Protein 4J3V (pdb70)

CATH classification: 2.60.40.1130 (+3 more: 2.60.40.10, 3.20.20.80, 2.60.40.1180)

B-factor: mean 17.6, std 10.22, range [6.35, 88.34]

Solvent-accessible surface area: 30275 Å² total; per-residue (Å²): 83,125,36,59,9,60,0,11,0,5,22,43,50,10,0,0,1,87,16,40,59,155,52,2,124,71,3,25,2,31,1,1,114,80,18,63,8,46,75,91,105,25,12,85,44,98,100,49,54,35,114,4,101,51,47,123,96,22,22,58,74,108,5,35,143,49,12,36,45,0,56,114,25,105,2,0,86,5,40,125,96,23,84,17,38,51,24,3,26,13,2,12,0,0,9,29,128,39,23,0,6,15,8,27,11,4,0,3,10,81,70,15,48,46,117,21,78,22,1,38,61,43,55,157,116,26,0,14,0,30,4,6,0,1,11,0,37,17,5,18,0,8,1,22,91,24,50,94,20,106,62,104,72,78,35,144,7,122,58,75,116,1,9,21,40,25,91,9,70,64,135,12,41,72,55,10,4,24,0,40,0,41,0,32,2,50,79,88,12,92,46,44,138,4,90,1,6,1,10,29,3,46,0,0,3,15,34,11,44,36,2,24,2,12,20,23,102,50,120,116,4,51,12,88,53,7,77,98,0,29,137,69,30,25,96,7,127,41,34,7,32,0,0,0,1,3,1,6,1,19,7,3,1,21,74,12,59,85,2,84,80,54,9,84,4,8,1,86,0,0,64,71,33,90,4,26,0,1,81,3,0,71,61,0,16,116,5,15,3,25,0,0,0,0,3,1,1,3,7,0,18,40,8,46,0,72,77,101,68,34,95,132,40,81,57,103,91,6,76,105,35,79,55,1,14,69,94,2,14,53,32,5,54,85,44,27,132,100,12,5,0,10,9,0,32,38,1,9,4,12,2,0,0,1,0,5,9,2,42,71,19,44,10,60,12,0,0,46,11,0,6,68,0,0,12,19,0,3,122,21,30,0,18,0,0,1,1,3,0,1,0,6,6,43,31,36,9,15,86,46,92,29,2,10,4,4,14,0,0,18,8,0,10,1,2,24,42,55,72,10,119,39,29,71,45,1,72,101,9,0,1,0,1,9,14,81,6,0,15,29,8,1,3,33,4,0,45,6,0,0,46,21,0,10,2,4,0,0,6,0,12,31,0,0,1,0,0,57,113,0,1,65,113,0,39,76,26,0,50,75,12,66,65,148,74,74,22,6,60,0,63,55,5,2,3,0,0,14,0,54,76,73,58,29,0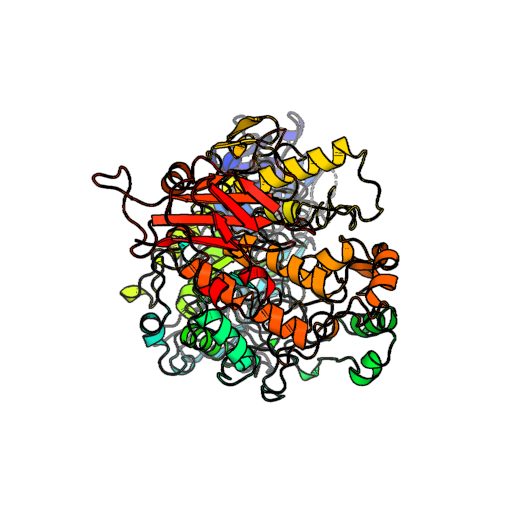,24,191,52,54,17,8,82,1,0,6,16,75,32,3,30,56,8,13,1,0,2,5,0,30,22,0,31,28,0,0,12,2,7,67,43,177,31,68,33,40,62,2,0,2,6,1,6,8,46,42,26,96,34,75,68,176,41,21,99,141,64,49,14,106,129,43,3,10,42,32,6,5,19,0,2,0,0,0,0,0,0,2,102,73,10,85,5,78,3,36,82,34,100,53,55,80,0,15,79,13,99,30,112,93,50,98,15,0,0,3,2,53,22,2,34,5,0,0,0,12,5,5,9,7,54,37,32,1,2,1,0,14,0,0,0,9,1,15,85,162,13,43,12,82,58,1,20,56,8,4,36,1,0,4,0,0,0,0,0,0,0,5,0,0,0,0,5,0,0,10,1,6,1,10,0,2,0,0,1,71,32,0,71,12,4,4,29,38,0,1,53,5,16,11,77,36,98,57,7,7,7,17,27,0,8,0,9,39,116,69,0,94,143,39,34,104,28,2,90,57,15,4,69,51,107,60,0,116,5,57,81,52,46,1,75,62,15,10,56,27,3,15,24,2,0,100,1,0,57,38,1,56,0,1,32,4,57,63,22,96,31,0,98,85,10,7,132,15,37,12,40,5,99,107,21,65,20,2,4,0,0,0,1,0,55,0,4,99,72,176,111,66,74,34,68,97,66,2,106,89,22,7,22,0,0,0,0,0,0,11,2,59,102,109,10,61,12,74,9,106,60,2,27,100,30,38,13,99,20,5,67,34,9,78,120,12,85,42,82,55,9,112,140,9,50,40,70,45,87,50,0,86,0,27,0,9,12,12,2,1,0,0,0,2,11,59,116

Structure (mmCIF, N/CA/C/O backbone):
data_4J3V
#
_entry.id   4J3V
#
_cell.length_a   173.990
_cell.length_b   85.820
_cell.length_c   61.550
_cell.angle_alpha   90.000
_cell.angle_beta   95.980
_cell.angle_gamma   90.000
#
_symmetry.space_group_name_H-M   'C 1 2 1'
#
loop_
_entity.id
_entity.type
_entity.pdbx_description
1 polymer 'Limit dextrinase'
2 branched alpha-D-glucopyranose-(1-4)-alpha-D-glucopyranose-(1-4)-alpha-D-glucopyranose-(1-4)-alpha-D-glucopyranose
3 branched alpha-D-glucopyranose-(1-4)-alpha-D-glucopyranose-(1-1)-[alpha-D-glucopyranose-(1-4)]6-thio-alpha-D-glucopyranose-(1-4)-alpha-D-glucopyranose-(1-4)-alpha-D-glucopyranose
4 non-polymer 'IODIDE ION'
5 non-polymer 'CALCIUM ION'
6 non-polymer 'CHLORIDE ION'
7 water water
#
loop_
_atom_site.group_PDB
_atom_site.id
_atom_site.type_symbol
_atom_site.label_atom_id
_atom_site.label_alt_id
_atom_site.label_comp_id
_atom_site.label_asym_id
_atom_site.label_entity_id
_atom_site.label_seq_id
_atom_site.pdbx_PDB_ins_code
_atom_site.Cartn_x
_atom_site.Cartn_y
_atom_site.Cartn_z
_atom_site.occupancy
_atom_site.B_iso_or_equiv
_atom_site.auth_seq_id
_atom_site.auth_comp_id
_atom_site.auth_asym_id
_atom_site.auth_atom_id
_atom_site.pdbx_PDB_model_num
ATOM 1 N N . PHE A 1 23 ? 72.195 -18.710 -8.326 1.00 30.80 3 PHE A N 1
ATOM 2 C CA . PHE A 1 23 ? 72.122 -17.241 -8.043 1.00 29.09 3 PHE A CA 1
ATOM 3 C C . PHE A 1 23 ? 70.828 -16.640 -8.614 1.00 25.62 3 PHE A C 1
ATOM 4 O O . PHE A 1 23 ? 70.677 -16.494 -9.835 1.00 28.89 3 PHE A O 1
ATOM 12 N N . MET A 1 24 ? 69.912 -16.291 -7.712 1.00 25.48 4 MET A N 1
ATOM 13 C CA . MET A 1 24 ? 68.582 -15.802 -8.065 1.00 24.22 4 MET A CA 1
ATOM 14 C C . MET A 1 24 ? 68.212 -14.625 -7.162 1.00 24.69 4 MET A C 1
ATOM 15 O O . MET A 1 24 ? 67.333 -14.744 -6.306 1.00 25.30 4 MET A O 1
ATOM 20 N N . PRO A 1 25 ? 68.884 -13.477 -7.343 1.00 21.26 5 PRO A N 1
ATOM 21 C CA . PRO A 1 25 ? 68.569 -12.340 -6.478 1.00 20.64 5 PRO A CA 1
ATOM 22 C C . PRO A 1 25 ? 67.168 -11.780 -6.717 1.00 20.22 5 PRO A C 1
ATOM 23 O O . PRO A 1 25 ? 66.613 -11.938 -7.811 1.00 24.49 5 PRO A O 1
ATOM 27 N N . ASP A 1 26 ? 66.603 -11.165 -5.682 1.00 21.61 6 ASP A N 1
ATOM 28 C CA . ASP A 1 26 ? 65.437 -10.301 -5.839 1.00 20.68 6 ASP A CA 1
ATOM 29 C C . ASP A 1 26 ? 65.923 -8.958 -6.396 1.00 18.31 6 ASP A C 1
ATOM 30 O O . ASP A 1 26 ? 67.048 -8.877 -6.894 1.00 17.79 6 ASP A O 1
ATOM 35 N N . ALA A 1 27 ? 65.084 -7.924 -6.350 1.00 16.27 7 ALA A N 1
ATOM 36 C CA . ALA A 1 27 ? 65.432 -6.625 -6.934 1.00 15.09 7 ALA A CA 1
ATOM 37 C C . ALA A 1 27 ? 64.810 -5.502 -6.110 1.00 14.80 7 ALA A C 1
ATOM 38 O O . ALA A 1 27 ? 63.707 -5.020 -6.390 1.00 16.46 7 ALA A O 1
ATOM 40 N N . ARG A 1 28 ? 65.538 -5.114 -5.069 1.00 14.64 8 ARG A N 1
ATOM 41 C CA . ARG A 1 28 ? 65.065 -4.126 -4.106 1.00 13.86 8 ARG A CA 1
ATOM 42 C C . ARG A 1 28 ? 65.628 -2.739 -4.364 1.00 13.64 8 ARG A C 1
ATOM 43 O O . ARG A 1 28 ? 65.226 -1.767 -3.707 1.00 15.02 8 ARG A O 1
ATOM 51 N N . ALA A 1 29 ? 66.566 -2.649 -5.301 1.00 13.42 9 ALA A N 1
ATOM 52 C CA . ALA A 1 29 ? 67.128 -1.372 -5.727 1.00 14.04 9 ALA A CA 1
ATOM 53 C C . ALA A 1 29 ? 66.564 -0.963 -7.086 1.00 12.70 9 ALA A C 1
ATOM 54 O O . ALA A 1 29 ? 66.141 -1.811 -7.896 1.00 13.96 9 ALA A O 1
ATOM 56 N N . TYR A 1 30 ? 66.565 0.344 -7.325 1.00 13.54 10 TYR A N 1
ATOM 57 C CA . TYR A 1 30 ? 66.022 0.914 -8.566 1.00 12.78 10 TYR A CA 1
ATOM 58 C C . TYR A 1 30 ? 67.079 1.735 -9.267 1.00 13.58 10 TYR A C 1
ATOM 59 O O . TYR A 1 30 ? 67.732 2.555 -8.638 1.00 15.94 10 TYR A O 1
ATOM 68 N N . TRP A 1 31 ? 67.268 1.510 -10.560 1.00 13.44 11 TRP A N 1
ATOM 69 C CA . TRP A 1 31 ? 68.096 2.395 -11.363 1.00 14.13 11 TRP A CA 1
ATOM 70 C C . TRP A 1 31 ? 67.136 3.417 -11.979 1.00 12.51 11 TRP A C 1
ATOM 71 O O . TRP A 1 31 ? 66.381 3.107 -12.911 1.00 12.40 11 TRP A O 1
ATOM 82 N N . VAL A 1 32 ? 67.119 4.630 -11.428 1.00 14.21 12 VAL A N 1
ATOM 83 C CA . VAL A 1 32 ? 66.032 5.593 -11.709 1.00 15.17 12 VAL A CA 1
ATOM 84 C C . VAL A 1 32 ? 66.356 6.621 -12.789 1.00 14.16 12 VAL A C 1
ATOM 85 O O . VAL A 1 32 ? 65.469 7.101 -13.476 1.00 17.61 12 VAL A O 1
ATOM 89 N N . THR A 1 33 ? 67.625 6.987 -12.900 1.00 15.74 13 THR A N 1
ATOM 90 C CA . THR A 1 33 ? 68.093 7.864 -13.958 1.00 17.14 13 THR A CA 1
ATOM 91 C C . THR A 1 33 ? 69.495 7.424 -14.325 1.00 17.38 13 THR A C 1
ATOM 92 O O . THR A 1 33 ? 70.102 6.607 -13.618 1.00 15.76 13 THR A O 1
ATOM 96 N N . SER A 1 34 ? 70.028 7.986 -15.403 1.00 17.71 14 SER A N 1
ATOM 97 C CA . SER A 1 34 ? 71.344 7.590 -15.885 1.00 21.45 14 SER A CA 1
ATOM 98 C C . SER A 1 34 ? 72.391 7.612 -14.771 1.00 22.58 14 SER A C 1
ATOM 99 O O . SER A 1 34 ? 73.251 6.726 -14.701 1.00 23.75 14 SER A O 1
ATOM 102 N N . ASP A 1 35 ? 72.297 8.596 -13.878 1.00 21.51 15 ASP A N 1
ATOM 103 C CA . ASP A 1 35 ? 73.315 8.759 -12.819 1.00 22.10 15 ASP A CA 1
ATOM 104 C C . ASP A 1 35 ? 72.864 8.435 -11.389 1.00 19.35 15 ASP A C 1
ATOM 105 O O . ASP A 1 35 ? 73.653 8.613 -10.460 1.00 20.56 15 ASP A O 1
ATOM 110 N N . LEU A 1 36 ? 71.637 7.949 -11.187 1.00 18.95 16 LEU A N 1
ATOM 111 C CA . LEU A 1 36 ? 71.154 7.643 -9.826 1.00 19.27 16 LEU A CA 1
ATOM 112 C C . LEU A 1 36 ? 70.517 6.275 -9.664 1.00 16.56 16 LEU A C 1
ATOM 113 O O . LEU A 1 36 ? 69.631 5.890 -10.434 1.00 17.13 16 LEU A O 1
ATOM 118 N N . ILE A 1 37 ? 70.955 5.595 -8.604 1.00 17.14 17 ILE A N 1
ATOM 119 C CA . ILE A 1 37 ? 70.358 4.386 -8.098 1.00 16.82 17 ILE A CA 1
ATOM 120 C C . ILE A 1 37 ? 69.728 4.670 -6.738 1.00 15.19 17 ILE A C 1
ATOM 121 O O . ILE A 1 37 ? 70.299 5.409 -5.935 1.00 19.38 17 ILE A O 1
ATOM 126 N N . ALA A 1 38 ? 68.550 4.103 -6.496 1.00 16.94 18 ALA A N 1
ATOM 127 C CA . ALA A 1 38 ? 67.829 4.232 -5.226 1.00 16.14 18 ALA A CA 1
ATOM 128 C C . ALA A 1 38 ? 67.778 2.875 -4.518 1.00 14.98 18 ALA A C 1
ATOM 129 O O . ALA A 1 38 ? 67.456 1.855 -5.130 1.00 18.41 18 ALA A O 1
ATOM 131 N N . TRP A 1 39 ? 68.148 2.855 -3.236 1.00 17.71 19 TRP A N 1
ATOM 132 C CA . TRP A 1 39 ? 68.123 1.623 -2.446 1.00 18.39 19 TRP A CA 1
ATOM 133 C C . TRP A 1 39 ? 67.922 1.961 -0.972 1.00 18.46 19 TRP A C 1
ATOM 134 O O . TRP A 1 39 ? 68.609 2.831 -0.434 1.00 23.05 19 TRP A O 1
ATOM 145 N N . ASN A 1 40 ? 66.969 1.279 -0.341 1.00 19.24 20 ASN A N 1
ATOM 146 C CA . ASN A 1 40 ? 66.553 1.590 1.026 1.00 20.81 20 ASN A CA 1
ATOM 147 C C . ASN A 1 40 ? 67.427 0.907 2.060 1.00 23.80 20 ASN A C 1
ATOM 148 O O . ASN A 1 40 ? 66.985 0.015 2.776 1.00 26.01 20 ASN A O 1
ATOM 153 N N . VAL A 1 41 ? 68.676 1.349 2.125 1.00 25.84 21 VAL A N 1
ATOM 154 C CA . VAL A 1 41 ? 69.625 0.845 3.112 1.00 24.56 21 VAL A CA 1
ATOM 155 C C . VAL A 1 41 ? 69.930 1.953 4.098 1.00 31.92 21 VAL A C 1
ATOM 156 O O . VAL A 1 41 ? 69.562 3.107 3.866 1.00 30.25 21 VAL A O 1
ATOM 160 N N . GLY A 1 42 ? 70.588 1.584 5.192 1.00 31.14 22 GLY A N 1
ATOM 161 C CA . GLY A 1 42 ? 70.939 2.512 6.267 1.00 30.58 22 GLY A CA 1
ATOM 162 C C . GLY A 1 42 ? 72.169 3.356 5.972 1.00 36.22 22 GLY A C 1
ATOM 163 O O . GLY A 1 42 ? 72.819 3.195 4.933 1.00 33.42 22 GLY A O 1
ATOM 164 N N . GLU A 1 43 ? 72.492 4.253 6.903 1.00 30.76 23 GLU A N 1
ATOM 165 C CA . GLU A 1 43 ? 73.598 5.196 6.726 1.00 35.13 23 GLU A CA 1
ATOM 166 C C . GLU A 1 43 ? 74.953 4.490 6.638 1.00 35.40 23 GLU A C 1
ATOM 167 O O . GLU A 1 43 ? 75.766 4.794 5.763 1.00 33.56 23 GLU A O 1
ATOM 169 N N . LEU A 1 44 ? 75.189 3.550 7.547 1.00 34.90 24 LEU A N 1
ATOM 170 C CA . LEU A 1 44 ? 76.453 2.814 7.582 1.00 35.95 24 LEU A CA 1
ATOM 171 C C . LEU A 1 44 ? 76.607 1.926 6.349 1.00 33.77 24 LEU A C 1
ATOM 172 O O . LEU A 1 44 ? 77.656 1.921 5.691 1.00 36.36 24 LEU A O 1
ATOM 177 N N . GLU A 1 45 ? 75.553 1.176 6.045 1.00 32.57 25 GLU A N 1
ATOM 178 C CA . GLU A 1 45 ? 75.546 0.308 4.875 1.00 32.59 25 GLU A CA 1
ATOM 179 C C . GLU A 1 45 ? 75.820 1.090 3.588 1.00 31.55 25 GLU A C 1
ATOM 180 O O . GLU A 1 45 ? 76.504 0.595 2.695 1.00 30.56 25 GLU A O 1
ATOM 186 N N . ALA A 1 46 ? 75.309 2.319 3.515 1.00 28.30 26 ALA A N 1
ATOM 187 C CA . ALA A 1 46 ? 75.432 3.149 2.306 1.00 29.03 26 ALA A CA 1
ATOM 188 C C . ALA A 1 46 ? 76.888 3.546 2.014 1.00 33.01 26 ALA A C 1
ATOM 189 O O . ALA A 1 46 ? 77.204 3.979 0.916 1.00 33.68 26 ALA A O 1
ATOM 191 N N . GLN A 1 47 ? 77.776 3.399 2.996 1.00 33.91 27 GLN A N 1
ATOM 192 C CA . GLN A 1 47 ? 79.194 3.720 2.795 1.00 32.36 27 GLN A CA 1
ATOM 193 C C . GLN A 1 47 ? 79.984 2.670 2.003 1.00 34.38 27 GLN A C 1
ATOM 194 O O . GLN A 1 47 ? 81.128 2.925 1.629 1.00 33.58 27 GLN A O 1
ATOM 200 N N . SER A 1 48 ? 79.384 1.512 1.730 1.00 30.01 28 SER A N 1
ATOM 201 C CA . SER A 1 48 ? 80.090 0.439 1.029 1.00 26.39 28 SER A CA 1
ATOM 202 C C . SER A 1 48 ? 79.230 -0.239 -0.039 1.00 28.50 28 SER A C 1
ATOM 203 O O . SER A 1 48 ? 79.170 -1.468 -0.093 1.00 30.27 28 SER A O 1
ATOM 206 N N . VAL A 1 49 ? 78.590 0.561 -0.892 1.00 25.70 29 VAL A N 1
ATOM 207 C CA . VAL A 1 49 ? 77.714 0.045 -1.962 1.00 21.88 29 VAL A CA 1
ATOM 208 C C . VAL A 1 49 ? 78.435 0.038 -3.315 1.00 22.43 29 VAL A C 1
ATOM 209 O O . VAL A 1 49 ? 79.020 1.042 -3.721 1.00 23.72 29 VAL A O 1
ATOM 213 N N . CYS A 1 50 ? 78.399 -1.105 -4.000 1.00 21.03 30 CYS A N 1
ATOM 214 C CA . CYS A 1 50 ? 78.981 -1.226 -5.341 1.00 21.91 30 CYS A CA 1
ATOM 215 C C . CYS A 1 50 ? 77.995 -1.828 -6.324 1.00 19.69 30 CYS A C 1
ATOM 216 O O . CYS A 1 50 ? 77.098 -2.576 -5.935 1.00 16.96 30 CYS A O 1
ATOM 219 N N . LEU A 1 51 ? 78.217 -1.511 -7.598 1.00 18.12 31 LEU A N 1
ATOM 220 C CA . LEU A 1 51 ? 77.445 -2.009 -8.711 1.00 18.03 31 LEU A CA 1
ATOM 221 C C . LEU A 1 51 ? 78.285 -2.997 -9.510 1.00 17.27 31 LEU A C 1
ATOM 222 O O . LEU A 1 51 ? 79.427 -2.698 -9.874 1.00 18.52 31 LEU A O 1
ATOM 227 N N . TYR A 1 52 ? 77.702 -4.160 -9.803 1.00 15.58 32 TYR A N 1
ATOM 228 C CA . TYR A 1 52 ? 78.394 -5.255 -10.472 1.00 16.36 32 TYR A CA 1
ATOM 229 C C . TYR A 1 52 ? 77.626 -5.697 -11.709 1.00 16.29 32 TYR A C 1
ATOM 230 O O . TYR A 1 52 ? 76.398 -5.818 -11.665 1.00 16.60 32 TYR A O 1
ATOM 239 N N . ALA A 1 53 ? 78.349 -5.978 -12.793 1.00 16.51 33 ALA A N 1
ATOM 240 C CA . ALA A 1 53 ? 77.708 -6.356 -14.058 1.00 15.66 33 ALA A CA 1
ATOM 241 C C . ALA A 1 53 ? 78.358 -7.585 -14.673 1.00 16.74 33 ALA A C 1
ATOM 242 O O . ALA A 1 53 ? 79.582 -7.744 -14.624 1.00 17.05 33 ALA A O 1
ATOM 244 N N . SER A 1 54 ? 77.529 -8.427 -15.285 1.00 15.48 34 SER A N 1
ATOM 245 C CA . SER A 1 54 ? 78.001 -9.572 -16.053 1.00 14.40 34 SER A CA 1
ATOM 246 C C . SER A 1 54 ? 77.144 -9.737 -17.297 1.00 14.89 34 SER A C 1
ATOM 247 O O . SER A 1 54 ? 75.961 -10.055 -17.190 1.00 15.58 34 SER A O 1
ATOM 250 N N . ARG A 1 55 ? 77.748 -9.551 -18.465 1.00 16.40 35 ARG A N 1
ATOM 251 C CA . ARG A 1 55 ? 77.012 -9.701 -19.718 1.00 17.27 35 ARG A CA 1
ATOM 252 C C . ARG A 1 55 ? 76.458 -11.118 -19.886 1.00 18.24 35 ARG A C 1
ATOM 253 O O . ARG A 1 55 ? 75.334 -11.288 -20.342 1.00 18.98 35 ARG A O 1
ATOM 261 N N . ALA A 1 56 ? 77.241 -12.120 -19.480 1.00 20.56 36 ALA A N 1
ATOM 262 C CA . ALA A 1 56 ? 76.859 -13.533 -19.594 1.00 19.89 36 ALA A CA 1
ATOM 263 C C . ALA A 1 56 ? 76.020 -14.043 -18.418 1.00 18.05 36 ALA A C 1
ATOM 264 O O . ALA A 1 56 ? 75.725 -15.235 -18.343 1.00 18.87 36 ALA A O 1
ATOM 266 N N . ALA A 1 57 ? 75.665 -13.152 -17.495 1.00 17.58 37 ALA A N 1
ATOM 267 C CA . ALA A 1 57 ? 74.908 -13.509 -16.292 1.00 18.02 37 ALA A CA 1
ATOM 268 C C . ALA A 1 57 ? 75.596 -14.636 -15.524 1.00 17.92 37 ALA A C 1
ATOM 269 O O . ALA A 1 57 ? 74.978 -15.642 -15.147 1.00 16.66 37 ALA A O 1
ATOM 271 N N . ALA A 1 58 ? 76.881 -14.423 -15.262 1.00 18.42 38 ALA A N 1
ATOM 272 C CA . ALA A 1 58 ? 77.748 -15.451 -14.680 1.00 19.37 38 ALA A CA 1
ATOM 273 C C . ALA A 1 58 ? 78.117 -15.181 -13.216 1.00 18.13 38 ALA A C 1
ATOM 274 O O . ALA A 1 58 ? 79.016 -15.836 -12.673 1.00 22.18 38 ALA A O 1
ATOM 276 N N . MET A 1 59 ? 77.418 -14.248 -12.567 1.00 17.79 39 MET A N 1
ATOM 277 C CA . MET A 1 59 ? 77.772 -13.901 -11.182 1.00 17.53 39 MET A CA 1
ATOM 278 C C . MET A 1 59 ? 77.248 -14.913 -10.162 1.00 20.31 39 MET A C 1
ATOM 279 O O . MET A 1 59 ? 76.312 -15.667 -10.438 1.00 22.23 39 MET A O 1
ATOM 284 N N . SER A 1 60 ? 77.901 -14.927 -8.998 1.00 21.56 40 SER A N 1
ATOM 285 C CA A SER A 1 60 ? 77.542 -15.803 -7.884 0.50 23.95 40 SER A CA 1
ATOM 286 C CA B SER A 1 60 ? 77.494 -15.771 -7.873 0.50 21.90 40 SER A CA 1
ATOM 287 C C . SER A 1 60 ? 78.017 -15.155 -6.583 1.00 23.48 40 SER A C 1
ATOM 288 O O . SER A 1 60 ? 78.809 -14.222 -6.616 1.00 22.38 40 SER A O 1
ATOM 293 N N . LEU A 1 61 ? 77.552 -15.656 -5.443 1.00 25.83 41 LEU A N 1
ATOM 294 C CA . LEU A 1 61 ? 78.120 -15.234 -4.153 1.00 30.26 41 LEU A CA 1
ATOM 295 C C . LEU A 1 61 ? 79.430 -15.994 -3.940 1.00 29.19 41 LEU A C 1
ATOM 296 O O . LEU A 1 61 ? 79.551 -17.146 -4.359 1.00 35.44 41 LEU A O 1
ATOM 301 N N . SER A 1 62 ? 80.401 -15.347 -3.292 1.00 31.48 42 SER A N 1
ATOM 302 C CA . SER A 1 62 ? 81.653 -16.008 -2.860 1.00 28.17 42 SER A CA 1
ATOM 303 C C . SER A 1 62 ? 81.393 -17.118 -1.847 1.00 35.27 42 SER A C 1
ATOM 304 O O . SER A 1 62 ? 80.598 -16.953 -0.925 1.00 42.91 42 SER A O 1
ATOM 307 N N . GLY A 1 66 ? 81.478 -13.012 1.578 1.00 52.28 46 GLY A N 1
ATOM 308 C CA . GLY A 1 66 ? 82.550 -12.022 1.477 1.00 49.07 46 GLY A CA 1
ATOM 309 C C . GLY A 1 66 ? 82.297 -10.975 0.408 1.00 49.24 46 GLY A C 1
ATOM 310 O O . GLY A 1 66 ? 82.590 -9.792 0.602 1.00 47.49 46 GLY A O 1
ATOM 311 N N . GLY A 1 67 ? 81.759 -11.415 -0.728 1.00 45.71 47 GLY A N 1
ATOM 312 C CA . GLY A 1 67 ? 81.424 -10.515 -1.816 1.00 36.93 47 GLY A CA 1
ATOM 313 C C . GLY A 1 67 ? 80.671 -11.190 -2.952 1.00 38.17 47 GLY A C 1
ATOM 314 O O . GLY A 1 67 ? 80.121 -12.283 -2.802 1.00 42.47 47 GLY A O 1
ATOM 315 N N . ILE A 1 68 ? 80.635 -10.502 -4.085 1.00 30.96 48 ILE A N 1
ATOM 316 C CA . ILE A 1 68 ? 80.111 -11.037 -5.335 1.00 25.69 48 ILE A CA 1
ATOM 317 C C . ILE A 1 68 ? 81.313 -11.497 -6.138 1.00 26.46 48 ILE A C 1
ATOM 318 O O . ILE A 1 68 ? 82.393 -10.913 -6.043 1.00 28.46 48 ILE A O 1
ATOM 323 N N . GLN A 1 69 ? 81.133 -12.548 -6.925 1.00 23.30 49 GLN A N 1
ATOM 324 C CA . GLN A 1 69 ? 82.187 -12.993 -7.828 1.00 22.63 49 GLN A CA 1
ATOM 325 C C . GLN A 1 69 ? 81.627 -13.225 -9.220 1.00 21.78 49 GLN A C 1
ATOM 326 O O . GLN A 1 69 ? 80.410 -13.277 -9.419 1.00 20.58 49 GLN A O 1
ATOM 332 N N . GLY A 1 70 ? 82.527 -13.369 -10.182 1.00 22.19 50 GLY A N 1
ATOM 333 C CA . GLY A 1 70 ? 82.128 -13.692 -11.548 1.00 21.09 50 GLY A CA 1
ATOM 334 C C . GLY A 1 70 ? 81.626 -12.496 -12.329 1.00 21.22 50 GLY A C 1
ATOM 335 O O . GLY A 1 70 ? 80.980 -12.659 -13.356 1.00 22.38 50 GLY A O 1
ATOM 336 N N . TYR A 1 71 ? 81.927 -11.292 -11.853 1.00 20.76 51 TYR A N 1
ATOM 337 C CA . TYR A 1 71 ? 81.504 -10.063 -12.537 1.00 19.78 51 TYR A CA 1
ATOM 338 C C . TYR A 1 71 ? 82.499 -9.666 -13.640 1.00 19.85 51 TYR A C 1
ATOM 339 O O . TYR A 1 71 ? 83.695 -9.952 -13.539 1.00 23.42 51 TYR A O 1
ATOM 348 N N . ASP A 1 72 ? 81.997 -9.019 -14.689 1.00 19.85 52 ASP A N 1
ATOM 349 C CA . ASP A 1 72 ? 82.852 -8.372 -15.692 1.00 20.99 52 ASP A CA 1
ATOM 350 C C . ASP A 1 72 ? 83.422 -7.069 -15.147 1.00 21.26 52 ASP A C 1
ATOM 351 O O . ASP A 1 72 ? 84.560 -6.700 -15.459 1.00 23.69 52 ASP A O 1
ATOM 356 N N . SER A 1 73 ? 82.620 -6.365 -14.352 1.00 20.49 53 SER A N 1
ATOM 357 C CA . SER A 1 73 ? 82.994 -5.039 -13.853 1.00 20.35 53 SER A CA 1
ATOM 358 C C . SER A 1 73 ? 82.369 -4.748 -12.496 1.00 19.83 53 SER A C 1
ATOM 359 O O . SER A 1 73 ? 81.306 -5.281 -12.158 1.00 20.08 53 SER A O 1
ATOM 362 N N . LYS A 1 74 ? 83.050 -3.898 -11.728 1.00 20.62 54 LYS A N 1
ATOM 363 C CA . LYS A 1 74 ? 82.606 -3.468 -10.411 1.00 21.55 54 LYS A CA 1
ATOM 364 C C . LYS A 1 74 ? 82.904 -1.983 -10.278 1.00 23.31 54 LYS A C 1
ATOM 365 O O . LYS A 1 74 ? 83.999 -1.537 -10.640 1.00 27.33 54 LYS A O 1
ATOM 367 N N . VAL A 1 75 ? 81.943 -1.219 -9.763 1.00 22.48 55 VAL A N 1
ATOM 368 C CA . VAL A 1 75 ? 82.159 0.211 -9.540 1.00 22.12 55 VAL A CA 1
ATOM 369 C C . VAL A 1 75 ? 81.508 0.638 -8.226 1.00 23.26 55 VAL A C 1
ATOM 370 O O . VAL A 1 75 ? 80.390 0.224 -7.921 1.00 23.24 55 VAL A O 1
ATOM 374 N N . GLU A 1 76 ? 82.229 1.438 -7.438 1.00 21.58 56 GLU A N 1
ATOM 375 C CA . GLU A 1 76 ? 81.683 1.972 -6.192 1.00 25.03 56 GLU A CA 1
ATOM 376 C C . GLU A 1 76 ? 80.621 3.021 -6.498 1.00 20.92 56 GLU A C 1
ATOM 377 O O . GLU A 1 76 ? 80.797 3.847 -7.389 1.00 22.60 56 GLU A O 1
ATOM 383 N N . LEU A 1 77 ? 79.539 3.006 -5.730 1.00 20.78 57 LEU A N 1
ATOM 384 C CA . LEU A 1 77 ? 78.500 4.032 -5.843 1.00 20.04 57 LEU A CA 1
ATOM 385 C C . LEU A 1 77 ? 78.558 4.949 -4.640 1.00 25.94 57 LEU A C 1
ATOM 386 O O . LEU A 1 77 ? 78.298 4.518 -3.516 1.00 28.29 57 LEU A O 1
ATOM 391 N N . GLN A 1 78 ? 78.877 6.219 -4.872 1.00 29.61 58 GLN A N 1
ATOM 392 C CA . GLN A 1 78 ? 78.977 7.166 -3.769 1.00 31.87 58 GLN A CA 1
ATOM 393 C C . GLN A 1 78 ? 77.583 7.566 -3.312 1.00 26.82 58 GLN A C 1
ATOM 394 O O . GLN A 1 78 ? 76.718 7.866 -4.143 1.00 30.12 58 GLN A O 1
ATOM 400 N N . PRO A 1 79 ? 77.349 7.558 -1.988 1.00 30.91 59 PRO A N 1
ATOM 401 C CA . PRO A 1 79 ? 76.051 8.031 -1.529 1.00 32.29 59 PRO A CA 1
ATOM 402 C C . PRO A 1 79 ? 75.832 9.488 -1.939 1.00 30.97 59 PRO A C 1
ATOM 403 O O . PRO A 1 79 ? 76.724 10.319 -1.762 1.00 38.45 59 PRO A O 1
ATOM 407 N N . GLU A 1 80 ? 74.670 9.756 -2.526 1.00 33.46 60 GLU A N 1
ATOM 408 C CA . GLU A 1 80 ? 74.243 11.098 -2.893 1.00 30.28 60 GLU A CA 1
ATOM 409 C C . GLU A 1 80 ? 73.462 11.632 -1.701 1.00 32.30 60 GLU A C 1
ATOM 410 O O . GLU A 1 80 ? 72.294 11.295 -1.527 1.00 31.28 60 GLU A O 1
ATOM 416 N N . SER A 1 81 ? 74.105 12.448 -0.870 1.00 31.44 61 SER A N 1
ATOM 417 C CA . SER A 1 81 ? 73.488 12.904 0.386 1.00 31.14 61 SER A CA 1
ATOM 418 C C . SER A 1 81 ? 72.180 13.696 0.196 1.00 35.40 61 SER A C 1
ATOM 419 O O . SER A 1 81 ? 71.310 13.668 1.073 1.00 34.29 61 SER A O 1
ATOM 422 N N . ALA A 1 82 ? 72.040 14.379 -0.944 1.00 33.51 62 ALA A N 1
ATOM 423 C CA . ALA A 1 82 ? 70.810 15.132 -1.264 1.00 37.26 62 ALA A CA 1
ATOM 424 C C . ALA A 1 82 ? 69.570 14.247 -1.454 1.00 34.40 62 ALA A C 1
ATOM 425 O O . ALA A 1 82 ? 68.448 14.747 -1.438 1.00 40.53 62 ALA A O 1
ATOM 427 N N . GLY A 1 83 ? 69.771 12.944 -1.647 1.00 31.37 63 GLY A N 1
ATOM 428 C CA . GLY A 1 83 ? 68.657 12.026 -1.885 1.00 32.81 63 GLY A CA 1
ATOM 429 C C . GLY A 1 83 ? 68.149 12.111 -3.316 1.00 33.63 63 GLY A C 1
ATOM 430 O O . GLY A 1 83 ? 68.849 12.619 -4.199 1.00 30.92 63 GLY A O 1
ATOM 431 N N . LEU A 1 84 ? 66.927 11.623 -3.533 1.00 26.92 64 LEU A N 1
ATOM 432 C CA . LEU A 1 84 ? 66.324 11.543 -4.868 1.00 22.73 64 LEU A CA 1
ATOM 433 C C . LEU A 1 84 ? 65.713 12.874 -5.295 1.00 23.69 64 LEU A C 1
ATOM 434 O O . LEU A 1 84 ? 65.066 13.544 -4.494 1.00 27.17 64 LEU A O 1
ATOM 439 N N . PRO A 1 85 ? 65.923 13.266 -6.566 1.00 23.69 65 PRO A N 1
ATOM 440 C CA . PRO A 1 85 ? 65.381 14.542 -7.034 1.00 22.43 65 PRO A CA 1
ATOM 441 C C . PRO A 1 85 ? 63.859 14.503 -7.242 1.00 23.32 65 PRO A C 1
ATOM 442 O O . PRO A 1 85 ? 63.272 13.422 -7.310 1.00 22.46 65 PRO A O 1
ATOM 446 N N . GLU A 1 86 ? 63.245 15.683 -7.336 1.00 25.46 66 GLU A N 1
ATOM 447 C CA . GLU A 1 86 ? 61.783 15.817 -7.453 1.00 24.75 66 GLU A CA 1
ATOM 448 C C . GLU A 1 86 ? 61.174 15.042 -8.618 1.00 23.36 66 GLU A C 1
ATOM 449 O O . GLU A 1 86 ? 60.095 14.476 -8.470 1.00 24.37 66 GLU A O 1
ATOM 451 N N . THR A 1 87 ? 61.853 15.012 -9.767 1.00 21.82 67 THR A N 1
ATOM 452 C CA . THR A 1 87 ? 61.327 14.290 -10.931 1.00 22.45 67 THR A CA 1
ATOM 453 C C . THR A 1 87 ? 61.180 12.806 -10.610 1.00 23.08 67 THR A C 1
ATOM 454 O O . THR A 1 87 ? 60.215 12.162 -11.021 1.00 22.75 67 THR A O 1
ATOM 458 N N . VAL A 1 88 ? 62.134 12.274 -9.853 1.00 19.19 68 VAL A N 1
ATOM 459 C CA . VAL A 1 88 ? 62.107 10.861 -9.506 1.00 18.19 68 VAL A CA 1
ATOM 460 C C . VAL A 1 88 ? 61.004 10.565 -8.502 1.00 17.50 68 VAL A C 1
ATOM 461 O O . VAL A 1 88 ? 60.250 9.608 -8.662 1.00 18.92 68 VAL A O 1
ATOM 465 N N . THR A 1 89 ? 60.910 11.391 -7.466 1.00 18.82 69 THR A N 1
ATOM 466 C CA . THR A 1 89 ? 59.936 11.166 -6.396 1.00 21.66 69 THR A CA 1
ATOM 467 C C . THR A 1 89 ? 58.499 11.425 -6.865 1.00 19.52 69 THR A C 1
ATOM 468 O O . THR A 1 89 ? 57.566 10.792 -6.385 1.00 20.27 69 THR A O 1
ATOM 472 N N . GLN A 1 90 ? 58.330 12.338 -7.816 1.00 18.99 70 GLN A N 1
ATOM 473 C CA . GLN A 1 90 ? 57.041 12.524 -8.491 1.00 18.31 70 GLN A CA 1
ATOM 47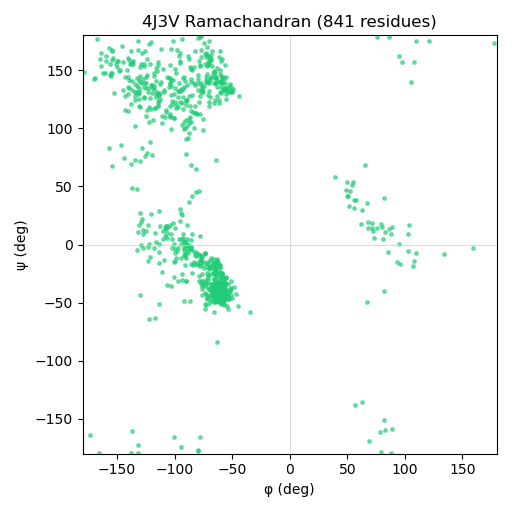4 C C . GLN A 1 90 ? 56.650 11.303 -9.334 1.00 17.78 70 GLN A C 1
ATOM 475 O O . GLN A 1 90 ? 55.487 10.898 -9.351 1.00 19.46 70 GLN A O 1
ATOM 481 N N . LYS A 1 91 ? 57.625 10.716 -10.028 1.00 16.07 71 LYS A N 1
ATOM 482 C CA . LYS A 1 91 ? 57.349 9.573 -10.892 1.00 15.42 71 LYS A CA 1
ATOM 483 C C . LYS A 1 91 ? 57.169 8.273 -10.116 1.00 14.32 71 LYS A C 1
ATOM 484 O O . LYS A 1 91 ? 56.385 7.410 -10.524 1.00 14.51 71 LYS A O 1
ATOM 490 N N . PHE A 1 92 ? 57.904 8.129 -9.015 1.00 16.65 72 PHE A N 1
ATOM 491 C CA . PHE A 1 92 ? 57.881 6.906 -8.215 1.00 16.58 72 PHE A CA 1
ATOM 492 C C . PHE A 1 92 ? 57.666 7.276 -6.744 1.00 17.09 72 PHE A C 1
ATOM 493 O O . PHE A 1 92 ? 58.599 7.188 -5.941 1.00 17.67 72 PHE A O 1
ATOM 501 N N . PRO A 1 93 ? 56.444 7.707 -6.377 1.00 17.25 73 PRO A N 1
ATOM 502 C CA . PRO A 1 93 ? 56.219 8.205 -5.004 1.00 17.53 73 PRO A CA 1
ATOM 503 C C . PRO A 1 93 ? 56.548 7.193 -3.912 1.00 19.00 73 PRO A C 1
ATOM 504 O O . PRO A 1 93 ? 57.049 7.559 -2.829 1.00 20.71 73 PRO A O 1
ATOM 508 N N . PHE A 1 94 ? 56.274 5.931 -4.213 1.00 19.56 74 PHE A N 1
ATOM 509 C CA . PHE A 1 94 ? 56.416 4.852 -3.251 1.00 21.51 74 PHE A CA 1
ATOM 510 C C . PHE A 1 94 ? 57.865 4.573 -2.825 1.00 18.47 74 PHE A C 1
ATOM 511 O O . PHE A 1 94 ? 58.067 3.913 -1.802 1.00 22.12 74 PHE A O 1
ATOM 519 N N . ILE A 1 95 ? 58.859 5.078 -3.566 1.00 19.41 75 ILE A N 1
ATOM 520 C CA . ILE A 1 95 ? 60.274 4.954 -3.153 1.00 21.15 75 ILE A CA 1
ATOM 521 C C . ILE A 1 95 ? 60.913 6.303 -2.787 1.00 21.45 75 ILE A C 1
ATOM 522 O O . ILE A 1 95 ? 62.129 6.417 -2.705 1.00 21.41 75 ILE A O 1
ATOM 527 N N . SER A 1 96 ? 60.096 7.325 -2.566 1.00 19.14 76 SER A N 1
ATOM 528 C CA . SER A 1 96 ? 60.628 8.667 -2.319 1.00 21.61 76 SER A CA 1
ATOM 529 C C . SER A 1 96 ? 61.563 8.781 -1.095 1.00 24.08 76 SER A C 1
ATOM 530 O O . SER A 1 96 ? 62.406 9.671 -1.057 1.00 28.80 76 SER A O 1
ATOM 533 N N . SER A 1 97 ? 61.422 7.889 -0.113 1.00 23.27 77 SER A N 1
ATOM 534 C CA . SER A 1 97 ? 62.290 7.885 1.079 1.00 25.75 77 SER A CA 1
ATOM 535 C C . SER A 1 97 ? 63.610 7.113 0.915 1.00 23.53 77 SER A C 1
ATOM 536 O O . SER A 1 97 ? 64.438 7.088 1.826 1.00 26.40 77 SER A O 1
ATOM 539 N N . TYR A 1 98 ? 63.813 6.493 -0.243 1.00 18.94 78 TYR A N 1
ATOM 540 C CA . TYR A 1 98 ? 65.001 5.655 -0.471 1.00 20.52 78 TYR A CA 1
ATOM 541 C C . TYR A 1 98 ? 66.280 6.484 -0.532 1.00 21.00 78 TYR A C 1
ATOM 542 O O . TYR A 1 98 ? 66.280 7.607 -1.043 1.00 22.47 78 TYR A O 1
ATOM 551 N N . ARG A 1 99 ? 67.374 5.930 -0.019 1.00 21.62 79 ARG A N 1
ATOM 552 C CA . ARG A 1 99 ? 68.680 6.559 -0.187 1.00 23.04 79 ARG A CA 1
ATOM 553 C C . ARG A 1 99 ? 69.092 6.525 -1.651 1.00 18.83 79 ARG A C 1
ATOM 554 O O . ARG A 1 99 ? 68.753 5.586 -2.375 1.00 19.93 79 ARG A O 1
ATOM 562 N N . ALA A 1 100 ? 69.812 7.561 -2.069 1.00 23.05 80 ALA A N 1
ATOM 563 C CA . ALA A 1 100 ? 70.274 7.720 -3.437 1.00 19.75 80 ALA A CA 1
ATOM 564 C C . ALA A 1 100 ? 71.769 7.463 -3.548 1.00 19.97 80 ALA A C 1
ATOM 565 O O . ALA A 1 100 ? 72.549 7.803 -2.647 1.00 23.30 80 ALA A O 1
ATOM 567 N N . PHE A 1 101 ? 72.169 6.865 -4.660 1.00 22.87 81 PHE A N 1
ATOM 568 C CA . PHE A 1 101 ? 73.558 6.535 -4.921 1.00 21.48 81 PHE A CA 1
ATOM 569 C C . PHE A 1 101 ? 73.937 7.009 -6.310 1.00 20.58 81 PHE A C 1
ATOM 570 O O . PHE A 1 101 ? 73.233 6.733 -7.274 1.00 23.00 81 PHE A O 1
ATOM 578 N N . ARG A 1 102 ? 75.051 7.727 -6.400 1.00 24.21 82 ARG A N 1
ATOM 579 C CA . ARG A 1 102 ? 75.492 8.303 -7.661 1.00 22.37 82 ARG A CA 1
ATOM 580 C C . ARG A 1 102 ? 76.301 7.306 -8.478 1.00 22.54 82 ARG A C 1
ATOM 581 O O . ARG A 1 102 ? 77.256 6.703 -7.980 1.00 24.10 82 ARG A O 1
ATOM 589 N N . VAL A 1 103 ? 75.906 7.149 -9.739 1.00 21.79 83 VAL A N 1
ATOM 590 C CA . VAL A 1 103 ? 76.624 6.322 -10.693 1.00 19.14 83 VAL A CA 1
ATOM 591 C C . VAL A 1 103 ? 77.665 7.184 -11.406 1.00 22.87 83 VAL A C 1
ATOM 592 O O . VAL A 1 103 ? 77.311 8.176 -12.045 1.00 29.04 83 VAL A O 1
ATOM 596 N N . PRO A 1 104 ? 78.957 6.818 -11.289 1.00 23.03 84 PRO A N 1
ATOM 597 C CA . PRO A 1 104 ? 80.000 7.646 -11.895 1.00 25.84 84 PRO A CA 1
ATOM 598 C C . PRO A 1 104 ? 79.859 7.786 -13.403 1.00 26.87 84 PRO A C 1
ATOM 599 O O . PRO A 1 104 ? 79.361 6.876 -14.060 1.00 24.87 84 PRO A O 1
ATOM 603 N N . SER A 1 105 ? 80.319 8.919 -13.929 1.00 33.27 85 SER A N 1
ATOM 604 C CA . SER A 1 105 ? 80.316 9.178 -15.365 1.00 38.03 85 SER A CA 1
ATOM 605 C C . SER A 1 105 ? 81.169 8.167 -16.145 1.00 36.63 85 SER A C 1
ATOM 606 O O . SER A 1 105 ? 81.034 8.054 -17.361 1.00 42.80 85 SER A O 1
ATOM 609 N N . SER A 1 106 ? 82.041 7.441 -15.443 1.00 37.95 86 SER A N 1
ATOM 610 C CA . SER A 1 106 ? 82.844 6.373 -16.047 1.00 38.60 86 SER A CA 1
ATOM 611 C C . SER A 1 106 ? 82.013 5.182 -16.559 1.00 37.14 86 SER A C 1
ATOM 612 O O . SER A 1 106 ? 82.477 4.430 -17.416 1.00 37.00 86 SER A O 1
ATOM 615 N N . VAL A 1 107 ? 80.792 5.017 -16.052 1.00 28.85 87 VAL A N 1
ATOM 616 C CA . VAL A 1 107 ? 79.960 3.858 -16.412 1.00 23.72 87 VAL A CA 1
ATOM 617 C C . VAL A 1 107 ? 79.265 4.000 -17.778 1.00 21.63 87 VAL A C 1
ATOM 618 O O . VAL A 1 107 ? 78.650 5.029 -18.093 1.00 24.29 87 VAL A O 1
ATOM 622 N N . ASP A 1 108 ? 79.361 2.945 -18.580 1.00 21.40 88 ASP A N 1
ATOM 623 C CA . ASP A 1 108 ? 78.665 2.881 -19.861 1.00 20.23 88 ASP A CA 1
ATOM 624 C C . ASP A 1 108 ? 77.280 2.296 -19.592 1.00 18.57 88 ASP A C 1
ATOM 625 O O . ASP A 1 108 ? 77.085 1.083 -19.612 1.00 19.64 88 ASP A O 1
ATOM 630 N N . VAL A 1 109 ? 76.323 3.180 -19.337 1.00 18.86 89 VAL A N 1
ATOM 631 C CA . VAL A 1 109 ? 74.993 2.772 -18.897 1.00 19.48 89 VAL A CA 1
ATOM 632 C C . VAL A 1 109 ? 74.285 1.913 -19.948 1.00 17.40 89 VAL A C 1
ATOM 633 O O . VAL A 1 109 ? 73.678 0.895 -19.602 1.00 17.42 89 VAL A O 1
ATOM 637 N N . ALA A 1 110 ? 74.347 2.330 -21.215 1.00 15.37 90 ALA A N 1
ATOM 638 C CA . ALA A 1 110 ? 73.729 1.577 -22.310 1.00 16.18 90 ALA A CA 1
ATOM 639 C C . ALA A 1 110 ? 74.205 0.128 -22.324 1.00 16.63 90 ALA A C 1
ATOM 640 O O . ALA A 1 110 ? 73.424 -0.795 -22.570 1.00 18.39 90 ALA A O 1
ATOM 642 N N . SER A 1 111 ? 75.495 -0.074 -22.082 1.00 17.45 91 SER A N 1
ATOM 643 C CA . SER A 1 111 ? 76.031 -1.428 -22.048 1.00 16.18 91 SER A CA 1
ATOM 644 C C . SER A 1 111 ? 75.599 -2.167 -20.793 1.00 16.69 91 SER A C 1
ATOM 645 O O . SER A 1 111 ? 75.236 -3.346 -20.855 1.00 16.52 91 SER A O 1
ATOM 648 N N . LEU A 1 112 ? 75.630 -1.482 -19.654 1.00 16.05 92 LEU A N 1
ATOM 649 C CA . LEU A 1 112 ? 75.320 -2.156 -18.395 1.00 15.90 92 LEU A CA 1
ATOM 650 C C . LEU A 1 112 ? 73.864 -2.650 -18.337 1.00 14.43 92 LEU A C 1
ATOM 651 O O . LEU A 1 112 ? 73.605 -3.729 -17.802 1.00 15.27 92 LEU A O 1
ATOM 656 N N . VAL A 1 113 ? 72.910 -1.894 -18.886 1.00 14.49 93 VAL A N 1
ATOM 657 C CA . VAL A 1 113 ? 71.498 -2.294 -18.762 1.00 13.83 93 VAL A CA 1
ATOM 658 C C . VAL A 1 113 ? 71.166 -3.562 -19.560 1.00 12.83 93 VAL A C 1
ATOM 659 O O . VAL A 1 113 ? 70.088 -4.136 -19.393 1.00 14.10 93 VAL A O 1
ATOM 663 N N . LYS A 1 114 ? 72.090 -3.988 -20.421 1.00 13.68 94 LYS A N 1
ATOM 664 C CA . LYS A 1 114 ? 71.973 -5.260 -21.129 1.00 12.41 94 LYS A CA 1
ATOM 665 C C . LYS A 1 114 ? 72.524 -6.451 -20.342 1.00 12.47 94 LYS A C 1
ATOM 666 O O . LYS A 1 114 ? 72.416 -7.590 -20.783 1.00 13.91 94 LYS A O 1
ATOM 672 N N . CYS A 1 115 ? 73.105 -6.190 -19.175 1.00 15.59 95 CYS A N 1
ATOM 673 C CA . CYS A 1 115 ? 73.774 -7.224 -18.404 1.00 16.35 95 CYS A CA 1
ATOM 674 C C . CYS A 1 115 ? 72.930 -7.693 -17.237 1.00 14.17 95 CYS A C 1
ATOM 675 O O . CYS A 1 115 ? 71.944 -7.063 -16.862 1.00 18.23 95 CYS A O 1
ATOM 678 N N . GLN A 1 116 ? 73.368 -8.793 -16.631 1.00 14.12 96 GLN A N 1
ATOM 679 C CA . GLN A 1 116 ? 72.942 -9.131 -15.299 1.00 15.10 96 GLN A CA 1
ATOM 680 C C . GLN A 1 116 ? 73.587 -8.101 -14.365 1.00 12.97 96 GLN A C 1
ATOM 681 O O . GLN A 1 116 ? 74.799 -7.877 -14.434 1.00 15.53 96 GLN A O 1
ATOM 687 N N . LEU A 1 117 ? 72.770 -7.459 -13.535 1.00 13.51 97 LEU A N 1
ATOM 688 C CA . LEU A 1 117 ? 73.243 -6.438 -12.584 1.00 13.47 97 LEU A CA 1
ATOM 689 C C . LEU A 1 117 ? 72.840 -6.741 -11.156 1.00 14.97 97 LEU A C 1
ATOM 690 O O . LEU A 1 117 ? 71.718 -7.163 -10.893 1.00 15.92 97 LEU A O 1
ATOM 695 N N . VAL A 1 118 ? 73.756 -6.511 -10.221 1.00 14.50 98 VAL A N 1
ATOM 696 C CA . VAL A 1 118 ? 73.373 -6.421 -8.825 1.00 15.40 98 VAL A CA 1
ATOM 697 C C . VAL A 1 118 ? 74.099 -5.264 -8.155 1.00 15.33 98 VAL A C 1
ATOM 698 O O . VAL A 1 118 ? 75.154 -4.821 -8.614 1.00 16.20 98 VAL A O 1
ATOM 702 N N . VAL A 1 119 ? 73.510 -4.780 -7.071 1.00 15.57 99 VAL A N 1
ATOM 703 C CA . VAL A 1 119 ? 74.217 -3.911 -6.149 1.00 16.22 99 VAL A CA 1
ATOM 704 C C . VAL A 1 119 ? 74.429 -4.712 -4.872 1.00 18.24 99 VAL A C 1
ATOM 705 O O . VAL A 1 119 ? 73.648 -5.609 -4.552 1.00 19.71 99 VAL A O 1
ATOM 709 N N . ALA A 1 120 ? 75.497 -4.399 -4.152 1.00 16.67 100 ALA A N 1
ATOM 710 C CA . ALA A 1 120 ? 75.796 -5.099 -2.914 1.00 17.33 100 ALA A CA 1
ATOM 711 C C . ALA A 1 120 ? 76.491 -4.182 -1.936 1.00 19.03 100 ALA A C 1
ATOM 712 O O . ALA A 1 120 ? 77.202 -3.257 -2.334 1.00 21.93 100 ALA A O 1
ATOM 714 N N . SER A 1 121 ? 76.255 -4.447 -0.652 1.00 22.65 101 SER A N 1
ATOM 715 C CA . SER A 1 121 ? 77.032 -3.863 0.442 1.00 28.74 101 SER A CA 1
ATOM 716 C C . SER A 1 121 ? 77.472 -4.975 1.388 1.00 32.56 101 SER A C 1
ATOM 717 O O . SER A 1 121 ? 76.684 -5.863 1.702 1.00 32.08 101 SER A O 1
ATOM 720 N N . VAL A 1 129 ? 76.473 -9.623 4.286 1.00 44.75 109 VAL A N 1
ATOM 721 C CA . VAL A 1 129 ? 76.288 -8.866 3.055 1.00 34.13 109 VAL A CA 1
ATOM 722 C C . VAL A 1 129 ? 74.807 -8.709 2.700 1.00 38.06 109 VAL A C 1
ATOM 723 O O . VAL A 1 129 ? 73.939 -9.394 3.243 1.00 40.96 109 VAL A O 1
ATOM 727 N N . ASP A 1 130 ? 74.547 -7.803 1.767 1.00 29.24 110 ASP A N 1
ATOM 728 C CA . ASP A 1 130 ? 73.210 -7.531 1.256 1.00 25.62 110 ASP A CA 1
ATOM 729 C C . ASP A 1 130 ? 73.409 -7.395 -0.238 1.00 21.43 110 ASP A C 1
ATOM 730 O O . ASP A 1 130 ? 74.207 -6.573 -0.679 1.00 22.92 110 ASP A O 1
ATOM 735 N N . VAL A 1 131 ? 72.727 -8.238 -1.004 1.00 20.52 111 VAL A N 1
ATOM 736 C CA . VAL A 1 131 ? 72.868 -8.273 -2.449 1.00 20.55 111 VAL A CA 1
ATOM 737 C C . VAL A 1 131 ? 71.472 -8.244 -3.058 1.00 19.98 111 VAL A C 1
ATOM 738 O O . VAL A 1 131 ? 70.577 -8.949 -2.596 1.00 20.64 111 VAL A O 1
ATOM 742 N N . THR A 1 132 ? 71.275 -7.421 -4.083 1.00 16.58 112 THR A N 1
ATOM 743 C CA . THR A 1 132 ? 69.973 -7.378 -4.748 1.00 16.87 112 THR A CA 1
ATOM 744 C C . THR A 1 132 ? 70.120 -6.862 -6.169 1.00 15.00 112 THR A C 1
ATOM 745 O O . THR A 1 132 ? 71.087 -6.180 -6.499 1.00 16.31 112 THR A O 1
ATOM 749 N N . GLY A 1 133 ? 69.163 -7.238 -7.012 1.00 14.99 113 GLY A N 1
ATOM 750 C CA . GLY A 1 133 ? 69.075 -6.751 -8.384 1.00 14.51 113 GLY A CA 1
ATOM 751 C C . GLY A 1 133 ? 68.526 -5.334 -8.480 1.00 13.72 113 GLY A C 1
ATOM 752 O O . GLY A 1 133 ? 68.177 -4.687 -7.460 1.00 14.97 113 GLY A O 1
ATOM 753 N N . LEU A 1 134 ? 68.452 -4.855 -9.720 1.00 14.22 114 LEU A N 1
ATOM 754 C CA . LEU A 1 134 ? 68.038 -3.489 -10.022 1.00 14.19 114 LEU A CA 1
ATOM 755 C C . LEU A 1 134 ? 66.778 -3.472 -10.896 1.00 13.31 114 LEU A C 1
ATOM 756 O O . LEU A 1 134 ? 66.699 -4.159 -11.927 1.00 12.72 114 LEU A O 1
ATOM 761 N N . GLN A 1 135 ? 65.787 -2.687 -10.481 1.00 12.32 115 GLN A N 1
ATOM 762 C CA . GLN A 1 135 ? 64.614 -2.410 -11.315 1.00 10.96 115 GLN A CA 1
ATOM 763 C C . GLN A 1 135 ? 64.918 -1.222 -12.238 1.00 11.26 115 GLN A C 1
ATOM 764 O O . GLN A 1 135 ? 65.107 -0.112 -11.785 1.00 12.25 115 GLN A O 1
ATOM 770 N N . LEU A 1 136 ? 64.954 -1.483 -13.537 1.00 12.30 116 LEU A N 1
ATOM 771 C CA . LEU A 1 136 ? 65.476 -0.550 -14.533 1.00 11.84 116 LEU A CA 1
ATOM 772 C C . LEU A 1 136 ? 64.515 0.456 -15.208 1.00 10.41 116 LEU A C 1
ATOM 773 O O . LEU A 1 136 ? 65.019 1.301 -15.927 1.00 11.46 116 LEU A O 1
ATOM 778 N N . PRO A 1 137 ? 63.174 0.378 -15.000 1.00 10.56 117 PRO A N 1
ATOM 779 C CA . PRO A 1 137 ? 62.366 1.298 -15.821 1.00 10.42 117 PRO A CA 1
ATOM 780 C C . PRO A 1 137 ? 62.752 2.777 -15.805 1.00 10.66 117 PRO A C 1
ATOM 781 O O . PRO A 1 137 ? 62.709 3.432 -16.852 1.00 11.40 117 PRO A O 1
ATOM 785 N N . GLY A 1 138 ? 63.115 3.309 -14.648 1.00 12.05 118 GLY A N 1
ATOM 786 C CA . GLY A 1 138 ? 63.440 4.718 -14.569 1.00 12.80 118 GLY A CA 1
ATOM 787 C C . GLY A 1 138 ? 64.556 5.111 -15.519 1.00 12.95 118 GLY A C 1
ATOM 788 O O . GLY A 1 138 ? 64.422 6.052 -16.294 1.00 13.46 118 GLY A O 1
ATOM 789 N N . VAL A 1 139 ? 65.668 4.381 -15.460 1.00 12.14 119 VAL A N 1
ATOM 790 C CA . VAL A 1 139 ? 66.813 4.686 -16.302 1.00 12.60 119 VAL A CA 1
ATOM 791 C C . VAL A 1 139 ? 66.510 4.396 -17.774 1.00 12.32 119 VAL A C 1
ATOM 792 O O . VAL A 1 139 ? 66.984 5.108 -18.671 1.00 13.30 119 VAL A O 1
ATOM 796 N N . LEU A 1 140 ? 65.726 3.354 -18.030 1.00 10.68 120 LEU A N 1
ATOM 797 C CA . LEU A 1 140 ? 65.326 3.056 -19.409 1.00 9.72 120 LEU A CA 1
ATOM 798 C C . LEU A 1 140 ? 64.536 4.193 -20.040 1.00 9.89 120 LEU A C 1
ATOM 799 O O . LEU A 1 140 ? 64.775 4.549 -21.206 1.00 12.58 120 LEU A O 1
ATOM 804 N N . ASP A 1 141 ? 63.624 4.783 -19.281 1.00 10.95 121 ASP A N 1
ATOM 805 C CA . ASP A 1 141 ? 62.885 5.955 -19.788 1.00 11.28 121 ASP A CA 1
ATOM 806 C C . ASP A 1 141 ? 63.817 7.167 -19.911 1.00 12.75 121 ASP A C 1
ATOM 807 O O . ASP A 1 141 ? 63.790 7.894 -20.896 1.00 13.60 121 ASP A O 1
ATOM 812 N N . ASP A 1 142 ? 64.652 7.372 -18.899 1.00 12.05 122 ASP A N 1
ATOM 813 C CA . ASP A 1 142 ? 65.541 8.530 -18.859 1.00 13.49 122 ASP A CA 1
ATOM 814 C C . ASP A 1 142 ? 66.455 8.549 -20.078 1.00 13.64 122 ASP A C 1
ATOM 815 O O . ASP A 1 142 ? 66.679 9.602 -20.687 1.00 17.53 122 ASP A O 1
ATOM 820 N N . MET A 1 143 ? 66.974 7.381 -20.440 1.00 13.92 123 MET A N 1
ATOM 821 C CA . MET A 1 143 ? 67.924 7.258 -21.538 1.00 14.02 123 MET A CA 1
ATOM 822 C C . MET A 1 143 ? 67.326 6.925 -22.906 1.00 13.83 123 MET A C 1
ATOM 823 O O . MET A 1 143 ? 67.891 7.315 -23.923 1.00 15.87 123 MET A O 1
ATOM 828 N N . PHE A 1 144 ? 66.219 6.189 -22.927 1.00 13.50 124 PHE A N 1
ATOM 829 C CA . PHE A 1 144 ? 65.729 5.584 -24.179 1.00 12.39 124 PHE A CA 1
ATOM 830 C C . PHE A 1 144 ? 64.269 5.857 -24.544 1.00 12.28 124 PHE A C 1
ATOM 831 O O . PHE A 1 144 ? 63.761 5.248 -25.480 1.00 14.17 124 PHE A O 1
ATOM 839 N N . ALA A 1 145 ? 63.590 6.757 -23.837 1.00 12.45 125 ALA A N 1
ATOM 840 C CA . ALA A 1 145 ? 62.241 7.134 -24.231 1.00 12.86 125 ALA A CA 1
ATOM 841 C C . ALA A 1 145 ? 62.303 7.495 -25.701 1.00 12.28 125 ALA A C 1
ATOM 842 O O . ALA A 1 145 ? 63.178 8.235 -26.128 1.00 14.56 125 ALA A O 1
ATOM 844 N N . TYR A 1 146 ? 61.382 6.943 -26.476 1.00 10.89 126 TYR A N 1
ATOM 845 C CA . TYR A 1 146 ? 61.457 7.031 -27.916 1.00 10.49 126 TYR A CA 1
ATOM 846 C C . TYR A 1 146 ? 60.105 7.345 -28.536 1.00 9.81 126 TYR A C 1
ATOM 847 O O . TYR A 1 146 ? 59.097 6.721 -28.202 1.00 9.45 126 TYR A O 1
ATOM 856 N N . THR A 1 147 ? 60.118 8.311 -29.449 1.00 9.48 127 THR A N 1
ATOM 857 C CA . THR A 1 147 ? 58.898 8.790 -30.100 1.00 9.84 127 THR A CA 1
ATOM 858 C C . THR A 1 147 ? 58.855 8.547 -31.609 1.00 10.59 127 THR A C 1
ATOM 859 O O . THR A 1 147 ? 57.892 8.956 -32.275 1.00 12.36 127 THR A O 1
ATOM 863 N N . GLY A 1 148 ? 59.890 7.905 -32.147 1.00 9.62 128 GLY A N 1
ATOM 864 C CA . GLY A 1 148 ? 59.945 7.581 -33.578 1.00 9.54 128 GLY A CA 1
ATOM 865 C C . GLY A 1 148 ? 59.130 6.357 -33.932 1.00 10.49 128 GLY A C 1
ATOM 866 O O . GLY A 1 148 ? 58.458 5.781 -33.081 1.00 9.98 128 GLY A O 1
ATOM 867 N N . PRO A 1 149 ? 59.183 5.947 -35.201 1.00 11.77 129 PRO A N 1
ATOM 868 C CA . PRO A 1 149 ? 58.335 4.858 -35.662 1.00 12.07 129 PRO A CA 1
ATOM 869 C C . PRO A 1 149 ? 58.598 3.526 -34.962 1.00 10.49 129 PRO A C 1
ATOM 870 O O . PRO A 1 149 ? 59.746 3.174 -34.733 1.00 12.55 129 PRO A O 1
ATOM 874 N N . LEU A 1 150 ? 57.519 2.800 -34.672 1.00 11.34 130 LEU A N 1
ATOM 875 C CA . LEU A 1 150 ? 57.586 1.444 -34.130 1.00 11.05 130 LEU A CA 1
ATOM 876 C C . LEU A 1 150 ? 56.693 0.522 -34.921 1.00 9.55 130 LEU A C 1
ATOM 877 O O . LEU A 1 150 ? 55.703 0.956 -35.517 1.00 11.54 130 LEU A O 1
ATOM 882 N N . GLY A 1 151 ? 57.055 -0.755 -34.943 1.00 9.46 131 GLY A N 1
ATOM 883 C CA . GLY A 1 151 ? 56.338 -1.741 -35.740 1.00 10.41 131 GLY A CA 1
ATOM 884 C C . GLY A 1 151 ? 56.817 -1.692 -37.174 1.00 10.54 131 GLY A C 1
ATOM 885 O O . GLY A 1 151 ? 57.985 -1.366 -37.445 1.00 12.28 131 GLY A O 1
ATOM 886 N N . ALA A 1 152 ? 55.915 -2.045 -38.092 1.00 12.27 132 ALA A N 1
ATOM 887 C CA . ALA A 1 152 ? 56.205 -2.115 -39.521 1.00 14.07 132 ALA A CA 1
ATOM 888 C C . ALA A 1 152 ? 55.817 -0.812 -40.209 1.00 15.20 132 ALA A C 1
ATOM 889 O O . ALA A 1 152 ? 54.719 -0.302 -39.995 1.00 18.01 132 ALA A O 1
ATOM 891 N N . VAL A 1 153 ? 56.728 -0.286 -41.019 1.00 13.30 133 VAL A N 1
ATOM 892 C CA . VAL A 1 153 ? 56.485 0.905 -41.815 1.00 15.46 133 VAL A CA 1
ATOM 893 C C . VAL A 1 153 ? 56.691 0.549 -43.274 1.00 13.87 133 VAL A C 1
ATOM 894 O O . VAL A 1 153 ? 57.757 0.036 -43.656 1.00 14.25 133 VAL A O 1
ATOM 898 N N . PHE A 1 154 ? 55.673 0.847 -44.078 1.00 12.96 134 PHE A N 1
ATOM 899 C CA . PHE A 1 154 ? 55.655 0.556 -45.511 1.00 14.17 134 PHE A CA 1
ATOM 900 C C . PHE A 1 154 ? 55.926 1.817 -46.313 1.00 16.51 134 PHE A C 1
ATOM 901 O O . PHE A 1 154 ? 55.419 2.885 -45.979 1.00 19.84 134 PHE A O 1
ATOM 909 N N . SER A 1 155 ? 56.763 1.685 -47.338 1.00 18.53 135 SER A N 1
ATOM 910 C CA . SER A 1 155 ? 56.945 2.725 -48.357 1.00 20.52 135 SER A CA 1
ATOM 911 C C . SER A 1 155 ? 56.849 2.054 -49.729 1.00 24.27 135 SER A C 1
ATOM 912 O O . SER A 1 155 ? 56.745 0.835 -49.810 1.00 23.46 135 SER A O 1
ATOM 915 N N . GLU A 1 156 ? 56.884 2.826 -50.812 1.00 27.60 136 GLU A N 1
ATOM 916 C CA . GLU A 1 156 ? 56.673 2.234 -52.140 1.00 28.38 136 GLU A CA 1
ATOM 917 C C . GLU A 1 156 ? 57.647 1.089 -52.467 1.00 27.23 136 GLU A C 1
ATOM 918 O O . GLU A 1 156 ? 57.257 0.113 -53.115 1.00 31.19 136 GLU A O 1
ATOM 924 N N . ASP A 1 157 ? 58.894 1.218 -52.008 1.00 25.97 137 ASP A N 1
ATOM 925 C CA . ASP A 1 157 ? 59.980 0.286 -52.336 1.00 26.58 137 ASP A CA 1
ATOM 926 C C . ASP A 1 157 ? 60.554 -0.477 -51.135 1.00 22.76 137 ASP A C 1
ATOM 927 O O . ASP A 1 157 ? 61.583 -1.143 -51.261 1.00 24.37 137 ASP A O 1
ATOM 932 N N . SER A 1 158 ? 59.918 -0.389 -49.973 1.00 20.60 138 SER A N 1
ATOM 933 C CA . SER A 1 158 ? 60.508 -0.997 -48.780 1.00 18.48 138 SER A CA 1
ATOM 934 C C . SER A 1 158 ? 59.527 -1.275 -47.660 1.00 17.98 138 SER A C 1
ATOM 935 O O . SER A 1 158 ? 58.420 -0.738 -47.612 1.00 16.37 138 SER A O 1
ATOM 938 N N . VAL A 1 159 ? 59.972 -2.141 -46.761 1.00 15.63 139 VAL A N 1
ATOM 939 C CA . VAL A 1 159 ? 59.297 -2.389 -45.503 1.00 14.08 139 VAL A CA 1
ATOM 940 C C . VAL A 1 159 ? 60.366 -2.333 -44.431 1.00 14.37 139 VAL A C 1
ATOM 941 O O . VAL A 1 159 ? 61.400 -2.982 -44.562 1.00 15.35 139 VAL A O 1
ATOM 945 N N . SER A 1 160 ? 60.120 -1.560 -43.383 1.00 14.87 140 SER A N 1
ATOM 946 C CA A SER A 1 160 ? 61.038 -1.516 -42.250 0.50 14.33 140 SER A CA 1
ATOM 947 C CA B SER A 1 160 ? 61.029 -1.479 -42.242 0.50 14.16 140 SER A CA 1
ATOM 948 C C . SER A 1 160 ? 60.345 -1.993 -40.980 1.00 12.96 140 SER A C 1
ATOM 949 O O . SER A 1 160 ? 59.128 -1.851 -40.828 1.00 13.98 140 SER A O 1
ATOM 954 N N . LEU A 1 161 ? 61.137 -2.580 -40.085 1.00 11.71 141 LEU A N 1
ATOM 955 C CA . LEU A 1 161 ? 60.670 -3.059 -38.792 1.00 11.32 141 LEU A CA 1
ATOM 956 C C . LEU A 1 161 ? 61.446 -2.313 -37.699 1.00 10.29 141 LEU A C 1
ATOM 957 O O . LEU A 1 161 ? 62.659 -2.135 -37.817 1.00 11.82 141 LEU A O 1
ATOM 962 N N . HIS A 1 162 ? 60.740 -1.883 -36.653 1.00 10.07 142 HIS A N 1
ATOM 963 C CA . HIS A 1 162 ? 61.349 -1.189 -35.512 1.00 10.38 142 HIS A CA 1
ATOM 964 C C . HIS A 1 162 ? 60.817 -1.749 -34.211 1.00 10.58 142 HIS A C 1
ATOM 965 O O . HIS A 1 162 ? 59.612 -1.808 -34.016 1.00 9.66 142 HIS A O 1
ATOM 972 N N . LEU A 1 163 ? 61.735 -2.123 -33.318 1.00 10.36 143 LEU A N 1
ATOM 973 C CA . LEU A 1 163 ? 61.400 -2.703 -32.018 1.00 10.03 143 LEU A CA 1
ATOM 974 C C . LEU A 1 163 ? 62.167 -2.012 -30.906 1.00 9.97 143 LEU A C 1
ATOM 975 O O . LEU A 1 163 ? 63.383 -1.953 -30.953 1.00 11.32 143 LEU A O 1
ATOM 980 N N . TRP A 1 164 ? 61.449 -1.509 -29.909 1.00 8.75 144 TRP A N 1
ATOM 981 C CA . TRP A 1 164 ? 62.089 -0.908 -28.731 1.00 9.15 144 TRP A CA 1
ATOM 982 C C . TRP A 1 164 ? 62.488 -2.025 -27.761 1.00 9.81 144 TRP A C 1
ATOM 983 O O . TRP A 1 164 ? 61.636 -2.713 -27.187 1.00 9.86 144 TRP A O 1
ATOM 994 N N . ALA A 1 165 ? 63.795 -2.201 -27.586 1.00 10.26 145 ALA A N 1
ATOM 995 C CA . ALA A 1 165 ? 64.318 -3.270 -26.734 1.00 10.40 145 ALA A CA 1
ATOM 996 C C . ALA A 1 165 ? 65.697 -2.879 -26.211 1.00 10.89 145 ALA A C 1
ATOM 997 O O . ALA A 1 165 ? 66.713 -3.484 -26.545 1.00 10.03 145 ALA A O 1
ATOM 999 N N . PRO A 1 166 ? 65.734 -1.854 -25.354 1.00 11.01 146 PRO A N 1
ATOM 1000 C CA . PRO A 1 166 ? 67.036 -1.317 -24.972 1.00 11.88 146 PRO A CA 1
ATOM 1001 C C . PRO A 1 166 ? 67.887 -2.242 -24.085 1.00 12.07 146 PRO A C 1
ATOM 1002 O O . PRO A 1 166 ? 69.095 -2.062 -24.020 1.00 13.09 146 PRO A O 1
ATOM 1006 N N . THR A 1 167 ? 67.270 -3.222 -23.434 1.00 9.87 147 THR A N 1
ATOM 1007 C CA . THR A 1 167 ? 68.029 -4.163 -22.604 1.00 10.35 147 THR A CA 1
ATOM 1008 C C . THR A 1 167 ? 68.477 -5.407 -23.373 1.00 11.11 147 THR A C 1
ATOM 1009 O O . THR A 1 167 ? 69.278 -6.186 -22.863 1.00 12.81 147 THR A O 1
ATOM 1013 N N . ALA A 1 168 ? 67.994 -5.588 -24.598 1.00 11.65 148 ALA A N 1
ATOM 1014 C CA . ALA A 1 168 ? 68.364 -6.757 -25.407 1.00 11.31 148 ALA A CA 1
ATOM 1015 C C . ALA A 1 168 ? 69.824 -6.711 -25.854 1.00 12.19 148 ALA A C 1
ATOM 1016 O O . ALA A 1 168 ? 70.351 -5.656 -26.187 1.00 12.27 148 ALA A O 1
ATOM 1018 N N . GLN A 1 169 ? 70.464 -7.875 -25.883 1.00 12.17 149 GLN A N 1
ATOM 1019 C CA . GLN A 1 169 ? 71.818 -7.993 -26.407 1.00 12.66 149 GLN A CA 1
ATOM 1020 C C . GLN A 1 169 ? 71.835 -8.170 -27.925 1.00 14.24 149 GLN A C 1
ATOM 1021 O O . GLN A 1 169 ? 72.824 -7.849 -28.595 1.00 14.19 149 GLN A O 1
ATOM 1027 N N . GLY A 1 170 ? 70.735 -8.686 -28.454 1.00 15.16 150 GLY A N 1
ATOM 1028 C CA . GLY A 1 170 ? 70.606 -8.909 -29.890 1.00 15.00 150 GLY A CA 1
ATOM 1029 C C . GLY A 1 170 ? 69.153 -9.080 -30.284 1.00 12.98 150 GLY A C 1
ATOM 1030 O O . GLY A 1 170 ? 68.353 -9.582 -29.487 1.00 12.34 150 GLY A O 1
ATOM 1031 N N . VAL A 1 171 ? 68.812 -8.641 -31.502 1.00 12.68 151 VAL A N 1
ATOM 1032 C CA . VAL A 1 171 ? 67.483 -8.832 -32.070 1.00 13.19 151 VAL A CA 1
ATOM 1033 C C . VAL A 1 171 ? 67.651 -9.158 -33.540 1.00 12.35 151 VAL A C 1
ATOM 1034 O O . VAL A 1 171 ? 68.363 -8.450 -34.263 1.00 13.88 151 VAL A O 1
ATOM 1038 N N . SER A 1 172 ? 66.999 -10.238 -33.967 1.00 12.68 152 SER A N 1
ATOM 1039 C CA . SER A 1 172 ? 66.871 -10.586 -35.372 1.00 13.04 152 SER A CA 1
ATOM 1040 C C . SER A 1 172 ? 65.395 -10.831 -35.661 1.00 12.20 152 SER A C 1
ATOM 1041 O O . SER A 1 172 ? 64.577 -10.992 -34.747 1.00 13.90 152 SER A O 1
ATOM 1044 N N . VAL A 1 173 ? 65.058 -10.846 -36.944 1.00 13.80 153 VAL A N 1
ATOM 1045 C CA . VAL A 1 173 ? 63.711 -11.202 -37.373 1.00 13.49 153 VAL A CA 1
ATOM 1046 C C . VAL A 1 173 ? 63.785 -12.520 -38.138 1.00 12.53 153 VAL A C 1
ATOM 1047 O O . VAL A 1 173 ? 64.666 -12.712 -38.968 1.00 12.20 153 VAL A O 1
ATOM 1051 N N A CYS A 1 174 ? 62.884 -13.436 -37.786 0.63 15.01 154 CYS A N 1
ATOM 1052 N N B CYS A 1 174 ? 62.855 -13.419 -37.838 0.37 11.58 154 CYS A N 1
ATOM 1053 C CA A CYS A 1 174 ? 62.677 -14.701 -38.492 0.63 14.62 154 CYS A CA 1
ATOM 1054 C CA B CYS A 1 174 ? 62.739 -14.689 -38.535 0.37 9.65 154 CYS A CA 1
ATOM 1055 C C A CYS A 1 174 ? 61.461 -14.572 -39.385 0.63 11.84 154 CYS A C 1
ATOM 1056 C C B CYS A 1 174 ? 61.471 -14.681 -39.370 0.37 10.39 154 CYS A C 1
ATOM 1057 O O A CYS A 1 174 ? 60.374 -14.268 -38.886 0.63 12.67 154 CYS A O 1
ATOM 1058 O O B CYS A 1 174 ? 60.370 -14.578 -38.825 0.37 10.87 154 CYS A O 1
ATOM 1063 N N . PHE A 1 175 ? 61.645 -14.808 -40.684 1.00 12.03 155 PHE A N 1
ATOM 1064 C CA . PHE A 1 175 ? 60.553 -14.779 -41.647 1.00 13.60 155 PHE A CA 1
ATOM 1065 C C . PHE A 1 175 ? 60.123 -16.177 -42.038 1.00 14.83 155 PHE A C 1
ATOM 1066 O O . PHE A 1 175 ? 60.947 -17.075 -42.210 1.00 16.42 155 PHE A O 1
ATOM 1074 N N . PHE A 1 176 ? 58.817 -16.315 -42.206 1.00 15.71 156 PHE A N 1
ATOM 1075 C CA . PHE A 1 176 ? 58.175 -17.520 -42.669 1.00 17.53 156 PHE A CA 1
ATOM 1076 C C . PHE A 1 176 ? 57.278 -17.121 -43.864 1.00 21.25 156 PHE A C 1
ATOM 1077 O O . PHE A 1 176 ? 56.658 -16.033 -43.879 1.00 24.22 156 PHE A O 1
ATOM 1085 N N . ASP A 1 177 ? 57.214 -17.978 -44.868 1.00 24.70 157 ASP A N 1
ATOM 1086 C CA . ASP A 1 177 ? 56.139 -17.907 -45.855 1.00 27.09 157 ASP A CA 1
ATOM 1087 C C . ASP A 1 177 ? 55.004 -18.721 -45.252 1.00 28.72 157 ASP A C 1
ATOM 1088 O O . ASP A 1 177 ? 55.066 -19.955 -45.131 1.00 31.20 157 ASP A O 1
ATOM 1093 N N . GLY A 1 178 ? 53.969 -18.021 -44.856 1.00 26.30 158 GLY A N 1
ATOM 1094 C CA . GLY A 1 178 ? 52.791 -18.666 -44.406 1.00 18.14 158 GLY A CA 1
ATOM 1095 C C . GLY A 1 178 ? 52.727 -18.827 -42.915 1.00 17.05 158 GLY A C 1
ATOM 1096 O O . GLY A 1 178 ? 53.739 -18.706 -42.204 1.00 15.65 158 GLY A O 1
ATOM 1097 N N . PRO A 1 179 ? 51.513 -19.083 -42.432 1.00 14.82 159 PRO A N 1
ATOM 1098 C CA . PRO A 1 179 ? 51.272 -19.246 -41.014 1.00 16.25 159 PRO A CA 1
ATOM 1099 C C . PRO A 1 179 ? 51.814 -20.551 -40.453 1.00 15.79 159 PRO A C 1
ATOM 1100 O O . PRO A 1 179 ? 51.997 -20.650 -39.245 1.00 16.37 159 PRO A O 1
ATOM 1104 N N . ALA A 1 180 ? 52.076 -21.542 -41.305 1.00 14.70 160 ALA A N 1
ATOM 1105 C CA . ALA A 1 180 ? 52.554 -22.844 -40.824 1.00 16.25 160 ALA A CA 1
ATOM 1106 C C . ALA A 1 180 ? 53.903 -23.303 -41.385 1.00 17.45 160 ALA A C 1
ATOM 1107 O O . ALA A 1 180 ? 54.458 -24.269 -40.901 1.00 24.33 160 ALA A O 1
ATOM 1109 N N . GLY A 1 181 ? 54.437 -22.631 -42.394 1.00 19.20 161 GLY A N 1
ATOM 1110 C CA . GLY A 1 181 ? 55.677 -23.091 -43.007 1.00 20.08 161 GLY A CA 1
ATOM 1111 C C . GLY A 1 181 ? 56.924 -22.893 -42.153 1.00 18.80 161 GLY A C 1
ATOM 1112 O O . GLY A 1 181 ? 56.883 -22.200 -41.130 1.00 18.99 161 GLY A O 1
ATOM 1113 N N . PRO A 1 182 ? 58.049 -23.488 -42.587 1.00 15.65 162 PRO A N 1
ATOM 1114 C CA . PRO A 1 182 ? 59.337 -23.376 -41.915 1.00 13.85 162 PRO A CA 1
ATOM 1115 C C . PRO A 1 182 ? 59.953 -21.990 -42.088 1.00 12.65 162 PRO A C 1
ATOM 1116 O O . PRO A 1 182 ? 59.560 -21.227 -42.962 1.00 12.61 162 PRO A O 1
ATOM 1120 N N . ALA A 1 183 ? 60.922 -21.671 -41.249 1.00 12.37 163 ALA A N 1
ATOM 1121 C CA . ALA A 1 183 ? 61.669 -20.436 -41.403 1.00 11.66 163 ALA A CA 1
ATOM 1122 C C . ALA A 1 183 ? 62.305 -20.357 -42.779 1.00 12.21 163 ALA A C 1
ATOM 1123 O O . ALA A 1 183 ? 62.904 -21.328 -43.246 1.00 13.34 163 ALA A O 1
ATOM 1125 N N . LEU A 1 184 ? 62.188 -19.206 -43.433 1.00 12.83 164 LEU A N 1
ATOM 1126 C CA . LEU A 1 184 ? 62.828 -19.040 -44.737 1.00 16.50 164 LEU A CA 1
ATOM 1127 C C . LEU A 1 184 ? 64.129 -18.263 -44.662 1.00 13.48 164 LEU A C 1
ATOM 1128 O O . LEU A 1 184 ? 65.019 -18.467 -45.476 1.00 14.42 164 LEU A O 1
ATOM 1133 N N . GLU A 1 185 ? 64.239 -17.390 -43.671 1.00 13.57 165 GLU A N 1
ATOM 1134 C CA . GLU A 1 185 ? 65.341 -16.458 -43.600 1.00 15.77 165 GLU A CA 1
ATOM 1135 C C . GLU A 1 185 ? 65.324 -15.757 -42.243 1.00 15.38 165 GLU A C 1
ATOM 1136 O O . GLU A 1 185 ? 64.258 -15.466 -41.703 1.00 15.03 165 GLU A O 1
ATOM 1142 N N . THR A 1 186 ? 66.509 -15.519 -41.696 1.00 14.39 166 THR A N 1
ATOM 1143 C CA A THR A 1 186 ? 66.662 -14.709 -40.494 0.50 15.26 166 THR A CA 1
ATOM 1144 C CA B THR A 1 186 ? 66.657 -14.689 -40.505 0.50 15.30 166 THR A CA 1
ATOM 1145 C C . THR A 1 186 ? 67.525 -13.502 -40.860 1.00 16.17 166 THR A C 1
ATOM 1146 O O . THR A 1 186 ? 68.536 -13.650 -41.551 1.00 19.81 166 THR A O 1
ATOM 1153 N N . VAL A 1 187 ? 67.113 -12.320 -40.411 1.00 13.58 167 VAL A N 1
ATOM 1154 C CA . VAL A 1 187 ? 67.829 -11.086 -40.707 1.00 14.21 167 VAL A CA 1
ATOM 1155 C C . VAL A 1 187 ? 68.127 -10.362 -39.412 1.00 14.38 167 VAL A C 1
ATOM 1156 O O . VAL A 1 187 ? 67.262 -10.243 -38.549 1.00 14.44 167 VAL A O 1
ATOM 1160 N N . GLN A 1 188 ? 69.355 -9.871 -39.293 1.00 15.56 168 GLN A N 1
ATOM 1161 C CA . GLN A 1 188 ? 69.776 -9.136 -38.102 1.00 14.41 168 GLN A CA 1
ATOM 1162 C C . GLN A 1 188 ? 69.230 -7.714 -38.109 1.00 15.11 168 GLN A C 1
ATOM 1163 O O . GLN A 1 188 ? 69.220 -7.052 -39.152 1.00 16.11 168 GLN A O 1
ATOM 1169 N N . LEU A 1 189 ? 68.756 -7.263 -36.948 1.00 12.52 169 LEU A N 1
ATOM 1170 C CA . LEU A 1 189 ? 68.425 -5.858 -36.750 1.00 13.90 169 LEU A CA 1
ATOM 1171 C C . LEU A 1 189 ? 69.613 -5.157 -36.099 1.00 13.59 169 LEU A C 1
ATOM 1172 O O . LEU A 1 189 ? 70.464 -5.799 -35.475 1.00 15.34 169 LEU A O 1
ATOM 1177 N N . LYS A 1 190 ? 69.676 -3.845 -36.290 1.00 14.42 170 LYS A N 1
ATOM 1178 C CA . LYS A 1 190 ? 70.745 -3.015 -35.745 1.00 16.04 170 LYS A CA 1
ATOM 1179 C C . LYS A 1 190 ? 70.137 -2.004 -34.796 1.00 12.98 170 LYS A C 1
ATOM 1180 O O . LYS A 1 190 ? 69.086 -1.422 -35.078 1.00 13.84 170 LYS A O 1
ATOM 1184 N N . GLU A 1 191 ? 70.792 -1.820 -33.650 1.00 12.59 171 GLU A N 1
ATOM 1185 C CA . GLU A 1 191 ? 70.278 -0.946 -32.603 1.00 12.62 171 GLU A CA 1
ATOM 1186 C C . GLU A 1 191 ? 70.800 0.484 -32.721 1.00 13.33 171 GLU A C 1
ATOM 1187 O O . GLU A 1 191 ? 71.991 0.702 -32.964 1.00 14.65 171 GLU A O 1
ATOM 1193 N N . SER A 1 192 ? 69.876 1.432 -32.562 1.00 13.92 172 SER A N 1
ATOM 1194 C CA A SER A 1 192 ? 70.232 2.822 -32.328 0.50 16.78 172 SER A CA 1
ATOM 1195 C CA B SER A 1 192 ? 70.194 2.847 -32.376 0.50 16.26 172 SER A CA 1
ATOM 1196 C C . SER A 1 192 ? 69.301 3.397 -31.269 1.00 17.70 172 SER A C 1
ATOM 1197 O O . SER A 1 192 ? 68.076 3.295 -31.372 1.00 17.53 172 SER A O 1
ATOM 1202 N N . ASN A 1 193 ? 69.904 3.976 -30.229 1.00 21.96 173 ASN A N 1
ATOM 1203 C CA . ASN A 1 193 ? 69.154 4.575 -29.122 1.00 24.92 173 ASN A CA 1
ATOM 1204 C C . ASN A 1 193 ? 68.060 3.666 -28.565 1.00 21.99 173 ASN A C 1
ATOM 1205 O O . ASN A 1 193 ? 66.912 4.097 -28.378 1.00 20.82 173 ASN A O 1
ATOM 1210 N N . GLY A 1 194 ? 68.397 2.404 -28.330 1.00 17.99 174 GLY A N 1
ATOM 1211 C CA . GLY A 1 194 ? 67.446 1.475 -27.721 1.00 15.44 174 GLY A CA 1
ATOM 1212 C C . GLY A 1 194 ? 66.486 0.784 -28.678 1.00 13.57 174 GLY A C 1
ATOM 1213 O O . GLY A 1 194 ? 65.735 -0.102 -28.267 1.00 12.80 174 GLY A O 1
ATOM 1214 N N . VAL A 1 195 ? 66.512 1.183 -29.946 1.00 12.72 175 VAL A N 1
ATOM 1215 C CA . VAL A 1 195 ? 65.541 0.724 -30.932 1.00 12.97 175 VAL A CA 1
ATOM 1216 C C . VAL A 1 195 ? 66.256 -0.072 -32.002 1.00 11.99 175 VAL A C 1
ATOM 1217 O O . VAL A 1 195 ? 67.216 0.396 -32.604 1.00 13.66 175 VAL A O 1
ATOM 1221 N N . TRP A 1 196 ? 65.767 -1.278 -32.227 1.00 12.90 176 TRP A N 1
ATOM 1222 C CA . TRP A 1 196 ? 66.328 -2.191 -33.198 1.00 12.88 176 TRP A CA 1
ATOM 1223 C C . TRP A 1 196 ? 65.537 -2.057 -34.499 1.00 12.55 176 TRP A C 1
ATOM 1224 O O . TRP A 1 196 ? 64.310 -2.080 -34.472 1.00 13.20 176 TRP A O 1
ATOM 1235 N N . SER A 1 197 ? 66.236 -1.924 -35.627 1.00 11.73 177 SER A N 1
ATOM 1236 C CA A SER A 1 197 ? 65.565 -1.739 -36.903 0.50 12.92 177 SER A CA 1
ATOM 1237 C CA B SER A 1 197 ? 65.604 -1.674 -36.921 0.50 11.49 177 SER A CA 1
ATOM 1238 C C . SER A 1 197 ? 66.270 -2.439 -38.052 1.00 12.06 177 SER A C 1
ATOM 1239 O O . SER A 1 197 ? 67.465 -2.748 -37.995 1.00 13.34 177 SER A O 1
ATOM 1244 N N . VAL A 1 198 ? 65.496 -2.703 -39.092 1.00 13.54 178 VAL A N 1
ATOM 1245 C CA . VAL A 1 198 ? 66.032 -3.216 -40.333 1.00 14.51 178 VAL A CA 1
ATOM 1246 C C . VAL A 1 198 ? 65.078 -2.806 -41.435 1.00 13.97 178 VAL A C 1
ATOM 1247 O O . VAL A 1 198 ? 63.873 -2.685 -41.203 1.00 14.45 178 VAL A O 1
ATOM 1251 N N . THR A 1 199 ? 65.629 -2.570 -42.622 1.00 15.21 179 THR A N 1
ATOM 1252 C CA . THR A 1 199 ? 64.823 -2.239 -43.785 1.00 15.52 179 THR A CA 1
ATOM 1253 C C . THR A 1 199 ? 65.018 -3.301 -44.852 1.00 15.29 179 THR A C 1
ATOM 1254 O O . THR A 1 199 ? 66.143 -3.728 -45.116 1.00 18.60 179 THR A O 1
ATOM 1258 N N . GLY A 1 200 ? 63.916 -3.739 -45.447 1.00 15.74 180 GLY A N 1
ATOM 1259 C CA . GLY A 1 200 ? 63.955 -4.739 -46.514 1.00 16.51 180 GLY A CA 1
ATOM 1260 C C . GLY A 1 200 ? 63.112 -4.306 -47.698 1.00 17.57 180 GLY A C 1
ATOM 1261 O O . GLY A 1 200 ? 62.526 -3.218 -47.681 1.00 16.42 180 GLY A O 1
ATOM 1262 N N . PRO A 1 201 ? 63.046 -5.149 -48.741 1.00 19.04 181 PRO A N 1
ATOM 1263 C CA . PRO A 1 201 ? 62.299 -4.796 -49.944 1.00 20.60 181 PRO A CA 1
ATOM 1264 C C . PRO A 1 201 ? 60.802 -4.861 -49.715 1.00 20.46 181 PRO A C 1
ATOM 1265 O O . PRO A 1 201 ? 60.361 -5.476 -48.746 1.00 20.41 181 PRO A O 1
ATOM 1269 N N . ARG A 1 202 ? 60.034 -4.265 -50.628 1.00 22.54 182 ARG A N 1
ATOM 1270 C CA . ARG A 1 202 ? 58.573 -4.280 -50.542 1.00 22.00 182 ARG A CA 1
ATOM 1271 C C . ARG A 1 202 ? 58.023 -5.708 -50.464 1.00 20.73 182 ARG A C 1
ATOM 1272 O O . ARG A 1 202 ? 56.974 -5.930 -49.867 1.00 21.14 182 ARG A O 1
ATOM 1280 N N . GLU A 1 203 ? 58.745 -6.667 -51.049 1.00 21.02 183 GLU A N 1
ATOM 1281 C CA . GLU A 1 203 ? 58.298 -8.064 -51.106 1.00 24.22 183 GLU A CA 1
ATOM 1282 C C . GLU A 1 203 ? 58.216 -8.752 -49.733 1.00 20.40 183 GLU A C 1
ATOM 1283 O O . GLU A 1 203 ? 57.644 -9.826 -49.611 1.00 21.83 183 GLU A O 1
ATOM 1289 N N . TRP A 1 204 ? 58.784 -8.131 -48.705 1.00 17.66 184 TRP A N 1
ATOM 1290 C CA . TRP A 1 204 ? 58.530 -8.548 -47.322 1.00 15.28 184 TRP A CA 1
ATOM 1291 C C . TRP A 1 204 ? 57.050 -8.480 -46.932 1.00 14.44 184 TRP A C 1
ATOM 1292 O O . TRP A 1 204 ? 56.626 -9.176 -46.011 1.00 15.75 184 TRP A O 1
ATOM 1303 N N . GLU A 1 205 ? 56.276 -7.633 -47.617 1.00 14.75 185 GLU A N 1
ATOM 1304 C CA . GLU A 1 205 ? 54.846 -7.506 -47.354 1.00 14.95 185 GLU A CA 1
ATOM 1305 C C . GLU A 1 205 ? 54.162 -8.870 -47.392 1.00 13.58 185 GLU A C 1
ATOM 1306 O O . GLU A 1 205 ? 54.390 -9.683 -48.307 1.00 14.90 185 GLU A O 1
ATOM 1312 N N . ASN A 1 206 ? 53.331 -9.094 -46.379 1.00 13.61 186 ASN A N 1
ATOM 1313 C CA . ASN A 1 206 ? 52.510 -10.292 -46.210 1.00 13.28 186 ASN A CA 1
ATOM 1314 C C . ASN A 1 206 ? 53.277 -11.550 -45.801 1.00 12.55 186 ASN A C 1
ATOM 1315 O O . ASN A 1 206 ? 52.686 -12.614 -45.667 1.00 12.91 186 ASN A O 1
ATOM 1320 N N . ARG A 1 207 ? 54.570 -11.414 -45.522 1.00 12.48 187 ARG A N 1
ATOM 1321 C CA . ARG A 1 207 ? 55.274 -12.480 -44.801 1.00 12.31 187 ARG A CA 1
ATOM 1322 C C . ARG A 1 207 ? 54.773 -12.564 -43.365 1.00 11.23 187 ARG A C 1
ATOM 1323 O O . ARG A 1 207 ? 54.169 -11.622 -42.849 1.00 12.43 187 ARG A O 1
ATOM 1331 N N . TYR A 1 208 ? 54.990 -13.723 -42.748 1.00 12.06 188 TYR A N 1
ATOM 1332 C CA . TYR A 1 208 ? 54.809 -13.879 -41.316 1.00 11.86 188 TYR A CA 1
ATOM 1333 C C . TYR A 1 208 ? 56.182 -13.790 -40.664 1.00 11.43 188 TYR A C 1
ATOM 1334 O O . TYR A 1 208 ? 57.192 -14.144 -41.267 1.00 11.52 188 TYR A O 1
ATOM 1343 N N . TYR A 1 209 ? 56.224 -13.316 -39.424 1.00 10.72 189 TYR A N 1
ATOM 1344 C CA . TYR A 1 209 ? 57.499 -13.165 -38.738 1.00 11.62 189 TYR A CA 1
ATOM 1345 C C . TYR A 1 209 ? 57.384 -13.237 -37.226 1.00 11.28 189 TYR A C 1
ATOM 1346 O O . TYR A 1 209 ? 56.306 -13.095 -36.659 1.00 11.79 189 TYR A O 1
ATOM 1355 N N . LEU A 1 210 ? 58.536 -13.505 -36.607 1.00 11.33 190 LEU A N 1
ATOM 1356 C CA . LEU A 1 210 ? 58.761 -13.339 -35.176 1.00 12.02 190 LEU A CA 1
ATOM 1357 C C . LEU A 1 210 ? 60.114 -12.681 -34.975 1.00 12.08 190 LEU A C 1
ATOM 1358 O O . LEU A 1 210 ? 61.000 -12.783 -35.837 1.00 12.86 190 LEU A O 1
ATOM 1363 N N . TYR A 1 211 ? 60.262 -12.014 -33.834 1.00 11.13 191 TYR A N 1
ATOM 1364 C CA . TYR A 1 211 ? 61.560 -11.503 -33.417 1.00 11.93 191 TYR A CA 1
ATOM 1365 C C . TYR A 1 211 ? 62.281 -12.534 -32.561 1.00 13.40 191 TYR A C 1
ATOM 1366 O O . TYR A 1 211 ? 61.654 -13.206 -31.748 1.00 15.70 191 TYR A O 1
ATOM 1375 N N . GLU A 1 212 ? 63.595 -12.648 -32.760 1.00 12.88 192 GLU A N 1
ATOM 1376 C CA . GLU A 1 212 ? 64.455 -13.433 -31.876 1.00 13.83 192 GLU A CA 1
ATOM 1377 C C . GLU A 1 212 ? 65.206 -12.426 -31.024 1.00 12.50 192 GLU A C 1
ATOM 1378 O O . GLU A 1 212 ? 66.067 -11.692 -31.530 1.00 13.01 192 GLU A O 1
ATOM 1384 N N . VAL A 1 213 ? 64.876 -12.393 -29.739 1.00 12.07 193 VAL A N 1
ATOM 1385 C CA . VAL A 1 213 ? 65.379 -11.377 -28.834 1.00 11.80 193 VAL A CA 1
ATOM 1386 C C . VAL A 1 213 ? 66.217 -12.090 -27.769 1.00 11.71 193 VAL A C 1
ATOM 1387 O O . VAL A 1 213 ? 65.699 -12.912 -27.021 1.00 14.10 193 VAL A O 1
ATOM 1391 N N . ASP A 1 214 ? 67.512 -11.776 -27.723 1.00 12.08 194 ASP A N 1
ATOM 1392 C CA . ASP A 1 214 ? 68.396 -12.280 -26.677 1.00 12.73 194 ASP A CA 1
ATOM 1393 C C . ASP A 1 214 ? 68.404 -11.252 -25.577 1.00 12.77 194 ASP A C 1
ATOM 1394 O O . ASP A 1 214 ? 68.838 -10.128 -25.803 1.00 14.81 194 ASP A O 1
ATOM 1399 N N . VAL A 1 215 ? 67.916 -11.620 -24.397 1.00 12.87 195 VAL A N 1
ATOM 1400 C CA . VAL A 1 215 ? 67.745 -10.647 -23.318 1.00 11.42 195 VAL A CA 1
ATOM 1401 C C . VAL A 1 215 ? 67.767 -11.302 -21.926 1.00 13.02 195 VAL A C 1
ATOM 1402 O O . VAL A 1 215 ? 67.291 -12.434 -21.740 1.00 14.44 195 VAL A O 1
ATOM 1406 N N . TYR A 1 216 ? 68.325 -10.574 -20.960 1.00 13.42 196 TYR A N 1
ATOM 1407 C CA . TYR A 1 216 ? 68.374 -11.012 -19.585 1.00 14.56 196 TYR A CA 1
ATOM 1408 C C . TYR A 1 216 ? 67.002 -10.994 -18.928 1.00 12.75 196 TYR A C 1
ATOM 1409 O O . TYR A 1 216 ? 66.375 -9.933 -18.804 1.00 15.33 196 TYR A O 1
ATOM 1418 N N . HIS A 1 217 ? 66.570 -12.180 -18.495 1.00 13.16 197 HIS A N 1
ATOM 1419 C CA . HIS A 1 217 ? 65.308 -12.388 -17.808 1.00 12.29 197 HIS A CA 1
ATOM 1420 C C . HIS A 1 217 ? 65.538 -12.582 -16.310 1.00 13.91 197 HIS A C 1
ATOM 1421 O O . HIS A 1 217 ? 66.062 -13.618 -15.895 1.00 15.40 197 HIS A O 1
ATOM 1428 N N . PRO A 1 218 ? 65.139 -11.590 -15.498 1.00 14.18 198 PRO A N 1
ATOM 1429 C CA . PRO A 1 218 ? 65.375 -11.703 -14.056 1.00 16.01 198 PRO A CA 1
ATOM 1430 C C . PRO A 1 218 ? 64.766 -12.940 -13.396 1.00 14.46 198 PRO A C 1
ATOM 1431 O O . PRO A 1 218 ? 65.375 -13.497 -12.474 1.00 21.30 198 PRO A O 1
ATOM 1435 N N . THR A 1 219 ? 63.617 -13.403 -13.888 1.00 15.28 199 THR A N 1
ATOM 1436 C CA . THR A 1 219 ? 62.932 -14.540 -13.265 1.00 16.42 199 THR A CA 1
ATOM 1437 C C . THR A 1 219 ? 63.708 -15.843 -13.432 1.00 16.45 199 THR A C 1
ATOM 1438 O O . THR A 1 219 ? 63.481 -16.807 -12.684 1.00 21.04 199 THR A O 1
ATOM 1442 N N . LYS A 1 220 ? 64.610 -15.871 -14.412 1.00 18.88 200 LYS A N 1
ATOM 1443 C CA . LYS A 1 220 ? 65.460 -17.030 -14.661 1.00 19.28 200 LYS A CA 1
ATOM 1444 C C . LYS A 1 220 ? 66.944 -16.773 -14.402 1.00 18.96 200 LYS A C 1
ATOM 1445 O O . LYS A 1 220 ? 67.732 -17.706 -14.453 1.00 20.21 200 LYS A O 1
ATOM 1451 N N . ALA A 1 221 ? 67.316 -15.522 -14.123 1.00 18.88 201 ALA A N 1
ATOM 1452 C CA . ALA A 1 221 ? 68.721 -15.123 -13.927 1.00 17.43 201 ALA A CA 1
ATOM 1453 C C . ALA A 1 221 ? 69.643 -15.613 -15.047 1.00 17.02 201 ALA A C 1
ATOM 1454 O O . ALA A 1 221 ? 70.772 -16.072 -14.803 1.00 20.32 201 ALA A O 1
ATOM 1456 N N . GLN A 1 222 ? 69.141 -15.493 -16.276 1.00 16.77 202 GLN A N 1
ATOM 1457 C CA . GLN A 1 222 ? 69.827 -15.968 -17.476 1.00 18.93 202 GLN A CA 1
ATOM 1458 C C . GLN A 1 222 ? 69.489 -15.063 -18.647 1.00 16.46 202 GLN A C 1
ATOM 1459 O O . GLN A 1 222 ? 68.393 -14.498 -18.706 1.00 16.99 202 GLN A O 1
ATOM 1465 N N . VAL A 1 223 ? 70.431 -14.952 -19.578 1.00 14.54 203 VAL A N 1
ATOM 1466 C CA . VAL A 1 223 ? 70.180 -14.345 -20.883 1.00 15.55 203 VAL A CA 1
ATOM 1467 C C . VAL A 1 223 ? 69.542 -15.433 -21.756 1.00 16.82 203 VAL A C 1
ATOM 1468 O O . VAL A 1 223 ? 70.143 -16.485 -21.982 1.00 19.59 203 VAL A O 1
ATOM 1472 N N . LEU A 1 224 ? 68.322 -15.183 -22.226 1.00 14.54 204 LEU A N 1
ATOM 1473 C CA . LEU A 1 224 ? 67.560 -16.160 -23.007 1.00 14.79 204 LEU A CA 1
ATOM 1474 C C . LEU A 1 224 ? 67.261 -15.658 -24.412 1.00 15.26 204 LEU A C 1
ATOM 1475 O O . LEU A 1 224 ? 67.059 -14.461 -24.615 1.00 16.16 204 LEU A O 1
ATOM 1480 N N . LYS A 1 225 ? 67.211 -16.584 -25.371 1.00 17.09 205 LYS A N 1
ATOM 1481 C CA . LYS A 1 225 ? 66.771 -16.271 -26.727 1.00 18.50 205 LYS A CA 1
ATOM 1482 C C . LYS A 1 225 ? 65.265 -16.494 -26.783 1.00 16.57 205 LYS A C 1
ATOM 1483 O O . LYS A 1 225 ? 64.797 -17.631 -26.781 1.00 21.70 205 LYS A O 1
ATOM 1489 N N . CYS A 1 226 ? 64.519 -15.397 -26.835 1.00 15.77 206 CYS A N 1
ATOM 1490 C CA . CYS A 1 226 ? 63.066 -15.418 -26.813 1.00 15.75 206 CYS A CA 1
ATOM 1491 C C . CYS A 1 226 ? 62.516 -15.171 -28.208 1.00 15.34 206 CYS A C 1
ATOM 1492 O O . CYS A 1 226 ? 63.053 -14.362 -28.962 1.00 17.84 206 CYS A O 1
ATOM 1495 N N . LEU A 1 227 ? 61.446 -15.877 -28.539 1.00 14.55 207 LEU A N 1
ATOM 1496 C CA . LEU A 1 227 ? 60.797 -15.750 -29.838 1.00 12.89 207 LEU A CA 1
ATOM 1497 C C . LEU A 1 227 ? 59.470 -15.038 -29.617 1.00 12.35 207 LEU A C 1
ATOM 1498 O O . LEU A 1 227 ? 58.555 -15.600 -29.022 1.00 12.91 207 LEU A O 1
ATOM 1503 N N . ALA A 1 228 ? 59.380 -13.791 -30.076 1.00 12.72 208 ALA A N 1
ATOM 1504 C CA . ALA A 1 228 ? 58.289 -12.912 -29.686 1.00 13.33 208 ALA A CA 1
ATOM 1505 C C . ALA A 1 228 ? 57.601 -12.225 -30.866 1.00 12.22 208 ALA A C 1
ATOM 1506 O O . ALA A 1 228 ? 58.241 -11.846 -31.848 1.00 13.42 208 ALA A O 1
ATOM 1508 N N . GLY A 1 229 ? 56.293 -12.040 -30.732 1.00 11.39 209 GLY A N 1
ATOM 1509 C CA . GLY A 1 229 ? 55.534 -11.225 -31.670 1.00 10.56 209 GLY A CA 1
ATOM 1510 C C . GLY A 1 229 ? 55.875 -9.750 -31.535 1.00 10.62 209 GLY A C 1
ATOM 1511 O O . GLY A 1 229 ? 56.625 -9.335 -30.657 1.00 13.02 209 GLY A O 1
ATOM 1512 N N . ASP A 1 230 ? 55.309 -8.956 -32.425 1.00 12.65 210 ASP A N 1
ATOM 1513 C CA . ASP A 1 230 ? 55.529 -7.524 -32.439 1.00 11.34 210 ASP A CA 1
ATOM 1514 C C . ASP A 1 230 ? 54.487 -6.836 -31.543 1.00 10.11 210 ASP A C 1
ATOM 1515 O O . ASP A 1 230 ? 53.281 -6.992 -31.747 1.00 11.64 210 ASP A O 1
ATOM 1520 N N . PRO A 1 231 ? 54.937 -6.047 -30.545 1.00 10.16 211 PRO A N 1
ATOM 1521 C CA . PRO A 1 231 ? 53.960 -5.287 -29.751 1.00 9.60 211 PRO A CA 1
ATOM 1522 C C . PRO A 1 231 ? 53.046 -4.395 -30.596 1.00 9.46 211 PRO A C 1
ATOM 1523 O O . PRO A 1 231 ? 51.904 -4.140 -30.213 1.00 10.32 211 PRO A O 1
ATOM 1527 N N . TYR A 1 232 ? 53.569 -3.949 -31.737 1.00 9.55 212 TYR A N 1
ATOM 1528 C CA . TYR A 1 232 ? 52.843 -3.100 -32.685 1.00 9.31 212 TYR A CA 1
ATOM 1529 C C . TYR A 1 232 ? 52.175 -3.876 -33.823 1.00 9.49 212 TYR A C 1
ATOM 1530 O O . TYR A 1 232 ? 51.796 -3.301 -34.854 1.00 11.13 212 TYR A O 1
ATOM 1539 N N . ALA A 1 233 ? 51.961 -5.169 -33.602 1.00 8.94 213 ALA A N 1
ATOM 1540 C CA . ALA A 1 233 ? 51.304 -5.998 -34.596 1.00 8.54 213 ALA A CA 1
ATOM 1541 C C . ALA A 1 233 ? 49.958 -5.410 -34.975 1.00 8.99 213 ALA A C 1
ATOM 1542 O O . ALA A 1 233 ? 49.234 -4.871 -34.126 1.00 9.82 213 ALA A O 1
ATOM 1544 N N . ARG A 1 234 ? 49.630 -5.560 -36.262 1.00 9.93 214 ARG A N 1
ATOM 1545 C CA . ARG A 1 234 ? 48.290 -5.252 -36.775 1.00 10.23 214 ARG A CA 1
ATOM 1546 C C . ARG A 1 234 ? 47.528 -6.479 -37.263 1.00 10.55 214 ARG A C 1
ATOM 1547 O O . ARG A 1 234 ? 46.307 -6.437 -37.399 1.00 11.38 214 ARG A O 1
ATOM 1555 N N . SER A 1 235 ? 48.228 -7.582 -37.472 1.00 10.64 215 SER A N 1
ATOM 1556 C CA . SER A 1 235 ? 47.540 -8.857 -37.635 1.00 10.40 215 SER A CA 1
ATOM 1557 C C . SER A 1 235 ? 48.478 -9.987 -37.231 1.00 9.14 215 SER A C 1
ATOM 1558 O O . SER A 1 235 ? 49.682 -9.789 -37.092 1.00 9.27 215 SER A O 1
ATOM 1561 N N . LEU A 1 236 ? 47.883 -11.164 -37.079 1.00 9.90 216 LEU A N 1
ATOM 1562 C CA . LEU A 1 236 ? 48.516 -12.348 -36.525 1.00 9.58 216 LEU A CA 1
ATOM 1563 C C . LEU A 1 236 ? 48.004 -13.598 -37.210 1.00 10.37 216 LEU A C 1
ATOM 1564 O O . LEU A 1 236 ? 46.883 -13.611 -37.721 1.00 11.78 216 LEU A O 1
ATOM 1569 N N . SER A 1 237 ? 48.791 -14.672 -37.158 1.00 10.32 217 SER A N 1
ATOM 1570 C CA . SER A 1 237 ? 48.257 -15.992 -37.502 1.00 10.56 217 SER A CA 1
ATOM 1571 C C . SER A 1 237 ? 47.439 -16.485 -36.308 1.00 9.97 217 SER A C 1
ATOM 1572 O O . SER A 1 237 ? 47.331 -15.800 -35.284 1.00 11.43 217 SER A O 1
ATOM 1575 N N . ALA A 1 238 ? 46.853 -17.661 -36.436 1.00 10.97 218 ALA A N 1
ATOM 1576 C CA . ALA A 1 238 ? 46.065 -18.236 -35.354 1.00 11.20 218 ALA A CA 1
ATOM 1577 C C . ALA A 1 238 ? 46.832 -18.209 -34.026 1.00 10.84 218 ALA A C 1
ATOM 1578 O O . ALA A 1 238 ? 48.011 -18.568 -33.969 1.00 11.03 218 ALA A O 1
ATOM 1580 N N . ASN A 1 239 ? 46.145 -17.744 -32.984 1.00 10.33 219 ASN A N 1
ATOM 1581 C CA . ASN A 1 239 ? 46.671 -17.659 -31.627 1.00 11.02 219 ASN A CA 1
ATOM 1582 C C . ASN A 1 239 ? 47.873 -16.762 -31.474 1.00 11.14 219 ASN A C 1
ATOM 1583 O O . ASN A 1 239 ? 48.566 -16.824 -30.464 1.00 11.63 219 ASN A O 1
ATOM 1588 N N . GLY A 1 240 ? 48.111 -15.892 -32.450 1.00 10.70 220 GLY A N 1
ATOM 1589 C CA . GLY A 1 240 ? 49.245 -14.999 -32.380 1.00 11.57 220 GLY A CA 1
ATOM 1590 C C . GLY A 1 240 ? 50.578 -15.711 -32.501 1.00 10.06 220 GLY A C 1
ATOM 1591 O O . GLY A 1 240 ? 51.598 -15.165 -32.113 1.00 13.02 220 GLY A O 1
ATOM 1592 N N . ALA A 1 241 ? 50.592 -16.929 -33.040 1.00 9.93 221 ALA A N 1
ATOM 1593 C CA . ALA A 1 241 ? 51.844 -17.682 -33.124 1.00 11.32 221 ALA A CA 1
ATOM 1594 C C . ALA A 1 241 ? 52.924 -16.949 -33.938 1.00 11.36 221 ALA A C 1
ATOM 1595 O O . ALA A 1 241 ? 54.114 -17.052 -33.649 1.00 12.85 221 ALA A O 1
ATOM 1597 N N . ARG A 1 242 ? 52.490 -16.225 -34.969 1.00 9.80 222 ARG A N 1
ATOM 1598 C CA . ARG A 1 242 ? 53.352 -15.405 -35.811 1.00 10.05 222 ARG A CA 1
ATOM 1599 C C . ARG A 1 242 ? 52.648 -14.086 -36.110 1.00 9.62 222 ARG A C 1
ATOM 1600 O O . ARG A 1 242 ? 51.423 -14.002 -36.054 1.00 10.75 222 ARG A O 1
ATOM 1608 N N . THR A 1 243 ? 53.443 -13.063 -36.415 1.00 10.05 223 THR A N 1
ATOM 1609 C CA . THR A 1 243 ? 52.934 -11.746 -36.764 1.00 10.53 223 THR A CA 1
ATOM 1610 C C . THR A 1 243 ? 52.828 -11.673 -38.285 1.00 11.25 223 THR A C 1
ATOM 1611 O O . THR A 1 243 ? 53.742 -12.080 -38.991 1.00 10.25 223 THR A O 1
ATOM 1615 N N . TRP A 1 244 ? 51.701 -11.167 -38.782 1.00 10.25 224 TRP A N 1
ATOM 1616 C CA . TRP A 1 244 ? 51.509 -11.020 -40.226 1.00 10.93 224 TRP A CA 1
ATOM 1617 C C . TRP A 1 244 ? 51.938 -9.621 -40.613 1.00 9.88 224 TRP A C 1
ATOM 1618 O O . TRP A 1 244 ? 51.400 -8.648 -40.105 1.00 11.43 224 TRP A O 1
ATOM 1629 N N . LEU A 1 245 ? 52.899 -9.532 -41.526 1.00 9.61 225 LEU A N 1
ATOM 1630 C CA . LEU A 1 245 ? 53.450 -8.253 -41.968 1.00 9.75 225 LEU A CA 1
ATOM 1631 C C . LEU A 1 245 ? 52.543 -7.585 -43.035 1.00 11.13 225 LEU A C 1
ATOM 1632 O O . LEU A 1 245 ? 52.939 -7.373 -44.171 1.00 12.87 225 LEU A O 1
ATOM 1637 N N . VAL A 1 246 ? 51.344 -7.221 -42.594 1.00 12.36 226 VAL A N 1
ATOM 1638 C CA . VAL A 1 246 ? 50.288 -6.674 -43.449 1.00 14.41 226 VAL A CA 1
ATOM 1639 C C . VAL A 1 246 ? 50.386 -5.155 -43.467 1.00 14.79 226 VAL A C 1
ATOM 1640 O O . VAL A 1 246 ? 50.708 -4.542 -42.455 1.00 14.28 226 VAL A O 1
ATOM 1644 N N . ASP A 1 247 ? 50.092 -4.550 -44.613 1.00 13.99 227 ASP A N 1
ATOM 1645 C CA . ASP A 1 247 ? 49.924 -3.098 -44.689 1.00 13.98 227 ASP A CA 1
ATOM 1646 C C . ASP A 1 247 ? 48.467 -2.774 -44.362 1.00 13.60 227 ASP A C 1
ATOM 1647 O O . ASP A 1 247 ? 47.570 -3.016 -45.174 1.00 14.82 227 ASP A O 1
ATOM 1652 N N . ILE A 1 248 ? 48.243 -2.209 -43.177 1.00 14.45 228 ILE A N 1
ATOM 1653 C CA . ILE A 1 248 ? 46.893 -1.934 -42.676 1.00 14.58 228 ILE A CA 1
ATOM 1654 C C . ILE A 1 248 ? 46.113 -0.970 -43.575 1.00 13.74 228 ILE A C 1
ATOM 1655 O O . ILE A 1 248 ? 44.900 -0.912 -43.482 1.00 14.30 228 ILE A O 1
ATOM 1660 N N . ASN A 1 249 ? 46.812 -0.233 -44.441 1.00 14.87 229 ASN A N 1
ATOM 1661 C CA . ASN A 1 249 ? 46.163 0.676 -45.391 1.00 16.77 229 ASN A CA 1
ATOM 1662 C C . ASN A 1 249 ? 45.846 0.065 -46.749 1.00 16.84 229 ASN A C 1
ATOM 1663 O O . ASN A 1 249 ? 45.322 0.755 -47.628 1.00 17.78 229 ASN A O 1
ATOM 1668 N N . ASN A 1 250 ? 46.145 -1.218 -46.920 1.00 15.55 230 ASN A N 1
ATOM 1669 C CA . ASN A 1 250 ? 45.866 -1.888 -48.192 1.00 15.56 230 ASN A CA 1
ATOM 1670 C C . ASN A 1 250 ? 44.377 -1.819 -48.552 1.00 16.47 230 ASN A C 1
ATOM 1671 O O . ASN A 1 250 ? 43.510 -2.086 -47.729 1.00 15.27 230 ASN A O 1
ATOM 1676 N N . GLU A 1 251 ? 44.093 -1.455 -49.796 1.00 17.77 231 GLU A N 1
ATOM 1677 C CA . GLU A 1 251 ? 42.711 -1.275 -50.246 1.00 18.41 231 GLU A CA 1
ATOM 1678 C C . GLU A 1 251 ? 41.845 -2.538 -50.116 1.00 17.09 231 GLU A C 1
ATOM 1679 O O . GLU A 1 251 ? 40.642 -2.443 -49.860 1.00 18.00 231 GLU A O 1
ATOM 1685 N N . THR A 1 252 ? 42.455 -3.715 -50.263 1.00 17.50 232 THR A N 1
ATOM 1686 C CA . THR A 1 252 ? 41.699 -4.973 -50.194 1.00 17.42 232 THR A CA 1
ATOM 1687 C C . THR A 1 252 ? 41.200 -5.290 -48.778 1.00 14.93 232 THR A C 1
ATOM 1688 O O . THR A 1 252 ? 40.333 -6.145 -48.596 1.00 17.93 232 THR A O 1
ATOM 1692 N N . LEU A 1 253 ? 41.735 -4.595 -47.780 1.00 14.15 233 LEU A N 1
ATOM 1693 C CA . LEU A 1 253 ? 41.264 -4.759 -46.417 1.00 13.79 233 LEU A CA 1
ATOM 1694 C C . LEU A 1 253 ? 40.061 -3.884 -46.067 1.00 13.65 233 LEU A C 1
ATOM 1695 O O . LEU A 1 253 ? 39.545 -3.965 -44.950 1.00 13.01 233 LEU A O 1
ATOM 1700 N N . LYS A 1 254 ? 39.617 -3.056 -47.016 1.00 14.94 234 LYS A N 1
ATOM 1701 C CA . LYS A 1 254 ? 38.513 -2.129 -46.792 1.00 14.26 234 LYS A CA 1
ATOM 1702 C C . LYS A 1 254 ? 37.204 -2.690 -47.303 1.00 14.72 234 LYS A C 1
ATOM 1703 O O . LYS A 1 254 ? 37.126 -3.076 -48.465 1.00 19.48 234 LYS A O 1
ATOM 1709 N N . PRO A 1 255 ? 36.168 -2.720 -46.452 1.00 14.75 235 PRO A N 1
ATOM 1710 C CA . PRO A 1 255 ? 34.824 -2.993 -46.952 1.00 17.07 235 PRO A CA 1
ATOM 1711 C C . PRO A 1 255 ? 34.424 -1.949 -47.989 1.00 15.62 235 PRO A C 1
ATOM 1712 O O . PRO A 1 255 ? 34.991 -0.855 -48.030 1.00 14.31 235 PRO A O 1
ATOM 1716 N N . ALA A 1 256 ? 33.446 -2.289 -48.811 1.00 16.69 236 ALA A N 1
ATOM 1717 C CA . ALA A 1 256 ? 32.884 -1.339 -49.754 1.00 15.45 236 ALA A CA 1
ATOM 1718 C C . ALA A 1 256 ? 32.441 -0.087 -48.998 1.00 15.62 236 ALA A C 1
ATOM 1719 O O . ALA A 1 256 ? 31.784 -0.180 -47.964 1.00 17.38 236 ALA A O 1
ATOM 1721 N N . SER A 1 257 ? 32.845 1.071 -49.510 1.00 15.88 237 SER A N 1
ATOM 1722 C CA . SER A 1 257 ? 32.471 2.386 -48.965 1.00 16.09 237 SER A CA 1
ATOM 1723 C C . SER A 1 257 ? 33.130 2.728 -47.632 1.00 16.36 237 SER A C 1
ATOM 1724 O O . SER A 1 257 ? 32.727 3.674 -46.983 1.00 17.34 237 SER A O 1
ATOM 1727 N N . TRP A 1 258 ? 34.159 1.980 -47.254 1.00 14.92 238 TRP A N 1
ATOM 1728 C CA . TRP A 1 258 ? 34.821 2.187 -45.958 1.00 13.03 238 TRP A CA 1
ATOM 1729 C C . TRP A 1 258 ? 35.287 3.621 -45.757 1.00 13.82 238 TRP A C 1
ATOM 1730 O O . TRP A 1 258 ? 35.057 4.214 -44.699 1.00 13.87 238 TRP A O 1
ATOM 1741 N N . ASP A 1 259 ? 35.933 4.198 -46.767 1.00 15.81 239 ASP A N 1
ATOM 1742 C CA . ASP A 1 259 ? 36.467 5.554 -46.620 1.00 18.24 239 ASP A CA 1
ATOM 1743 C C . ASP A 1 259 ? 35.373 6.628 -46.486 1.00 18.00 239 ASP A C 1
ATOM 1744 O O . ASP A 1 259 ? 35.655 7.741 -46.040 1.00 23.97 239 ASP A O 1
ATOM 1749 N N . GLU A 1 260 ? 34.139 6.284 -46.865 1.00 17.35 240 GLU A N 1
ATOM 1750 C CA . GLU A 1 260 ? 32.979 7.162 -46.718 1.00 20.98 240 GLU A CA 1
ATOM 1751 C C . GLU A 1 260 ? 32.248 6.992 -45.369 1.00 16.01 240 GLU A C 1
ATOM 1752 O O . GLU A 1 260 ? 31.236 7.646 -45.123 1.00 17.26 240 GLU A O 1
ATOM 1758 N N . LEU A 1 261 ? 32.760 6.130 -44.488 1.00 13.42 241 LEU A N 1
ATOM 1759 C CA . LEU A 1 261 ? 32.020 5.802 -43.255 1.00 14.34 241 LEU A CA 1
ATOM 1760 C C . LEU A 1 261 ? 31.766 7.007 -42.334 1.00 13.91 241 LEU A C 1
ATOM 1761 O O . LEU A 1 261 ? 30.696 7.123 -41.732 1.00 13.78 241 LEU A O 1
ATOM 1766 N N . ALA A 1 262 ? 32.719 7.926 -42.246 1.00 14.99 242 ALA A N 1
ATOM 1767 C CA . ALA A 1 262 ? 32.509 9.131 -41.425 1.00 17.03 242 ALA A CA 1
ATOM 1768 C C . ALA A 1 262 ? 31.203 9.860 -41.772 1.00 19.12 242 ALA A C 1
ATOM 1769 O O . ALA A 1 262 ? 30.506 10.354 -40.883 1.00 20.80 242 ALA A O 1
ATOM 1771 N N . ASP A 1 263 ? 30.879 9.920 -43.063 1.00 20.78 243 ASP A N 1
ATOM 1772 C CA . ASP A 1 263 ? 29.658 10.590 -43.538 1.00 24.62 243 ASP A CA 1
ATOM 1773 C C . ASP A 1 263 ? 28.379 9.823 -43.189 1.00 22.65 243 ASP A C 1
ATOM 1774 O O . ASP A 1 263 ? 27.299 10.418 -43.091 1.00 28.52 243 ASP A O 1
ATOM 1779 N N . GLU A 1 264 ? 28.497 8.508 -43.031 1.00 17.65 244 GLU A N 1
ATOM 1780 C CA . GLU A 1 264 ? 27.361 7.643 -42.689 1.00 18.69 244 GLU A CA 1
ATOM 1781 C C . GLU A 1 264 ? 27.195 7.442 -41.198 1.00 17.01 244 GLU A C 1
ATOM 1782 O O . GLU A 1 264 ? 26.212 6.845 -40.770 1.00 21.42 244 GLU A O 1
ATOM 1788 N N . LYS A 1 265 ? 28.159 7.899 -40.404 1.00 15.82 245 LYS A N 1
ATOM 1789 C CA . LYS A 1 265 ? 28.068 7.670 -38.966 1.00 15.39 245 LYS A CA 1
ATOM 1790 C C . LYS A 1 265 ? 26.877 8.401 -38.360 1.00 13.53 245 LYS A C 1
ATOM 1791 O O . LYS A 1 265 ? 26.554 9.516 -38.776 1.00 14.38 245 LYS A O 1
ATOM 1797 N N . PRO A 1 266 ? 26.220 7.769 -37.374 1.00 13.64 246 PRO A N 1
ATOM 1798 C CA . PRO A 1 266 ? 25.122 8.405 -36.668 1.00 14.11 246 PRO A CA 1
ATOM 1799 C C . PRO A 1 266 ? 25.560 9.724 -36.057 1.00 14.42 246 PRO A C 1
ATOM 1800 O O . PRO A 1 266 ? 26.638 9.810 -35.459 1.00 15.25 246 PRO A O 1
ATOM 1804 N N . LYS A 1 267 ? 24.737 10.749 -36.231 1.00 15.81 247 LYS A N 1
ATOM 1805 C CA . LYS A 1 267 ? 25.000 12.045 -35.633 1.00 17.01 247 LYS A CA 1
ATOM 1806 C C . LYS A 1 267 ? 25.077 11.928 -34.110 1.00 15.92 247 LYS A C 1
ATOM 1807 O O . LYS A 1 267 ? 24.293 11.208 -33.486 1.00 19.00 247 LYS A O 1
ATOM 1809 N N . LEU A 1 268 ? 26.037 12.634 -33.528 1.00 14.22 248 LEU A N 1
ATOM 1810 C CA . LEU A 1 268 ? 26.153 12.762 -32.076 1.00 13.61 248 LEU A CA 1
ATOM 1811 C C . LEU A 1 268 ? 26.405 14.221 -31.751 1.00 14.83 248 LEU A C 1
ATOM 1812 O O . LEU A 1 268 ? 27.516 14.710 -31.903 1.00 17.68 248 LEU A O 1
ATOM 1817 N N . ASP A 1 269 ? 25.362 14.918 -31.315 1.00 16.27 249 ASP A N 1
ATOM 1818 C CA . ASP A 1 269 ? 25.466 16.356 -31.078 1.00 17.56 249 ASP A CA 1
ATOM 1819 C C . ASP A 1 269 ? 26.227 16.674 -29.797 1.00 15.96 249 ASP A C 1
ATOM 1820 O O . ASP A 1 269 ? 26.915 17.688 -29.709 1.00 19.65 249 ASP A O 1
ATOM 1825 N N . SER A 1 270 ? 26.112 15.785 -28.816 1.00 14.29 250 SER A N 1
ATOM 1826 C CA . SER A 1 270 ? 26.682 15.997 -27.489 1.00 15.65 250 SER A CA 1
ATOM 1827 C C . SER A 1 270 ? 26.919 14.654 -26.839 1.00 13.44 250 SER A C 1
ATOM 1828 O O . SER A 1 270 ? 26.163 13.717 -27.061 1.00 11.84 250 SER A O 1
ATOM 1831 N N . PHE A 1 271 ? 27.950 14.558 -26.012 1.00 13.00 251 PHE A N 1
ATOM 1832 C CA . PHE A 1 271 ? 28.093 13.363 -25.179 1.00 10.91 251 PHE A CA 1
ATOM 1833 C C . PHE A 1 271 ? 26.903 13.164 -24.226 1.00 10.60 251 PHE A C 1
ATOM 1834 O O . PHE A 1 271 ? 26.630 12.047 -23.789 1.00 11.36 251 PHE A O 1
ATOM 1842 N N . SER A 1 272 ? 26.190 14.242 -23.908 1.00 10.96 252 SER A N 1
ATOM 1843 C CA . SER A 1 272 ? 25.000 14.143 -23.071 1.00 10.61 252 SER A CA 1
ATOM 1844 C C . SER A 1 272 ? 23.877 13.306 -23.720 1.00 10.04 252 SER A C 1
ATOM 1845 O O . SER A 1 272 ? 22.928 12.922 -23.051 1.00 9.80 252 SER A O 1
ATOM 1848 N N . ASP A 1 273 ? 23.985 13.040 -25.019 1.00 10.04 253 ASP A N 1
ATOM 1849 C CA . ASP A 1 273 ? 22.966 12.251 -25.695 1.00 8.94 253 ASP A CA 1
ATOM 1850 C C . ASP A 1 273 ? 23.260 10.748 -25.716 1.00 9.27 253 ASP A C 1
ATOM 1851 O O . ASP A 1 273 ? 22.472 9.983 -26.278 1.00 9.71 253 ASP A O 1
ATOM 1856 N N . ILE A 1 274 ? 24.354 10.330 -25.070 1.00 9.52 254 ILE A N 1
ATOM 1857 C CA . ILE A 1 274 ? 24.795 8.931 -25.102 1.00 8.40 254 ILE A CA 1
ATOM 1858 C C . ILE A 1 274 ? 23.960 8.022 -24.209 1.00 7.44 254 ILE A C 1
ATOM 1859 O O . ILE A 1 274 ? 23.667 8.361 -23.077 1.00 8.44 254 ILE A O 1
ATOM 1864 N N . THR A 1 275 ? 23.543 6.885 -24.776 1.00 8.62 255 THR A N 1
ATOM 1865 C CA . THR A 1 275 ? 23.125 5.721 -24.004 1.00 8.66 255 THR A CA 1
ATOM 1866 C C . THR A 1 275 ? 23.951 4.526 -24.473 1.00 7.51 255 THR A C 1
ATOM 1867 O O . THR A 1 275 ? 24.281 4.433 -25.651 1.00 7.62 255 THR A O 1
ATOM 1871 N N . ILE A 1 276 ? 24.302 3.636 -23.537 1.00 8.35 256 ILE A N 1
ATOM 1872 C CA . ILE A 1 276 ? 25.218 2.537 -23.811 1.00 7.50 256 ILE A CA 1
ATOM 1873 C C . ILE A 1 276 ? 24.558 1.182 -23.555 1.00 7.62 256 ILE A C 1
ATOM 1874 O O . ILE A 1 276 ? 23.858 1.002 -22.562 1.00 8.26 256 ILE A O 1
ATOM 1879 N N . TYR A 1 277 ? 24.796 0.246 -24.475 1.00 7.09 257 TYR A N 1
ATOM 1880 C CA . TYR A 1 277 ? 24.320 -1.131 -24.373 1.00 7.37 257 TYR A CA 1
ATOM 1881 C C . TYR A 1 277 ? 25.534 -2.050 -24.438 1.00 7.77 257 TYR A C 1
ATOM 1882 O O . TYR A 1 277 ? 26.247 -2.050 -25.437 1.00 8.73 257 TYR A O 1
ATOM 1891 N N . GLU A 1 278 ? 25.773 -2.816 -23.368 1.00 7.68 258 GLU A N 1
ATOM 1892 C CA . GLU A 1 278 ? 26.987 -3.617 -23.242 1.00 7.06 258 GLU A CA 1
ATOM 1893 C C . GLU A 1 278 ? 26.774 -5.076 -23.662 1.00 7.67 258 GLU A C 1
ATOM 1894 O O . GLU A 1 278 ? 26.003 -5.801 -23.019 1.00 8.73 258 GLU A O 1
ATOM 1900 N N . LEU A 1 279 ? 27.505 -5.495 -24.694 1.00 6.91 259 LEU A N 1
ATOM 1901 C CA . LEU A 1 279 ? 27.267 -6.748 -25.396 1.00 7.35 259 LEU A CA 1
ATOM 1902 C C . LEU A 1 279 ? 28.564 -7.530 -25.644 1.00 8.01 259 LEU A C 1
ATOM 1903 O O . LEU A 1 279 ? 29.573 -6.956 -26.051 1.00 7.75 259 LEU A O 1
ATOM 1908 N N . HIS A 1 280 ? 28.508 -8.848 -25.439 1.00 7.99 260 HIS A N 1
ATOM 1909 C CA . HIS A 1 280 ? 29.593 -9.751 -25.796 1.00 7.66 260 HIS A CA 1
ATOM 1910 C C . HIS A 1 280 ? 29.342 -10.303 -27.221 1.00 6.89 260 HIS A C 1
ATOM 1911 O O . HIS A 1 280 ? 28.219 -10.698 -27.553 1.00 8.75 260 HIS A O 1
ATOM 1918 N N . ILE A 1 281 ? 30.386 -10.295 -28.045 1.00 6.73 261 ILE A N 1
ATOM 1919 C CA . ILE A 1 281 ? 30.272 -10.637 -29.487 1.00 7.31 261 ILE A CA 1
ATOM 1920 C C . ILE A 1 281 ? 29.783 -12.081 -29.640 1.00 8.25 261 ILE A C 1
ATOM 1921 O O . ILE A 1 281 ? 28.959 -12.374 -30.496 1.00 9.24 261 ILE A O 1
ATOM 1926 N N . ARG A 1 282 ? 30.283 -13.007 -28.823 1.00 8.15 262 ARG A N 1
ATOM 1927 C CA . ARG A 1 282 ? 29.812 -14.384 -28.972 1.00 8.91 262 ARG A CA 1
ATOM 1928 C C . ARG A 1 282 ? 28.381 -14.532 -28.469 1.00 8.47 262 ARG A C 1
ATOM 1929 O O . ARG A 1 282 ? 27.559 -15.164 -29.148 1.00 8.84 262 ARG A O 1
ATOM 1937 N N . ASP A 1 283 ? 28.054 -13.959 -27.311 1.00 8.78 263 ASP A N 1
ATOM 1938 C CA . ASP A 1 283 ? 26.690 -14.018 -26.797 1.00 9.39 263 ASP A CA 1
ATOM 1939 C C . ASP A 1 283 ? 25.676 -13.555 -27.842 1.00 8.91 263 ASP A C 1
ATOM 1940 O O . ASP A 1 283 ? 24.572 -14.105 -27.951 1.00 10.04 263 ASP A O 1
ATOM 1945 N N . PHE A 1 284 ? 26.049 -12.526 -28.595 1.00 8.48 264 PHE A N 1
ATOM 1946 C CA . PHE A 1 284 ? 25.127 -11.916 -29.546 1.00 9.16 264 PHE A CA 1
ATOM 1947 C C . PHE A 1 284 ? 24.515 -12.922 -30.505 1.00 9.29 264 PHE A C 1
ATOM 1948 O O . PHE A 1 284 ? 23.312 -12.848 -30.784 1.00 11.16 264 PHE A O 1
ATOM 1956 N N . SER A 1 285 ? 25.332 -13.834 -31.030 1.00 8.88 265 SER A N 1
ATOM 1957 C CA . SER A 1 285 ? 24.879 -14.697 -32.134 1.00 9.97 265 SER A CA 1
ATOM 1958 C C . SER A 1 285 ? 25.098 -16.198 -31.955 1.00 10.99 265 SER A C 1
ATOM 1959 O O . SER A 1 285 ? 24.711 -16.965 -32.836 1.00 12.29 265 SER A O 1
ATOM 1962 N N . ALA A 1 286 ? 25.688 -16.636 -30.841 1.00 11.27 266 ALA A N 1
ATOM 1963 C CA . ALA A 1 286 ? 25.971 -18.056 -30.644 1.00 12.55 266 ALA A CA 1
ATOM 1964 C C . ALA A 1 286 ? 24.731 -18.947 -30.736 1.00 13.72 266 ALA A C 1
ATOM 1965 O O . ALA A 1 286 ? 24.845 -20.113 -31.116 1.00 19.54 266 ALA A O 1
ATOM 1967 N N . HIS A 1 287 ? 23.582 -18.408 -30.327 1.00 15.02 267 HIS A N 1
ATOM 1968 C CA . HIS A 1 287 ? 22.317 -19.143 -30.303 1.00 17.87 267 HIS A CA 1
ATOM 1969 C C . HIS A 1 287 ? 21.362 -18.679 -31.387 1.00 15.19 267 HIS A C 1
ATOM 1970 O O . HIS A 1 287 ? 20.221 -19.095 -31.381 1.00 17.79 267 HIS A O 1
ATOM 1977 N N . ASP A 1 288 ? 21.810 -17.805 -32.287 1.00 13.27 268 ASP A N 1
ATOM 1978 C CA . ASP A 1 288 ? 20.871 -17.129 -33.197 1.00 14.14 268 ASP A CA 1
ATOM 1979 C C . ASP A 1 288 ? 20.720 -17.933 -34.473 1.00 16.34 268 ASP A C 1
ATOM 1980 O O . ASP A 1 288 ? 21.566 -17.849 -35.361 1.00 15.76 268 ASP A O 1
ATOM 1985 N N . GLY A 1 289 ? 19.620 -18.690 -34.548 1.00 14.45 269 GLY A N 1
ATOM 1986 C CA . GLY A 1 289 ? 19.325 -19.581 -35.681 1.00 16.06 269 GLY A CA 1
ATOM 1987 C C . GLY A 1 289 ? 19.072 -18.889 -37.001 1.00 17.20 269 GLY A C 1
ATOM 1988 O O . GLY A 1 289 ? 19.119 -19.524 -38.049 1.00 22.37 269 GLY A O 1
ATOM 1989 N N . THR A 1 290 ? 18.798 -17.587 -36.949 1.00 18.06 270 THR A N 1
ATOM 1990 C CA . THR A 1 290 ? 18.616 -16.790 -38.161 1.00 16.65 270 THR A CA 1
ATOM 1991 C C . THR A 1 290 ? 19.947 -16.397 -38.805 1.00 16.92 270 THR A C 1
ATOM 1992 O O . THR A 1 290 ? 19.954 -15.832 -39.894 1.00 19.91 270 THR A O 1
ATOM 1996 N N . VAL A 1 291 ? 21.060 -16.663 -38.117 1.00 15.71 271 VAL A N 1
ATOM 1997 C CA . VAL A 1 291 ? 22.409 -16.455 -38.655 1.00 16.92 271 VAL A CA 1
ATOM 1998 C C . VAL A 1 291 ? 22.924 -17.809 -39.127 1.00 20.54 271 VAL A C 1
ATOM 1999 O O . VAL A 1 291 ? 22.799 -18.796 -38.407 1.00 20.19 271 VAL A O 1
ATOM 2003 N N . ASP A 1 292 ? 23.514 -17.856 -40.319 1.00 24.54 272 ASP A N 1
ATOM 2004 C CA . ASP A 1 292 ? 24.114 -19.093 -40.833 1.00 31.01 272 ASP A CA 1
ATOM 2005 C C . ASP A 1 292 ? 25.026 -19.737 -39.784 1.00 26.57 272 ASP A C 1
ATOM 2006 O O . ASP A 1 292 ? 25.830 -19.041 -39.148 1.00 24.01 272 ASP A O 1
ATOM 2011 N N . SER A 1 293 ? 24.870 -21.054 -39.606 1.00 28.88 273 SER A N 1
ATOM 2012 C CA . SER A 1 293 ? 25.693 -21.881 -38.703 1.00 29.90 273 SER A CA 1
ATOM 2013 C C . SER A 1 293 ? 27.142 -21.441 -38.612 1.00 26.03 273 SER A C 1
ATOM 2014 O O . SER A 1 293 ? 27.661 -21.138 -37.527 1.00 31.22 273 SER A O 1
ATOM 2017 N N . ASP A 1 294 ? 27.798 -21.423 -39.768 1.00 26.88 274 ASP A N 1
ATOM 2018 C CA . ASP A 1 294 ? 29.231 -21.174 -39.842 1.00 30.61 274 ASP A CA 1
ATOM 2019 C C . ASP A 1 294 ? 29.629 -19.750 -39.463 1.00 27.76 274 ASP A C 1
ATOM 2020 O O . ASP A 1 294 ? 30.810 -19.481 -39.252 1.00 32.55 274 ASP A O 1
ATOM 2021 N N . SER A 1 295 ? 28.645 -18.852 -39.381 1.00 27.93 275 SER A N 1
ATOM 2022 C CA . SER A 1 295 ? 28.884 -17.440 -39.090 1.00 25.56 275 SER A CA 1
ATOM 2023 C C . SER A 1 295 ? 28.392 -17.010 -37.707 1.00 19.47 275 SER A C 1
ATOM 2024 O O . SER A 1 295 ? 28.317 -15.819 -37.429 1.00 24.81 275 SER A O 1
ATOM 2027 N N . ARG A 1 296 ? 28.040 -17.962 -36.850 1.00 19.33 276 ARG A N 1
ATOM 2028 C CA . ARG A 1 296 ? 27.615 -17.629 -35.490 1.00 14.90 276 ARG A CA 1
ATOM 2029 C C . ARG A 1 296 ? 28.812 -17.450 -34.581 1.00 14.30 276 ARG A C 1
ATOM 2030 O O . ARG A 1 296 ? 29.786 -18.203 -34.653 1.00 17.33 276 ARG A O 1
ATOM 2038 N N . GLY A 1 297 ? 28.724 -16.437 -33.729 1.00 11.37 277 GLY A N 1
ATOM 2039 C CA . GLY A 1 297 ? 29.667 -16.250 -32.647 1.00 11.07 277 GLY A CA 1
ATOM 2040 C C . GLY A 1 297 ? 30.736 -15.193 -32.820 1.00 11.42 277 GLY A C 1
ATOM 2041 O O . GLY A 1 297 ? 31.463 -14.939 -31.888 1.00 11.30 277 GLY A O 1
ATOM 2042 N N . GLY A 1 298 ? 30.837 -14.574 -33.992 1.00 10.34 278 GLY A N 1
ATOM 2043 C CA . GLY A 1 298 ? 31.932 -13.660 -34.298 1.00 10.77 278 GLY A CA 1
ATOM 2044 C C . GLY A 1 298 ? 31.529 -12.388 -35.017 1.00 9.63 278 GLY A C 1
ATOM 2045 O O . GLY A 1 298 ? 30.354 -11.989 -35.015 1.00 10.61 278 GLY A O 1
ATOM 2046 N N . PHE A 1 299 ? 32.514 -11.758 -35.648 1.00 10.03 279 PHE A N 1
ATOM 2047 C CA . PHE A 1 299 ? 32.297 -10.457 -36.299 1.00 9.16 279 PHE A CA 1
ATOM 2048 C C . PHE A 1 299 ? 31.270 -10.507 -37.434 1.00 9.94 279 PHE A C 1
ATOM 2049 O O . PHE A 1 299 ? 30.451 -9.600 -37.571 1.00 11.06 279 PHE A O 1
ATOM 2057 N N . ARG A 1 300 ? 31.333 -11.569 -38.228 1.00 11.28 280 ARG A N 1
ATOM 2058 C CA . ARG A 1 300 ? 30.462 -11.715 -39.392 1.00 11.97 280 ARG A CA 1
ATOM 2059 C C . ARG A 1 300 ? 28.980 -11.697 -39.065 1.00 11.87 280 ARG A C 1
ATOM 2060 O O . ARG A 1 300 ? 28.172 -11.306 -39.896 1.00 13.22 280 ARG A O 1
ATOM 2068 N N . ALA A 1 301 ? 28.612 -12.112 -37.861 1.00 11.75 281 ALA A N 1
ATOM 2069 C CA . ALA A 1 301 ? 27.214 -12.158 -37.474 1.00 12.19 281 ALA A CA 1
ATOM 2070 C C . ALA A 1 301 ? 26.546 -10.787 -37.536 1.00 12.60 281 ALA A C 1
ATOM 2071 O O . ALA A 1 301 ? 25.335 -10.693 -37.718 1.00 12.92 281 ALA A O 1
ATOM 2073 N N . PHE A 1 302 ? 27.334 -9.728 -37.406 1.00 10.93 282 PHE A N 1
ATOM 2074 C CA . PHE A 1 302 ? 26.794 -8.374 -37.424 1.00 10.19 282 PHE A CA 1
ATOM 2075 C C . PHE A 1 302 ? 26.472 -7.896 -38.839 1.00 12.81 282 PHE A C 1
ATOM 2076 O O . PHE A 1 302 ? 25.792 -6.884 -38.995 1.00 14.79 282 PHE A O 1
ATOM 2084 N N . ALA A 1 303 ? 26.957 -8.619 -39.853 1.00 13.31 283 ALA A N 1
ATOM 2085 C CA . ALA A 1 303 ? 26.687 -8.276 -41.253 1.00 16.19 283 ALA A CA 1
ATOM 2086 C C . ALA A 1 303 ? 25.309 -8.792 -41.729 1.00 21.06 283 ALA A C 1
ATOM 2087 O O . ALA A 1 303 ? 24.888 -8.492 -42.837 1.00 27.37 283 ALA A O 1
ATOM 2089 N N . TYR A 1 304 ? 24.635 -9.574 -40.881 1.00 21.52 284 TYR A N 1
ATOM 2090 C CA . TYR A 1 304 ? 23.309 -10.141 -41.170 1.00 23.39 284 TYR A CA 1
ATOM 2091 C C . TYR A 1 304 ? 22.217 -9.168 -40.694 1.00 19.58 284 TYR A C 1
ATOM 2092 O O . TYR A 1 304 ? 21.605 -9.376 -39.651 1.00 19.40 284 TYR A O 1
ATOM 2101 N N . GLN A 1 305 ? 21.979 -8.113 -41.468 1.00 17.68 285 GLN A N 1
ATOM 2102 C CA . GLN A 1 305 ? 21.041 -7.035 -41.094 1.00 20.32 285 GLN A CA 1
ATOM 2103 C C . GLN A 1 305 ? 19.634 -7.498 -40.726 1.00 15.61 285 GLN A C 1
ATOM 2104 O O . GLN A 1 305 ? 18.972 -6.901 -39.878 1.00 19.35 285 GLN A O 1
ATOM 2105 N N . ALA A 1 306 ? 19.179 -8.558 -41.396 1.00 16.31 286 ALA A N 1
ATOM 2106 C CA . ALA A 1 306 ? 17.846 -9.123 -41.159 1.00 17.08 286 ALA A CA 1
ATOM 2107 C C . ALA A 1 306 ? 17.773 -10.206 -40.076 1.00 16.07 286 ALA A C 1
ATOM 2108 O O . ALA A 1 306 ? 16.712 -10.786 -39.856 1.00 17.48 286 ALA A O 1
ATOM 2110 N N . SER A 1 307 ? 18.882 -10.469 -39.388 1.00 13.00 287 SER A N 1
ATOM 2111 C CA . SER A 1 307 ? 18.896 -11.475 -38.329 1.00 13.02 287 SER A CA 1
ATOM 2112 C C . SER A 1 307 ? 18.059 -11.011 -37.152 1.00 11.71 287 SER A C 1
ATOM 2113 O O . SER A 1 307 ? 17.836 -9.809 -36.989 1.00 13.04 287 SER A O 1
ATOM 2116 N N . ALA A 1 308 ? 17.634 -11.950 -36.310 1.00 12.08 288 ALA A N 1
ATOM 2117 C CA . ALA A 1 308 ? 16.906 -11.606 -35.107 1.00 12.40 288 ALA A CA 1
ATOM 2118 C C . ALA A 1 308 ? 17.729 -10.665 -34.221 1.00 10.66 288 ALA A C 1
ATOM 2119 O O . ALA A 1 308 ? 17.184 -9.690 -33.698 1.00 12.71 288 ALA A O 1
ATOM 2121 N N . GLY A 1 309 ? 19.032 -10.930 -34.080 1.00 10.01 289 GLY A N 1
ATOM 2122 C CA . GLY A 1 309 ? 19.907 -10.081 -33.278 1.00 9.69 289 GLY A CA 1
ATOM 2123 C C . GLY A 1 309 ? 20.032 -8.673 -33.813 1.00 9.73 289 GLY A C 1
ATOM 2124 O O . GLY A 1 309 ? 19.911 -7.716 -33.057 1.00 10.42 289 GLY A O 1
ATOM 2125 N N . MET A 1 310 ? 20.225 -8.531 -35.128 1.00 10.63 290 MET A N 1
ATOM 2126 C CA . MET A 1 310 ? 20.390 -7.202 -35.699 1.00 10.57 290 MET A CA 1
ATOM 2127 C C . MET A 1 310 ? 19.068 -6.443 -35.711 1.00 10.33 290 MET A C 1
ATOM 2128 O O . MET A 1 310 ? 19.060 -5.233 -35.532 1.00 10.77 290 MET A O 1
ATOM 2133 N N . GLU A 1 311 ? 17.955 -7.149 -35.896 1.00 9.85 291 GLU A N 1
ATOM 2134 C CA . GLU A 1 311 ? 16.642 -6.510 -35.811 1.00 11.19 291 GLU A CA 1
ATOM 2135 C C . GLU A 1 311 ? 16.395 -6.014 -34.389 1.00 11.03 291 GLU A C 1
ATOM 2136 O O . GLU A 1 311 ? 15.811 -4.969 -34.174 1.00 11.67 291 GLU A O 1
ATOM 2142 N N . HIS A 1 312 ? 16.867 -6.772 -33.406 1.00 9.98 292 HIS A N 1
ATOM 2143 C CA . HIS A 1 312 ? 16.728 -6.360 -32.009 1.00 9.78 292 HIS A CA 1
ATOM 2144 C C . HIS A 1 312 ? 17.520 -5.071 -31.752 1.00 9.08 292 HIS A C 1
ATOM 2145 O O . HIS A 1 312 ? 16.996 -4.123 -31.175 1.00 10.07 292 HIS A O 1
ATOM 2152 N N . LEU A 1 313 ? 18.778 -5.038 -32.188 1.00 8.45 293 LEU A N 1
ATOM 2153 C CA . LEU A 1 313 ? 19.586 -3.831 -32.038 1.00 9.79 293 LEU A CA 1
ATOM 2154 C C . LEU A 1 313 ? 18.990 -2.638 -32.771 1.00 9.59 293 LEU A C 1
ATOM 2155 O O . LEU A 1 313 ? 19.015 -1.529 -32.270 1.00 10.33 293 LEU A O 1
ATOM 2160 N N . ARG A 1 314 ? 18.449 -2.873 -33.961 1.00 9.62 294 ARG A N 1
ATOM 2161 C CA . ARG A 1 314 ? 17.799 -1.795 -34.710 1.00 11.60 294 ARG A CA 1
ATOM 2162 C C . ARG A 1 314 ? 16.575 -1.253 -33.966 1.00 10.13 294 ARG A C 1
ATOM 2163 O O . ARG A 1 314 ? 16.302 -0.042 -33.993 1.00 11.15 294 ARG A O 1
ATOM 2171 N N . LYS A 1 315 ? 15.821 -2.138 -33.326 1.00 10.95 295 LYS A N 1
ATOM 2172 C CA . LYS A 1 315 ? 14.663 -1.727 -32.540 1.00 11.88 295 LYS A CA 1
ATOM 2173 C C . LYS A 1 315 ? 15.106 -0.800 -31.415 1.00 8.98 295 LYS A C 1
ATOM 2174 O O . LYS A 1 315 ? 14.482 0.230 -31.154 1.00 10.22 295 LYS A O 1
ATOM 2178 N N . LEU A 1 316 ? 16.184 -1.177 -30.725 1.00 9.56 296 LEU A N 1
ATOM 2179 C CA . LEU A 1 316 ? 16.706 -0.354 -29.642 1.00 9.42 296 LEU A CA 1
ATOM 2180 C C . LEU A 1 316 ? 17.245 0.963 -30.171 1.00 8.73 296 LEU A C 1
ATOM 2181 O O . LEU A 1 316 ? 16.980 2.013 -29.586 1.00 9.90 296 LEU A O 1
ATOM 2186 N N . SER A 1 317 ? 17.996 0.907 -31.264 1.00 8.42 297 SER A N 1
ATOM 2187 C CA . SER A 1 317 ? 18.529 2.104 -31.893 1.00 9.23 297 SER A CA 1
ATOM 2188 C C . SER A 1 317 ? 17.426 3.077 -32.309 1.00 10.00 297 SER A C 1
ATOM 2189 O O . SER A 1 317 ? 17.539 4.292 -32.111 1.00 11.45 297 SER A O 1
ATOM 2192 N N . ASP A 1 318 ? 16.360 2.544 -32.894 1.00 10.90 298 ASP A N 1
ATOM 2193 C CA . ASP A 1 318 ? 15.231 3.368 -33.329 1.00 11.88 298 ASP A CA 1
ATOM 2194 C C . ASP A 1 318 ? 14.586 4.077 -32.135 1.00 11.11 298 ASP A C 1
ATOM 2195 O O . ASP A 1 318 ? 14.117 5.214 -32.258 1.00 12.05 298 ASP A O 1
ATOM 2200 N N . ALA A 1 319 ? 14.549 3.392 -30.994 1.00 10.91 299 ALA A N 1
ATOM 2201 C CA . ALA A 1 319 ? 14.001 3.951 -29.752 1.00 10.40 299 ALA A CA 1
ATOM 2202 C C . ALA A 1 319 ? 14.877 5.056 -29.168 1.00 10.34 299 ALA A C 1
ATOM 2203 O O . ALA A 1 319 ? 14.411 5.848 -28.341 1.00 11.14 299 ALA A O 1
ATOM 2205 N N . GLY A 1 320 ? 16.149 5.072 -29.553 1.00 9.98 300 GLY A N 1
ATOM 2206 C CA . GLY A 1 320 ? 17.073 6.112 -29.112 1.00 10.32 300 GLY A CA 1
ATOM 2207 C C . GLY A 1 320 ? 18.437 5.649 -28.622 1.00 10.37 300 GLY A C 1
ATOM 2208 O O . GLY A 1 320 ? 19.319 6.472 -28.389 1.00 9.35 300 GLY A O 1
ATOM 2209 N N . LEU A 1 321 ? 18.642 4.344 -28.462 1.00 9.33 301 LEU A N 1
ATOM 2210 C CA . LEU A 1 321 ? 19.959 3.850 -28.031 1.00 9.26 301 LEU A CA 1
ATOM 2211 C C . LEU A 1 321 ? 21.017 4.365 -28.998 1.00 8.95 301 LEU A C 1
ATOM 2212 O O . LEU A 1 321 ? 20.823 4.286 -30.211 1.00 9.66 301 LEU A O 1
ATOM 2217 N N . THR A 1 322 ? 22.138 4.872 -28.486 1.00 8.80 302 THR A N 1
ATOM 2218 C CA . THR A 1 322 ? 23.188 5.418 -29.333 1.00 8.35 302 THR A CA 1
ATOM 2219 C C . THR A 1 322 ? 24.461 4.602 -29.500 1.00 7.80 302 THR A C 1
ATOM 2220 O O . THR A 1 322 ? 25.107 4.685 -30.526 1.00 8.62 302 THR A O 1
ATOM 2224 N N . HIS A 1 323 ? 24.880 3.892 -28.451 1.00 7.97 303 HIS A N 1
ATOM 2225 C CA . HIS A 1 323 ? 26.165 3.210 -28.452 1.00 8.12 303 HIS A CA 1
ATOM 2226 C C . HIS A 1 323 ? 26.066 1.759 -28.012 1.00 7.35 303 HIS A C 1
ATOM 2227 O O . HIS A 1 323 ? 25.304 1.433 -27.099 1.00 8.64 303 HIS A O 1
ATOM 2234 N N . VAL A 1 324 ? 26.856 0.919 -28.676 1.00 7.92 304 VAL A N 1
ATOM 2235 C CA A VAL A 1 324 ? 27.038 -0.456 -28.245 0.50 7.74 304 VAL A CA 1
ATOM 2236 C CA B VAL A 1 324 ? 27.051 -0.468 -28.255 0.50 7.64 304 VAL A CA 1
ATOM 2237 C C . VAL A 1 324 ? 28.500 -0.635 -27.823 1.00 8.01 304 VAL A C 1
ATOM 2238 O O . VAL A 1 324 ? 29.424 -0.350 -28.579 1.00 8.00 304 VAL A O 1
ATOM 2245 N N . HIS A 1 325 ? 28.667 -1.095 -26.594 1.00 7.93 305 HIS A N 1
ATOM 2246 C CA . HIS A 1 325 ? 29.968 -1.378 -26.003 1.00 7.87 305 HIS A CA 1
ATOM 2247 C C . HIS A 1 325 ? 30.162 -2.888 -26.155 1.00 8.06 305 HIS A C 1
ATOM 2248 O O . HIS A 1 325 ? 29.378 -3.669 -25.632 1.00 8.79 305 HIS A O 1
ATOM 2255 N N . LEU A 1 326 ? 31.197 -3.262 -26.904 1.00 7.04 306 LEU A N 1
ATOM 2256 C CA . LEU A 1 326 ? 31.529 -4.659 -27.164 1.00 7.37 306 LEU A CA 1
ATOM 2257 C C . LEU A 1 326 ? 32.619 -5.092 -26.187 1.00 7.68 306 LEU A C 1
ATOM 2258 O O . LEU A 1 326 ? 33.619 -4.402 -25.996 1.00 8.68 306 LEU A O 1
ATOM 2263 N N . LEU A 1 327 ? 32.412 -6.245 -25.564 1.00 6.99 307 LEU A N 1
ATOM 2264 C CA . LEU A 1 327 ? 33.423 -6.818 -24.698 1.00 7.55 307 LEU A CA 1
ATOM 2265 C C . LEU A 1 327 ? 34.710 -7.102 -25.493 1.00 8.44 307 LEU A C 1
ATOM 2266 O O . LEU A 1 327 ? 34.728 -7.038 -26.722 1.00 8.07 307 LEU A O 1
ATOM 2271 N N . PRO A 1 328 ? 35.825 -7.377 -24.798 1.00 7.82 308 PRO A N 1
ATOM 2272 C CA . PRO A 1 328 ? 37.140 -7.412 -25.426 1.00 7.73 308 PRO A CA 1
ATOM 2273 C C . PRO A 1 328 ? 37.204 -8.133 -26.775 1.00 6.90 308 PRO A C 1
ATOM 2274 O O . PRO A 1 328 ? 36.747 -9.273 -26.909 1.00 8.77 308 PRO A O 1
ATOM 2278 N N . SER A 1 329 ? 37.761 -7.448 -27.761 1.00 7.02 309 SER A N 1
ATOM 2279 C CA . SER A 1 329 ? 37.734 -7.941 -29.153 1.00 7.76 309 SER A CA 1
ATOM 2280 C C . SER A 1 329 ? 39.092 -7.891 -29.851 1.00 8.17 309 SER A C 1
ATOM 2281 O O . SER A 1 329 ? 39.188 -8.145 -31.054 1.00 9.14 309 SER A O 1
ATOM 2284 N N . PHE A 1 330 ? 40.138 -7.633 -29.058 1.00 8.63 310 PHE A N 1
ATOM 2285 C CA . PHE A 1 330 ? 41.519 -7.653 -29.507 1.00 8.85 310 PHE A CA 1
ATOM 2286 C C . PHE A 1 330 ? 42.076 -9.053 -29.196 1.00 8.26 310 PHE A C 1
ATOM 2287 O O . PHE A 1 330 ? 41.331 -9.942 -28.753 1.00 8.58 310 PHE A O 1
ATOM 2295 N N . HIS A 1 331 ? 43.372 -9.248 -29.419 1.00 8.79 311 HIS A N 1
ATOM 2296 C CA . HIS A 1 331 ? 43.993 -10.559 -29.238 1.00 8.21 311 HIS A CA 1
ATOM 2297 C C . HIS A 1 331 ? 44.186 -10.888 -27.755 1.00 8.39 311 HIS A C 1
ATOM 2298 O O . HIS A 1 331 ? 45.146 -10.413 -27.106 1.00 9.19 311 HIS A O 1
ATOM 2305 N N . PHE A 1 332 ? 43.249 -11.675 -27.234 1.00 8.58 312 PHE A N 1
ATOM 2306 C CA . PHE A 1 332 ? 43.287 -12.167 -25.854 1.00 8.41 312 PHE A CA 1
ATOM 2307 C C . PHE A 1 332 ? 43.463 -13.675 -25.797 1.00 8.54 312 PHE A C 1
ATOM 2308 O O . PHE A 1 332 ? 43.092 -14.387 -26.752 1.00 9.07 312 PHE A O 1
ATOM 2316 N N . ALA A 1 333 ? 43.973 -14.149 -24.657 1.00 9.58 313 ALA A N 1
ATOM 2317 C CA . ALA A 1 333 ? 44.125 -15.571 -24.404 1.00 9.15 313 ALA A CA 1
ATOM 2318 C C . ALA A 1 333 ? 42.854 -16.153 -23.781 1.00 8.93 313 ALA A C 1
ATOM 2319 O O . ALA A 1 333 ? 42.012 -15.417 -23.242 1.00 9.37 313 ALA A O 1
ATOM 2321 N N . GLY A 1 334 ? 42.732 -17.484 -23.844 1.00 9.48 314 GLY A N 1
ATOM 2322 C CA . GLY A 1 334 ? 41.665 -18.215 -23.164 1.00 8.46 314 GLY A CA 1
ATOM 2323 C C . GLY A 1 334 ? 40.631 -18.803 -24.115 1.00 8.69 314 GLY A C 1
ATOM 2324 O O . GLY A 1 334 ? 39.728 -19.523 -23.709 1.00 10.68 314 GLY A O 1
ATOM 2325 N N . VAL A 1 335 ? 40.758 -18.458 -25.384 1.00 9.09 315 VAL A N 1
ATOM 2326 C CA . VAL A 1 335 ? 39.991 -19.109 -26.453 1.00 9.07 315 VAL A CA 1
ATOM 2327 C C . VAL A 1 335 ? 40.952 -19.406 -27.580 1.00 8.35 315 VAL A C 1
ATOM 2328 O O . VAL A 1 335 ? 41.704 -18.530 -28.025 1.00 9.14 315 VAL A O 1
ATOM 2332 N N . ASP A 1 336 ? 40.902 -20.650 -28.058 1.00 9.32 316 ASP A N 1
ATOM 2333 C CA . ASP A 1 336 ? 41.749 -21.070 -29.153 1.00 8.14 316 ASP A CA 1
ATOM 2334 C C . ASP A 1 336 ? 41.151 -20.505 -30.453 1.00 7.92 316 ASP A C 1
ATOM 2335 O O . ASP A 1 336 ? 39.957 -20.607 -30.682 1.00 9.46 316 ASP A O 1
ATOM 2340 N N . ASP A 1 337 ? 41.986 -19.882 -31.275 1.00 9.02 317 ASP A N 1
ATOM 2341 C CA . ASP A 1 337 ? 41.554 -19.360 -32.572 1.00 8.53 317 ASP A CA 1
ATOM 2342 C C . ASP A 1 337 ? 41.286 -20.488 -33.569 1.00 8.86 317 ASP A C 1
ATOM 2343 O O . ASP A 1 337 ? 40.637 -20.264 -34.607 1.00 10.38 317 ASP A O 1
ATOM 2348 N N . ILE A 1 338 ? 41.780 -21.695 -33.268 1.00 8.67 318 ILE A N 1
ATOM 2349 C CA . ILE A 1 338 ? 41.648 -22.847 -34.144 1.00 9.50 318 ILE A CA 1
ATOM 2350 C C . ILE A 1 338 ? 40.344 -23.558 -33.784 1.00 9.52 318 ILE A C 1
ATOM 2351 O O . ILE A 1 338 ? 40.268 -24.278 -32.782 1.00 10.95 318 ILE A O 1
ATOM 2356 N N . LYS A 1 339 ? 39.319 -23.340 -34.605 1.00 10.07 319 LYS A N 1
ATOM 2357 C CA . LYS A 1 339 ? 37.971 -23.789 -34.289 1.00 10.65 319 LYS A CA 1
ATOM 2358 C C . LYS A 1 339 ? 37.821 -25.305 -34.230 1.00 10.47 319 LYS A C 1
ATOM 2359 O O . LYS A 1 339 ? 36.940 -25.803 -33.534 1.00 11.18 319 LYS A O 1
ATOM 2365 N N . SER A 1 340 ? 38.681 -26.031 -34.947 1.00 9.51 320 SER A N 1
ATOM 2366 C CA . SER A 1 340 ? 38.658 -27.495 -34.869 1.00 9.96 320 SER A CA 1
ATOM 2367 C C . SER A 1 340 ? 38.996 -28.040 -33.476 1.00 9.89 320 SER A C 1
ATOM 2368 O O . SER A 1 340 ? 38.787 -29.212 -33.209 1.00 11.11 320 SER A O 1
ATOM 2371 N N . ASN A 1 341 ? 39.544 -27.200 -32.600 1.00 10.03 321 ASN A N 1
ATOM 2372 C CA . ASN A 1 341 ? 39.798 -27.606 -31.203 1.00 9.74 321 ASN A CA 1
ATOM 2373 C C . ASN A 1 341 ? 38.668 -27.294 -30.226 1.00 9.04 321 ASN A C 1
ATOM 2374 O O . ASN A 1 341 ? 38.735 -27.671 -29.049 1.00 11.07 321 ASN A O 1
ATOM 2379 N N . TRP A 1 342 ? 37.628 -26.617 -30.696 1.00 9.38 322 TRP A N 1
ATOM 2380 C CA . TRP A 1 342 ? 36.528 -26.228 -29.836 1.00 9.82 322 TRP A CA 1
ATOM 2381 C C . TRP A 1 342 ? 35.696 -27.421 -29.391 1.00 10.01 322 TRP A C 1
ATOM 2382 O O . TRP A 1 342 ? 35.404 -28.318 -30.193 1.00 11.34 322 TRP A O 1
ATOM 2393 N N . LYS A 1 343 ? 35.315 -27.404 -28.118 1.00 10.97 323 LYS A N 1
ATOM 2394 C CA . LYS A 1 343 ? 34.460 -28.411 -27.517 1.00 11.40 323 LYS A CA 1
ATOM 2395 C C . LYS A 1 343 ? 33.128 -27.801 -27.108 1.00 11.54 323 LYS A C 1
ATOM 2396 O O . LYS A 1 343 ? 33.038 -26.608 -26.821 1.00 13.55 323 LYS A O 1
ATOM 2402 N N . PHE A 1 344 ? 32.116 -28.656 -27.050 1.00 11.63 324 PHE A N 1
ATOM 2403 C CA . PHE A 1 344 ? 30.729 -28.273 -26.806 1.00 11.70 324 PHE A CA 1
ATOM 2404 C C . PHE A 1 344 ? 30.043 -29.273 -25.876 1.00 14.10 324 PHE A C 1
ATOM 2405 O O . PHE A 1 344 ? 30.266 -30.474 -25.996 1.00 14.45 324 PHE A O 1
ATOM 2413 N N . VAL A 1 345 ? 29.202 -28.779 -24.965 1.00 16.43 325 VAL A N 1
ATOM 2414 C CA . VAL A 1 345 ? 28.314 -29.649 -24.195 1.00 18.26 325 VAL A CA 1
ATOM 2415 C C . VAL A 1 345 ? 27.218 -30.208 -25.106 1.00 21.82 325 VAL A C 1
ATOM 2416 O O . VAL A 1 345 ? 26.948 -29.661 -26.171 1.00 19.53 325 VAL A O 1
ATOM 2420 N N . ASP A 1 346 ? 26.591 -31.303 -24.685 1.00 23.38 326 ASP A N 1
ATOM 2421 C CA . ASP A 1 346 ? 25.395 -31.790 -25.365 1.00 23.06 326 ASP A CA 1
ATOM 2422 C C . ASP A 1 346 ? 24.208 -30.995 -24.820 1.00 22.44 326 ASP A C 1
ATOM 2423 O O . ASP A 1 346 ? 23.707 -31.284 -23.735 1.00 23.64 326 ASP A O 1
ATOM 2428 N N . GLU A 1 347 ? 23.776 -29.991 -25.579 1.00 22.10 327 GLU A N 1
ATOM 2429 C CA . GLU A 1 347 ? 22.723 -29.073 -25.145 1.00 23.75 327 GLU A CA 1
ATOM 2430 C C . GLU A 1 347 ? 21.397 -29.793 -24.913 1.00 26.68 327 GLU A C 1
ATOM 2431 O O . GLU A 1 347 ? 20.641 -29.441 -24.006 1.00 26.90 327 GLU A O 1
ATOM 2433 N N . CYS A 1 348 ? 21.126 -30.807 -25.729 1.00 28.87 328 CYS A N 1
ATOM 2434 C CA . CYS A 1 348 ? 19.904 -31.594 -25.587 1.00 29.70 328 CYS A CA 1
ATOM 2435 C C . CYS A 1 348 ? 19.894 -32.373 -24.276 1.00 28.76 328 CYS A C 1
ATOM 2436 O O . CYS A 1 348 ? 18.891 -32.369 -23.561 1.00 33.43 328 CYS A O 1
ATOM 2439 N N . GLU A 1 349 ? 21.014 -33.018 -23.956 1.00 24.34 329 GLU A N 1
ATOM 2440 C CA . GLU A 1 349 ? 21.160 -33.725 -22.683 1.00 21.86 329 GLU A CA 1
ATOM 2441 C C . GLU A 1 349 ? 21.050 -32.775 -21.483 1.00 24.04 329 GLU A C 1
ATOM 2442 O O . GLU A 1 349 ? 20.303 -33.046 -20.540 1.00 22.56 329 GLU A O 1
ATOM 2448 N N . LEU A 1 350 ? 21.784 -31.666 -21.514 1.00 21.31 330 LEU A N 1
ATOM 2449 C CA . LEU A 1 350 ? 21.734 -30.716 -20.401 1.00 18.41 330 LEU A CA 1
ATOM 2450 C C . LEU A 1 350 ? 20.335 -30.143 -20.179 1.00 20.33 330 LEU A C 1
ATOM 2451 O O . LEU A 1 350 ? 19.958 -29.877 -19.044 1.00 20.54 330 LEU A O 1
ATOM 2456 N N . ALA A 1 351 ? 19.559 -29.985 -21.253 1.00 22.41 331 ALA A N 1
ATOM 2457 C CA . ALA A 1 351 ? 18.182 -29.494 -21.134 1.00 25.04 331 ALA A CA 1
ATOM 2458 C C . ALA A 1 351 ? 17.259 -30.457 -20.368 1.00 24.59 331 ALA A C 1
ATOM 2459 O O . ALA A 1 351 ? 16.207 -30.044 -19.871 1.00 29.13 331 ALA A O 1
ATOM 2461 N N . THR A 1 352 ? 17.659 -31.723 -20.259 1.00 25.47 332 THR A N 1
ATOM 2462 C CA . THR A 1 352 ? 16.889 -32.719 -19.505 1.00 24.85 332 THR A CA 1
ATOM 2463 C C . THR A 1 352 ? 17.169 -32.686 -17.999 1.00 23.82 332 THR A C 1
ATOM 2464 O O . THR A 1 352 ? 16.407 -33.261 -17.236 1.00 29.01 332 THR A O 1
ATOM 2468 N N . PHE A 1 353 ? 18.248 -32.028 -17.566 1.00 20.94 333 PHE A N 1
ATOM 2469 C CA . PHE A 1 353 ? 18.603 -32.044 -16.142 1.00 21.83 333 PHE A CA 1
ATOM 2470 C C . PHE A 1 353 ? 17.698 -31.080 -15.373 1.00 21.08 333 PHE A C 1
ATOM 2471 O O . PHE A 1 353 ? 17.191 -30.123 -15.951 1.00 22.41 333 PHE A O 1
ATOM 2479 N N . PRO A 1 354 ? 17.481 -31.336 -14.070 1.00 20.99 334 PRO A N 1
ATOM 2480 C CA . PRO A 1 354 ? 16.600 -30.462 -13.290 1.00 19.92 334 PRO A CA 1
ATOM 2481 C C . PRO A 1 354 ? 17.119 -29.026 -13.180 1.00 19.52 334 PRO A C 1
ATOM 2482 O O . PRO A 1 354 ? 18.332 -28.810 -13.233 1.00 18.40 334 PRO A O 1
ATOM 2486 N N . PRO A 1 355 ? 16.203 -28.051 -13.031 1.00 19.05 335 PRO A N 1
ATOM 2487 C CA . PRO A 1 355 ? 16.582 -26.632 -13.065 1.00 18.35 335 PRO A CA 1
ATOM 2488 C C . PRO A 1 355 ? 17.509 -26.193 -11.926 1.00 17.17 335 PRO A C 1
ATOM 2489 O O . PRO A 1 355 ? 18.237 -25.209 -12.090 1.00 17.85 335 PRO A O 1
ATOM 2493 N N . GLY A 1 356 ? 17.488 -26.912 -10.802 1.00 17.62 336 GLY A N 1
ATOM 2494 C CA . GLY A 1 356 ? 18.392 -26.646 -9.671 1.00 18.95 336 GLY A CA 1
ATOM 2495 C C . GLY A 1 356 ? 19.498 -27.679 -9.500 1.00 17.33 336 GLY A C 1
ATOM 2496 O O . GLY A 1 356 ? 20.130 -27.745 -8.451 1.00 19.69 336 GLY A O 1
ATOM 2497 N N . SER A 1 357 ? 19.733 -28.488 -10.528 1.00 17.51 337 SER A N 1
ATOM 2498 C CA . SER A 1 357 ? 20.789 -29.502 -10.508 1.00 16.98 337 SER A CA 1
ATOM 2499 C C . SER A 1 357 ? 22.162 -28.864 -10.637 1.00 16.10 337 SER A C 1
ATOM 2500 O O . SER A 1 357 ? 22.292 -27.777 -11.194 1.00 15.85 337 SER A O 1
ATOM 2503 N N . ASP A 1 358 ? 23.183 -29.554 -10.132 1.00 17.60 338 ASP A N 1
ATOM 2504 C CA . ASP A 1 358 ? 24.576 -29.144 -10.322 1.00 19.34 338 ASP A CA 1
ATOM 2505 C C . ASP A 1 358 ? 25.234 -29.827 -11.524 1.00 16.73 338 ASP A C 1
ATOM 2506 O O . ASP A 1 358 ? 26.423 -29.627 -11.777 1.00 17.66 338 ASP A O 1
ATOM 2511 N N . MET A 1 359 ? 24.470 -30.611 -12.281 1.00 17.77 339 MET A N 1
ATOM 2512 C CA . MET A 1 359 ? 25.058 -31.379 -13.383 1.00 19.62 339 MET A CA 1
ATOM 2513 C C . MET A 1 359 ? 25.384 -30.523 -14.610 1.00 16.82 339 MET A C 1
ATOM 2514 O O . MET A 1 359 ? 26.377 -30.782 -15.290 1.00 18.70 339 MET A O 1
ATOM 2519 N N . GLN A 1 360 ? 24.576 -29.502 -14.894 1.00 15.50 340 GLN A N 1
ATOM 2520 C CA . GLN A 1 360 ? 24.825 -28.668 -16.067 1.00 14.30 340 GLN A CA 1
ATOM 2521 C C . GLN A 1 360 ? 26.164 -27.967 -15.911 1.00 12.56 340 GLN A C 1
ATOM 2522 O O . GLN A 1 360 ? 26.991 -27.977 -16.823 1.00 14.73 340 GLN A O 1
ATOM 2528 N N . GLN A 1 361 ? 26.385 -27.357 -14.746 1.00 14.12 341 GLN A N 1
ATOM 2529 C CA . GLN A 1 361 ? 27.640 -26.639 -14.520 1.00 13.38 341 GLN A CA 1
ATOM 2530 C C . GLN A 1 361 ? 28.836 -27.581 -14.489 1.00 13.33 341 GLN A C 1
ATOM 2531 O O . GLN A 1 361 ? 29.919 -27.217 -14.923 1.00 13.93 341 GLN A O 1
ATOM 2537 N N . ALA A 1 362 ? 28.647 -28.800 -13.988 1.00 16.32 342 ALA A N 1
ATOM 2538 C CA . ALA A 1 362 ? 29.737 -29.762 -14.008 1.00 16.52 342 ALA A CA 1
ATOM 2539 C C . ALA A 1 362 ? 30.146 -30.061 -15.449 1.00 13.79 342 ALA A C 1
ATOM 2540 O O . ALA A 1 362 ? 31.340 -30.105 -15.765 1.00 17.06 342 ALA A O 1
ATOM 2542 N N . ALA A 1 363 ? 29.159 -30.227 -16.334 1.00 14.16 343 ALA A N 1
ATOM 2543 C CA . ALA A 1 363 ? 29.445 -30.510 -17.742 1.00 16.36 343 ALA A CA 1
ATOM 2544 C C . ALA A 1 363 ? 30.131 -29.334 -18.450 1.00 14.72 343 ALA A C 1
ATOM 2545 O O . ALA A 1 363 ? 31.066 -29.514 -19.220 1.00 15.96 343 ALA A O 1
ATOM 2547 N N . VAL A 1 364 ? 29.664 -28.129 -18.160 1.00 13.12 344 VAL A N 1
ATOM 2548 C CA . VAL A 1 364 ? 30.249 -26.915 -18.735 1.00 12.16 344 VAL A CA 1
ATOM 2549 C C . VAL A 1 364 ? 31.693 -26.739 -18.271 1.00 12.08 344 VAL A C 1
ATOM 2550 O O . VAL A 1 364 ? 32.587 -26.449 -19.066 1.00 12.84 344 VAL A O 1
ATOM 2554 N N . VAL A 1 365 ? 31.903 -26.889 -16.967 1.00 13.85 345 VAL A N 1
ATOM 2555 C CA . VAL A 1 365 ? 33.219 -26.686 -16.373 1.00 14.30 345 VAL A CA 1
ATOM 2556 C C . VAL A 1 365 ? 34.214 -27.726 -16.905 1.00 13.72 345 VAL A C 1
ATOM 2557 O O . VAL A 1 365 ? 35.383 -27.418 -17.094 1.00 14.84 345 VAL A O 1
ATOM 2561 N N . ALA A 1 366 ? 33.743 -28.942 -17.183 1.00 14.28 346 ALA A N 1
ATOM 2562 C CA . ALA A 1 366 ? 34.628 -29.997 -17.682 1.00 17.33 346 ALA A CA 1
ATOM 2563 C C . ALA A 1 366 ? 35.361 -29.610 -18.973 1.00 17.46 346 ALA A C 1
ATOM 2564 O O . ALA A 1 366 ? 36.477 -30.064 -19.196 1.00 19.62 346 ALA A O 1
ATOM 2566 N N . ILE A 1 367 ? 34.759 -28.758 -19.802 1.00 16.35 347 ILE A N 1
ATOM 2567 C CA . ILE A 1 367 ? 35.405 -28.326 -21.045 1.00 14.86 347 ILE A CA 1
ATOM 2568 C C . ILE A 1 367 ? 35.568 -26.816 -21.166 1.00 13.74 347 ILE A C 1
ATOM 2569 O O . ILE A 1 367 ? 35.815 -26.300 -22.259 1.00 13.57 347 ILE A O 1
ATOM 2574 N N . GLN A 1 368 ? 35.455 -26.100 -20.052 1.00 14.08 348 GLN A N 1
ATOM 2575 C CA . GLN A 1 368 ? 35.464 -24.641 -20.117 1.00 12.34 348 GLN A CA 1
ATOM 2576 C C . GLN A 1 368 ? 36.795 -24.068 -20.607 1.00 12.17 348 GLN A C 1
ATOM 2577 O O . GLN A 1 368 ? 36.826 -22.950 -21.102 1.00 12.02 348 GLN A O 1
ATOM 2583 N N . GLU A 1 369 ? 37.891 -24.814 -20.492 1.00 11.59 349 GLU A N 1
ATOM 2584 C CA . GLU A 1 369 ? 39.177 -24.333 -21.019 1.00 13.40 349 GLU A CA 1
ATOM 2585 C C . GLU A 1 369 ? 39.376 -24.663 -22.504 1.00 12.39 349 GLU A C 1
ATOM 2586 O O . GLU A 1 369 ? 40.361 -24.244 -23.105 1.00 15.36 349 GLU A O 1
ATOM 2592 N N . GLU A 1 370 ? 38.437 -25.390 -23.099 1.00 12.89 350 GLU A N 1
ATOM 2593 C CA . GLU A 1 370 ? 38.552 -25.798 -24.509 1.00 12.64 350 GLU A CA 1
ATOM 2594 C C . GLU A 1 370 ? 37.325 -25.434 -25.333 1.00 10.82 350 GLU A C 1
ATOM 2595 O O . GLU A 1 370 ? 37.189 -25.906 -26.449 1.00 11.53 350 GLU A O 1
ATOM 2601 N N . ASP A 1 371 ? 36.443 -24.604 -24.789 1.00 10.04 351 ASP A N 1
ATOM 2602 C CA . ASP A 1 371 ? 35.259 -24.189 -25.517 1.00 10.07 351 ASP A CA 1
ATOM 2603 C C . ASP A 1 371 ? 35.526 -22.859 -26.260 1.00 10.31 351 ASP A C 1
ATOM 2604 O O . ASP A 1 371 ? 36.625 -22.307 -26.160 1.00 10.61 351 ASP A O 1
ATOM 2609 N N . PRO A 1 372 ? 34.549 -22.356 -27.037 1.00 10.61 352 PRO A N 1
ATOM 2610 C CA . PRO A 1 372 ? 34.784 -21.096 -27.761 1.00 8.53 352 PRO A CA 1
ATOM 2611 C C . PRO A 1 372 ? 34.666 -19.840 -26.912 1.00 9.33 352 PRO A C 1
ATOM 2612 O O . PRO A 1 372 ? 34.716 -18.737 -27.454 1.00 10.08 352 PRO A O 1
ATOM 2616 N N . TYR A 1 373 ? 34.518 -20.000 -25.601 1.00 9.25 353 TYR A N 1
ATOM 2617 C CA . TYR A 1 373 ? 33.953 -18.938 -24.761 1.00 8.75 353 TYR A CA 1
ATOM 2618 C C . TYR A 1 373 ? 34.903 -18.307 -23.746 1.00 8.20 353 TYR A C 1
ATOM 2619 O O . TYR A 1 373 ? 35.425 -18.985 -22.857 1.00 9.10 353 TYR A O 1
ATOM 2628 N N . ASN A 1 374 ? 35.047 -16.987 -23.827 1.00 8.12 354 ASN A N 1
ATOM 2629 C CA . ASN A 1 374 ? 35.600 -16.225 -22.713 1.00 7.13 354 ASN A CA 1
ATOM 2630 C C . ASN A 1 374 ? 35.216 -14.766 -22.875 1.00 7.72 354 ASN A C 1
ATOM 2631 O O . ASN A 1 374 ? 35.127 -14.283 -24.003 1.00 8.65 354 ASN A O 1
ATOM 2636 N N . TRP A 1 375 ? 35.010 -14.051 -21.773 1.00 8.85 355 TRP A N 1
ATOM 2637 C CA . TRP A 1 375 ? 34.793 -12.612 -21.890 1.00 8.82 355 TRP A CA 1
ATOM 2638 C C . TRP A 1 375 ? 35.972 -11.916 -22.584 1.00 8.02 355 TRP A C 1
ATOM 2639 O O . TRP A 1 375 ? 35.766 -10.953 -23.327 1.00 9.21 355 TRP A O 1
ATOM 2650 N N . GLY A 1 376 ? 37.195 -12.368 -22.324 1.00 8.20 356 GLY A N 1
ATOM 2651 C CA . GLY A 1 376 ? 38.365 -11.874 -23.029 1.00 8.86 356 GLY A CA 1
ATOM 2652 C C . GLY A 1 376 ? 39.269 -10.895 -22.281 1.00 8.58 356 GLY A C 1
ATOM 2653 O O . GLY A 1 376 ? 40.125 -10.269 -22.901 1.00 8.57 356 GLY A O 1
ATOM 2654 N N . TYR A 1 377 ? 39.149 -10.821 -20.953 1.00 8.87 357 TYR A N 1
ATOM 2655 C CA . TYR A 1 377 ? 39.963 -9.890 -20.148 1.00 8.72 357 TYR A CA 1
ATOM 2656 C C . TYR A 1 377 ? 41.383 -10.441 -19.854 1.00 8.39 357 TYR A C 1
ATOM 2657 O O . TYR A 1 377 ? 41.887 -10.320 -18.737 1.00 9.42 357 TYR A O 1
ATOM 2666 N N . ASN A 1 378 ? 42.028 -10.982 -20.888 1.00 8.87 358 ASN A N 1
ATOM 2667 C CA . ASN A 1 378 ? 43.325 -11.680 -20.803 1.00 8.51 358 ASN A CA 1
ATOM 2668 C C . ASN A 1 378 ? 44.253 -11.205 -21.931 1.00 8.89 358 ASN A C 1
ATOM 2669 O O . ASN A 1 378 ? 44.485 -11.910 -22.904 1.00 8.60 358 ASN A O 1
ATOM 2674 N N . PRO A 1 379 ? 44.765 -9.975 -21.824 1.00 7.99 359 PRO A N 1
ATOM 2675 C CA . PRO A 1 379 ? 45.366 -9.392 -23.028 1.00 8.45 359 PRO A CA 1
ATOM 2676 C C . PRO A 1 379 ? 46.701 -9.987 -23.457 1.00 8.32 359 PRO A C 1
ATOM 2677 O O . PRO A 1 379 ? 47.559 -10.273 -22.610 1.00 8.15 359 PRO A O 1
ATOM 2681 N N . VAL A 1 380 ? 46.887 -10.158 -24.757 1.00 8.56 360 VAL A N 1
ATOM 2682 C CA . VAL A 1 380 ? 48.161 -10.564 -25.319 1.00 8.63 360 VAL A CA 1
ATOM 2683 C C . VAL A 1 380 ? 48.684 -9.447 -26.220 1.00 9.54 360 VAL A C 1
ATOM 2684 O O . VAL A 1 380 ? 49.726 -8.857 -25.935 1.00 10.25 360 VAL A O 1
ATOM 2688 N N . LEU A 1 381 ? 47.947 -9.146 -27.293 1.00 8.73 361 LEU A N 1
ATOM 2689 C CA . LEU A 1 381 ? 48.302 -8.030 -28.180 1.00 8.52 361 LEU A CA 1
ATOM 2690 C C . LEU A 1 381 ? 47.090 -7.151 -28.437 1.00 8.39 361 LEU A C 1
ATOM 2691 O O . LEU A 1 381 ? 46.087 -7.596 -28.971 1.00 10.82 361 LEU A O 1
ATOM 2696 N N . TRP A 1 382 ? 47.216 -5.890 -28.039 1.00 9.41 362 TRP A N 1
ATOM 2697 C CA . TRP A 1 382 ? 46.097 -4.974 -28.020 1.00 7.39 362 TRP A CA 1
ATOM 2698 C C . TRP A 1 382 ? 45.608 -4.541 -29.393 1.00 7.58 362 TRP A C 1
ATOM 2699 O O . TRP A 1 382 ? 44.438 -4.193 -29.522 1.00 7.53 362 TRP A O 1
ATOM 2710 N N . GLY A 1 383 ? 46.496 -4.536 -30.380 1.00 8.16 363 GLY A N 1
ATOM 2711 C CA . GLY A 1 383 ? 46.235 -3.868 -31.655 1.00 7.43 363 GLY A CA 1
ATOM 2712 C C . GLY A 1 383 ? 45.635 -4.705 -32.764 1.00 7.02 363 GLY A C 1
ATOM 2713 O O . GLY A 1 383 ? 45.462 -4.208 -33.871 1.00 9.58 363 GLY A O 1
ATOM 2714 N N . VAL A 1 384 ? 45.290 -5.955 -32.457 1.00 7.87 364 VAL A N 1
ATOM 2715 C CA . VAL A 1 384 ? 44.848 -6.932 -33.446 1.00 8.25 364 VAL A CA 1
ATOM 2716 C C . VAL A 1 384 ? 43.476 -7.506 -33.073 1.00 8.87 364 VAL A C 1
ATOM 2717 O O . VAL A 1 384 ? 43.283 -7.908 -31.927 1.00 8.75 364 VAL A O 1
ATOM 2721 N N . PRO A 1 385 ? 42.538 -7.617 -34.043 1.00 8.97 365 PRO A N 1
ATOM 2722 C CA . PRO A 1 385 ? 41.267 -8.288 -33.767 1.00 8.28 365 PRO A CA 1
ATOM 2723 C C . PRO A 1 385 ? 41.474 -9.743 -33.308 1.00 8.31 365 PRO A C 1
ATOM 2724 O O . PRO A 1 385 ? 42.351 -10.426 -33.816 1.00 8.51 365 PRO A O 1
ATOM 2728 N N . LYS A 1 386 ? 40.639 -10.195 -32.385 1.00 8.13 366 LYS A N 1
ATOM 2729 C CA . LYS A 1 386 ? 40.655 -11.588 -31.932 1.00 7.65 366 LYS A CA 1
ATOM 2730 C C . LYS A 1 386 ? 40.340 -12.562 -33.082 1.00 8.51 366 LYS A C 1
ATOM 2731 O O . LYS A 1 386 ? 39.265 -12.485 -33.708 1.00 9.38 366 LYS A O 1
ATOM 2737 N N . GLY A 1 387 ? 41.254 -13.509 -33.305 1.00 8.52 367 GLY A N 1
ATOM 2738 C CA . GLY A 1 387 ? 41.117 -14.474 -34.377 1.00 8.00 367 GLY A CA 1
ATOM 2739 C C . GLY A 1 387 ? 39.942 -15.425 -34.260 1.00 7.53 367 GLY A C 1
ATOM 2740 O O . GLY A 1 387 ? 39.370 -15.824 -35.289 1.00 8.83 367 GLY A O 1
ATOM 2741 N N . SER A 1 388 ? 39.559 -15.801 -33.041 1.00 8.73 368 SER A N 1
ATOM 2742 C CA . SER A 1 388 ? 38.453 -16.733 -32.837 1.00 8.56 368 SER A CA 1
ATOM 2743 C C . SER A 1 388 ? 37.120 -16.153 -33.313 1.00 9.38 368 SER A C 1
ATOM 2744 O O . SER A 1 388 ? 36.189 -16.912 -33.577 1.00 10.37 368 SER A O 1
ATOM 2747 N N . TYR A 1 389 ? 37.037 -14.818 -33.380 1.00 8.54 369 TYR A N 1
ATOM 2748 C CA . TYR A 1 389 ? 35.843 -14.126 -33.857 1.00 8.14 369 TYR A CA 1
ATOM 2749 C C . TYR A 1 389 ? 35.837 -13.897 -35.378 1.00 8.79 369 TYR A C 1
ATOM 2750 O O . TYR A 1 389 ? 34.865 -13.364 -35.928 1.00 10.06 369 TYR A O 1
ATOM 2759 N N . ALA A 1 390 ? 36.936 -14.261 -36.037 1.00 8.92 370 ALA A N 1
ATOM 2760 C CA . ALA A 1 390 ? 37.059 -14.143 -37.486 1.00 9.47 370 ALA A CA 1
ATOM 2761 C C . ALA A 1 390 ? 36.711 -15.463 -38.147 1.00 11.16 370 ALA A C 1
ATOM 2762 O O . ALA A 1 390 ? 36.810 -16.521 -37.542 1.00 11.17 370 ALA A O 1
ATOM 2764 N N . SER A 1 391 ? 36.341 -15.392 -39.420 1.00 10.58 371 SER A N 1
ATOM 2765 C CA . SER A 1 391 ? 36.026 -16.605 -40.189 1.00 10.49 371 SER A CA 1
ATOM 2766 C C . SER A 1 391 ? 37.266 -17.471 -40.396 1.00 11.00 371 SER A C 1
ATOM 2767 O O . SER A 1 391 ? 37.173 -18.708 -40.404 1.00 14.16 371 SER A O 1
ATOM 2770 N N . ASP A 1 392 ? 38.419 -16.832 -40.553 1.00 11.89 372 ASP A N 1
ATOM 2771 C CA . ASP A 1 392 ? 39.684 -17.539 -40.776 1.00 11.49 372 ASP A CA 1
ATOM 2772 C C . ASP A 1 392 ? 40.765 -16.769 -40.021 1.00 11.46 372 ASP A C 1
ATOM 2773 O O . ASP A 1 392 ? 41.023 -15.607 -40.350 1.00 12.52 372 ASP A O 1
ATOM 2778 N N . PRO A 1 393 ? 41.377 -17.398 -38.996 1.00 12.10 373 PRO A N 1
ATOM 2779 C CA . PRO A 1 393 ? 42.328 -16.670 -38.169 1.00 11.65 373 PRO A CA 1
ATOM 2780 C C . PRO A 1 393 ? 43.683 -16.398 -38.846 1.00 12.08 373 PRO A C 1
ATOM 2781 O O . PRO A 1 393 ? 44.499 -15.682 -38.286 1.00 15.08 373 PRO A O 1
ATOM 2785 N N . ASP A 1 394 ? 43.929 -16.958 -40.030 1.00 12.02 374 ASP A N 1
ATOM 2786 C CA . ASP A 1 394 ? 45.113 -16.617 -40.819 1.00 12.83 374 ASP A CA 1
ATOM 2787 C C . ASP A 1 394 ? 44.684 -15.701 -41.963 1.00 13.81 374 ASP A C 1
ATOM 2788 O O . ASP A 1 394 ? 43.622 -15.889 -42.546 1.00 18.74 374 ASP A O 1
ATOM 2793 N N . GLY A 1 395 ? 45.521 -14.731 -42.312 1.00 13.08 375 GLY A N 1
ATOM 2794 C CA . GLY A 1 395 ? 45.197 -13.822 -43.395 1.00 13.47 375 GLY A CA 1
ATOM 2795 C C . GLY A 1 395 ? 44.305 -12.670 -42.977 1.00 12.30 375 GLY A C 1
ATOM 2796 O O . GLY A 1 395 ? 44.209 -12.331 -41.793 1.00 12.40 375 GLY A O 1
ATOM 2797 N N . PRO A 1 396 ? 43.639 -12.050 -43.954 1.00 13.71 376 PRO A N 1
ATOM 2798 C CA . PRO A 1 396 ? 42.990 -10.749 -43.762 1.00 13.56 376 PRO A CA 1
ATOM 2799 C C . PRO A 1 396 ? 41.594 -10.724 -43.124 1.00 10.44 376 PRO A C 1
ATOM 2800 O O . PRO A 1 396 ? 41.118 -9.637 -42.779 1.00 11.68 376 PRO A O 1
ATOM 2804 N N . SER A 1 397 ? 40.948 -11.874 -42.941 1.00 10.99 377 SER A N 1
ATOM 2805 C CA . SER A 1 397 ? 39.545 -11.863 -42.561 1.00 10.87 377 SER A CA 1
ATOM 2806 C C . SER A 1 397 ? 39.285 -11.140 -41.242 1.00 9.56 377 SER A C 1
ATOM 2807 O O . SER A 1 397 ? 38.274 -10.444 -41.107 1.00 10.91 377 SER A O 1
ATOM 2810 N N . ARG A 1 398 ? 40.183 -11.286 -40.262 1.00 9.92 378 ARG A N 1
ATOM 2811 C CA . ARG A 1 398 ? 39.937 -10.653 -38.969 1.00 10.18 378 ARG A CA 1
ATOM 2812 C C . ARG A 1 398 ? 39.883 -9.127 -39.095 1.00 9.73 378 ARG A C 1
ATOM 2813 O O . ARG A 1 398 ? 39.141 -8.478 -38.358 1.00 9.96 378 ARG A O 1
ATOM 2821 N N . ILE A 1 399 ? 40.667 -8.570 -40.019 1.00 9.13 379 ILE A N 1
ATOM 2822 C CA . ILE A 1 399 ? 40.668 -7.125 -40.254 1.00 9.41 379 ILE A CA 1
ATOM 2823 C C . ILE A 1 399 ? 39.392 -6.677 -40.982 1.00 9.38 379 ILE A C 1
ATOM 2824 O O . ILE A 1 399 ? 38.655 -5.815 -40.508 1.00 10.37 379 ILE A O 1
ATOM 2829 N N . ILE A 1 400 ? 39.104 -7.263 -42.134 1.00 10.06 380 ILE A N 1
ATOM 2830 C CA A ILE A 1 400 ? 37.971 -6.809 -42.922 0.50 12.08 380 ILE A CA 1
ATOM 2831 C CA B ILE A 1 400 ? 37.981 -6.759 -42.906 0.50 10.62 380 ILE A CA 1
ATOM 2832 C C . ILE A 1 400 ? 36.650 -7.038 -42.202 1.00 9.82 380 ILE A C 1
ATOM 2833 O O . ILE A 1 400 ? 35.733 -6.212 -42.263 1.00 9.86 380 ILE A O 1
ATOM 2842 N N . GLU A 1 401 ? 36.548 -8.170 -41.508 1.00 9.32 381 GLU A N 1
ATOM 2843 C CA . GLU A 1 401 ? 35.304 -8.494 -40.809 1.00 8.91 381 GLU A CA 1
ATOM 2844 C C . GLU A 1 401 ? 35.071 -7.612 -39.577 1.00 9.65 381 GLU A C 1
ATOM 2845 O O . GLU A 1 401 ? 33.933 -7.298 -39.242 1.00 9.20 381 GLU A O 1
ATOM 2851 N N . TYR A 1 402 ? 36.139 -7.211 -38.905 1.00 9.79 382 TYR A N 1
ATOM 2852 C CA . TYR A 1 402 ? 35.988 -6.243 -37.821 1.00 9.04 382 TYR A CA 1
ATOM 2853 C C . TYR A 1 402 ? 35.443 -4.926 -38.368 1.00 9.41 382 TYR A C 1
ATOM 2854 O O . TYR A 1 402 ? 34.493 -4.364 -37.837 1.00 8.76 382 TYR A O 1
ATOM 2863 N N . ARG A 1 403 ? 36.053 -4.453 -39.447 1.00 9.72 383 ARG A N 1
ATOM 2864 C CA . ARG A 1 403 ? 35.557 -3.241 -40.122 1.00 9.97 383 ARG A CA 1
ATOM 2865 C C . ARG A 1 403 ? 34.106 -3.364 -40.570 1.00 9.76 383 ARG A C 1
ATOM 2866 O O . ARG A 1 403 ? 33.335 -2.439 -40.390 1.00 9.68 383 ARG A O 1
ATOM 2874 N N . GLN A 1 404 ? 33.741 -4.510 -41.144 1.00 9.72 384 GLN A N 1
ATOM 2875 C CA . GLN A 1 404 ? 32.364 -4.755 -41.578 1.00 10.87 384 GLN A CA 1
ATOM 2876 C C . GLN A 1 404 ? 31.391 -4.706 -40.406 1.00 9.95 384 GLN A C 1
ATOM 2877 O O . GLN A 1 404 ? 30.269 -4.243 -40.548 1.00 10.53 384 GLN A O 1
ATOM 2883 N N . MET A 1 405 ? 31.849 -5.160 -39.236 1.00 9.92 385 MET A N 1
ATOM 2884 C CA . MET A 1 405 ? 31.044 -5.109 -38.014 1.00 9.74 385 MET A CA 1
ATOM 2885 C C . MET A 1 405 ? 30.775 -3.660 -37.579 1.00 10.07 385 MET A C 1
ATOM 2886 O O . MET A 1 405 ? 29.627 -3.289 -37.280 1.00 9.92 385 MET A O 1
ATOM 2891 N N . VAL A 1 406 ? 31.835 -2.852 -37.521 1.00 9.42 386 VAL A N 1
ATOM 2892 C CA . VAL A 1 406 ? 31.692 -1.443 -37.177 1.00 9.48 386 VAL A CA 1
ATOM 2893 C C . VAL A 1 406 ? 30.748 -0.732 -38.152 1.00 9.21 386 VAL A C 1
ATOM 2894 O O . VAL A 1 406 ? 29.840 -0.007 -37.737 1.00 9.85 386 VAL A O 1
ATOM 2898 N N . GLN A 1 407 ? 30.959 -0.968 -39.442 1.00 9.99 387 GLN A N 1
ATOM 2899 C CA . GLN A 1 407 ? 30.150 -0.339 -40.481 1.00 10.25 387 GLN A CA 1
ATOM 2900 C C . GLN A 1 407 ? 28.685 -0.774 -40.340 1.00 10.20 387 GLN A C 1
ATOM 2901 O O . GLN A 1 407 ? 27.778 0.048 -40.434 1.00 10.79 387 GLN A O 1
ATOM 2907 N N . ALA A 1 408 ? 28.457 -2.071 -40.125 1.00 10.72 388 ALA A N 1
ATOM 2908 C CA . ALA A 1 408 ? 27.101 -2.585 -39.967 1.00 11.94 388 ALA A CA 1
ATOM 2909 C C . ALA A 1 408 ? 26.362 -1.962 -38.780 1.00 10.36 388 ALA A C 1
ATOM 2910 O O . ALA A 1 408 ? 25.180 -1.595 -38.901 1.00 10.88 388 ALA A O 1
ATOM 2912 N N . LEU A 1 409 ? 27.043 -1.847 -37.636 1.00 9.45 389 LEU A N 1
ATOM 2913 C CA . LEU A 1 409 ? 26.430 -1.237 -36.469 1.00 9.26 389 LEU A CA 1
ATOM 2914 C C . LEU A 1 409 ? 26.161 0.255 -36.721 1.00 8.92 389 LEU A C 1
ATOM 2915 O O . LEU A 1 409 ? 25.064 0.755 -36.422 1.00 9.49 389 LEU A O 1
ATOM 2920 N N . ASN A 1 410 ? 27.123 0.948 -37.329 1.00 8.70 390 ASN A N 1
ATOM 2921 C CA . ASN A 1 410 ? 26.916 2.352 -37.663 1.00 9.68 390 ASN A CA 1
ATOM 2922 C C . ASN A 1 410 ? 25.707 2.549 -38.587 1.00 10.01 390 ASN A C 1
ATOM 2923 O O . ASN A 1 410 ? 24.961 3.506 -38.432 1.00 11.38 390 ASN A O 1
ATOM 2928 N N . ARG A 1 411 ? 25.518 1.619 -39.522 1.00 10.14 391 ARG A N 1
ATOM 2929 C CA . ARG A 1 411 ? 24.424 1.715 -40.480 1.00 11.52 391 ARG A CA 1
ATOM 2930 C C . ARG A 1 411 ? 23.037 1.449 -39.898 1.00 12.00 391 ARG A C 1
ATOM 2931 O O . ARG A 1 411 ? 22.042 1.818 -40.535 1.00 14.07 391 ARG A O 1
ATOM 2939 N N . ILE A 1 412 ? 22.953 0.832 -38.716 1.00 12.10 392 ILE A N 1
ATOM 2940 C CA . ILE A 1 412 ? 21.686 0.773 -37.982 1.00 11.73 392 ILE A CA 1
ATOM 2941 C C . ILE A 1 412 ? 21.604 1.793 -36.843 1.00 11.12 392 ILE A C 1
ATOM 2942 O O . ILE A 1 412 ? 20.756 1.682 -35.958 1.00 14.49 392 ILE A O 1
ATOM 2947 N N . GLY A 1 413 ? 22.460 2.808 -36.906 1.00 9.45 393 GLY A N 1
ATOM 2948 C CA . GLY A 1 413 ? 22.370 3.959 -36.024 1.00 9.70 393 GLY A CA 1
ATOM 2949 C C . GLY A 1 413 ? 23.111 3.855 -34.718 1.00 10.28 393 GLY A C 1
ATOM 2950 O O . GLY A 1 413 ? 22.869 4.657 -33.826 1.00 11.20 393 GLY A O 1
ATOM 2951 N N . LEU A 1 414 ? 24.016 2.885 -34.626 1.00 8.64 394 LEU A N 1
ATOM 2952 C CA . LEU A 1 414 ? 24.750 2.632 -33.394 1.00 8.56 394 LEU A CA 1
ATOM 2953 C C . LEU A 1 414 ? 26.230 2.930 -33.562 1.00 9.05 394 LEU A C 1
ATOM 2954 O O . LEU A 1 414 ? 26.877 2.456 -34.486 1.00 9.72 394 LEU A O 1
ATOM 2959 N N . ARG A 1 415 ? 26.755 3.731 -32.650 1.00 9.22 395 ARG A N 1
ATOM 2960 C CA . ARG A 1 415 ? 28.195 3.922 -32.523 1.00 9.73 395 ARG A CA 1
ATOM 2961 C C . ARG A 1 415 ? 28.789 2.787 -31.686 1.00 7.92 395 ARG A C 1
ATOM 2962 O O . ARG A 1 415 ? 28.103 2.181 -30.873 1.00 10.22 395 ARG A O 1
ATOM 2970 N N . VAL A 1 416 ? 30.058 2.505 -31.932 1.00 7.30 396 VAL A N 1
ATOM 2971 C CA . VAL A 1 416 ? 30.722 1.329 -31.384 1.00 8.29 396 VAL A CA 1
ATOM 2972 C C . VAL A 1 416 ? 31.805 1.714 -30.376 1.00 8.57 396 VAL A C 1
ATOM 2973 O O . VAL A 1 416 ? 32.734 2.467 -30.694 1.00 8.57 396 VAL A O 1
ATOM 2977 N N . VAL A 1 417 ? 31.686 1.147 -29.173 1.00 7.27 397 VAL A N 1
ATOM 2978 C CA . VAL A 1 417 ? 32.660 1.325 -28.102 1.00 7.31 397 VAL A CA 1
ATOM 2979 C C . VAL A 1 417 ? 33.425 0.008 -27.905 1.00 7.61 397 VAL A C 1
ATOM 2980 O O . VAL A 1 417 ? 32.814 -1.053 -27.822 1.00 8.43 397 VAL A O 1
ATOM 2984 N N . MET A 1 418 ? 34.753 0.095 -27.821 1.00 6.81 398 MET A N 1
ATOM 2985 C CA . MET A 1 418 ? 35.595 -1.045 -27.465 1.00 6.44 398 MET A CA 1
ATOM 2986 C C . MET A 1 418 ? 35.922 -1.035 -25.985 1.00 6.57 398 MET A C 1
ATOM 2987 O O . MET A 1 418 ? 36.245 -0.007 -25.408 1.00 8.25 398 MET A O 1
ATOM 2992 N N . ASP A 1 419 ? 35.875 -2.233 -25.408 1.00 7.59 399 ASP A N 1
ATOM 2993 C CA . ASP A 1 419 ? 36.312 -2.507 -24.041 1.00 7.45 399 ASP A CA 1
ATOM 2994 C C . ASP A 1 419 ? 37.816 -2.766 -24.087 1.00 8.83 399 ASP A C 1
ATOM 2995 O O . ASP A 1 419 ? 38.272 -3.824 -24.556 1.00 11.06 399 ASP A O 1
ATOM 3000 N N . VAL A 1 420 ? 38.590 -1.784 -23.630 1.00 8.04 400 VAL A N 1
ATOM 3001 C CA . VAL A 1 420 ? 40.037 -1.840 -23.719 1.00 7.26 400 VAL A CA 1
ATOM 3002 C C . VAL A 1 420 ? 40.617 -2.179 -22.338 1.00 7.35 400 VAL A C 1
ATOM 3003 O O . VAL A 1 420 ? 40.123 -1.703 -21.307 1.00 8.62 400 VAL A O 1
ATOM 3007 N N . VAL A 1 421 ? 41.615 -3.054 -22.364 1.00 7.88 401 VAL A N 1
ATOM 3008 C CA . VAL A 1 421 ? 42.130 -3.705 -21.159 1.00 7.99 401 VAL A CA 1
ATOM 3009 C C . VAL A 1 421 ? 43.639 -3.465 -21.082 1.00 8.43 401 VAL A C 1
ATOM 3010 O O . VAL A 1 421 ? 44.457 -4.339 -21.393 1.00 8.54 401 VAL A O 1
ATOM 3014 N N . TYR A 1 422 ? 44.006 -2.245 -20.683 1.00 8.02 402 TYR A N 1
ATOM 3015 C CA . TYR A 1 422 ? 45.409 -1.822 -20.673 1.00 9.21 402 TYR A CA 1
ATOM 3016 C C . TYR A 1 422 ? 46.106 -2.002 -19.331 1.00 9.75 402 TYR A C 1
ATOM 3017 O O . TYR A 1 422 ? 47.272 -1.672 -19.220 1.00 9.93 402 TYR A O 1
ATOM 3026 N N . ASN A 1 423 ? 45.380 -2.521 -18.345 1.00 8.69 403 ASN A N 1
ATOM 3027 C CA . ASN A 1 423 ? 45.830 -2.577 -16.973 1.00 8.72 403 ASN A CA 1
ATOM 3028 C C . ASN A 1 423 ? 46.585 -3.847 -16.612 1.00 8.15 403 ASN A C 1
ATOM 3029 O O . ASN A 1 423 ? 47.161 -3.892 -15.547 1.00 9.03 403 ASN A O 1
ATOM 3034 N N . HIS A 1 424 ? 46.579 -4.878 -17.450 1.00 8.29 404 HIS A N 1
ATOM 3035 C CA . HIS A 1 424 ? 47.289 -6.110 -17.144 1.00 8.19 404 HIS A CA 1
ATOM 3036 C C . HIS A 1 424 ? 47.458 -6.962 -18.373 1.00 8.32 404 HIS A C 1
ATOM 3037 O O . HIS A 1 424 ? 46.798 -6.704 -19.393 1.00 8.91 404 HIS A O 1
ATOM 3044 N N . LEU A 1 425 ? 48.356 -7.942 -18.284 1.00 9.25 405 LEU A N 1
ATOM 3045 C CA . LEU A 1 425 ? 48.620 -8.897 -19.362 1.00 9.00 405 LEU A CA 1
ATOM 3046 C C . LEU A 1 425 ? 48.241 -10.301 -18.941 1.00 9.89 405 LEU A C 1
ATOM 3047 O O . LEU A 1 425 ? 48.343 -10.671 -17.791 1.00 10.24 405 LEU A O 1
ATOM 3052 N N . ASP A 1 426 ? 47.830 -11.116 -19.896 1.00 9.25 406 ASP A N 1
ATOM 3053 C CA . ASP A 1 426 ? 47.548 -12.511 -19.612 1.00 9.18 406 ASP A CA 1
ATOM 3054 C C . ASP A 1 426 ? 48.743 -13.236 -18.994 1.00 9.13 406 ASP A C 1
ATOM 3055 O O . ASP A 1 426 ? 48.598 -13.991 -18.034 1.00 10.92 406 ASP A O 1
ATOM 3060 N N . SER A 1 427 ? 49.915 -13.004 -19.569 1.00 10.23 407 SER A N 1
ATOM 3061 C CA . SER A 1 427 ? 51.120 -13.742 -19.232 1.00 9.67 407 SER A CA 1
ATOM 3062 C C . SER A 1 427 ? 52.334 -12.835 -19.203 1.00 10.87 407 SER A C 1
ATOM 3063 O O . SER A 1 427 ? 52.336 -11.737 -19.746 1.00 12.91 407 SER A O 1
ATOM 3066 N N . SER A 1 428 ? 53.373 -13.310 -18.538 1.00 11.39 408 SER A N 1
ATOM 3067 C CA . SER A 1 428 ? 54.652 -12.626 -18.504 1.00 11.29 408 SER A CA 1
ATOM 3068 C C . SER A 1 428 ? 55.765 -13.649 -18.659 1.00 11.53 408 SER A C 1
ATOM 3069 O O . SER A 1 428 ? 55.503 -14.852 -18.779 1.00 13.32 408 SER A O 1
ATOM 3072 N N . GLY A 1 429 ? 57.007 -13.177 -18.635 1.00 12.19 409 GLY A N 1
ATOM 3073 C CA . GLY A 1 429 ? 58.162 -14.059 -18.679 1.00 11.61 409 GLY A CA 1
ATOM 3074 C C . GLY A 1 429 ? 58.601 -14.430 -20.076 1.00 12.22 409 GLY A C 1
ATOM 3075 O O . GLY A 1 429 ? 57.987 -14.010 -21.063 1.00 12.37 409 GLY A O 1
ATOM 3076 N N . PRO A 1 430 ? 59.687 -15.214 -20.179 1.00 12.08 410 PRO A N 1
ATOM 3077 C CA . PRO A 1 430 ? 60.362 -15.497 -21.449 1.00 13.96 410 PRO A CA 1
ATOM 3078 C C . PRO A 1 430 ? 59.725 -16.597 -22.305 1.00 15.74 410 PRO A C 1
ATOM 3079 O O . PRO A 1 430 ? 60.135 -16.785 -23.456 1.00 17.83 410 PRO A O 1
ATOM 3083 N N . CYS A 1 431 ? 58.766 -17.331 -21.751 1.00 16.00 411 CYS A N 1
ATOM 3084 C CA . CYS A 1 431 ? 58.266 -18.538 -22.390 1.00 17.70 411 CYS A CA 1
ATOM 3085 C C . CYS A 1 431 ? 56.788 -18.471 -22.750 1.00 18.03 411 CYS A C 1
ATOM 3086 O O . CYS A 1 431 ? 55.979 -17.888 -22.037 1.00 21.14 411 CYS A O 1
ATOM 3089 N N . GLY A 1 432 ? 56.460 -19.092 -23.874 1.00 17.98 412 GLY A N 1
ATOM 3090 C CA . GLY A 1 432 ? 55.075 -19.376 -24.227 1.00 19.29 412 GLY A CA 1
ATOM 3091 C C . GLY A 1 432 ? 54.428 -18.388 -25.177 1.00 18.47 412 GLY A C 1
ATOM 3092 O O . GLY A 1 432 ? 54.813 -17.214 -25.272 1.00 19.71 412 GLY A O 1
ATOM 3093 N N . ILE A 1 433 ? 53.403 -18.877 -25.847 1.00 18.72 413 ILE A N 1
ATOM 3094 C CA . ILE A 1 433 ? 52.748 -18.157 -26.906 1.00 19.54 413 ILE A CA 1
ATOM 3095 C C . ILE A 1 433 ? 52.044 -16.894 -26.399 1.00 17.37 413 ILE A C 1
ATOM 3096 O O . ILE A 1 433 ? 51.940 -15.910 -27.137 1.00 18.01 413 ILE A O 1
ATOM 3101 N N . SER A 1 434 ? 51.592 -16.906 -25.144 1.00 15.59 414 SER A N 1
ATOM 3102 C CA . SER A 1 434 ? 50.751 -15.811 -24.626 1.00 15.48 414 SER A CA 1
ATOM 3103 C C . SER A 1 434 ? 51.515 -14.640 -24.008 1.00 11.60 414 SER A C 1
ATOM 3104 O O . SER A 1 434 ? 50.897 -13.637 -23.651 1.00 11.82 414 SER A O 1
ATOM 3107 N N . SER A 1 435 ? 52.836 -14.775 -23.852 1.00 12.09 415 SER A N 1
ATOM 3108 C CA . SER A 1 435 ? 53.666 -13.675 -23.364 1.00 11.26 415 SER A CA 1
ATOM 3109 C C . SER A 1 435 ? 54.344 -12.996 -24.544 1.00 11.01 415 SER A C 1
ATOM 3110 O O . SER A 1 435 ? 55.071 -13.643 -25.287 1.00 13.57 415 SER A O 1
ATOM 3113 N N . VAL A 1 436 ? 54.122 -11.691 -24.700 1.00 10.07 416 VAL A N 1
ATOM 3114 C CA . VAL A 1 436 ? 54.793 -10.921 -25.743 1.00 9.62 416 VAL A CA 1
ATOM 3115 C C . VAL A 1 436 ? 55.582 -9.758 -25.161 1.00 8.96 416 VAL A C 1
ATOM 3116 O O . VAL A 1 436 ? 56.803 -9.749 -25.292 1.00 10.13 416 VAL A O 1
ATOM 3120 N N . LEU A 1 437 ? 54.903 -8.789 -24.538 1.00 9.23 417 LEU A N 1
ATOM 3121 C CA . LEU A 1 437 ? 55.574 -7.573 -24.068 1.00 10.72 417 LEU A CA 1
ATOM 3122 C C . LEU A 1 437 ? 56.703 -7.886 -23.078 1.00 9.67 417 LEU A C 1
ATOM 3123 O O . LEU A 1 437 ? 57.815 -7.378 -23.217 1.00 9.97 417 LEU A O 1
ATOM 3128 N N . ASP A 1 438 ? 56.440 -8.767 -22.116 1.00 9.75 418 ASP A N 1
ATOM 3129 C CA . ASP A 1 438 ? 57.431 -9.051 -21.094 1.00 10.51 418 ASP A CA 1
ATOM 3130 C C . ASP A 1 438 ? 58.534 -9.987 -21.585 1.00 10.13 418 ASP A C 1
ATOM 3131 O O . ASP A 1 438 ? 59.554 -10.114 -20.926 1.00 12.14 418 ASP A O 1
ATOM 3136 N N . LYS A 1 439 ? 58.326 -10.679 -22.705 1.00 11.10 419 LYS A N 1
ATOM 3137 C CA . LYS A 1 439 ? 59.425 -11.451 -23.316 1.00 11.09 419 LYS A CA 1
ATOM 3138 C C . LYS A 1 439 ? 60.538 -10.555 -23.800 1.00 10.67 419 LYS A C 1
ATOM 3139 O O . LYS A 1 439 ? 61.726 -10.910 -23.712 1.00 12.78 419 LYS A O 1
ATOM 3145 N N . ILE A 1 440 ? 60.130 -9.401 -24.340 1.00 10.48 420 ILE A N 1
ATOM 3146 C CA . ILE A 1 440 ? 61.019 -8.523 -25.098 1.00 10.32 420 ILE A CA 1
ATOM 3147 C C . ILE A 1 440 ? 61.779 -7.540 -24.213 1.00 9.66 420 ILE A C 1
ATOM 3148 O O . ILE A 1 440 ? 62.990 -7.376 -24.372 1.00 12.70 420 ILE A O 1
ATOM 3153 N N . VAL A 1 441 ? 61.061 -6.863 -23.324 1.00 10.42 421 VAL A N 1
ATOM 3154 C CA . VAL A 1 441 ? 61.696 -5.988 -22.342 1.00 10.49 421 VAL A CA 1
ATOM 3155 C C . VAL A 1 441 ? 61.262 -6.427 -20.939 1.00 9.50 421 VAL A C 1
ATOM 3156 O O . VAL A 1 441 ? 60.365 -5.825 -20.348 1.00 9.60 421 VAL A O 1
ATOM 3160 N N . PRO A 1 442 ? 61.876 -7.504 -20.410 1.00 11.40 422 PRO A N 1
ATOM 3161 C CA . PRO A 1 442 ? 61.353 -8.026 -19.155 1.00 11.06 422 PRO A CA 1
ATOM 3162 C C . PRO A 1 442 ? 61.392 -7.019 -18.004 1.00 10.83 422 PRO A C 1
ATOM 3163 O O . PRO A 1 442 ? 62.342 -6.236 -17.874 1.00 11.39 422 PRO A O 1
ATOM 3167 N N . GLY A 1 443 ? 60.345 -7.035 -17.196 1.00 10.38 423 GLY A N 1
ATOM 3168 C CA . GLY A 1 443 ? 60.293 -6.206 -15.992 1.00 9.66 423 GLY A CA 1
ATOM 3169 C C . GLY A 1 443 ? 60.017 -4.730 -16.231 1.00 11.61 423 GLY A C 1
ATOM 3170 O O . GLY A 1 443 ? 60.212 -3.924 -15.321 1.00 11.93 423 GLY A O 1
ATOM 3171 N N . TYR A 1 444 ? 59.564 -4.374 -17.437 1.00 11.41 424 TYR A N 1
ATOM 3172 C CA . TYR A 1 444 ? 59.318 -2.977 -17.832 1.00 10.84 424 TYR A CA 1
ATOM 3173 C C . TYR A 1 444 ? 57.841 -2.658 -18.075 1.00 10.02 424 TYR A C 1
ATOM 3174 O O . TYR A 1 444 ? 57.332 -1.650 -17.591 1.00 10.18 424 TYR A O 1
ATOM 3183 N N . TYR A 1 445 ? 57.175 -3.467 -18.896 1.00 9.85 425 TYR A N 1
ATOM 3184 C CA . TYR A 1 445 ? 55.763 -3.209 -19.221 1.00 9.70 425 TYR A CA 1
ATOM 3185 C C . TYR A 1 445 ? 54.845 -3.561 -18.053 1.00 10.22 425 TYR A C 1
ATOM 3186 O O . TYR A 1 445 ? 53.711 -3.106 -17.990 1.00 9.96 425 TYR A O 1
ATOM 3195 N N . VAL A 1 446 ? 55.362 -4.390 -17.144 1.00 9.50 426 VAL A N 1
ATOM 3196 C CA . VAL A 1 446 ? 54.652 -4.856 -15.960 1.00 10.62 426 VAL A CA 1
ATOM 3197 C C . VAL A 1 446 ? 55.086 -4.088 -14.721 1.00 10.90 426 VAL A C 1
ATOM 3198 O O . VAL A 1 446 ? 56.271 -3.763 -14.568 1.00 13.10 426 VAL A O 1
ATOM 3202 N N . ARG A 1 447 ? 54.125 -3.801 -13.846 1.00 9.76 427 ARG A N 1
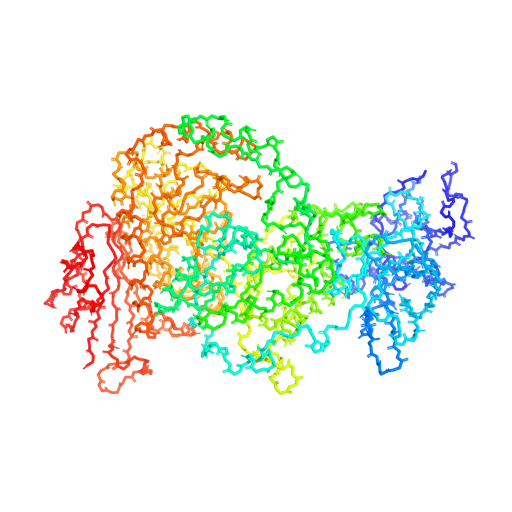ATOM 3203 C CA . ARG A 1 447 ? 54.390 -3.157 -12.554 1.00 9.44 427 ARG A CA 1
ATOM 3204 C C . ARG A 1 447 ? 54.906 -4.200 -11.566 1.00 10.39 427 ARG A C 1
ATOM 3205 O O . ARG A 1 447 ? 54.446 -5.348 -11.558 1.00 11.22 427 ARG A O 1
ATOM 3213 N N . ARG A 1 448 ? 55.860 -3.788 -10.734 1.00 11.19 428 ARG A N 1
ATOM 3214 C CA . ARG A 1 448 ? 56.487 -4.690 -9.765 1.00 10.69 428 ARG A CA 1
ATOM 3215 C C . ARG A 1 448 ? 56.418 -4.110 -8.355 1.00 11.75 428 ARG A C 1
ATOM 3216 O O . ARG A 1 448 ? 56.299 -2.890 -8.161 1.00 12.29 428 ARG A O 1
ATOM 3224 N N . ASP A 1 449 ? 56.466 -5.001 -7.369 1.00 12.44 429 ASP A N 1
ATOM 3225 C CA . ASP A 1 449 ? 56.511 -4.562 -5.978 1.00 13.24 429 ASP A CA 1
ATOM 3226 C C . ASP A 1 449 ? 57.938 -4.142 -5.598 1.00 13.85 429 ASP A C 1
ATOM 3227 O O . ASP A 1 449 ? 58.846 -4.132 -6.441 1.00 13.26 429 ASP A O 1
ATOM 3232 N N . THR A 1 450 ? 58.133 -3.758 -4.342 1.00 14.60 430 THR A N 1
ATOM 3233 C CA . THR A 1 450 ? 59.435 -3.261 -3.917 1.00 15.47 430 THR A CA 1
ATOM 3234 C C . THR A 1 450 ? 60.502 -4.357 -3.782 1.00 14.36 430 THR A C 1
ATOM 3235 O O . THR A 1 450 ? 61.661 -4.046 -3.580 1.00 14.77 430 THR A O 1
ATOM 3239 N N . ASN A 1 451 ? 60.118 -5.626 -3.915 1.00 14.16 431 ASN A N 1
ATOM 3240 C CA . ASN A 1 451 ? 61.084 -6.722 -4.002 1.00 15.24 431 ASN A CA 1
ATOM 3241 C C . ASN A 1 451 ? 61.363 -7.143 -5.437 1.00 12.69 431 ASN A C 1
ATOM 3242 O O . ASN A 1 451 ? 62.192 -8.022 -5.675 1.00 16.00 431 ASN A O 1
ATOM 3247 N N . GLY A 1 452 ? 60.661 -6.525 -6.393 1.00 13.01 432 GLY A N 1
ATOM 3248 C CA . GLY A 1 452 ? 60.829 -6.839 -7.812 1.00 14.23 432 GLY A CA 1
ATOM 3249 C C . GLY A 1 452 ? 59.857 -7.860 -8.370 1.00 13.43 432 GLY A C 1
ATOM 3250 O O . GLY A 1 452 ? 59.926 -8.174 -9.567 1.00 13.75 432 GLY A O 1
ATOM 3251 N N . GLN A 1 453 ? 58.948 -8.375 -7.538 1.00 13.21 433 GLN A N 1
ATOM 3252 C CA . GLN A 1 453 ? 57.948 -9.341 -7.998 1.00 13.61 433 GLN A CA 1
ATOM 3253 C C . GLN A 1 453 ? 56.805 -8.620 -8.703 1.00 13.26 433 GLN A C 1
ATOM 3254 O O . GLN A 1 453 ? 56.359 -7.574 -8.244 1.00 12.68 433 GLN A O 1
ATOM 3260 N N . ILE A 1 454 ? 56.338 -9.198 -9.807 1.00 12.18 434 ILE A N 1
ATOM 3261 C CA . ILE A 1 454 ? 55.252 -8.614 -10.589 1.00 10.71 434 ILE A CA 1
ATOM 3262 C C . ILE A 1 454 ? 53.981 -8.483 -9.727 1.00 11.79 434 ILE A C 1
ATOM 3263 O O . ILE A 1 454 ? 53.625 -9.396 -8.971 1.00 14.47 434 ILE A O 1
ATOM 3268 N N . GLU A 1 455 ? 53.327 -7.323 -9.823 1.00 10.57 435 GLU A N 1
ATOM 3269 C CA . GLU A 1 455 ? 52.046 -7.060 -9.171 1.00 12.59 435 GLU A CA 1
ATOM 3270 C C . GLU A 1 455 ? 50.893 -7.728 -9.915 1.00 11.45 435 GLU A C 1
ATOM 3271 O O . GLU A 1 455 ? 50.842 -7.664 -11.142 1.00 12.65 435 GLU A O 1
ATOM 3277 N N . ASN A 1 456 ? 49.948 -8.309 -9.177 1.00 11.35 436 ASN A N 1
ATOM 3278 C CA . ASN A 1 456 ? 48.871 -9.106 -9.773 1.00 12.91 436 ASN A CA 1
ATOM 3279 C C . ASN A 1 456 ? 47.458 -8.658 -9.398 1.00 12.61 436 ASN A C 1
ATOM 3280 O O . ASN A 1 456 ? 46.490 -9.362 -9.703 1.00 14.87 436 ASN A O 1
ATOM 3285 N N . SER A 1 457 ? 47.314 -7.485 -8.780 1.00 12.84 437 SER A N 1
ATOM 3286 C CA . SER A 1 457 ? 45.995 -7.050 -8.276 1.00 11.76 437 SER A CA 1
ATOM 3287 C C . SER A 1 457 ? 44.897 -6.903 -9.337 1.00 13.46 437 SER A C 1
ATOM 3288 O O . SER A 1 457 ? 43.713 -7.032 -9.010 1.00 14.11 437 SER A O 1
ATOM 3291 N N A ALA A 1 458 ? 45.302 -6.609 -10.571 0.50 13.14 438 ALA A N 1
ATOM 3292 N N B ALA A 1 458 ? 45.278 -6.678 -10.594 0.50 13.64 438 ALA A N 1
ATOM 3293 C CA A ALA A 1 458 ? 44.381 -6.539 -11.704 0.50 13.82 438 ALA A CA 1
ATOM 3294 C CA B ALA A 1 458 ? 44.296 -6.507 -11.678 0.50 13.91 438 ALA A CA 1
ATOM 3295 C C A ALA A 1 458 ? 44.442 -7.850 -12.479 0.50 13.55 438 ALA A C 1
ATOM 3296 C C B ALA A 1 458 ? 43.746 -7.827 -12.251 0.50 14.13 438 ALA A C 1
ATOM 3297 O O A ALA A 1 458 ? 44.784 -7.862 -13.654 0.50 14.70 438 ALA A O 1
ATOM 3298 O O B ALA A 1 458 ? 42.784 -7.804 -13.017 0.50 19.05 438 ALA A O 1
ATOM 3301 N N . ALA A 1 459 ? 44.264 -8.952 -11.760 1.00 15.36 439 ALA A N 1
ATOM 3302 C CA . ALA A 1 459 ? 44.068 -10.313 -12.315 1.00 15.05 439 ALA A CA 1
ATOM 3303 C C . ALA A 1 459 ? 45.427 -11.021 -12.265 1.00 16.01 439 ALA A C 1
ATOM 3304 O O . ALA A 1 459 ? 45.591 -12.021 -11.577 1.00 18.76 439 ALA A O 1
ATOM 3306 N N . MET A 1 460 ? 46.395 -10.468 -12.973 1.00 14.06 440 MET A N 1
ATOM 3307 C CA . MET A 1 460 ? 47.757 -10.988 -13.035 1.00 13.61 440 MET A CA 1
ATOM 3308 C C . MET A 1 460 ? 48.554 -10.060 -13.930 1.00 12.08 440 MET A C 1
ATOM 3309 O O . MET A 1 460 ? 47.993 -9.503 -14.871 1.00 11.07 440 MET A O 1
ATOM 3314 N N . ASN A 1 461 ? 49.850 -9.905 -13.672 1.00 11.46 441 ASN A N 1
ATOM 3315 C CA . ASN A 1 461 ? 50.731 -9.161 -14.573 1.00 10.12 441 ASN A CA 1
ATOM 3316 C C . ASN A 1 461 ? 50.232 -7.737 -14.857 1.00 9.48 441 ASN A C 1
ATOM 3317 O O . ASN A 1 461 ? 50.064 -7.330 -16.028 1.00 10.47 441 ASN A O 1
ATOM 3322 N N . ASN A 1 462 ? 49.981 -6.991 -13.788 1.00 9.07 442 ASN A N 1
ATOM 3323 C CA . ASN A 1 462 ? 49.589 -5.601 -13.907 1.00 9.47 442 ASN A CA 1
ATOM 3324 C C . ASN A 1 462 ? 50.584 -4.860 -14.782 1.00 9.53 442 ASN A C 1
ATOM 3325 O O . ASN A 1 462 ? 51.784 -5.061 -14.665 1.00 10.35 442 ASN A O 1
ATOM 3330 N N . THR A 1 463 ? 50.088 -3.993 -15.656 1.00 8.71 443 THR A N 1
ATOM 3331 C CA . THR A 1 463 ? 50.970 -3.143 -16.425 1.00 8.64 443 THR A CA 1
ATOM 3332 C C . THR A 1 463 ? 51.410 -1.916 -15.632 1.00 9.21 443 THR A C 1
ATOM 3333 O O . THR A 1 463 ? 50.829 -1.590 -14.592 1.00 9.60 443 THR A O 1
ATOM 3337 N N . ALA A 1 464 ? 52.423 -1.240 -16.155 1.00 9.15 444 ALA A N 1
ATOM 3338 C CA . ALA A 1 464 ? 52.950 -0.017 -15.552 1.00 10.12 444 ALA A CA 1
ATOM 3339 C C . ALA A 1 464 ? 52.811 1.149 -16.530 1.00 9.04 444 ALA A C 1
ATOM 3340 O O . ALA A 1 464 ? 53.786 1.567 -17.148 1.00 9.46 444 ALA A O 1
ATOM 3342 N N . SER A 1 465 ? 51.596 1.682 -16.655 1.00 9.36 445 SER A N 1
ATOM 3343 C CA . SER A 1 465 ? 51.351 2.832 -17.552 1.00 8.94 445 SER A CA 1
ATOM 3344 C C . SER A 1 465 ? 52.122 4.082 -17.128 1.00 9.61 445 SER A C 1
ATOM 3345 O O . SER A 1 465 ? 52.307 5.000 -17.896 1.00 11.01 445 SER A O 1
ATOM 3348 N N . GLU A 1 466 ? 52.633 4.068 -15.905 1.00 10.10 446 GLU A N 1
ATOM 3349 C CA . GLU A 1 466 ? 53.526 5.132 -15.435 1.00 9.77 446 GLU A CA 1
ATOM 3350 C C . GLU A 1 466 ? 54.855 5.195 -16.198 1.00 9.27 446 GLU A C 1
ATOM 3351 O O . GLU A 1 466 ? 55.549 6.226 -16.177 1.00 10.97 446 GLU A O 1
ATOM 3357 N N . HIS A 1 467 ? 55.220 4.104 -16.867 1.00 9.88 447 HIS A N 1
ATOM 3358 C CA . HIS A 1 467 ? 56.432 4.065 -17.671 1.00 9.75 447 HIS A CA 1
ATOM 3359 C C . HIS A 1 467 ? 56.172 4.590 -19.088 1.00 8.03 447 HIS A C 1
ATOM 3360 O O . HIS A 1 467 ? 55.147 4.283 -19.718 1.00 8.33 447 HIS A O 1
ATOM 3367 N N . PHE A 1 468 ? 57.129 5.349 -19.602 1.00 8.64 448 PHE A N 1
ATOM 3368 C CA . PHE A 1 468 ? 56.923 6.127 -20.830 1.00 9.01 448 PHE A CA 1
ATOM 3369 C C . PHE A 1 468 ? 56.465 5.308 -22.033 1.00 8.25 448 PHE A C 1
ATOM 3370 O O . PHE A 1 468 ? 55.551 5.718 -22.747 1.00 8.28 448 PHE A O 1
ATOM 3378 N N . MET A 1 469 ? 57.098 4.176 -22.290 1.00 8.73 449 MET A N 1
ATOM 3379 C CA . MET A 1 469 ? 56.782 3.398 -23.502 1.00 8.70 449 MET A CA 1
ATOM 3380 C C . MET A 1 469 ? 55.522 2.561 -23.335 1.00 8.35 449 MET A C 1
ATOM 3381 O O 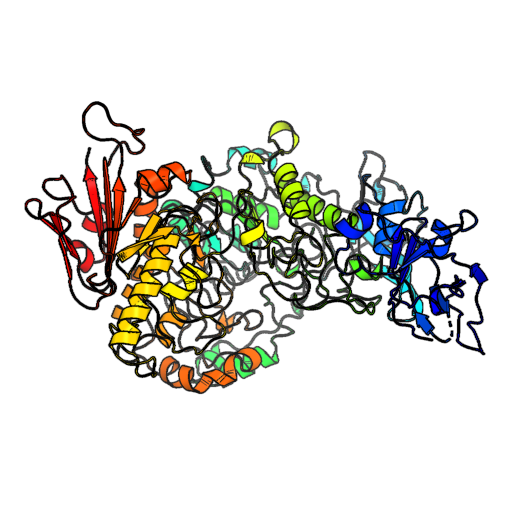. MET A 1 469 ? 54.925 2.122 -24.323 1.00 9.18 449 MET A O 1
ATOM 3386 N N . VAL A 1 470 ? 55.103 2.342 -22.097 1.00 8.32 450 VAL A N 1
ATOM 3387 C CA . VAL A 1 470 ? 53.805 1.693 -21.840 1.00 8.70 450 VAL A CA 1
ATOM 3388 C C . VAL A 1 470 ? 52.672 2.682 -22.138 1.00 9.12 450 VAL A C 1
ATOM 3389 O O . VAL A 1 470 ? 51.723 2.379 -22.856 1.00 9.40 450 VAL A O 1
ATOM 3393 N N . ASP A 1 471 ? 52.772 3.869 -21.553 1.00 8.59 451 ASP A N 1
ATOM 3394 C CA . ASP A 1 471 ? 51.903 4.984 -21.885 1.00 8.45 451 ASP A CA 1
ATOM 3395 C C . ASP A 1 471 ? 51.850 5.193 -23.415 1.00 7.88 451 ASP A C 1
ATOM 3396 O O . ASP A 1 471 ? 50.763 5.343 -23.973 1.00 8.47 451 ASP A O 1
ATOM 3401 N N . ARG A 1 472 ? 53.006 5.180 -24.079 1.00 7.96 452 ARG A N 1
ATOM 3402 C CA . ARG A 1 472 ? 53.046 5.352 -25.529 1.00 8.40 452 ARG A CA 1
ATOM 3403 C C . ARG A 1 472 ? 52.247 4.259 -26.226 1.00 8.37 452 ARG A C 1
ATOM 3404 O O . ARG A 1 472 ? 51.436 4.541 -27.103 1.00 8.01 452 ARG A O 1
ATOM 3412 N N . LEU A 1 473 ? 52.471 3.009 -25.858 1.00 8.58 453 LEU A N 1
ATOM 3413 C CA . LEU A 1 473 ? 51.790 1.887 -26.506 1.00 7.64 453 LEU A CA 1
ATOM 3414 C C . LEU A 1 473 ? 50.269 1.970 -26.318 1.00 7.45 453 LEU A C 1
ATOM 3415 O O . LEU A 1 473 ? 49.497 1.685 -27.243 1.00 9.34 453 LEU A O 1
ATOM 3420 N N . ILE A 1 474 ? 49.830 2.358 -25.121 1.00 7.74 454 ILE A N 1
ATOM 3421 C CA . ILE A 1 474 ? 48.409 2.521 -24.822 1.00 7.61 454 ILE A CA 1
ATOM 3422 C C . ILE A 1 474 ? 47.794 3.583 -25.759 1.00 7.40 454 ILE A C 1
ATOM 3423 O O . ILE A 1 474 ? 46.787 3.345 -26.446 1.00 7.98 454 ILE A O 1
ATOM 3428 N N . VAL A 1 475 ? 48.422 4.748 -25.846 1.00 8.28 455 VAL A N 1
ATOM 3429 C CA . VAL A 1 475 ? 47.878 5.815 -26.681 1.00 8.35 455 VAL A CA 1
ATOM 3430 C C . VAL A 1 475 ? 47.931 5.411 -28.161 1.00 7.08 455 VAL A C 1
ATOM 3431 O O . VAL A 1 475 ? 46.963 5.627 -28.905 1.00 8.01 455 VAL A O 1
ATOM 3435 N N . ASP A 1 476 ? 49.047 4.835 -28.602 1.00 6.70 456 ASP A N 1
ATOM 3436 C CA . ASP A 1 476 ? 49.177 4.378 -29.988 1.00 7.55 456 ASP A CA 1
ATOM 3437 C C . ASP A 1 476 ? 48.102 3.347 -30.329 1.00 7.62 456 ASP A C 1
ATOM 3438 O O . ASP A 1 476 ? 47.537 3.332 -31.442 1.00 8.70 456 ASP A O 1
ATOM 3443 N N . ASP A 1 477 ? 47.807 2.469 -29.380 1.00 8.25 457 ASP A N 1
ATOM 3444 C CA . ASP A 1 477 ? 46.805 1.447 -29.644 1.00 7.94 457 ASP A CA 1
ATOM 3445 C C . ASP A 1 477 ? 45.422 2.045 -29.771 1.00 7.12 457 ASP A C 1
ATOM 3446 O O . ASP A 1 477 ? 44.678 1.694 -30.682 1.00 8.48 457 ASP A O 1
ATOM 3451 N N . LEU A 1 478 ? 45.072 2.975 -28.893 1.00 7.92 458 LEU A N 1
ATOM 3452 C CA . LEU A 1 478 ? 43.794 3.698 -29.022 1.00 8.08 458 LEU A CA 1
ATOM 3453 C C . LEU A 1 478 ? 43.646 4.365 -30.382 1.00 7.64 458 LEU A C 1
ATOM 3454 O O . LEU A 1 478 ? 42.589 4.282 -31.011 1.00 8.72 458 LEU A O 1
ATOM 3459 N N . LEU A 1 479 ? 44.704 5.011 -30.844 1.00 8.35 459 LEU A N 1
ATOM 3460 C CA . LEU A 1 479 ? 44.673 5.711 -32.122 1.00 8.86 459 LEU A CA 1
ATOM 3461 C C . LEU A 1 479 ? 44.555 4.714 -33.274 1.00 8.98 459 LEU A C 1
ATOM 3462 O O . LEU A 1 479 ? 43.880 4.978 -34.262 1.00 9.63 459 LEU A O 1
ATOM 3467 N N . ASN A 1 480 ? 45.169 3.549 -33.122 1.00 8.58 460 ASN A N 1
ATOM 3468 C CA . ASN A 1 480 ? 44.994 2.476 -34.098 1.00 7.66 460 ASN A CA 1
ATOM 3469 C C . ASN A 1 480 ? 43.529 2.106 -34.249 1.00 7.48 460 ASN A C 1
ATOM 3470 O O . ASN A 1 480 ? 42.985 2.066 -35.362 1.00 8.91 460 ASN A O 1
ATOM 3475 N N . TRP A 1 481 ? 42.846 1.842 -33.148 1.00 7.34 461 TRP A N 1
ATOM 3476 C CA . TRP A 1 481 ? 41.435 1.455 -33.252 1.00 7.39 461 TRP A CA 1
ATOM 3477 C C . TRP A 1 481 ? 40.568 2.607 -33.767 1.00 7.51 461 TRP A C 1
ATOM 3478 O O . TRP A 1 481 ? 39.684 2.399 -34.599 1.00 8.71 461 TRP A O 1
ATOM 3489 N N . ALA A 1 482 ? 40.829 3.824 -33.312 1.00 7.87 462 ALA A N 1
ATOM 3490 C CA . ALA A 1 482 ? 40.080 4.995 -33.795 1.00 7.97 462 ALA A CA 1
ATOM 3491 C C . ALA A 1 482 ? 40.245 5.230 -35.300 1.00 7.87 462 ALA A C 1
ATOM 3492 O O . ALA A 1 482 ? 39.263 5.527 -35.993 1.00 9.76 462 ALA A O 1
ATOM 3494 N N . VAL A 1 483 ? 41.466 5.113 -35.809 1.00 9.30 463 VAL A N 1
ATOM 3495 C CA . VAL A 1 483 ? 41.756 5.474 -37.203 1.00 10.57 463 VAL A CA 1
ATOM 3496 C C . VAL A 1 483 ? 41.622 4.275 -38.133 1.00 10.28 463 VAL A C 1
ATOM 3497 O O . VAL A 1 483 ? 40.984 4.371 -39.181 1.00 11.12 463 VAL A O 1
ATOM 3501 N N . ASN A 1 484 ? 42.220 3.149 -37.770 1.00 10.26 464 ASN A N 1
ATOM 3502 C CA . ASN A 1 484 ? 42.187 1.963 -38.633 1.00 9.35 464 ASN A CA 1
ATOM 3503 C C . ASN A 1 484 ? 40.868 1.216 -38.628 1.00 9.11 464 ASN A C 1
ATOM 3504 O O . ASN A 1 484 ? 40.534 0.540 -39.619 1.00 10.35 464 ASN A O 1
ATOM 3509 N N . TYR A 1 485 ? 40.104 1.346 -37.548 1.00 9.23 465 TYR A N 1
ATOM 3510 C CA . TYR A 1 485 ? 38.815 0.667 -37.419 1.00 8.55 465 TYR A CA 1
ATOM 3511 C C . TYR A 1 485 ? 37.625 1.612 -37.179 1.00 8.36 465 TYR A C 1
ATOM 3512 O O . TYR A 1 485 ? 36.497 1.148 -37.055 1.00 8.81 465 TYR A O 1
ATOM 3521 N N . LYS A 1 486 ? 37.879 2.924 -37.123 1.00 7.79 466 LYS A N 1
ATOM 3522 C CA . LYS A 1 486 ? 36.817 3.920 -37.003 1.00 8.66 466 LYS A CA 1
ATOM 3523 C C . LYS A 1 486 ? 35.912 3.662 -35.781 1.00 8.79 466 LYS A C 1
ATOM 3524 O O . LYS A 1 486 ? 34.709 3.883 -35.805 1.00 9.72 466 LYS A O 1
ATOM 3530 N N . VAL A 1 487 ? 36.546 3.239 -34.683 1.00 8.51 467 VAL A N 1
ATOM 3531 C CA . VAL A 1 487 ? 35.848 2.983 -33.423 1.00 8.81 467 VAL A CA 1
ATOM 3532 C C . VAL A 1 487 ? 35.441 4.297 -32.760 1.00 7.84 467 VAL A C 1
ATOM 3533 O O . VAL A 1 487 ? 36.188 5.264 -32.822 1.00 10.21 467 VAL A O 1
ATOM 3537 N N . ASP A 1 488 ? 34.254 4.315 -32.160 1.00 7.49 468 ASP A N 1
ATOM 3538 C CA . ASP A 1 488 ? 33.601 5.552 -31.708 1.00 8.07 468 ASP A CA 1
ATOM 3539 C C . ASP A 1 488 ? 33.770 5.893 -30.215 1.00 8.61 468 ASP A C 1
ATOM 3540 O O . ASP A 1 488 ? 33.353 6.947 -29.761 1.00 8.56 468 ASP A O 1
ATOM 3545 N N . GLY A 1 489 ? 34.385 5.005 -29.447 1.00 8.03 469 GLY A N 1
ATOM 3546 C CA . GLY A 1 489 ? 34.576 5.266 -28.023 1.00 7.64 469 GLY A CA 1
ATOM 3547 C C . GLY A 1 489 ? 35.247 4.084 -27.360 1.00 7.57 469 GLY A C 1
ATOM 3548 O O . GLY A 1 489 ? 35.439 3.020 -27.974 1.00 7.69 469 GLY A O 1
ATOM 3549 N N . PHE A 1 490 ? 35.592 4.273 -26.093 1.00 8.03 470 PHE A N 1
ATOM 3550 C CA . PHE A 1 490 ? 36.370 3.294 -25.352 1.00 7.10 470 PHE A CA 1
ATOM 3551 C C . PHE A 1 490 ? 35.949 3.239 -23.904 1.00 6.76 470 PHE A C 1
ATOM 3552 O O . PHE A 1 490 ? 35.791 4.282 -23.273 1.00 7.67 470 PHE A O 1
ATOM 3560 N N . ARG A 1 491 ? 35.750 2.013 -23.419 1.00 7.59 471 ARG A N 1
ATOM 3561 C CA . ARG A 1 491 ? 35.535 1.709 -22.011 1.00 7.64 471 ARG A CA 1
ATOM 3562 C C . ARG A 1 491 ? 36.809 1.126 -21.447 1.00 7.60 471 ARG A C 1
ATOM 3563 O O . ARG A 1 491 ? 37.277 0.069 -21.893 1.00 7.88 471 ARG A O 1
ATOM 3571 N N . PHE A 1 492 ? 37.367 1.816 -20.456 1.00 7.74 472 PHE A N 1
ATOM 3572 C CA . PHE A 1 492 ? 38.634 1.422 -19.843 1.00 7.48 472 PHE A CA 1
ATOM 3573 C C . PHE A 1 492 ? 38.436 0.520 -18.637 1.00 8.16 472 PHE A C 1
ATOM 3574 O O . PHE A 1 492 ? 38.042 0.967 -17.554 1.00 9.05 472 PHE A O 1
ATOM 3582 N N . ASP A 1 493 ? 38.721 -0.756 -18.861 1.00 7.58 473 ASP A N 1
ATOM 3583 C CA . ASP A 1 493 ? 38.788 -1.760 -17.799 1.00 8.15 473 ASP A CA 1
ATOM 3584 C C . ASP A 1 493 ? 39.805 -1.310 -16.760 1.00 8.12 473 ASP A C 1
ATOM 3585 O O . ASP A 1 493 ? 40.892 -0.915 -17.119 1.00 8.47 473 ASP A O 1
ATOM 3590 N N . LEU A 1 494 ? 39.429 -1.392 -15.489 1.00 8.10 474 LEU A N 1
ATOM 3591 C CA . LEU A 1 494 ? 40.294 -1.017 -14.357 1.00 8.65 474 LEU A CA 1
ATOM 3592 C C . LEU A 1 494 ? 41.134 0.237 -14.641 1.00 8.86 474 LEU A C 1
ATOM 3593 O O . LEU A 1 494 ? 42.377 0.244 -14.567 1.00 9.38 474 LEU A O 1
ATOM 3598 N N . MET A 1 495 ? 40.407 1.313 -14.948 1.00 7.70 475 MET A N 1
ATOM 3599 C CA . MET A 1 495 ? 40.969 2.615 -15.213 1.00 7.75 475 MET A CA 1
ATOM 3600 C C . MET A 1 495 ? 41.758 3.145 -14.005 1.00 8.17 475 MET A C 1
ATOM 3601 O O . MET A 1 495 ? 42.700 3.933 -14.186 1.00 9.19 475 MET A O 1
ATOM 3606 N N . GLY A 1 496 ? 41.391 2.730 -12.786 1.00 8.88 476 GLY A N 1
ATOM 3607 C CA . GLY A 1 496 ? 42.139 3.097 -11.571 1.00 8.67 476 GLY A CA 1
ATOM 3608 C C . GLY A 1 496 ? 43.554 2.557 -11.546 1.00 8.64 476 GLY A C 1
ATOM 3609 O O . GLY A 1 496 ? 44.380 3.037 -10.776 1.00 10.55 476 GLY A O 1
ATOM 3610 N N . HIS A 1 497 ? 43.848 1.556 -12.371 1.00 9.15 477 HIS A N 1
ATOM 3611 C CA . HIS A 1 497 ? 45.213 1.038 -12.511 1.00 9.33 477 HIS A CA 1
ATOM 3612 C C . HIS A 1 497 ? 46.039 1.741 -13.593 1.00 7.73 477 HIS A C 1
ATOM 3613 O O . HIS A 1 497 ? 47.238 1.467 -13.741 1.00 9.61 477 HIS A O 1
ATOM 3620 N N . ILE A 1 498 ? 45.402 2.680 -14.304 1.00 8.94 478 ILE A N 1
ATOM 3621 C CA A ILE A 1 498 ? 46.059 3.453 -15.347 0.50 8.73 478 ILE A CA 1
ATOM 3622 C CA B ILE A 1 498 ? 46.061 3.452 -15.351 0.50 8.83 478 ILE A CA 1
ATOM 3623 C C . ILE A 1 498 ? 46.362 4.843 -14.810 1.00 8.66 478 ILE A C 1
ATOM 3624 O O . ILE A 1 498 ? 45.580 5.392 -14.051 1.00 10.70 478 ILE A O 1
ATOM 3633 N N . MET A 1 499 ? 47.501 5.406 -15.184 1.00 8.09 479 MET A N 1
ATOM 3634 C CA . MET A 1 499 ? 47.812 6.768 -14.745 1.00 8.42 479 MET A CA 1
ATOM 3635 C C . MET A 1 499 ? 46.835 7.768 -15.352 1.00 7.85 479 MET A C 1
ATOM 3636 O O . MET A 1 499 ? 46.468 7.682 -16.540 1.00 9.09 479 MET A O 1
ATOM 3641 N N . LYS A 1 500 ? 46.421 8.731 -14.545 1.00 8.46 480 LYS A N 1
ATOM 3642 C CA . LYS A 1 500 ? 45.590 9.800 -15.036 1.00 8.87 480 LYS A CA 1
ATOM 3643 C C . LYS A 1 500 ? 46.275 10.505 -16.208 1.00 8.84 480 LYS A C 1
ATOM 3644 O O . LYS A 1 500 ? 45.600 10.856 -17.192 1.00 10.04 480 LYS A O 1
ATOM 3650 N N . ARG A 1 501 ? 47.585 10.709 -16.139 1.00 10.16 481 ARG A N 1
ATOM 3651 C CA . ARG A 1 501 ? 48.273 11.407 -17.218 1.00 9.96 481 ARG A CA 1
ATOM 3652 C C . ARG A 1 501 ? 48.129 10.647 -18.558 1.00 9.23 481 ARG A C 1
ATOM 3653 O O . ARG A 1 501 ? 48.035 11.271 -19.633 1.00 11.12 481 ARG A O 1
ATOM 3661 N N . THR A 1 502 ? 48.114 9.317 -18.491 1.00 9.06 482 THR A N 1
ATOM 3662 C CA . THR A 1 502 ? 47.899 8.492 -19.683 1.00 8.67 482 THR A CA 1
ATOM 3663 C C . THR A 1 502 ? 46.490 8.702 -20.234 1.00 8.99 482 THR A C 1
ATOM 3664 O O . THR A 1 502 ? 46.302 8.893 -21.449 1.00 9.17 482 THR A O 1
ATOM 3668 N N . MET A 1 503 ? 45.506 8.637 -19.353 1.00 8.81 483 MET A N 1
ATOM 3669 C CA . MET A 1 503 ? 44.115 8.868 -19.738 1.00 8.96 483 MET A CA 1
ATOM 3670 C C . MET A 1 503 ? 43.948 10.219 -20.430 1.00 8.84 483 MET A C 1
ATOM 3671 O O . MET A 1 503 ? 43.276 10.321 -21.453 1.00 10.20 483 MET A O 1
ATOM 3676 N N . MET A 1 504 ? 44.546 11.265 -19.860 1.00 9.03 484 MET A N 1
ATOM 3677 C CA . MET A 1 504 ? 44.371 12.606 -20.410 1.00 9.23 484 MET A CA 1
ATOM 3678 C C . MET A 1 504 ? 45.155 12.798 -21.705 1.00 8.17 484 MET A C 1
ATOM 3679 O O . MET A 1 504 ? 44.673 13.469 -22.637 1.00 10.55 484 MET A O 1
ATOM 3684 N N . ARG A 1 505 ? 46.337 12.200 -21.806 1.00 8.98 485 ARG A N 1
ATOM 3685 C CA . ARG A 1 505 ? 47.104 12.297 -23.046 1.00 9.06 485 ARG A CA 1
ATOM 3686 C C . ARG A 1 505 ? 46.364 11.565 -24.175 1.00 9.41 485 ARG A C 1
ATOM 3687 O O . ARG A 1 505 ? 46.318 12.043 -25.319 1.00 9.81 485 ARG A O 1
ATOM 3695 N N . ALA A 1 506 ? 45.763 10.426 -23.843 1.00 9.25 486 ALA A N 1
ATOM 3696 C CA . ALA A 1 506 ? 44.947 9.658 -24.791 1.00 8.90 486 ALA A CA 1
ATOM 3697 C C . ALA A 1 506 ? 43.739 10.472 -25.239 1.00 9.08 486 ALA A C 1
ATOM 3698 O O . ALA A 1 506 ? 43.442 10.523 -26.431 1.00 9.31 486 ALA A O 1
ATOM 3700 N N . LYS A 1 507 ? 43.038 11.081 -24.284 1.00 9.82 487 LYS A N 1
ATOM 3701 C CA . LYS A 1 507 ? 41.825 11.847 -24.556 1.00 9.23 487 LYS A CA 1
ATOM 3702 C C . LYS A 1 507 ? 42.139 12.951 -25.564 1.00 8.86 487 LYS A C 1
ATOM 3703 O O . LYS A 1 507 ? 41.425 13.122 -26.557 1.00 8.97 487 LYS A O 1
ATOM 3709 N N . SER A 1 508 ? 43.218 13.681 -25.320 1.00 10.78 488 SER A N 1
ATOM 3710 C CA . SER A 1 508 ? 43.590 14.780 -26.192 1.00 9.68 488 SER A CA 1
ATOM 3711 C C . SER A 1 508 ? 43.941 14.295 -27.583 1.00 10.56 488 SER A C 1
ATOM 3712 O O . SER A 1 508 ? 43.542 14.894 -28.578 1.00 11.51 488 SER A O 1
ATOM 3715 N N . ALA A 1 509 ? 44.720 13.224 -27.662 1.00 10.94 489 ALA A N 1
ATOM 3716 C CA . ALA A 1 509 ? 45.145 12.698 -28.956 1.00 10.56 489 ALA A CA 1
ATOM 3717 C C . ALA A 1 509 ? 43.942 12.195 -29.748 1.00 10.15 489 ALA A C 1
ATOM 3718 O O . ALA A 1 509 ? 43.838 12.466 -30.940 1.00 11.41 489 ALA A O 1
ATOM 3720 N N . LEU A 1 510 ? 43.045 11.473 -29.099 1.00 9.35 490 LEU A N 1
ATOM 3721 C CA . LEU A 1 510 ? 41.838 10.960 -29.774 1.00 9.37 490 LEU A CA 1
ATOM 3722 C C . LEU A 1 510 ? 40.946 12.087 -30.278 1.00 9.61 490 LEU A C 1
ATOM 3723 O O . LEU A 1 510 ? 40.475 12.073 -31.424 1.00 10.90 490 LEU A O 1
ATOM 3728 N N . GLN A 1 511 ? 40.713 13.064 -29.423 1.00 10.80 491 GLN A N 1
ATOM 3729 C CA . GLN A 1 511 ? 39.714 14.063 -29.708 1.00 11.49 491 GLN A CA 1
ATOM 3730 C C . GLN A 1 511 ? 40.218 15.122 -30.695 1.00 11.26 491 GLN A C 1
ATOM 3731 O O . GLN A 1 511 ? 39.420 15.909 -31.195 1.00 14.57 491 GLN A O 1
ATOM 3737 N N . SER A 1 512 ? 41.515 15.094 -31.002 1.00 11.84 492 SER A N 1
ATOM 3738 C CA A SER A 1 512 ? 42.114 15.957 -32.022 0.50 14.37 492 SER A CA 1
ATOM 3739 C CA B SER A 1 512 ? 42.110 15.956 -32.023 0.50 12.57 492 SER A CA 1
ATOM 3740 C C . SER A 1 512 ? 42.118 15.338 -33.427 1.00 12.36 492 SER A C 1
ATOM 3741 O O . SER A 1 512 ? 42.459 16.008 -34.398 1.00 15.54 492 SER A O 1
ATOM 3746 N N . LEU A 1 513 ? 41.734 14.070 -33.548 1.00 11.98 493 LEU A N 1
ATOM 3747 C CA . LEU A 1 513 ? 41.616 13.465 -34.881 1.00 11.60 493 LEU A CA 1
ATOM 3748 C C . LEU A 1 513 ? 40.520 14.169 -35.680 1.00 11.48 493 LEU A C 1
ATOM 3749 O O . LEU A 1 513 ? 39.469 14.491 -35.133 1.00 13.33 493 LEU A O 1
ATOM 3754 N N . THR A 1 514 ? 40.766 14.410 -36.968 1.00 13.39 494 THR A N 1
ATOM 3755 C CA . THR A 1 514 ? 39.773 15.022 -37.850 1.00 14.78 494 THR A CA 1
ATOM 3756 C C . THR A 1 514 ? 39.480 14.161 -39.075 1.00 15.74 494 THR A C 1
ATOM 3757 O O . THR A 1 514 ? 40.286 13.319 -39.468 1.00 15.58 494 THR A O 1
ATOM 3761 N N . THR A 1 515 ? 38.331 14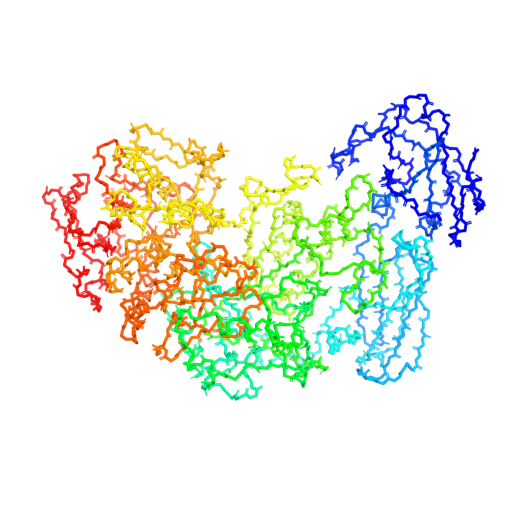.392 -39.705 1.00 17.14 495 THR A N 1
ATOM 3762 C CA . THR A 1 515 ? 37.979 13.591 -40.867 1.00 21.98 495 THR A CA 1
ATOM 3763 C C . THR A 1 515 ? 38.936 13.894 -42.003 1.00 19.44 495 THR A C 1
ATOM 3764 O O . THR A 1 515 ? 39.334 13.000 -42.740 1.00 21.69 495 THR A O 1
ATOM 3768 N N . ASP A 1 516 ? 39.320 15.160 -42.126 1.00 20.35 496 ASP A N 1
ATOM 3769 C CA . ASP A 1 516 ? 40.205 15.583 -43.211 1.00 25.57 496 ASP A CA 1
ATOM 3770 C C . ASP A 1 516 ? 41.576 14.910 -43.137 1.00 23.72 496 ASP A C 1
ATOM 3771 O O . ASP A 1 516 ? 42.109 14.471 -44.156 1.00 26.94 496 ASP A O 1
ATOM 3776 N N . ALA A 1 517 ? 42.141 14.831 -41.935 1.00 22.20 497 ALA A N 1
ATOM 3777 C CA . ALA A 1 517 ? 43.493 14.300 -41.749 1.00 21.31 497 ALA A CA 1
ATOM 3778 C C . ALA A 1 517 ? 43.511 12.789 -41.508 1.00 19.62 497 ALA A C 1
ATOM 3779 O O . ALA A 1 517 ? 44.472 12.118 -41.896 1.00 21.01 497 ALA A O 1
ATOM 3781 N N . HIS A 1 518 ? 42.459 12.269 -40.872 1.00 15.46 498 HIS A N 1
ATOM 3782 C CA . HIS A 1 518 ? 42.466 10.889 -40.364 1.00 15.38 498 HIS A CA 1
ATOM 3783 C C . HIS A 1 518 ? 41.246 10.038 -40.688 1.00 15.46 498 HIS A C 1
ATOM 3784 O O . HIS A 1 518 ? 41.216 8.851 -40.329 1.00 17.24 498 HIS A O 1
ATOM 3791 N N . GLY A 1 519 ? 40.239 10.636 -41.322 1.00 15.66 499 GLY A N 1
ATOM 3792 C CA . GLY A 1 519 ? 39.032 9.920 -41.710 1.00 16.10 499 GLY A CA 1
ATOM 3793 C C . GLY A 1 519 ? 37.993 9.715 -40.625 1.00 15.99 499 GLY A C 1
ATOM 3794 O O . GLY A 1 519 ? 36.990 9.047 -40.864 1.00 16.24 499 GLY A O 1
ATOM 3795 N N . VAL A 1 520 ? 38.221 10.283 -39.439 1.00 14.73 500 VAL A N 1
ATOM 3796 C CA . VAL A 1 520 ? 37.283 10.159 -38.319 1.00 14.79 500 VAL A CA 1
ATOM 3797 C C . VAL A 1 520 ? 37.190 11.478 -37.569 1.00 12.97 500 VAL A C 1
ATOM 3798 O O . VAL A 1 520 ? 38.187 12.185 -37.438 1.00 14.17 500 VAL A O 1
ATOM 3802 N N . ASP A 1 521 ? 35.998 11.793 -37.077 1.00 13.85 501 ASP A N 1
ATOM 3803 C CA . ASP A 1 521 ? 35.787 12.982 -36.272 1.00 14.69 501 ASP A CA 1
ATOM 3804 C C . ASP A 1 521 ? 36.058 12.653 -34.804 1.00 13.83 501 ASP A C 1
ATOM 3805 O O . ASP A 1 521 ? 35.193 12.170 -34.069 1.00 13.69 501 ASP A O 1
ATOM 3810 N N . GLY A 1 522 ? 37.274 12.948 -34.379 1.00 12.88 502 GLY A N 1
ATOM 3811 C CA . GLY A 1 522 ? 37.702 12.599 -33.030 1.00 11.15 502 GLY A CA 1
ATOM 3812 C C . GLY A 1 522 ? 36.953 13.333 -31.933 1.00 12.40 502 GLY A C 1
ATOM 3813 O O . GLY A 1 522 ? 36.877 12.849 -30.811 1.00 12.60 502 GLY A O 1
ATOM 3814 N N . SER A 1 523 ? 36.388 14.499 -32.250 1.00 14.11 503 SER A N 1
ATOM 3815 C CA . SER A 1 523 ? 35.642 15.277 -31.260 1.00 13.60 503 SER A CA 1
ATOM 3816 C C . SER A 1 523 ? 34.436 14.526 -30.691 1.00 12.68 503 SER A C 1
ATOM 3817 O O . SER A 1 523 ? 33.931 14.892 -29.635 1.00 15.31 503 SER A O 1
ATOM 3820 N N . LYS A 1 524 ? 33.984 13.484 -31.395 1.00 11.72 504 LYS A N 1
ATOM 3821 C CA . LYS A 1 524 ? 32.826 12.680 -30.978 1.00 12.99 504 LYS A CA 1
ATOM 3822 C C . LYS A 1 524 ? 33.203 11.364 -30.306 1.00 9.13 504 LYS A C 1
ATOM 3823 O O . LYS A 1 524 ? 32.317 10.596 -29.946 1.00 10.26 504 LYS A O 1
ATOM 3829 N N . ILE A 1 525 ? 34.500 11.090 -30.157 1.00 9.41 505 ILE A N 1
ATOM 3830 C CA . ILE A 1 525 ? 34.952 9.853 -29.501 1.00 8.76 505 ILE A CA 1
ATOM 3831 C C . ILE A 1 525 ? 34.842 10.015 -27.976 1.00 9.66 505 ILE A C 1
ATOM 3832 O O . ILE A 1 525 ? 35.427 10.945 -27.405 1.00 10.83 505 ILE A O 1
ATOM 3837 N N . TYR A 1 526 ? 34.078 9.122 -27.347 1.00 8.50 506 TYR A N 1
ATOM 3838 C CA . TYR A 1 526 ? 33.793 9.203 -25.914 1.00 9.00 506 TYR A CA 1
ATOM 3839 C C . TYR A 1 526 ? 34.584 8.166 -25.110 1.00 8.17 506 TYR A C 1
ATOM 3840 O O . TYR A 1 526 ? 34.657 7.000 -25.508 1.00 9.64 506 TYR A O 1
ATOM 3849 N N . LEU A 1 527 ? 35.154 8.609 -23.981 1.00 8.10 507 LEU A N 1
ATOM 3850 C CA A LEU A 1 527 ? 35.905 7.740 -23.070 0.50 8.18 507 LEU A CA 1
ATOM 3851 C CA B LEU A 1 527 ? 35.912 7.747 -23.071 0.50 7.67 507 LEU A CA 1
ATOM 3852 C C . LEU A 1 527 ? 35.229 7.625 -21.714 1.00 7.76 507 LEU A C 1
ATOM 3853 O O . LEU A 1 527 ? 34.754 8.615 -21.158 1.00 8.09 507 LEU A O 1
ATOM 3862 N N . TYR A 1 528 ? 35.217 6.407 -21.163 1.00 7.42 508 TYR A N 1
ATOM 3863 C CA . TYR A 1 528 ? 34.742 6.167 -19.800 1.00 7.70 508 TYR A CA 1
ATOM 3864 C C . TYR A 1 528 ? 35.416 4.918 -19.286 1.00 8.48 508 TYR A C 1
ATOM 3865 O O . TYR A 1 528 ? 36.049 4.199 -20.054 1.00 8.12 508 TYR A O 1
ATOM 3874 N N . GLY A 1 529 ? 35.332 4.685 -17.976 1.00 8.23 509 GLY A N 1
ATOM 3875 C CA . GLY A 1 529 ? 35.989 3.522 -17.395 1.00 7.98 509 GLY A CA 1
ATOM 3876 C C . GLY A 1 529 ? 35.602 3.182 -15.987 1.00 8.39 509 GLY A C 1
ATOM 3877 O O . GLY A 1 529 ? 34.804 3.861 -15.371 1.00 8.76 509 GLY A O 1
ATOM 3878 N N . GLU A 1 530 ? 36.176 2.078 -15.505 1.00 9.09 510 GLU A N 1
ATOM 3879 C CA . GLU A 1 530 ? 36.010 1.653 -14.118 1.00 8.64 510 GLU A CA 1
ATOM 3880 C C . GLU A 1 530 ? 37.064 2.323 -13.254 1.00 8.46 510 GLU A C 1
ATOM 3881 O O . GLU A 1 530 ? 38.226 1.935 -13.306 1.00 10.51 510 GLU A O 1
ATOM 3887 N N . GLY A 1 531 ? 36.654 3.323 -12.488 1.00 8.82 511 GLY A N 1
ATOM 3888 C CA . GLY A 1 531 ? 37.573 4.054 -11.621 1.00 8.85 511 GLY A CA 1
ATOM 3889 C C . GLY A 1 531 ? 37.800 3.487 -10.236 1.00 9.44 511 GLY A C 1
ATOM 3890 O O . GLY A 1 531 ? 37.954 4.249 -9.292 1.00 10.40 511 GLY A O 1
ATOM 3891 N N . TRP A 1 532 ? 37.839 2.167 -10.112 1.00 9.65 512 TRP A N 1
ATOM 3892 C CA . TRP A 1 532 ? 38.012 1.550 -8.811 1.00 9.18 512 TRP A CA 1
ATOM 3893 C C . TRP A 1 532 ? 39.431 1.813 -8.316 1.00 10.12 512 TRP A C 1
ATOM 389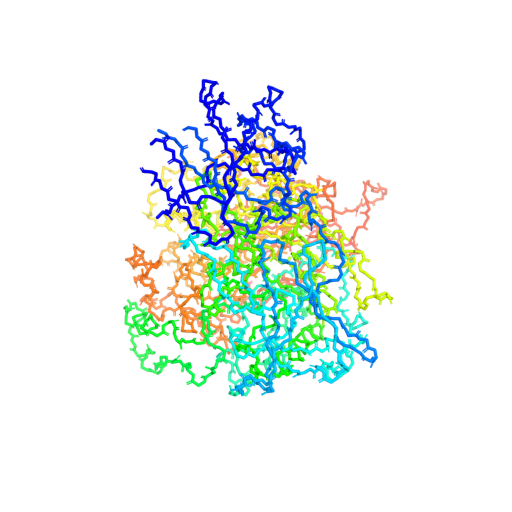4 O O . TRP A 1 532 ? 40.385 1.787 -9.078 1.00 11.66 512 TRP A O 1
ATOM 3905 N N . ASP A 1 533 ? 39.547 2.054 -7.019 1.00 12.01 513 ASP A N 1
ATOM 3906 C CA . ASP A 1 533 ? 40.802 2.483 -6.397 1.00 12.91 513 ASP A CA 1
ATOM 3907 C C . ASP A 1 533 ? 41.159 1.463 -5.323 1.00 14.40 513 ASP A C 1
ATOM 3908 O O . ASP A 1 533 ? 40.509 1.417 -4.286 1.00 18.63 513 ASP A O 1
ATOM 3913 N N . PHE A 1 534 ? 42.148 0.621 -5.603 1.00 13.55 514 PHE A N 1
ATOM 3914 C CA . PHE A 1 534 ? 42.515 -0.450 -4.688 1.00 13.38 514 PHE A CA 1
ATOM 3915 C C . PHE A 1 534 ? 43.945 -0.941 -4.871 1.00 15.06 514 PHE A C 1
ATOM 3916 O O . PHE A 1 534 ? 44.624 -0.578 -5.820 1.00 14.82 514 PHE A O 1
ATOM 3924 N N . ALA A 1 535 ? 44.399 -1.752 -3.919 1.00 15.13 515 ALA A N 1
ATOM 3925 C CA . ALA A 1 535 ? 45.723 -2.368 -3.987 1.00 14.24 515 ALA A CA 1
ATOM 3926 C C . ALA A 1 535 ? 46.850 -1.319 -4.123 1.00 13.17 515 ALA A C 1
ATOM 3927 O O . ALA A 1 535 ? 46.811 -0.271 -3.442 1.00 14.43 515 ALA A O 1
ATOM 3929 N N . GLU A 1 536 ? 47.838 -1.580 -4.978 1.00 12.90 516 GLU A N 1
ATOM 3930 C CA . GLU A 1 536 ? 49.096 -0.831 -4.962 1.00 13.08 516 GLU A CA 1
ATOM 3931 C C . GLU A 1 536 ? 48.996 0.588 -5.535 1.00 13.07 516 GLU A C 1
ATOM 3932 O O . GLU A 1 536 ? 49.901 1.400 -5.349 1.00 13.57 516 GLU A O 1
ATOM 3938 N N . VAL A 1 537 ? 47.907 0.877 -6.243 1.00 14.08 517 VAL A N 1
ATOM 3939 C CA . VAL A 1 537 ? 47.709 2.200 -6.832 1.00 14.26 517 VAL A CA 1
ATOM 3940 C C . VAL A 1 537 ? 46.889 3.138 -5.948 1.00 13.46 517 VAL A C 1
ATOM 3941 O O . VAL A 1 537 ? 46.832 4.324 -6.215 1.00 14.03 517 VAL A O 1
ATOM 3945 N N . ALA A 1 538 ? 46.262 2.609 -4.900 1.00 14.62 518 ALA A N 1
ATOM 3946 C CA . ALA A 1 538 ? 45.516 3.435 -3.960 1.00 17.06 518 ALA A CA 1
ATOM 3947 C C . ALA A 1 538 ? 46.415 4.487 -3.284 1.00 17.42 518 ALA A C 1
ATOM 3948 O O . ALA A 1 538 ? 47.641 4.343 -3.229 1.00 17.60 518 ALA A O 1
ATOM 3950 N N . ARG A 1 539 ? 45.787 5.553 -2.791 1.00 15.19 519 ARG A N 1
ATOM 3951 C CA . ARG A 1 539 ? 46.491 6.678 -2.156 1.00 18.03 519 ARG A CA 1
ATOM 3952 C C . ARG A 1 539 ? 47.546 7.261 -3.102 1.00 15.85 519 ARG A C 1
ATOM 3953 O O . ARG A 1 539 ? 48.577 7.756 -2.672 1.00 17.25 519 ARG A O 1
ATOM 3961 N N . ASN A 1 540 ? 47.272 7.197 -4.406 1.00 14.31 520 ASN A N 1
ATOM 3962 C CA . ASN A 1 540 ? 48.180 7.718 -5.439 1.00 15.57 520 ASN A CA 1
ATOM 3963 C C . ASN A 1 540 ? 49.619 7.209 -5.297 1.00 14.42 520 ASN A C 1
ATOM 3964 O O . ASN A 1 540 ? 50.570 7.914 -5.644 1.00 15.09 520 ASN A O 1
ATOM 3969 N N . GLN A 1 541 ? 49.780 5.974 -4.828 1.00 15.33 521 GLN A N 1
ATOM 3970 C CA . GLN A 1 541 ? 51.114 5.482 -4.472 1.00 14.89 521 GLN A CA 1
ATOM 3971 C C . GLN A 1 541 ? 52.058 5.291 -5.656 1.00 15.51 521 GLN A C 1
ATOM 3972 O O . GLN A 1 541 ? 53.271 5.391 -5.498 1.00 16.78 521 GLN A O 1
ATOM 3978 N N . ARG A 1 542 ? 51.499 5.079 -6.845 1.00 13.34 522 ARG A N 1
ATOM 3979 C CA . ARG A 1 542 ? 52.297 4.959 -8.063 1.00 12.75 522 ARG A CA 1
ATOM 3980 C C . ARG A 1 542 ? 52.186 6.193 -8.952 1.00 13.91 522 ARG A C 1
ATOM 3981 O O . ARG A 1 542 ? 52.713 6.194 -10.058 1.00 14.68 522 ARG A O 1
ATOM 3989 N N . GLY A 1 543 ? 51.571 7.249 -8.419 1.00 12.18 523 GLY A N 1
ATOM 3990 C CA . GLY A 1 543 ? 51.226 8.441 -9.182 1.00 12.58 523 GLY A CA 1
ATOM 3991 C C . GLY A 1 543 ? 49.734 8.658 -9.119 1.00 12.62 523 GLY A C 1
ATOM 3992 O O . GLY A 1 543 ? 49.004 7.845 -8.564 1.00 12.42 523 GLY A O 1
ATOM 3993 N N . ILE A 1 544 ? 49.281 9.767 -9.687 1.00 11.73 524 ILE A N 1
ATOM 3994 C CA A ILE A 1 544 ? 47.851 10.062 -9.753 0.50 11.09 524 ILE A CA 1
ATOM 3995 C CA B ILE A 1 544 ? 47.855 10.052 -9.733 0.50 10.94 524 ILE A CA 1
ATOM 3996 C C . ILE A 1 544 ? 47.195 9.088 -10.730 1.00 10.62 524 ILE A C 1
ATOM 3997 O O . ILE A 1 544 ? 47.411 9.171 -11.958 1.00 10.37 524 ILE A O 1
ATOM 4006 N N . ASN A 1 545 ? 46.393 8.177 -10.192 1.00 9.66 525 ASN A N 1
ATOM 4007 C CA . ASN A 1 545 ? 45.774 7.111 -10.991 1.00 9.54 525 ASN A CA 1
ATOM 4008 C C . ASN A 1 545 ? 44.347 7.465 -11.392 1.00 8.90 525 ASN A C 1
ATOM 4009 O O . ASN A 1 545 ? 43.745 8.386 -10.850 1.00 9.57 525 ASN A O 1
ATOM 4014 N N . GLY A 1 546 ? 43.800 6.700 -12.327 1.00 9.18 526 GLY A N 1
ATOM 4015 C CA . GLY A 1 546 ? 42.481 6.985 -12.894 1.00 9.32 526 GLY A CA 1
ATOM 4016 C C . GLY A 1 546 ? 41.289 6.566 -12.047 1.00 9.39 526 GLY A C 1
ATOM 4017 O O . GLY A 1 546 ? 40.328 5.973 -12.558 1.00 10.35 526 GLY A O 1
ATOM 4018 N N . SER A 1 547 ? 41.337 6.889 -10.748 1.00 9.10 527 SER A N 1
ATOM 4019 C CA . SER A 1 547 ? 40.240 6.617 -9.834 1.00 9.19 527 SER A CA 1
ATOM 4020 C C . SER A 1 547 ? 39.044 7.544 -10.065 1.00 8.97 527 SER A C 1
ATOM 4021 O O . SER A 1 547 ? 39.185 8.623 -10.649 1.00 9.61 527 SER A O 1
ATOM 4024 N N . GLN A 1 548 ? 37.885 7.138 -9.560 1.00 8.63 528 GLN A N 1
ATOM 4025 C CA . GLN A 1 548 ? 36.690 7.987 -9.563 1.00 9.69 528 GLN A CA 1
ATOM 4026 C C . GLN A 1 548 ? 36.978 9.426 -9.114 1.00 9.49 528 GLN A C 1
ATOM 4027 O O . GLN A 1 548 ? 36.651 10.388 -9.809 1.00 10.33 528 GLN A O 1
ATOM 4033 N N . LEU A 1 549 ? 37.606 9.575 -7.956 1.00 10.56 529 LEU A N 1
ATOM 4034 C CA . LEU A 1 549 ? 37.851 10.904 -7.398 1.00 11.22 529 LEU A CA 1
ATOM 4035 C C . LEU A 1 549 ? 38.867 11.660 -8.253 1.00 10.52 529 LEU A C 1
ATOM 4036 O O . LEU A 1 549 ? 38.707 12.852 -8.480 1.00 11.77 529 LEU A O 1
ATOM 4041 N N . ASN A 1 550 ? 39.898 10.980 -8.746 1.00 10.39 530 ASN A N 1
ATOM 4042 C CA . ASN A 1 550 ? 40.916 11.663 -9.530 1.00 9.50 530 ASN A CA 1
ATOM 4043 C C . ASN A 1 550 ? 40.444 12.078 -10.920 1.00 9.52 530 ASN A C 1
ATOM 4044 O O . ASN A 1 550 ? 41.014 12.998 -11.505 1.00 11.44 530 ASN A O 1
ATOM 4049 N N . MET A 1 551 ? 39.436 11.385 -11.445 1.00 10.12 531 MET A N 1
ATOM 4050 C CA . MET A 1 551 ? 38.914 11.699 -12.778 1.00 9.78 531 MET A CA 1
ATOM 4051 C C . MET A 1 551 ? 37.800 12.749 -12.761 1.00 9.61 531 MET A C 1
ATOM 4052 O O . MET A 1 551 ? 37.318 13.156 -13.809 1.00 10.69 531 MET A O 1
ATOM 4057 N N . SER A 1 552 ? 37.437 13.234 -11.578 1.00 10.30 532 SER A N 1
ATOM 4058 C CA . SER A 1 552 ? 36.521 14.360 -11.471 1.00 9.59 532 SER A CA 1
ATOM 4059 C C . SER A 1 552 ? 37.121 15.555 -12.191 1.00 9.43 532 SER A C 1
ATOM 4060 O O . SER A 1 552 ? 38.294 15.883 -12.013 1.00 10.73 532 SER A O 1
ATOM 4063 N N . GLY A 1 553 ? 36.328 16.176 -13.057 1.00 9.49 533 GLY A N 1
ATOM 4064 C CA . GLY A 1 553 ? 36.792 17.327 -13.818 1.00 10.76 533 GLY A CA 1
ATOM 4065 C C . GLY A 1 553 ? 37.582 17.021 -15.080 1.00 10.21 533 GLY A C 1
ATOM 4066 O O . GLY A 1 553 ? 38.152 17.941 -15.674 1.00 12.76 533 GLY A O 1
ATOM 4067 N N . THR A 1 554 ? 37.599 15.753 -15.519 1.00 9.83 534 THR A N 1
ATOM 4068 C CA . THR A 1 554 ? 38.309 15.353 -16.739 1.00 9.81 534 THR A CA 1
ATOM 4069 C C . THR A 1 554 ? 37.411 15.180 -17.955 1.00 9.45 534 THR A C 1
ATOM 4070 O O . THR A 1 554 ? 37.924 15.066 -19.068 1.00 10.76 534 THR A O 1
ATOM 4074 N N . GLY A 1 555 ? 36.101 15.104 -17.737 1.00 10.12 535 GLY A N 1
ATOM 4075 C CA . GLY A 1 555 ? 35.179 14.772 -18.816 1.00 10.48 535 GLY A CA 1
ATOM 4076 C C . GLY A 1 555 ? 35.222 13.326 -19.271 1.00 9.68 535 GLY A C 1
ATOM 4077 O O . GLY A 1 555 ? 34.629 12.987 -20.292 1.00 11.97 535 GLY A O 1
ATOM 4078 N N . ILE A 1 556 ? 35.891 12.470 -18.501 1.00 8.87 536 ILE A N 1
ATOM 4079 C CA . ILE A 1 556 ? 35.929 11.033 -18.763 1.00 9.04 536 ILE A CA 1
ATOM 4080 C C . ILE A 1 556 ? 34.976 10.367 -17.785 1.00 9.08 536 ILE A C 1
ATOM 4081 O O . ILE A 1 556 ? 35.049 10.598 -16.588 1.00 8.83 536 ILE A O 1
ATOM 4086 N N . GLY A 1 557 ? 34.070 9.542 -18.297 1.00 8.35 537 GLY A N 1
ATOM 4087 C CA . GLY A 1 557 ? 33.071 8.912 -17.468 1.00 9.25 537 GLY A CA 1
ATOM 4088 C C . GLY A 1 557 ? 33.623 7.842 -16.550 1.00 7.27 537 GLY A C 1
ATOM 4089 O O . GLY A 1 557 ? 34.640 7.205 -16.847 1.00 7.59 537 GLY A O 1
ATOM 4090 N N . SER A 1 558 ? 32.926 7.618 -15.449 1.00 7.58 538 SER A N 1
ATOM 4091 C CA . SER A 1 558 ? 33.199 6.444 -14.622 1.00 7.82 538 SER A CA 1
ATOM 4092 C C . SER A 1 558 ? 31.905 5.851 -14.090 1.00 8.06 538 SER A C 1
ATOM 4093 O O . SER A 1 558 ? 30.907 6.559 -13.869 1.00 8.45 538 SER A O 1
ATOM 4096 N N . PHE A 1 559 ? 31.938 4.533 -13.890 1.00 8.27 539 PHE A N 1
ATOM 4097 C CA . PHE A 1 559 ? 30.788 3.789 -13.402 1.00 8.23 539 PHE A CA 1
ATOM 4098 C C . PHE A 1 559 ? 30.402 4.254 -12.004 1.00 8.04 539 PHE A C 1
ATOM 4099 O O . PHE A 1 559 ? 31.247 4.317 -11.109 1.00 10.01 539 PHE A O 1
ATOM 4107 N N . ASN A 1 560 ? 29.125 4.585 -11.843 1.00 7.97 540 ASN A N 1
ATOM 4108 C CA . ASN A 1 560 ? 28.569 5.004 -10.576 1.00 7.51 540 ASN A CA 1
ATOM 4109 C C . ASN A 1 560 ? 28.056 3.790 -9.815 1.00 8.57 540 ASN A C 1
ATOM 4110 O O . ASN A 1 560 ? 26.893 3.389 -9.946 1.00 9.21 540 ASN A O 1
ATOM 4115 N N . ASP A 1 561 ? 28.943 3.223 -8.998 1.00 8.87 541 ASP A N 1
ATOM 4116 C CA . ASP A 1 561 ? 28.577 2.105 -8.141 1.00 8.80 541 ASP A CA 1
ATOM 4117 C C . ASP A 1 561 ? 27.621 2.467 -7.011 1.00 8.60 541 ASP A C 1
ATOM 4118 O O . ASP A 1 561 ? 26.951 1.604 -6.462 1.00 9.99 541 ASP A O 1
ATOM 4123 N N . ARG A 1 562 ? 27.539 3.741 -6.663 1.00 8.29 542 ARG A N 1
ATOM 4124 C CA . ARG A 1 562 ? 26.668 4.146 -5.569 1.00 9.46 542 ARG A CA 1
ATOM 4125 C C . ARG A 1 562 ? 25.193 3.978 -5.962 1.00 9.16 542 ARG A C 1
ATOM 4126 O O . ARG A 1 562 ? 24.397 3.421 -5.194 1.00 9.83 542 ARG A O 1
ATOM 4134 N N . ILE A 1 563 ? 24.820 4.434 -7.162 1.00 9.96 543 ILE A N 1
ATOM 4135 C CA . ILE A 1 563 ? 23.422 4.300 -7.574 1.00 9.16 543 ILE A CA 1
ATOM 4136 C C . ILE A 1 563 ? 23.066 2.807 -7.785 1.00 9.12 543 ILE A C 1
ATOM 4137 O O . ILE A 1 563 ? 21.971 2.359 -7.421 1.00 8.98 543 ILE A O 1
ATOM 4142 N N . ARG A 1 564 ? 24.018 2.051 -8.338 1.00 9.01 544 ARG A N 1
ATOM 4143 C CA . ARG A 1 564 ? 23.872 0.602 -8.513 1.00 8.69 544 ARG A CA 1
ATOM 4144 C C . ARG A 1 564 ? 23.503 -0.087 -7.191 1.00 9.83 544 ARG A C 1
ATOM 4145 O O . ARG A 1 564 ? 22.493 -0.795 -7.088 1.00 9.63 544 ARG A O 1
ATOM 4153 N N . ASP A 1 565 ? 24.327 0.143 -6.177 1.00 9.67 545 ASP A N 1
ATOM 4154 C CA . ASP A 1 565 ? 24.156 -0.535 -4.896 1.00 9.62 545 ASP A CA 1
ATOM 4155 C C . ASP A 1 565 ? 22.950 -0.021 -4.108 1.00 9.26 545 ASP A C 1
ATOM 4156 O O . ASP A 1 565 ? 22.320 -0.774 -3.369 1.00 10.34 545 ASP A O 1
ATOM 4161 N N . ALA A 1 566 ? 22.609 1.259 -4.280 1.00 8.92 546 ALA A N 1
ATOM 4162 C CA . ALA A 1 566 ? 21.454 1.822 -3.589 1.00 9.00 546 ALA A CA 1
ATOM 4163 C C . ALA A 1 566 ? 20.129 1.285 -4.144 1.00 9.83 546 ALA A C 1
ATOM 4164 O O . ALA A 1 566 ? 19.165 1.060 -3.401 1.00 9.42 546 ALA A O 1
ATOM 4166 N N . ILE A 1 567 ? 20.087 1.091 -5.461 1.00 9.66 547 ILE A N 1
ATOM 4167 C CA . ILE A 1 567 ? 18.898 0.554 -6.107 1.00 8.09 547 ILE A CA 1
ATOM 4168 C C . ILE A 1 567 ? 18.763 -0.938 -5.787 1.00 8.03 547 ILE A C 1
ATOM 4169 O O . ILE A 1 567 ? 17.712 -1.385 -5.335 1.00 9.77 547 ILE A O 1
ATOM 4174 N N . ASN A 1 568 ? 19.822 -1.703 -6.025 1.00 9.05 548 ASN A N 1
ATOM 4175 C CA . ASN A 1 568 ? 19.770 -3.151 -5.846 1.00 10.49 548 ASN A CA 1
ATOM 4176 C C . ASN A 1 568 ? 19.827 -3.611 -4.392 1.00 10.66 548 ASN A C 1
ATOM 4177 O O . ASN A 1 568 ? 19.153 -4.560 -4.032 1.00 11.53 548 ASN A O 1
ATOM 4182 N N . GLY A 1 569 ? 20.633 -2.939 -3.571 1.00 10.23 549 GLY A N 1
ATOM 4183 C CA . GLY A 1 569 ? 20.839 -3.324 -2.183 1.00 9.83 549 GLY A CA 1
ATOM 4184 C C . GLY A 1 569 ? 22.196 -3.967 -1.995 1.00 10.95 549 GLY A C 1
ATOM 4185 O O . GLY A 1 569 ? 22.649 -4.770 -2.820 1.00 12.53 549 GLY A O 1
ATOM 4186 N N . GLY A 1 570 ? 22.840 -3.623 -0.881 1.00 11.87 550 GLY A N 1
ATOM 4187 C CA . GLY A 1 570 ? 24.104 -4.235 -0.517 1.00 12.43 550 GLY A CA 1
ATOM 4188 C C . GLY A 1 570 ? 25.184 -3.938 -1.529 1.00 13.39 550 GLY A C 1
ATOM 4189 O O . GLY A 1 570 ? 25.311 -2.810 -1.993 1.00 15.52 550 GLY A O 1
ATOM 4190 N N . ASN A 1 571 ? 25.951 -4.964 -1.883 1.00 13.45 551 ASN A N 1
ATOM 4191 C CA . ASN A 1 571 ? 27.047 -4.825 -2.815 1.00 14.78 551 ASN A CA 1
ATOM 4192 C C . ASN A 1 571 ? 27.367 -6.208 -3.370 1.00 14.41 551 ASN A C 1
ATOM 4193 O O . ASN A 1 571 ? 27.048 -7.205 -2.723 1.00 15.66 551 ASN A O 1
ATOM 4198 N N . PRO A 1 572 ? 28.003 -6.279 -4.550 1.00 17.09 552 PRO A N 1
ATOM 4199 C CA . PRO A 1 572 ? 28.197 -7.607 -5.136 1.00 17.39 552 PRO A CA 1
ATOM 4200 C C . PRO A 1 572 ? 29.090 -8.539 -4.316 1.00 16.44 552 PRO A C 1
ATOM 4201 O O . PRO A 1 572 ? 29.089 -9.749 -4.559 1.00 20.83 552 PRO A O 1
ATOM 4205 N N . PHE A 1 573 ? 29.833 -7.986 -3.360 1.00 16.48 553 PHE A N 1
ATOM 4206 C CA . PHE A 1 573 ? 30.698 -8.768 -2.510 1.00 19.80 553 PHE A CA 1
ATOM 4207 C C . PHE A 1 573 ? 30.162 -8.929 -1.075 1.00 21.86 553 PHE A C 1
ATOM 4208 O O . PHE A 1 573 ? 30.821 -9.528 -0.238 1.00 29.87 553 PHE A O 1
ATOM 4216 N N . GLY A 1 574 ? 28.948 -8.439 -0.814 1.00 23.03 554 GLY A N 1
ATOM 4217 C CA . GLY A 1 574 ? 28.301 -8.579 0.499 1.00 21.90 554 GLY A CA 1
ATOM 4218 C C . GLY A 1 574 ? 27.268 -9.698 0.524 1.00 20.49 554 GLY A C 1
ATOM 4219 O O . GLY A 1 574 ? 27.220 -10.526 -0.378 1.00 22.48 554 GLY A O 1
ATOM 4220 N N . ASN A 1 575 ? 26.427 -9.714 1.553 1.00 21.06 555 ASN A N 1
ATOM 4221 C CA . ASN A 1 575 ? 25.406 -10.750 1.691 1.00 19.90 555 ASN A CA 1
ATOM 4222 C C . ASN A 1 575 ? 24.411 -10.615 0.543 1.00 15.75 555 ASN A C 1
ATOM 4223 O O . ASN A 1 575 ? 23.841 -9.547 0.353 1.00 14.67 555 ASN A O 1
ATOM 4228 N N . PRO A 1 576 ? 24.203 -11.691 -0.231 1.00 15.47 556 PRO A N 1
ATOM 4229 C CA . PRO A 1 576 ? 23.315 -11.546 -1.389 1.00 14.69 556 PRO A CA 1
ATOM 4230 C C . PRO A 1 576 ? 21.875 -11.144 -1.058 1.00 14.06 556 PRO A C 1
ATOM 4231 O O . PRO A 1 576 ? 21.177 -10.648 -1.935 1.00 13.09 556 PRO A O 1
ATOM 4235 N N . LEU A 1 577 ? 21.426 -11.351 0.177 1.00 13.12 557 LEU A N 1
ATOM 4236 C CA . LEU A 1 577 ? 20.034 -11.064 0.520 1.00 14.33 557 LEU A CA 1
ATOM 4237 C C . LEU A 1 577 ? 19.800 -9.645 1.030 1.00 13.43 557 LEU A C 1
ATOM 4238 O O . LEU A 1 577 ? 18.665 -9.291 1.345 1.00 13.48 557 LEU A O 1
ATOM 4243 N N . GLN A 1 578 ? 20.853 -8.837 1.113 1.00 12.69 558 GLN A N 1
ATOM 4244 C CA . GLN A 1 578 ? 20.699 -7.456 1.566 1.00 12.57 558 GLN A CA 1
ATOM 4245 C C . GLN A 1 578 ? 19.857 -6.645 0.558 1.00 11.42 558 GLN A C 1
ATOM 4246 O O . GLN A 1 578 ? 20.234 -6.520 -0.600 1.00 12.10 558 GLN A O 1
ATOM 4252 N N . GLN A 1 579 ? 18.748 -6.078 1.021 1.00 10.61 559 GLN A N 1
ATOM 4253 C CA . GLN A 1 579 ? 17.804 -5.389 0.147 1.00 10.10 559 GLN A CA 1
ATOM 4254 C C . GLN A 1 579 ? 18.175 -3.936 -0.050 1.00 9.54 559 GLN A C 1
ATOM 4255 O O . GLN A 1 579 ? 18.913 -3.337 0.727 1.00 11.84 559 GLN A O 1
ATOM 4261 N N . GLY A 1 580 ? 17.639 -3.386 -1.129 1.00 10.31 560 GLY A N 1
ATOM 4262 C CA . GLY A 1 580 ? 17.855 -2.002 -1.517 1.00 11.07 560 GLY A CA 1
ATOM 4263 C C . GLY A 1 580 ? 16.537 -1.320 -1.842 1.00 9.15 560 GLY A C 1
ATOM 4264 O O . GLY A 1 580 ? 15.442 -1.871 -1.642 1.00 9.35 560 GLY A O 1
ATOM 4265 N N . PHE A 1 581 ? 16.642 -0.096 -2.353 1.00 9.24 561 PHE A N 1
ATOM 4266 C CA . PHE A 1 581 ? 15.456 0.722 -2.647 1.00 9.19 561 PHE A CA 1
ATOM 4267 C C . PHE A 1 581 ? 14.477 0.029 -3.591 1.00 8.35 561 PHE A C 1
ATOM 4268 O O . PHE A 1 581 ? 13.264 0.101 -3.386 1.00 9.35 561 PHE A O 1
ATOM 4276 N N . ASN A 1 582 ? 15.017 -0.681 -4.573 1.00 8.89 562 ASN A N 1
ATOM 4277 C CA . ASN A 1 582 ? 14.183 -1.353 -5.576 1.00 9.29 562 ASN A CA 1
ATOM 4278 C C . ASN A 1 582 ? 14.105 -2.877 -5.377 1.00 9.61 562 ASN A C 1
ATOM 4279 O O . ASN A 1 582 ? 13.696 -3.590 -6.279 1.00 11.94 562 ASN A O 1
ATOM 4284 N N . THR A 1 583 ? 14.507 -3.390 -4.218 1.00 8.78 563 THR A N 1
ATOM 4285 C CA . THR A 1 583 ? 14.353 -4.816 -3.955 1.00 9.78 563 THR A CA 1
ATOM 4286 C C . THR A 1 583 ? 13.674 -5.112 -2.617 1.00 9.15 563 THR A C 1
ATOM 4287 O O . THR A 1 583 ? 13.794 -6.227 -2.099 1.00 10.34 563 THR A O 1
ATOM 4291 N N . GLY A 1 584 ? 12.964 -4.123 -2.071 1.00 10.51 564 GLY A N 1
ATOM 4292 C CA . GLY A 1 584 ? 12.037 -4.350 -0.971 1.00 9.69 564 GLY A CA 1
ATOM 4293 C C . GLY A 1 584 ? 12.489 -3.952 0.418 1.00 10.27 564 GLY A C 1
ATOM 4294 O O . GLY A 1 584 ? 11.793 -4.241 1.382 1.00 11.91 564 GLY A O 1
ATOM 4295 N N . LEU A 1 585 ? 13.616 -3.259 0.531 1.00 10.25 565 LEU A N 1
ATOM 4296 C CA . LEU A 1 585 ? 14.102 -2.870 1.859 1.00 11.02 565 LEU A CA 1
ATOM 4297 C C . LEU A 1 585 ? 13.022 -2.091 2.577 1.00 10.76 565 LEU A C 1
ATOM 4298 O O . LEU A 1 585 ? 12.471 -1.148 2.010 1.00 11.78 565 LEU A O 1
ATOM 4303 N N . PHE A 1 586 ? 12.719 -2.502 3.813 1.00 11.74 566 PHE A N 1
ATOM 4304 C CA . PHE A 1 586 ? 11.654 -1.919 4.637 1.00 11.11 566 PHE A CA 1
ATOM 4305 C C . PHE A 1 586 ? 10.230 -2.156 4.122 1.00 11.41 566 PHE A C 1
ATOM 4306 O O . PHE A 1 586 ? 9.360 -2.583 4.882 1.00 12.52 566 PHE A O 1
ATOM 4314 N N . LEU A 1 587 ? 9.998 -1.879 2.842 1.00 11.47 567 LEU A N 1
ATOM 4315 C CA . LEU A 1 587 ? 8.666 -1.945 2.247 1.00 11.73 567 LEU A CA 1
ATOM 4316 C C . LEU A 1 587 ? 8.151 -3.369 2.119 1.00 11.99 567 LEU A C 1
ATOM 4317 O O . LEU A 1 587 ? 6.963 -3.624 2.336 1.00 13.20 567 LEU A O 1
ATOM 4322 N N . GLU A 1 588 ? 9.049 -4.287 1.773 1.00 11.30 568 GLU A N 1
ATOM 4323 C CA . GLU A 1 588 ? 8.694 -5.683 1.531 1.00 12.50 568 GLU A CA 1
ATOM 4324 C C . GLU A 1 588 ? 9.839 -6.556 2.032 1.00 12.45 568 GLU A C 1
ATOM 4325 O O . GLU A 1 588 ? 10.628 -7.069 1.242 1.00 12.29 568 GLU A O 1
ATOM 4331 N N . PRO A 1 589 ? 9.955 -6.692 3.361 1.00 12.61 569 PRO A N 1
ATOM 4332 C CA . PRO A 1 589 ? 11.095 -7.434 3.898 1.00 13.73 569 PRO A CA 1
ATOM 4333 C C . PRO A 1 589 ? 11.152 -8.849 3.351 1.00 14.67 569 PRO A C 1
ATOM 4334 O O . PRO A 1 589 ? 10.108 -9.486 3.208 1.00 14.36 569 PRO A O 1
ATOM 4338 N N . ASN A 1 590 ? 12.358 -9.343 3.082 1.00 13.13 570 ASN A N 1
ATOM 4339 C CA . ASN A 1 590 ? 12.515 -10.675 2.501 1.00 14.02 570 ASN A CA 1
ATOM 4340 C C . ASN A 1 590 ? 12.787 -11.768 3.538 1.00 16.57 570 ASN A C 1
ATOM 4341 O O . ASN A 1 590 ? 13.008 -12.913 3.176 1.00 18.86 570 ASN A O 1
ATOM 4346 N N . GLY A 1 591 ? 12.760 -11.428 4.822 1.00 16.44 571 GLY A N 1
ATOM 4347 C CA . GLY A 1 591 ? 13.053 -12.436 5.852 1.00 17.87 571 GLY A CA 1
ATOM 4348 C C . GLY A 1 591 ? 14.504 -12.528 6.314 1.00 19.14 571 GLY A C 1
ATOM 4349 O O . GLY A 1 591 ? 14.772 -13.141 7.335 1.00 23.95 571 GLY A O 1
ATOM 4350 N N . PHE A 1 592 ? 15.440 -11.938 5.569 1.00 18.38 572 PHE A N 1
ATOM 4351 C CA . PHE A 1 592 ? 16.832 -11.809 6.016 1.00 17.83 572 PHE A CA 1
ATOM 4352 C C . PHE A 1 592 ? 16.880 -10.663 7.024 1.00 17.40 572 PHE A C 1
ATOM 4353 O O . PHE A 1 592 ? 16.389 -9.568 6.734 1.00 15.29 572 PHE A O 1
ATOM 4361 N N . TYR A 1 593 ? 17.448 -10.899 8.207 1.00 18.43 573 TYR A N 1
ATOM 4362 C CA . TYR A 1 593 ? 17.452 -9.859 9.247 1.00 18.45 573 TYR A CA 1
ATOM 4363 C C . TYR A 1 593 ? 18.381 -8.700 8.896 1.00 17.24 573 TYR A C 1
ATOM 4364 O O . TYR A 1 593 ? 19.583 -8.889 8.676 1.00 20.03 573 TYR A O 1
ATOM 4373 N N . GLN A 1 594 ? 17.794 -7.504 8.862 1.00 17.90 574 GLN A N 1
ATOM 4374 C CA . GLN A 1 594 ? 18.461 -6.291 8.419 1.00 15.56 574 GLN A CA 1
ATOM 4375 C C . GLN A 1 594 ? 18.260 -5.134 9.412 1.00 16.36 574 GLN A C 1
ATOM 4376 O O . GLN A 1 594 ? 18.497 -3.966 9.090 1.00 18.25 574 GLN A O 1
ATOM 4382 N N . GLY A 1 595 ? 17.846 -5.472 10.627 1.00 18.95 575 GLY A N 1
ATOM 4383 C CA . GLY A 1 595 ? 17.585 -4.472 11.649 1.00 19.41 575 GLY A CA 1
ATOM 4384 C C . GLY A 1 595 ? 16.117 -4.305 11.992 1.00 19.70 575 GLY A C 1
ATOM 4385 O O . GLY A 1 595 ? 15.237 -4.920 11.377 1.00 20.93 575 GLY A O 1
ATOM 4386 N N . ASN A 1 596 ? 15.878 -3.462 12.997 1.00 20.45 576 ASN A N 1
ATOM 4387 C CA . ASN A 1 596 ? 14.540 -3.079 13.450 1.00 21.20 576 ASN A CA 1
ATOM 4388 C C . ASN A 1 596 ? 13.867 -2.236 12.367 1.00 16.92 576 ASN A C 1
ATOM 4389 O O . ASN A 1 596 ? 14.534 -1.752 11.443 1.00 18.88 576 ASN A O 1
ATOM 4394 N N . GLU A 1 597 ? 12.548 -2.088 12.451 1.00 20.25 577 GLU A N 1
ATOM 4395 C CA . GLU A 1 597 ? 11.809 -1.378 11.411 1.00 20.69 577 GLU A CA 1
ATOM 4396 C C . GLU A 1 597 ? 12.296 0.057 11.198 1.00 17.69 577 GLU A C 1
ATOM 4397 O O . GLU A 1 597 ? 12.385 0.513 10.052 1.00 20.47 577 GLU A O 1
ATOM 4403 N N . ALA A 1 598 ? 12.590 0.774 12.282 1.00 18.75 578 ALA A N 1
ATOM 4404 C CA . ALA A 1 598 ? 13.103 2.141 12.162 1.00 18.39 578 ALA A CA 1
ATOM 4405 C C . ALA A 1 598 ? 14.438 2.196 11.407 1.00 16.41 578 ALA A C 1
ATOM 4406 O O . ALA A 1 598 ? 14.676 3.127 10.631 1.00 18.34 578 ALA A O 1
ATOM 4408 N N . ASP A 1 599 ? 15.291 1.201 11.660 1.00 19.20 579 ASP A N 1
ATOM 4409 C CA . ASP A 1 599 ? 16.610 1.065 11.037 1.00 19.48 579 ASP A CA 1
ATOM 4410 C C . ASP A 1 599 ? 16.428 0.828 9.531 1.00 16.44 579 ASP A C 1
ATOM 4411 O O . ASP A 1 599 ? 17.035 1.510 8.705 1.00 18.31 579 ASP A O 1
ATOM 4416 N N . THR A 1 600 ? 15.568 -0.106 9.155 1.00 15.36 580 THR A N 1
ATOM 4417 C CA . THR A 1 600 ? 15.366 -0.357 7.719 1.00 13.77 580 THR A CA 1
ATOM 4418 C C . THR A 1 600 ? 14.710 0.823 6.986 1.00 12.94 580 THR A C 1
ATOM 4419 O O . THR A 1 600 ? 15.088 1.120 5.853 1.00 13.45 580 THR A O 1
ATOM 4423 N N . ARG A 1 601 ? 13.763 1.507 7.629 1.00 12.70 581 ARG A N 1
ATOM 4424 C CA . ARG A 1 601 ? 13.131 2.693 7.038 1.00 13.27 581 ARG A CA 1
ATOM 4425 C C . ARG A 1 601 ? 14.181 3.765 6.749 1.00 12.84 581 ARG A C 1
ATOM 4426 O O . ARG A 1 601 ? 14.184 4.387 5.682 1.00 12.38 581 ARG A O 1
ATOM 4434 N N . ARG A 1 602 ? 15.049 3.997 7.726 1.00 13.83 582 ARG A N 1
ATOM 4435 C CA . ARG A 1 602 ? 16.130 4.961 7.596 1.00 13.28 582 ARG A CA 1
ATOM 4436 C C . ARG A 1 602 ? 17.164 4.554 6.548 1.00 12.99 582 ARG A C 1
ATOM 4437 O O . ARG A 1 602 ? 17.638 5.390 5.764 1.00 12.91 582 ARG A O 1
ATOM 4445 N N . SER A 1 603 ? 17.501 3.269 6.511 1.00 13.64 583 SER A N 1
ATOM 4446 C CA . SER A 1 603 ? 18.429 2.762 5.499 1.00 13.87 583 SER A CA 1
ATOM 4447 C C . SER A 1 603 ? 17.830 2.924 4.091 1.00 11.64 583 SER A C 1
ATOM 4448 O O . SER A 1 603 ? 18.529 3.304 3.155 1.00 11.70 583 SER A O 1
ATOM 4451 N N . LEU A 1 604 ? 16.537 2.666 3.955 1.00 11.64 584 LEU A N 1
ATOM 4452 C CA . LEU A 1 604 ? 15.841 2.921 2.682 1.00 9.98 584 LEU A CA 1
ATOM 4453 C C . LEU A 1 604 ? 15.940 4.397 2.278 1.00 11.11 584 LEU A C 1
ATOM 4454 O O . LEU A 1 604 ? 16.250 4.710 1.117 1.00 10.47 584 LEU A O 1
ATOM 4459 N N . ALA A 1 605 ? 15.658 5.292 3.227 1.00 11.65 585 ALA A N 1
ATOM 4460 C CA . ALA A 1 605 ? 15.705 6.734 2.956 1.00 11.48 585 ALA A CA 1
ATOM 4461 C C . ALA A 1 605 ? 17.116 7.181 2.584 1.00 10.85 585 ALA A C 1
ATOM 4462 O O . ALA A 1 605 ? 17.297 8.064 1.739 1.00 11.14 585 ALA A O 1
ATOM 4464 N N . THR A 1 606 ? 18.116 6.579 3.222 1.00 11.43 586 THR A N 1
ATOM 4465 C CA . THR A 1 606 ? 19.506 6.868 2.902 1.00 11.27 586 THR A CA 1
ATOM 4466 C C . THR A 1 606 ? 19.863 6.429 1.477 1.00 10.39 586 THR A C 1
ATOM 4467 O O . THR A 1 606 ? 20.496 7.163 0.717 1.00 10.18 586 THR A O 1
ATOM 4471 N N . TYR A 1 607 ? 19.456 5.230 1.105 1.00 11.34 587 TYR A N 1
ATOM 4472 C CA . TYR A 1 607 ? 19.633 4.790 -0.269 1.00 10.34 587 TYR A CA 1
ATOM 4473 C C . TYR A 1 607 ? 18.913 5.739 -1.254 1.00 9.75 587 TYR A C 1
ATOM 4474 O O . TYR A 1 607 ? 19.439 6.044 -2.321 1.00 10.98 587 TYR A O 1
ATOM 4483 N N . ALA A 1 608 ? 17.716 6.202 -0.901 1.00 9.47 588 ALA A N 1
ATOM 4484 C CA . ALA A 1 608 ? 17.001 7.169 -1.754 1.00 10.26 588 ALA A CA 1
ATOM 4485 C C . ALA A 1 608 ? 17.823 8.437 -1.979 1.00 10.44 588 ALA A C 1
ATOM 4486 O O . ALA A 1 608 ? 17.838 8.976 -3.081 1.00 11.02 588 ALA A O 1
ATOM 4488 N N . ASP A 1 609 ? 18.478 8.940 -0.931 1.00 11.26 589 ASP A N 1
ATOM 4489 C CA . ASP A 1 609 ? 19.360 10.115 -1.078 1.00 10.26 589 ASP A CA 1
ATOM 4490 C C . ASP A 1 609 ? 20.455 9.840 -2.113 1.00 10.81 589 ASP A C 1
ATOM 4491 O O . ASP A 1 609 ? 20.722 10.662 -2.987 1.00 11.12 589 ASP A O 1
ATOM 4496 N N . GLN A 1 610 ? 21.078 8.670 -2.008 1.00 10.22 590 GLN A N 1
ATOM 4497 C CA . GLN A 1 610 ? 22.182 8.299 -2.882 1.00 10.57 590 GLN A CA 1
ATOM 4498 C C . GLN A 1 610 ? 21.714 8.179 -4.332 1.00 10.02 590 GLN A C 1
ATOM 4499 O O . GLN A 1 610 ? 22.422 8.606 -5.252 1.00 9.99 590 GLN A O 1
ATOM 4505 N N . ILE A 1 611 ? 20.524 7.605 -4.520 1.00 10.41 591 ILE A N 1
ATOM 4506 C CA . ILE A 1 611 ? 19.928 7.460 -5.859 1.00 9.56 591 ILE A CA 1
ATOM 4507 C C . ILE A 1 611 ? 19.650 8.837 -6.449 1.00 9.66 591 ILE A C 1
ATOM 4508 O O . ILE A 1 611 ? 19.975 9.086 -7.598 1.00 10.72 591 ILE A O 1
ATOM 4513 N N . GLN A 1 612 ? 19.085 9.739 -5.650 1.00 9.74 592 GLN A N 1
ATOM 4514 C CA . GLN A 1 612 ? 18.749 11.061 -6.154 1.00 9.76 592 GLN A CA 1
ATOM 4515 C C . GLN A 1 612 ? 19.993 11.857 -6.527 1.00 9.46 592 GLN A C 1
ATOM 4516 O O . GLN A 1 612 ? 20.003 12.520 -7.554 1.00 9.94 592 GLN A O 1
ATOM 4522 N N . ILE A 1 613 ? 21.057 11.787 -5.726 1.00 9.96 593 ILE A N 1
ATOM 4523 C CA . ILE A 1 613 ? 22.334 12.372 -6.162 1.00 9.35 593 ILE A CA 1
ATOM 4524 C C . ILE A 1 613 ? 22.760 11.805 -7.538 1.00 9.00 593 ILE A C 1
ATOM 4525 O O . ILE A 1 613 ? 23.136 12.555 -8.452 1.00 8.73 593 ILE A O 1
ATOM 4530 N N . GLY A 1 614 ? 22.631 10.490 -7.710 1.00 9.18 594 GLY A N 1
ATOM 4531 C CA . GLY A 1 614 ? 22.947 9.848 -8.984 1.00 8.87 594 GLY A CA 1
ATOM 4532 C C . GLY A 1 614 ? 22.047 10.276 -10.135 1.00 9.03 594 GLY A C 1
ATOM 4533 O O . GLY A 1 614 ? 22.532 10.536 -11.224 1.00 9.63 594 GLY A O 1
ATOM 4534 N N . LEU A 1 615 ? 20.758 10.384 -9.859 1.00 8.36 595 LEU A N 1
ATOM 4535 C CA . LEU A 1 615 ? 19.786 10.802 -10.875 1.00 8.51 595 LEU A CA 1
ATOM 4536 C C . LEU A 1 615 ? 20.060 12.216 -11.369 1.00 8.75 595 LEU A C 1
ATOM 4537 O O . LEU A 1 615 ? 19.702 12.562 -12.485 1.00 10.25 595 LEU A O 1
ATOM 4542 N N . ALA A 1 616 ? 20.672 13.035 -10.518 1.00 8.64 596 ALA A N 1
ATOM 4543 C CA . ALA A 1 616 ? 21.066 14.408 -10.854 1.00 8.95 596 ALA A CA 1
ATOM 4544 C C . ALA A 1 616 ? 22.524 14.479 -11.338 1.00 9.50 596 ALA A C 1
ATOM 4545 O O . ALA A 1 616 ? 23.182 15.510 -11.205 1.00 10.87 596 ALA A O 1
ATOM 4547 N N . GLY A 1 617 ? 23.028 13.377 -11.904 1.00 8.26 597 GLY A N 1
ATOM 4548 C CA . GLY A 1 617 ? 24.347 13.348 -12.529 1.00 8.64 597 GLY A CA 1
ATOM 4549 C C . GLY A 1 617 ? 25.535 13.020 -11.631 1.00 8.19 597 GLY A C 1
ATOM 4550 O O . GLY A 1 617 ? 26.683 13.111 -12.079 1.00 9.04 597 GLY A O 1
ATOM 4551 N N . ASN A 1 618 ? 25.239 12.600 -10.403 1.00 8.45 598 ASN A N 1
ATOM 4552 C CA . ASN A 1 618 ? 26.231 12.234 -9.383 1.00 8.59 598 ASN A CA 1
ATOM 4553 C C . ASN A 1 618 ? 27.306 13.297 -9.132 1.00 8.74 598 ASN A C 1
ATOM 4554 O O . ASN A 1 618 ? 28.497 13.014 -9.074 1.00 10.72 598 ASN A O 1
ATOM 4559 N N . LEU A 1 619 ? 26.833 14.528 -8.999 1.00 9.47 599 LEU A N 1
ATOM 4560 C CA . LEU A 1 619 ? 27.680 15.706 -8.890 1.00 9.86 599 LEU A CA 1
ATOM 4561 C C . LEU A 1 619 ? 28.124 15.977 -7.455 1.00 9.83 599 LEU A C 1
ATOM 4562 O O . LEU A 1 619 ? 27.346 15.822 -6.525 1.00 11.17 599 LEU A O 1
ATOM 4567 N N . ARG A 1 620 ? 29.371 16.421 -7.308 1.00 10.31 600 ARG A N 1
ATOM 4568 C CA . ARG A 1 620 ? 29.893 16.863 -6.018 1.00 12.19 600 ARG A CA 1
ATOM 4569 C C . ARG A 1 620 ? 29.034 17.947 -5.391 1.00 12.85 600 ARG A C 1
ATOM 4570 O O . ARG A 1 620 ? 28.842 17.960 -4.170 1.00 15.07 600 ARG A O 1
ATOM 4578 N N . ASP A 1 621 ? 28.598 18.899 -6.218 1.00 12.32 601 ASP A N 1
ATOM 4579 C CA . ASP A 1 621 ? 28.068 20.174 -5.711 1.00 14.31 601 ASP A CA 1
ATOM 4580 C C . ASP A 1 621 ? 26.550 20.291 -5.722 1.00 11.93 601 ASP A C 1
ATOM 4581 O O . ASP A 1 621 ? 26.006 21.291 -5.258 1.00 15.56 601 ASP A O 1
ATOM 4586 N N . TYR A 1 622 ? 25.855 19.276 -6.227 1.00 11.65 602 TYR A N 1
ATOM 4587 C CA . TYR A 1 622 ? 24.403 19.342 -6.297 1.00 11.58 602 TYR A CA 1
ATOM 4588 C C . TYR A 1 622 ? 23.842 19.254 -4.881 1.00 12.22 602 TYR A C 1
ATOM 4589 O O . TYR A 1 622 ? 24.246 18.374 -4.108 1.00 12.57 602 TYR A O 1
ATOM 4598 N N . VAL A 1 623 ? 22.922 20.160 -4.547 1.00 13.03 603 VAL A N 1
ATOM 4599 C CA . VAL A 1 623 ? 22.363 20.239 -3.193 1.00 14.10 603 VAL A CA 1
ATOM 4600 C C . VAL A 1 623 ? 21.012 19.534 -3.093 1.00 13.42 603 VAL A C 1
ATOM 4601 O O . VAL A 1 623 ? 20.066 19.896 -3.784 1.00 14.98 603 VAL A O 1
ATOM 4605 N N . LEU A 1 624 ? 20.949 18.526 -2.222 1.00 14.00 604 LEU A N 1
ATOM 4606 C CA . LEU A 1 624 ? 19.744 17.742 -1.960 1.00 13.12 604 LEU A CA 1
ATOM 4607 C C . LEU A 1 624 ? 19.297 17.934 -0.513 1.00 14.70 604 LEU A C 1
ATOM 4608 O O . LEU A 1 624 ? 20.124 17.988 0.387 1.00 15.87 604 LEU A O 1
ATOM 4613 N N . ILE A 1 625 ? 17.992 18.029 -0.288 1.00 13.38 605 ILE A N 1
ATOM 4614 C CA . ILE A 1 625 ? 17.454 17.903 1.061 1.00 14.30 605 ILE A CA 1
ATOM 4615 C C . ILE A 1 625 ? 17.498 16.427 1.416 1.00 15.05 605 ILE A C 1
ATOM 4616 O O . ILE A 1 625 ? 16.744 15.613 0.856 1.00 14.20 605 ILE A O 1
ATOM 4621 N N . SER A 1 626 ? 18.425 16.091 2.307 1.00 15.13 606 SER A N 1
ATOM 4622 C CA . SER A 1 626 ? 18.668 14.705 2.693 1.00 15.56 606 SER A CA 1
ATOM 4623 C C . SER A 1 626 ? 17.573 14.182 3.610 1.00 14.66 606 SER A C 1
ATOM 4624 O O . SER A 1 626 ? 16.714 14.930 4.052 1.00 16.36 606 SER A O 1
ATOM 4627 N N . HIS A 1 627 ? 17.632 12.888 3.913 1.00 14.41 607 HIS A N 1
ATOM 4628 C CA . HIS A 1 627 ? 16.581 12.228 4.684 1.00 14.06 607 HIS A CA 1
ATOM 4629 C C . HIS A 1 627 ? 16.437 12.760 6.114 1.00 15.05 607 HIS A C 1
ATOM 4630 O O . HIS A 1 627 ? 15.384 12.590 6.721 1.00 17.23 607 HIS A O 1
ATOM 4637 N N . THR A 1 628 ? 17.486 13.385 6.653 1.00 16.15 608 THR A N 1
ATOM 4638 C CA . THR A 1 628 ? 17.405 14.016 7.973 1.00 18.74 608 THR A CA 1
ATOM 4639 C C . THR A 1 628 ? 16.774 15.407 7.913 1.00 18.84 608 THR A C 1
ATOM 4640 O O . THR A 1 628 ? 16.527 16.019 8.954 1.00 23.57 608 THR A O 1
ATOM 4644 N N . GLY A 1 629 ? 16.549 15.913 6.701 1.00 19.80 609 GLY A N 1
ATOM 4645 C CA . GLY A 1 629 ? 16.079 17.280 6.492 1.00 17.58 609 GLY A CA 1
ATOM 4646 C C . GLY A 1 629 ? 17.193 18.274 6.213 1.00 17.80 609 GLY A C 1
ATOM 4647 O O . GLY A 1 629 ? 16.937 19.380 5.729 1.00 20.65 609 GLY A O 1
ATOM 4648 N N . GLU A 1 630 ? 18.432 17.895 6.521 1.00 16.91 610 GLU A N 1
ATOM 4649 C CA . GLU A 1 630 ? 19.578 18.755 6.273 1.00 16.34 610 GLU A CA 1
ATOM 4650 C C . GLU A 1 630 ? 19.946 18.793 4.800 1.00 16.57 610 GLU A C 1
ATOM 4651 O O . GLU A 1 630 ? 20.058 17.753 4.156 1.00 17.35 610 GLU A O 1
ATOM 4657 N N . ALA A 1 631 ? 20.131 19.998 4.270 1.00 16.96 611 ALA A N 1
ATOM 4658 C CA . ALA A 1 631 ? 20.602 20.164 2.912 1.00 17.70 611 ALA A CA 1
ATOM 4659 C C . ALA A 1 631 ? 22.061 19.752 2.847 1.00 16.18 611 ALA A C 1
ATOM 4660 O O . ALA A 1 631 ? 22.875 20.205 3.647 1.00 21.40 611 ALA A O 1
ATOM 4662 N N . LYS A 1 632 ? 22.387 18.881 1.900 1.00 15.02 612 LYS A N 1
ATOM 4663 C CA . LYS A 1 632 ? 23.752 18.380 1.724 1.00 16.28 612 LYS A CA 1
ATOM 4664 C C . LYS A 1 632 ? 24.118 18.356 0.248 1.00 14.65 612 LYS A C 1
ATOM 4665 O O . LYS A 1 632 ? 23.288 18.018 -0.600 1.00 15.18 612 LYS A O 1
ATOM 4671 N N . LYS A 1 633 ? 25.359 18.727 -0.050 1.00 13.94 613 LYS A N 1
ATOM 4672 C CA . LYS A 1 633 ? 25.918 18.543 -1.388 1.00 13.66 613 LYS A CA 1
ATOM 4673 C C . LYS A 1 633 ? 26.137 17.056 -1.637 1.00 12.33 613 LYS A C 1
ATOM 4674 O O . LYS A 1 633 ? 26.293 16.274 -0.694 1.00 13.18 613 LYS A O 1
ATOM 4680 N N . GLY A 1 634 ? 26.141 16.656 -2.904 1.00 12.29 614 GLY A N 1
ATOM 4681 C CA . GLY A 1 634 ? 26.444 15.273 -3.271 1.00 11.42 614 GLY A CA 1
ATOM 4682 C C . GLY A 1 634 ? 27.707 14.729 -2.599 1.00 12.13 614 GLY A C 1
ATOM 4683 O O . GLY A 1 634 ? 27.771 13.559 -2.248 1.00 12.06 614 GLY A O 1
ATOM 4684 N N . SER A 1 635 ? 28.720 15.579 -2.442 1.00 12.88 615 SER A N 1
ATOM 4685 C CA . SER A 1 635 ? 29.995 15.168 -1.863 1.00 13.85 615 SER A CA 1
ATOM 4686 C C . SER A 1 635 ? 29.911 15.019 -0.344 1.00 15.12 615 SER A C 1
ATOM 4687 O O . SER A 1 635 ? 30.789 14.400 0.274 1.00 17.07 615 SER A O 1
ATOM 4690 N N . GLU A 1 636 ? 28.872 15.604 0.250 1.00 16.10 616 GLU A N 1
ATOM 4691 C CA . GLU A 1 636 ? 28.655 15.560 1.699 1.00 14.98 616 GLU A CA 1
ATOM 4692 C C . GLU A 1 636 ? 27.799 14.389 2.148 1.00 18.38 616 GLU A C 1
ATOM 4693 O O . GLU A 1 636 ? 27.653 14.155 3.353 1.00 20.88 616 GLU A O 1
ATOM 4699 N N . ILE A 1 637 ? 27.206 13.689 1.184 1.00 17.84 617 ILE A N 1
ATOM 4700 C CA . ILE A 1 637 ? 26.527 12.436 1.428 1.00 18.33 617 ILE A CA 1
ATOM 4701 C C . ILE A 1 637 ? 27.586 11.373 1.182 1.00 15.86 617 ILE A C 1
ATOM 4702 O O . ILE A 1 637 ? 28.277 11.407 0.178 1.00 16.46 617 ILE A O 1
ATOM 4707 N N . HIS A 1 638 ? 27.782 10.486 2.149 1.00 20.94 618 HIS A N 1
ATOM 4708 C CA . HIS A 1 638 ? 28.938 9.612 2.115 1.00 22.33 618 HIS A CA 1
ATOM 4709 C C . HIS A 1 638 ? 28.555 8.148 1.981 1.00 24.47 618 HIS A C 1
ATOM 4710 O O . HIS A 1 638 ? 27.472 7.729 2.393 1.00 24.73 618 HIS A O 1
ATOM 4717 N N . THR A 1 639 ? 29.457 7.379 1.380 1.00 29.96 619 THR A N 1
ATOM 4718 C CA . THR A 1 639 ? 29.259 5.948 1.224 1.00 36.07 619 THR A CA 1
ATOM 4719 C C . THR A 1 639 ? 29.433 5.324 2.603 1.00 44.10 619 THR A C 1
ATOM 4720 O O . THR A 1 639 ? 30.106 5.903 3.459 1.00 48.66 619 THR A O 1
ATOM 4724 N N . PHE A 1 640 ? 28.806 4.173 2.830 1.00 49.36 620 PHE A N 1
ATOM 4725 C CA . PHE A 1 640 ? 29.045 3.399 4.045 1.00 48.50 620 PHE A CA 1
ATOM 4726 C C . PHE A 1 640 ? 30.502 2.941 4.021 1.00 52.14 620 PHE A C 1
ATOM 4727 O O . PHE A 1 640 ? 30.792 1.760 3.821 1.00 59.02 620 PHE A O 1
ATOM 4729 N N . ASP A 1 641 ? 31.398 3.906 4.242 1.00 53.04 621 ASP A N 1
ATOM 4730 C CA . ASP A 1 641 ? 32.852 3.756 4.063 1.00 53.37 621 ASP A CA 1
ATOM 4731 C C . ASP A 1 641 ? 33.607 5.095 3.882 1.00 53.22 621 ASP A C 1
ATOM 4732 O O . ASP A 1 641 ? 34.831 5.087 3.731 1.00 61.74 621 ASP A O 1
ATOM 4734 N N . GLY A 1 642 ? 32.891 6.226 3.845 1.00 47.93 622 GLY A N 1
ATOM 4735 C CA . GLY A 1 642 ? 33.498 7.549 4.095 1.00 45.03 622 GLY A CA 1
ATOM 4736 C C . GLY A 1 642 ? 33.700 8.524 2.941 1.00 37.97 622 GLY A C 1
ATOM 4737 O O . GLY A 1 642 ? 33.959 9.706 3.171 1.00 36.99 622 GLY A O 1
ATOM 4738 N N . LEU A 1 643 ? 33.581 8.050 1.705 1.00 34.71 623 LEU A N 1
ATOM 4739 C CA . LEU A 1 643 ? 33.896 8.863 0.534 1.00 27.80 623 LEU A CA 1
ATOM 4740 C C . LEU A 1 643 ? 32.637 9.496 -0.033 1.00 24.64 623 LEU A C 1
ATOM 4741 O O . LEU A 1 643 ? 31.533 9.048 0.261 1.00 28.60 623 LEU A O 1
ATOM 4746 N N . PRO A 1 644 ? 32.800 10.539 -0.863 1.00 20.85 624 PRO A N 1
ATOM 4747 C CA . PRO A 1 644 ? 31.633 11.215 -1.392 1.00 20.69 624 PRO A CA 1
ATOM 4748 C C . PRO A 1 644 ? 30.774 10.304 -2.281 1.00 15.56 624 PRO A C 1
ATOM 4749 O O . PRO A 1 644 ? 31.306 9.593 -3.130 1.00 17.89 624 PRO A O 1
ATOM 4753 N N . VAL A 1 645 ? 29.459 10.332 -2.104 1.00 13.29 625 VAL A N 1
ATOM 4754 C CA . VAL A 1 645 ? 28.580 9.645 -3.051 1.00 11.86 625 VAL A CA 1
ATOM 4755 C C . VAL A 1 645 ? 28.684 10.344 -4.408 1.00 11.47 625 VAL A C 1
ATOM 4756 O O . VAL A 1 645 ? 29.050 9.720 -5.403 1.00 10.45 625 VAL A O 1
ATOM 4760 N N . GLY A 1 646 ? 28.380 11.636 -4.426 1.00 11.43 626 GLY A N 1
ATOM 4761 C CA . GLY A 1 646 ? 28.500 12.443 -5.645 1.00 11.17 626 GLY A CA 1
ATOM 4762 C C . GLY A 1 646 ? 29.901 12.988 -5.785 1.00 10.47 626 GLY A C 1
ATOM 4763 O O . GLY A 1 646 ? 30.366 13.731 -4.930 1.00 15.49 626 GLY A O 1
ATOM 4764 N N . TYR A 1 647 ? 30.585 12.628 -6.860 1.00 9.08 627 TYR A N 1
ATOM 4765 C CA . TYR A 1 647 ? 32.013 12.955 -7.017 1.00 9.81 627 TYR A CA 1
ATOM 4766 C C . TYR A 1 647 ? 32.390 13.668 -8.324 1.00 10.32 627 TYR A C 1
ATOM 4767 O O . TYR A 1 647 ? 33.541 14.050 -8.505 1.00 11.21 627 TYR A O 1
ATOM 4776 N N . THR A 1 648 ? 31.436 13.877 -9.224 1.00 10.49 628 THR A N 1
ATOM 4777 C CA . THR A 1 648 ? 31.775 14.410 -10.531 1.00 10.29 628 THR A CA 1
ATOM 4778 C C . THR A 1 648 ? 31.613 15.920 -10.632 1.00 9.27 628 THR A C 1
ATOM 4779 O O . THR A 1 648 ? 30.948 16.543 -9.801 1.00 10.89 628 THR A O 1
ATOM 4783 N N . ALA A 1 649 ? 32.209 16.475 -11.692 1.00 9.64 629 ALA A N 1
ATOM 4784 C CA . ALA A 1 649 ? 32.067 17.883 -12.063 1.00 9.28 629 ALA A CA 1
ATOM 4785 C C . ALA A 1 649 ? 31.050 18.147 -13.169 1.00 10.11 629 ALA A C 1
ATOM 4786 O O . ALA A 1 649 ? 30.723 19.299 -13.437 1.00 10.12 629 ALA A O 1
ATOM 4788 N N . SER A 1 650 ? 30.597 17.083 -13.815 1.00 9.68 630 SER A N 1
ATOM 4789 C CA . SER A 1 650 ? 29.726 17.165 -14.976 1.00 9.99 630 SER A CA 1
ATOM 4790 C C . SER A 1 650 ? 28.953 15.881 -15.105 1.00 9.01 630 SER A C 1
ATOM 4791 O O . SER A 1 650 ? 29.478 14.811 -14.790 1.00 9.95 630 SER A O 1
ATOM 4794 N N . PRO A 1 651 ? 27.709 15.964 -15.577 1.00 8.97 631 PRO A N 1
ATOM 4795 C CA . PRO A 1 651 ? 26.963 14.733 -15.821 1.00 8.91 631 PRO A CA 1
ATOM 4796 C C . PRO A 1 651 ? 27.635 13.771 -16.816 1.00 9.36 631 PRO A C 1
ATOM 4797 O O . PRO A 1 651 ? 27.402 12.568 -16.732 1.00 9.78 631 PRO A O 1
ATOM 4801 N N . ILE A 1 652 ? 28.476 14.265 -17.726 1.00 9.14 632 ILE A N 1
ATOM 4802 C CA . ILE A 1 652 ? 29.124 13.373 -18.702 1.00 10.38 632 ILE A CA 1
ATOM 4803 C C . ILE A 1 652 ? 30.229 12.530 -18.062 1.00 9.79 632 ILE A C 1
ATOM 4804 O O . ILE A 1 652 ? 30.778 11.626 -18.684 1.00 10.46 632 ILE A O 1
ATOM 4809 N N . GLU A 1 653 ? 30.535 12.848 -16.815 1.00 8.57 633 GLU A N 1
ATOM 4810 C CA . GLU A 1 653 ? 31.457 12.052 -16.019 1.00 8.35 633 GLU A CA 1
ATOM 4811 C C . GLU A 1 653 ? 30.817 10.877 -15.276 1.00 8.89 633 GLU A C 1
ATOM 4812 O O . GLU A 1 653 ? 31.528 10.101 -14.624 1.00 9.76 633 GLU A O 1
ATOM 4818 N N A THR A 1 654 ? 29.486 10.783 -15.287 0.22 8.00 634 THR A N 1
ATOM 4819 N N B THR A 1 654 ? 29.506 10.713 -15.436 0.64 8.29 634 THR A N 1
ATOM 4820 N N C THR A 1 654 ? 29.501 10.736 -15.404 0.14 8.93 634 THR A N 1
ATOM 4821 C CA A THR A 1 654 ? 28.816 9.646 -14.645 0.22 7.37 634 THR A CA 1
ATOM 4822 C CA B THR A 1 654 ? 28.745 9.708 -14.706 0.64 7.38 634 THR A CA 1
ATOM 4823 C CA C THR A 1 654 ? 28.777 9.664 -14.741 0.14 8.52 634 THR A CA 1
ATOM 4824 C C A THR A 1 654 ? 28.243 8.678 -15.672 0.22 7.12 634 THR A C 1
ATOM 4825 C C B THR A 1 654 ? 28.125 8.666 -15.618 0.64 7.02 634 THR A C 1
ATOM 4826 C C C THR A 1 654 ? 28.192 8.655 -15.703 0.14 7.93 634 THR A C 1
ATOM 4827 O O A THR A 1 654 ? 27.640 9.086 -16.666 0.22 6.45 634 THR A O 1
ATOM 4828 O O B THR A 1 654 ? 27.306 9.022 -16.465 0.64 6.74 634 THR A O 1
ATOM 4838 N N . ILE A 1 655 ? 28.513 7.399 -15.429 1.00 7.64 635 ILE A N 1
ATOM 4839 C CA . ILE A 1 655 ? 27.922 6.284 -16.124 1.00 8.26 635 ILE A CA 1
ATOM 4840 C C . ILE A 1 655 ? 27.022 5.623 -15.082 1.00 8.04 635 ILE A C 1
ATOM 4841 O O . ILE A 1 655 ? 27.498 4.941 -14.158 1.00 9.10 635 ILE A O 1
ATOM 4846 N N . ASN A 1 656 ? 25.719 5.852 -15.207 1.00 8.02 636 ASN A N 1
ATOM 4847 C CA . ASN A 1 656 ? 24.731 5.306 -14.272 1.00 8.04 636 ASN A CA 1
ATOM 4848 C C . ASN A 1 656 ? 24.315 3.923 -14.727 1.00 8.56 636 ASN A C 1
ATOM 4849 O O . ASN A 1 656 ? 23.952 3.727 -15.879 1.00 9.53 636 ASN A O 1
ATOM 4854 N N . TYR A 1 657 ? 24.403 2.952 -13.824 1.00 9.08 637 TYR A N 1
ATOM 4855 C CA . TYR A 1 657 ? 24.062 1.566 -14.137 1.00 8.11 637 TYR A CA 1
ATOM 4856 C C . TYR A 1 657 ? 23.522 0.834 -12.934 1.00 8.56 637 TYR A C 1
ATOM 4857 O O . TYR A 1 657 ? 23.794 1.223 -11.784 1.00 8.96 637 TYR A O 1
ATOM 4866 N N . VAL A 1 658 ? 22.781 -0.238 -13.203 1.00 8.23 638 VAL A N 1
ATOM 4867 C CA . VAL A 1 658 ? 22.331 -1.193 -12.180 1.00 9.58 638 VAL A CA 1
ATOM 4868 C C . VAL A 1 658 ? 22.788 -2.621 -12.501 1.00 10.58 638 VAL A C 1
ATOM 4869 O O . VAL A 1 658 ? 22.528 -3.550 -11.731 1.00 11.84 638 VAL A O 1
ATOM 4873 N N . SER A 1 659 ? 23.459 -2.780 -13.635 1.00 8.63 639 SER A N 1
ATOM 4874 C CA . SER A 1 659 ? 23.814 -4.085 -14.164 1.00 9.61 639 SER A CA 1
ATOM 4875 C C . SER A 1 659 ? 24.888 -3.950 -15.229 1.00 8.11 639 SER A C 1
ATOM 4876 O O . SER A 1 659 ? 25.012 -2.912 -15.892 1.00 8.96 639 SER A O 1
ATOM 4879 N N . ALA A 1 660 ? 25.660 -5.011 -15.390 1.00 9.30 640 ALA A N 1
ATOM 4880 C CA . ALA A 1 660 ? 26.744 -5.072 -16.350 1.00 9.40 640 ALA A CA 1
ATOM 4881 C C . ALA A 1 660 ? 27.143 -6.530 -16.487 1.00 8.40 640 ALA A C 1
ATOM 4882 O O . ALA A 1 660 ? 26.563 -7.409 -15.818 1.00 8.25 640 ALA A O 1
ATOM 4884 N N . HIS A 1 661 ? 28.139 -6.806 -17.313 1.00 8.42 641 HIS A N 1
ATOM 4885 C CA . HIS A 1 661 ? 28.534 -8.195 -17.497 1.00 8.06 641 HIS A CA 1
ATOM 4886 C C . HIS A 1 661 ? 29.012 -8.816 -16.175 1.00 8.37 641 HIS A C 1
ATOM 4887 O O . HIS A 1 661 ? 28.738 -9.993 -15.919 1.00 9.61 641 HIS A O 1
ATOM 4894 N N . ASP A 1 662 ? 29.696 -8.030 -15.335 1.00 8.64 642 ASP A N 1
ATOM 4895 C CA . ASP A 1 662 ? 30.102 -8.504 -14.009 1.00 9.10 642 ASP A CA 1
ATOM 4896 C C . ASP A 1 662 ? 28.929 -8.627 -13.055 1.00 9.51 642 ASP A C 1
ATOM 4897 O O . ASP A 1 662 ? 28.005 -7.816 -13.097 1.00 10.47 642 ASP A O 1
ATOM 4902 N N . ASN A 1 663 ? 29.006 -9.613 -12.159 1.00 9.69 643 ASN A N 1
ATOM 4903 C CA . ASN A 1 663 ? 28.011 -9.814 -11.107 1.00 10.24 643 ASN A CA 1
ATOM 4904 C C . ASN A 1 663 ? 26.667 -10.271 -11.665 1.00 11.01 643 ASN A C 1
ATOM 4905 O O . ASN A 1 663 ? 26.601 -10.702 -12.819 1.00 11.89 643 ASN A O 1
ATOM 4910 N N . GLU A 1 664 ? 25.629 -10.264 -10.839 1.00 11.17 644 GLU A N 1
ATOM 4911 C CA . GLU A 1 664 ? 24.352 -10.855 -11.224 1.00 10.93 644 GLU A CA 1
ATOM 4912 C C . GLU A 1 664 ? 23.649 -9.970 -12.250 1.00 9.72 644 GLU A C 1
ATOM 4913 O O . GLU A 1 664 ? 23.716 -8.741 -12.183 1.00 9.69 644 GLU A O 1
ATOM 4919 N N . THR A 1 665 ? 22.956 -10.589 -13.201 1.00 8.78 645 THR A N 1
ATOM 4920 C CA . THR A 1 665 ? 22.131 -9.815 -14.133 1.00 8.57 645 THR A CA 1
ATOM 4921 C C . THR A 1 665 ? 21.041 -9.076 -13.347 1.00 8.01 645 THR A C 1
ATOM 4922 O O . THR A 1 665 ? 20.741 -9.418 -12.186 1.00 9.28 645 THR A O 1
ATOM 4926 N N . LEU A 1 666 ? 20.465 -8.050 -13.961 1.00 8.52 646 LEU A N 1
ATOM 4927 C CA . LEU A 1 666 ? 19.364 -7.321 -13.334 1.00 8.93 646 LEU A CA 1
ATOM 4928 C C . LEU A 1 666 ? 18.234 -8.266 -12.899 1.00 8.80 646 LEU A C 1
ATOM 4929 O O . LEU A 1 666 ? 17.737 -8.188 -11.775 1.00 9.65 646 LEU A O 1
ATOM 4934 N N . PHE A 1 667 ? 17.830 -9.173 -13.784 1.00 9.11 647 PHE A N 1
ATOM 4935 C CA . PHE A 1 667 ? 16.753 -10.090 -13.455 1.00 9.17 647 PHE A CA 1
ATOM 4936 C C . PHE A 1 667 ? 17.129 -10.997 -12.282 1.00 8.85 647 PHE A C 1
ATOM 4937 O O . PHE A 1 667 ? 16.309 -11.259 -11.401 1.00 10.36 647 PHE A O 1
ATOM 4945 N N . ASP A 1 668 ? 18.360 -11.493 -12.295 1.00 9.02 648 ASP A N 1
ATOM 4946 C CA . ASP A 1 668 ? 18.821 -12.398 -11.239 1.00 10.15 648 ASP A CA 1
ATOM 4947 C C . ASP A 1 668 ? 18.939 -11.716 -9.879 1.00 9.40 648 ASP A C 1
ATOM 4948 O O . ASP A 1 668 ? 18.521 -12.279 -8.861 1.00 11.63 648 ASP A O 1
ATOM 4953 N N . VAL A 1 669 ? 19.476 -10.500 -9.851 1.00 9.42 649 VAL A N 1
ATOM 4954 C CA . VAL A 1 669 ? 19.636 -9.803 -8.562 1.00 10.56 649 VAL A CA 1
ATOM 4955 C C . VAL A 1 669 ? 18.257 -9.519 -7.955 1.00 10.67 649 VAL A C 1
ATOM 4956 O O . VAL A 1 669 ? 18.063 -9.645 -6.751 1.00 10.96 649 VAL A O 1
ATOM 4960 N N . ILE A 1 670 ? 17.290 -9.146 -8.787 1.00 9.94 650 ILE A N 1
ATOM 4961 C CA . ILE A 1 670 ? 15.937 -8.907 -8.309 1.00 10.35 650 ILE A CA 1
ATOM 4962 C C . ILE A 1 670 ? 15.304 -10.215 -7.806 1.00 11.20 650 ILE A C 1
ATOM 4963 O O . ILE A 1 670 ? 14.623 -10.220 -6.782 1.00 10.99 650 ILE A O 1
ATOM 4968 N N . SER A 1 671 ? 15.533 -11.317 -8.523 1.00 10.64 651 SER A N 1
ATOM 4969 C CA . SER A 1 671 ? 15.011 -12.614 -8.093 1.00 12.07 651 SER A CA 1
ATOM 4970 C C . SER A 1 671 ? 15.629 -13.121 -6.789 1.00 12.43 651 SER A C 1
ATOM 4971 O O . SER A 1 671 ? 14.993 -13.862 -6.059 1.00 12.86 651 SER A O 1
ATOM 4974 N N . VAL A 1 672 ? 16.872 -12.748 -6.512 1.00 11.74 652 VAL A N 1
ATOM 4975 C CA . VAL A 1 672 ? 17.523 -13.140 -5.262 1.00 11.93 652 VAL A CA 1
ATOM 4976 C C . VAL A 1 672 ? 17.029 -12.329 -4.066 1.00 11.85 652 VAL A C 1
ATOM 4977 O O . VAL A 1 672 ? 16.771 -12.891 -3.003 1.00 12.57 652 VAL A O 1
ATOM 4981 N N . LYS A 1 673 ? 16.897 -11.020 -4.246 1.00 10.20 653 LYS A N 1
ATOM 4982 C CA . LYS A 1 673 ? 16.717 -10.097 -3.126 1.00 10.32 653 LYS A CA 1
ATOM 4983 C C . LYS A 1 673 ? 15.262 -9.822 -2.720 1.00 10.11 653 LYS A C 1
ATOM 4984 O O . LYS A 1 673 ? 14.974 -9.541 -1.560 1.00 12.07 653 LYS A O 1
ATOM 4990 N N . THR A 1 674 ? 14.348 -9.853 -3.684 1.00 9.99 654 THR A N 1
ATOM 4991 C CA . THR A 1 674 ? 12.947 -9.605 -3.379 1.00 11.28 654 THR A CA 1
ATOM 4992 C C . THR A 1 674 ? 12.366 -10.775 -2.585 1.00 11.26 654 THR A C 1
ATOM 4993 O O . THR A 1 674 ? 12.943 -11.871 -2.572 1.00 12.79 654 THR A O 1
ATOM 4997 N N . PRO A 1 675 ? 11.220 -10.555 -1.923 1.00 11.70 655 PRO A N 1
ATOM 4998 C CA . PRO A 1 675 ? 10.573 -11.680 -1.255 1.00 12.80 655 PRO A CA 1
ATOM 4999 C C . PRO A 1 675 ? 10.293 -12.807 -2.221 1.00 12.93 655 PRO A C 1
ATOM 5000 O O . PRO A 1 675 ? 9.878 -12.562 -3.351 1.00 13.53 655 PRO A O 1
ATOM 5004 N N . MET A 1 676 ? 10.514 -14.037 -1.777 1.00 13.69 656 MET A N 1
ATOM 5005 C CA . MET A 1 676 ? 10.287 -15.192 -2.637 1.00 15.68 656 MET A CA 1
ATOM 5006 C C . MET A 1 676 ? 8.843 -15.277 -3.168 1.00 15.46 656 MET A C 1
ATOM 5007 O O . MET A 1 676 ? 8.618 -15.766 -4.267 1.00 15.84 656 MET A O 1
ATOM 5012 N N . ILE A 1 677 ? 7.878 -14.788 -2.395 1.00 16.61 657 ILE A N 1
ATOM 5013 C CA . ILE A 1 677 ? 6.469 -14.946 -2.735 1.00 18.51 657 ILE A CA 1
ATOM 5014 C C . ILE A 1 677 ? 5.990 -13.991 -3.849 1.00 17.20 657 ILE A C 1
ATOM 5015 O O . ILE A 1 677 ? 4.885 -14.158 -4.377 1.00 19.10 657 ILE A O 1
ATOM 5020 N N . LEU A 1 678 ? 6.797 -13.001 -4.223 1.00 16.06 658 LEU A N 1
ATOM 5021 C CA . LEU A 1 678 ? 6.400 -12.119 -5.332 1.00 14.70 658 LEU A CA 1
ATOM 5022 C C . LEU A 1 678 ? 6.212 -12.953 -6.595 1.00 14.80 658 LEU A C 1
ATOM 5023 O O . LEU A 1 678 ? 6.933 -13.930 -6.815 1.00 16.68 658 LEU A O 1
ATOM 5028 N N . SER A 1 679 ? 5.244 -12.567 -7.419 1.00 14.77 659 SER A N 1
ATOM 5029 C CA . SER A 1 679 ? 5.036 -13.234 -8.697 1.00 13.61 659 SER A CA 1
ATOM 5030 C C . SER A 1 679 ? 6.088 -12.752 -9.679 1.00 14.07 659 SER A C 1
ATOM 5031 O O . SER A 1 679 ? 6.714 -11.699 -9.485 1.00 12.93 659 SER A O 1
ATOM 5034 N N . VAL A 1 680 ? 6.282 -13.510 -10.748 1.00 15.20 660 VAL A N 1
ATOM 5035 C CA . VAL A 1 680 ? 7.214 -13.083 -11.773 1.00 14.80 660 VAL A CA 1
ATOM 5036 C C . VAL A 1 680 ? 6.695 -11.791 -12.429 1.00 13.59 660 VAL A C 1
ATOM 5037 O O . VAL A 1 680 ? 7.479 -10.926 -12.792 1.00 14.40 660 VAL A O 1
ATOM 5041 N N . ASP A 1 681 ? 5.375 -11.646 -12.528 1.00 13.47 661 ASP A N 1
ATOM 5042 C CA . ASP A 1 681 ? 4.780 -10.418 -13.070 1.00 14.55 661 ASP A CA 1
ATOM 5043 C C . ASP A 1 681 ? 5.217 -9.188 -12.271 1.00 13.62 661 ASP A C 1
ATOM 5044 O O . ASP A 1 681 ? 5.607 -8.166 -12.845 1.00 14.20 661 ASP A O 1
ATOM 5049 N N . GLU A 1 682 ? 5.157 -9.303 -10.950 1.00 12.95 662 GLU A N 1
ATOM 5050 C CA . GLU A 1 682 ? 5.631 -8.247 -10.064 1.00 12.70 662 GLU A CA 1
ATOM 5051 C C . GLU A 1 682 ? 7.121 -7.982 -10.281 1.00 10.95 662 GLU A C 1
ATOM 5052 O O . GLU A 1 682 ? 7.536 -6.837 -10.420 1.00 11.21 662 GLU A O 1
ATOM 5058 N N . ARG A 1 683 ? 7.929 -9.040 -10.330 1.00 10.84 663 ARG A N 1
ATOM 5059 C CA . ARG A 1 683 ? 9.366 -8.851 -10.550 1.00 9.72 663 ARG A CA 1
ATOM 5060 C C . ARG A 1 683 ? 9.650 -8.190 -11.909 1.00 9.59 663 ARG A C 1
ATOM 5061 O O . ARG A 1 683 ? 10.582 -7.407 -12.032 1.00 10.43 663 ARG A O 1
ATOM 5069 N N . CYS A 1 684 ? 8.852 -8.487 -12.932 1.00 10.33 664 CYS A N 1
ATOM 5070 C CA . CYS A 1 684 ? 9.053 -7.820 -14.202 1.00 10.86 664 CYS A CA 1
ATOM 5071 C C . CYS A 1 684 ? 8.840 -6.312 -14.105 1.00 10.22 664 CYS A C 1
ATOM 5072 O O . CYS A 1 684 ? 9.599 -5.540 -14.708 1.00 10.09 664 CYS A O 1
ATOM 5075 N N . ARG A 1 685 ? 7.837 -5.888 -13.330 1.00 9.94 665 ARG A N 1
ATOM 5076 C CA . ARG A 1 685 ? 7.668 -4.450 -13.051 1.00 10.26 665 ARG A CA 1
ATOM 5077 C C . ARG A 1 685 ? 8.895 -3.863 -12.329 1.00 10.02 665 ARG A C 1
ATOM 5078 O O . ARG A 1 685 ? 9.316 -2.750 -12.624 1.00 10.17 665 ARG A O 1
ATOM 5086 N N . ILE A 1 686 ? 9.489 -4.635 -11.428 1.00 9.79 666 ILE A N 1
ATOM 5087 C CA . ILE A 1 686 ? 10.659 -4.176 -10.674 1.00 9.65 666 ILE A CA 1
ATOM 5088 C C . ILE A 1 686 ? 11.876 -4.021 -11.599 1.00 8.19 666 ILE A C 1
ATOM 5089 O O . ILE A 1 686 ? 12.651 -3.071 -11.476 1.00 10.10 666 ILE A O 1
ATOM 5094 N N . ASN A 1 687 ? 12.043 -4.951 -12.538 1.00 9.71 667 ASN A N 1
ATOM 5095 C CA . ASN A 1 687 ? 13.088 -4.822 -13.552 1.00 9.85 667 ASN A CA 1
ATOM 5096 C C . ASN A 1 687 ? 12.912 -3.510 -14.328 1.00 9.28 667 ASN A C 1
ATOM 5097 O O . ASN A 1 687 ? 13.867 -2.775 -14.535 1.00 10.33 667 ASN A O 1
ATOM 5102 N N . HIS A 1 688 ? 11.686 -3.245 -14.782 1.00 10.05 668 HIS A N 1
ATOM 5103 C CA . HIS A 1 688 ? 11.395 -2.012 -15.513 1.00 10.96 668 HIS A CA 1
ATOM 5104 C C . HIS A 1 688 ? 11.713 -0.775 -14.674 1.00 10.80 668 HIS A C 1
ATOM 5105 O O . HIS A 1 688 ? 12.261 0.201 -15.189 1.00 11.09 668 HIS A O 1
ATOM 5112 N N . LEU A 1 689 ? 11.385 -0.811 -13.387 1.00 9.65 669 LEU A N 1
ATOM 5113 C CA . LEU A 1 689 ? 11.711 0.333 -12.510 1.00 9.56 669 LEU A CA 1
ATOM 5114 C C . LEU A 1 689 ? 13.212 0.617 -12.514 1.00 9.26 669 LEU A C 1
ATOM 5115 O O . LEU A 1 689 ? 13.633 1.774 -12.633 1.00 9.90 669 LEU A O 1
ATOM 5120 N N . ALA A 1 690 ? 14.019 -0.433 -12.384 1.00 8.05 670 ALA A N 1
ATOM 5121 C CA . ALA A 1 690 ? 15.463 -0.242 -12.334 1.00 8.78 670 ALA A CA 1
ATOM 5122 C C . ALA A 1 690 ? 16.034 0.340 -13.619 1.00 9.24 670 ALA A C 1
ATOM 5123 O O . ALA A 1 690 ? 16.787 1.320 -13.593 1.00 9.23 670 ALA A O 1
ATOM 5125 N N A SER A 1 691 ? 15.687 -0.260 -14.758 0.54 8.87 671 SER A N 1
ATOM 5126 N N B SER A 1 691 ? 15.671 -0.272 -14.737 0.46 9.15 671 SER A N 1
ATOM 5127 C CA A SER A 1 691 ? 16.180 0.235 -16.057 0.54 8.74 671 SER A CA 1
ATOM 5128 C CA B SER A 1 691 ? 16.117 0.195 -16.041 0.46 9.41 671 SER A CA 1
ATOM 5129 C C A SER A 1 691 ? 15.610 1.620 -16.399 0.54 8.88 671 SER A C 1
ATOM 5130 C C B SER A 1 691 ? 15.653 1.625 -16.297 0.46 8.87 671 SER A C 1
ATOM 5131 O O A SER A 1 691 ? 16.236 2.388 -17.138 0.54 9.03 671 SER A O 1
ATOM 5132 O O B SER A 1 691 ? 16.410 2.432 -16.833 0.46 8.77 671 SER A O 1
ATOM 5137 N N . SER A 1 692 ? 14.431 1.936 -15.869 1.00 9.00 672 SER A N 1
ATOM 5138 C CA . SER A 1 692 ? 13.850 3.274 -16.059 1.00 9.64 672 SER A CA 1
ATOM 5139 C C . SER A 1 692 ? 14.547 4.344 -15.230 1.00 9.45 672 SER A C 1
ATOM 5140 O O . SER A 1 692 ? 14.686 5.474 -15.678 1.00 10.31 672 SER A O 1
ATOM 5143 N N . MET A 1 693 ? 14.966 3.998 -14.019 1.00 9.30 673 MET A N 1
ATOM 5144 C CA . MET A 1 693 ? 15.791 4.914 -13.241 1.00 9.08 673 MET A CA 1
ATOM 5145 C C . MET A 1 693 ? 17.079 5.259 -13.982 1.00 9.24 673 MET A C 1
ATOM 5146 O O . MET A 1 693 ? 17.536 6.399 -13.928 1.00 10.43 673 MET A O 1
ATOM 5151 N N . MET A 1 694 ? 17.650 4.297 -14.710 1.00 8.71 674 MET A N 1
ATOM 5152 C CA . MET A 1 694 ? 18.809 4.589 -15.534 1.00 8.02 674 MET A CA 1
ATOM 5153 C C . MET A 1 694 ? 18.411 5.462 -16.729 1.00 8.27 674 MET A C 1
ATOM 5154 O O . MET A 1 694 ? 19.020 6.504 -16.988 1.00 9.39 674 MET A O 1
ATOM 5159 N N . ALA A 1 695 ? 17.372 5.027 -17.444 1.00 8.74 675 ALA A N 1
ATOM 5160 C CA . ALA A 1 695 ? 16.960 5.692 -18.679 1.00 8.99 675 ALA A CA 1
ATOM 5161 C C . ALA A 1 695 ? 16.504 7.131 -18.481 1.00 8.96 675 ALA A C 1
ATOM 5162 O O . ALA A 1 695 ? 16.575 7.915 -19.422 1.00 9.56 675 ALA A O 1
ATOM 5164 N N . LEU A 1 696 ? 16.046 7.493 -17.285 1.00 8.36 676 LEU A N 1
ATOM 5165 C CA . LEU A 1 696 ? 15.564 8.853 -17.027 1.00 8.80 676 LEU A CA 1
ATOM 5166 C C . LEU A 1 696 ? 16.517 9.659 -16.137 1.00 8.43 676 LEU A C 1
ATOM 5167 O O . LEU A 1 696 ? 16.161 10.737 -15.645 1.00 11.27 676 LEU A O 1
ATOM 5172 N N . SER A 1 697 ? 17.735 9.157 -15.965 1.00 8.87 677 SER A N 1
ATOM 5173 C CA . SER A 1 697 ? 18.727 9.842 -15.135 1.00 8.76 677 SER A CA 1
ATOM 5174 C C . SER A 1 697 ? 19.490 10.883 -15.927 1.00 8.81 677 SER A C 1
ATOM 5175 O O . SER A 1 697 ? 19.677 10.760 -17.139 1.00 9.64 677 SER A O 1
ATOM 5178 N N . GLN A 1 698 ? 19.933 11.925 -15.236 1.00 8.49 678 GLN A N 1
ATOM 5179 C CA . GLN A 1 698 ? 20.940 12.800 -15.791 1.00 9.96 678 GLN A CA 1
ATOM 5180 C C . GLN A 1 698 ? 22.263 12.029 -15.806 1.00 11.19 678 GLN A C 1
ATOM 5181 O O . GLN A 1 698 ? 22.474 11.099 -15.002 1.00 14.42 678 GLN A O 1
ATOM 5187 N N . GLY A 1 699 ? 23.172 12.445 -16.678 1.00 11.49 679 GLY A N 1
ATOM 5188 C CA . GLY A 1 699 ? 24.367 11.671 -16.957 1.00 10.55 679 GLY A CA 1
ATOM 5189 C C . GLY A 1 699 ? 24.110 10.680 -18.085 1.00 8.83 679 GLY A C 1
ATOM 5190 O O . GLY A 1 699 ? 23.193 10.863 -18.902 1.00 11.23 679 GLY A O 1
ATOM 5191 N N . ILE A 1 700 ? 24.939 9.640 -18.142 1.00 8.91 680 ILE A N 1
ATOM 5192 C CA . ILE A 1 700 ? 24.952 8.681 -19.248 1.00 8.67 680 ILE A CA 1
ATOM 5193 C C . ILE A 1 700 ? 24.432 7.324 -18.762 1.00 7.72 680 ILE A C 1
ATOM 5194 O O . ILE A 1 700 ? 25.084 6.666 -17.940 1.00 9.93 680 ILE A O 1
ATOM 5199 N N . PRO A 1 701 ? 23.232 6.921 -19.230 1.00 7.18 681 PRO A N 1
ATOM 5200 C CA . PRO A 1 701 ? 22.716 5.610 -18.859 1.00 7.90 681 PRO A CA 1
ATOM 5201 C C . PRO A 1 701 ? 23.443 4.465 -19.551 1.00 7.97 681 PRO A C 1
ATOM 5202 O O . PRO A 1 701 ? 23.778 4.549 -20.727 1.00 9.23 681 PRO A O 1
ATOM 5206 N N . PHE A 1 702 ? 23.670 3.411 -18.774 1.00 7.56 682 PHE A N 1
ATOM 5207 C CA . PHE A 1 702 ? 24.358 2.208 -19.212 1.00 7.73 682 PHE A CA 1
ATOM 5208 C C . PHE A 1 702 ? 23.492 0.990 -18.911 1.00 7.64 682 PHE A C 1
ATOM 5209 O O . PHE A 1 702 ? 23.037 0.797 -17.796 1.00 9.14 682 PHE A O 1
ATOM 5217 N N . PHE A 1 703 ? 23.246 0.195 -19.954 1.00 7.76 683 PHE A N 1
ATOM 5218 C CA . PHE A 1 703 ? 22.408 -0.998 -19.888 1.00 8.22 683 PHE A CA 1
ATOM 5219 C C . PHE A 1 703 ? 23.225 -2.230 -20.231 1.00 7.97 683 PHE A C 1
ATOM 5220 O O . PHE A 1 703 ? 23.996 -2.226 -21.174 1.00 7.85 683 PHE A O 1
ATOM 5228 N N . HIS A 1 704 ? 23.074 -3.278 -19.428 1.00 8.25 684 HIS A N 1
ATOM 5229 C CA . HIS A 1 704 ? 23.627 -4.562 -19.758 1.00 7.63 684 HIS A CA 1
ATOM 5230 C C . HIS A 1 704 ? 22.754 -5.216 -20.839 1.00 8.15 684 HIS A C 1
ATOM 5231 O O . HIS A 1 704 ? 21.532 -5.235 -20.704 1.00 8.02 684 HIS A O 1
ATOM 5238 N N . ALA A 1 705 ? 23.363 -5.781 -21.877 1.00 7.70 685 ALA A N 1
ATOM 5239 C CA . ALA A 1 705 ? 22.567 -6.481 -22.903 1.00 8.66 685 ALA A CA 1
ATOM 5240 C C . ALA A 1 705 ? 21.733 -7.547 -22.222 1.00 9.02 685 ALA A C 1
ATOM 5241 O O . ALA A 1 705 ? 22.265 -8.423 -21.511 1.00 9.57 685 ALA A O 1
ATOM 5243 N N . GLY A 1 706 ? 20.427 -7.485 -22.456 1.00 9.18 686 GLY A N 1
ATOM 5244 C CA . GLY A 1 706 ? 19.505 -8.397 -21.787 1.00 10.83 686 GLY A CA 1
ATOM 5245 C C . GLY A 1 706 ? 18.651 -7.779 -20.695 1.00 10.40 686 GLY A C 1
ATOM 5246 O O . GLY A 1 706 ? 17.641 -8.354 -20.310 1.00 10.51 686 GLY A O 1
ATOM 5247 N N . ASP A 1 707 ? 19.048 -6.612 -20.173 1.00 9.13 687 ASP A N 1
ATOM 5248 C CA . ASP A 1 707 ? 18.203 -5.860 -19.233 1.00 10.01 687 ASP A CA 1
ATOM 5249 C C . ASP A 1 707 ? 16.761 -5.793 -19.763 1.00 9.61 687 ASP A C 1
ATOM 5250 O O . ASP A 1 707 ? 15.785 -5.927 -19.022 1.00 10.69 687 ASP A O 1
ATOM 5255 N N . GLU A 1 708 ? 16.665 -5.549 -21.068 1.00 9.45 688 GLU A N 1
ATOM 5256 C CA . GLU A 1 708 ? 15.410 -5.285 -21.746 1.00 8.74 688 GLU A CA 1
ATOM 5257 C C . GLU A 1 708 ? 14.550 -6.527 -22.004 1.00 8.85 688 GLU A C 1
ATOM 5258 O O . GLU A 1 708 ? 13.374 -6.397 -22.369 1.00 10.76 688 GLU A O 1
ATOM 5264 N N . ILE A 1 709 ? 15.149 -7.710 -21.833 1.00 9.60 689 ILE A N 1
ATOM 5265 C CA . ILE A 1 709 ? 14.483 -8.996 -22.075 1.00 9.89 689 ILE A CA 1
ATOM 5266 C C . ILE A 1 709 ? 14.645 -9.987 -20.911 1.00 10.05 689 ILE A C 1
ATOM 5267 O O . ILE A 1 709 ? 14.559 -11.210 -21.088 1.00 10.12 689 ILE A O 1
ATOM 5272 N N . LEU A 1 710 ? 14.828 -9.446 -19.707 1.00 8.97 690 LEU A N 1
ATOM 5273 C CA . LEU A 1 710 ? 14.820 -10.243 -18.482 1.00 9.21 690 LEU A CA 1
ATOM 5274 C C . LEU A 1 710 ? 15.944 -11.277 -18.429 1.00 7.64 690 LEU A C 1
ATOM 5275 O O . LEU A 1 710 ? 15.797 -12.320 -17.784 1.00 9.93 690 LEU A O 1
ATOM 5280 N N . ARG A 1 711 ? 17.069 -10.978 -19.065 1.00 8.12 691 ARG A N 1
ATOM 5281 C CA . ARG A 1 711 ? 18.154 -11.950 -19.189 1.00 8.93 691 ARG A CA 1
ATOM 5282 C C . ARG A 1 711 ? 18.638 -12.485 -17.850 1.00 8.67 691 ARG A C 1
ATOM 5283 O O . ARG A 1 711 ? 18.879 -11.722 -16.924 1.00 9.96 691 ARG A O 1
ATOM 5291 N N . SER A 1 712 ? 18.784 -13.807 -17.781 1.00 9.16 692 SER A N 1
ATOM 5292 C CA . SER A 1 712 ? 19.291 -14.503 -16.605 1.00 8.59 692 SER A CA 1
ATOM 5293 C C . SER A 1 712 ? 20.532 -15.300 -16.977 1.00 9.52 692 SER A C 1
ATOM 5294 O O . SER A 1 712 ? 20.708 -15.685 -18.146 1.00 9.57 692 SER A O 1
ATOM 5297 N N . LYS A 1 713 ? 21.376 -15.565 -15.983 1.00 10.35 693 LYS A N 1
ATOM 5298 C CA . LYS A 1 713 ? 22.488 -16.497 -16.118 1.00 10.25 693 LYS A CA 1
ATOM 5299 C C . LYS A 1 713 ? 22.312 -17.610 -15.093 1.00 12.00 693 LYS A C 1
ATOM 5300 O O . LYS A 1 713 ? 23.283 -18.213 -14.639 1.00 11.86 693 LYS A O 1
ATOM 5306 N N . SER A 1 714 ? 21.062 -17.861 -14.714 1.00 11.54 694 SER A N 1
ATOM 5307 C CA . SER A 1 714 ? 20.774 -18.756 -13.600 1.00 12.86 694 SER A CA 1
ATOM 5308 C C . SER A 1 714 ? 21.592 -18.397 -12.353 1.00 11.62 694 SER A C 1
ATOM 5309 O O . SER A 1 714 ? 22.089 -19.258 -11.623 1.00 11.87 694 SER A O 1
ATOM 5312 N N . ILE A 1 715 ? 21.677 -17.086 -12.127 1.00 10.89 695 ILE A N 1
ATOM 5313 C CA . ILE A 1 715 ? 22.260 -16.466 -10.925 1.00 11.56 695 ILE A CA 1
ATOM 5314 C C . ILE A 1 715 ? 23.792 -16.597 -10.873 1.00 10.90 695 ILE A C 1
ATOM 5315 O O . ILE A 1 715 ? 24.408 -16.394 -9.830 1.00 12.00 695 ILE A O 1
ATOM 5320 N N . ASP A 1 716 ? 24.435 -16.876 -12.005 1.00 10.92 696 ASP A N 1
ATOM 5321 C CA . ASP A 1 716 ? 25.903 -16.850 -12.061 1.00 10.24 696 ASP A CA 1
ATOM 5322 C C . ASP A 1 716 ? 26.414 -15.432 -11.737 1.00 9.97 696 ASP A C 1
ATOM 5323 O O . ASP A 1 716 ? 26.037 -14.482 -12.404 1.00 12.13 696 ASP A O 1
ATOM 5328 N N . ARG A 1 717 ? 27.238 -15.281 -10.705 1.00 10.78 697 ARG A N 1
ATOM 5329 C CA A ARG A 1 717 ? 27.773 -13.956 -10.353 0.50 11.54 697 ARG A CA 1
ATOM 5330 C CA B ARG A 1 717 ? 27.788 -13.973 -10.331 0.50 11.66 697 ARG A CA 1
ATOM 5331 C C . ARG A 1 717 ? 29.019 -13.569 -11.143 1.00 10.26 697 ARG A C 1
ATOM 5332 O O . ARG A 1 717 ? 29.458 -12.431 -11.078 1.00 13.29 697 ARG A O 1
ATOM 5347 N N . ASP A 1 718 ? 29.607 -14.507 -11.880 1.00 10.12 698 ASP A N 1
ATOM 5348 C CA . ASP A 1 718 ? 30.821 -14.197 -12.637 1.00 10.03 698 ASP A CA 1
ATOM 5349 C C . ASP A 1 718 ? 30.958 -15.181 -13.783 1.00 9.32 698 ASP A C 1
ATOM 5350 O O . ASP A 1 718 ? 31.689 -16.157 -13.718 1.00 10.05 698 ASP A O 1
ATOM 5355 N N . SER A 1 719 ? 30.255 -14.879 -14.871 1.00 9.10 699 SER A N 1
ATOM 5356 C CA . SER A 1 719 ? 30.048 -15.853 -15.936 1.00 9.58 699 SER A CA 1
ATOM 5357 C C . SER A 1 719 ? 31.124 -15.847 -17.028 1.00 9.03 699 SER A C 1
ATOM 5358 O O . SER A 1 719 ? 30.918 -16.419 -18.099 1.00 9.26 699 SER A O 1
ATOM 5361 N N . TYR A 1 720 ? 32.281 -15.247 -16.747 1.00 9.44 700 TYR A N 1
ATOM 5362 C CA . TYR A 1 720 ? 33.365 -15.071 -17.718 1.00 8.97 700 TYR A CA 1
ATOM 5363 C C . TYR A 1 720 ? 33.808 -16.321 -18.460 1.00 9.20 700 TYR A C 1
ATOM 5364 O O . TYR A 1 720 ? 34.305 -16.228 -19.575 1.00 9.61 700 TYR A O 1
ATOM 5373 N N . ASN A 1 721 ? 33.698 -17.464 -17.782 1.00 9.40 701 ASN A N 1
ATOM 5374 C CA . ASN A 1 721 ? 34.154 -18.744 -18.312 1.00 9.82 701 ASN A CA 1
ATOM 5375 C C . ASN A 1 721 ? 33.051 -19.784 -18.226 1.00 9.50 701 ASN A C 1
ATOM 5376 O O . ASN A 1 721 ? 33.316 -20.990 -18.252 1.00 10.39 701 ASN A O 1
ATOM 5381 N N . SER A 1 722 ? 31.808 -19.318 -18.151 1.00 8.62 702 SER A N 1
ATOM 5382 C CA . SER A 1 722 ? 30.655 -20.197 -17.934 1.00 9.64 702 SER A CA 1
ATOM 5383 C C . SER A 1 722 ? 29.974 -20.670 -19.226 1.00 8.76 702 SER A C 1
ATOM 5384 O O . SER A 1 722 ? 28.896 -21.282 -19.177 1.00 10.80 702 SER A O 1
ATOM 5387 N N . GLY A 1 723 ? 30.603 -20.394 -20.366 1.00 9.84 703 GLY A N 1
ATOM 5388 C CA . GLY A 1 723 ? 30.193 -20.955 -21.652 1.00 10.50 703 GLY A CA 1
ATOM 5389 C C . GLY A 1 723 ? 28.951 -20.292 -22.202 1.00 9.25 703 GLY A C 1
ATOM 5390 O O . GLY A 1 723 ? 28.342 -19.427 -21.581 1.00 10.81 703 GLY A O 1
ATOM 5391 N N . ASP A 1 724 ? 28.557 -20.737 -23.382 1.00 9.32 704 ASP A N 1
ATOM 5392 C CA . ASP A 1 724 ? 27.312 -20.302 -23.962 1.00 11.12 704 ASP A CA 1
ATOM 5393 C C . ASP A 1 724 ? 26.087 -20.754 -23.153 1.00 10.70 704 ASP A C 1
ATOM 5394 O O . ASP A 1 724 ? 25.032 -20.111 -23.211 1.00 12.86 704 ASP A O 1
ATOM 5399 N N . TRP A 1 725 ? 26.231 -21.848 -22.396 1.00 10.48 705 TRP A N 1
ATOM 5400 C CA . TRP A 1 725 ? 25.108 -22.404 -21.651 1.00 11.35 705 TRP A CA 1
ATOM 5401 C C . TRP A 1 725 ? 24.544 -21.404 -20.650 1.00 11.67 705 TRP A C 1
ATOM 5402 O O . TRP A 1 725 ? 23.317 -21.180 -20.613 1.00 11.80 705 TRP A O 1
ATOM 5413 N N . PHE A 1 726 ? 25.423 -20.821 -19.832 1.00 10.38 706 PHE A N 1
ATOM 5414 C CA . PHE A 1 726 ? 24.979 -19.865 -18.818 1.00 9.80 706 PHE A CA 1
ATOM 5415 C C . PHE A 1 726 ? 24.803 -18.435 -19.322 1.00 9.98 706 PHE A C 1
ATOM 5416 O O . PHE A 1 726 ? 24.107 -17.661 -18.683 1.00 11.23 706 PHE A O 1
ATOM 5424 N N . ASN A 1 727 ? 25.392 -18.121 -20.481 1.00 9.65 707 ASN A N 1
ATOM 5425 C CA . ASN A 1 727 ? 25.400 -16.772 -21.054 1.00 9.43 707 ASN A CA 1
ATOM 5426 C C . ASN A 1 727 ? 24.420 -16.560 -22.196 1.00 10.47 707 ASN A C 1
ATOM 5427 O O . ASN A 1 727 ? 24.426 -15.512 -22.820 1.00 10.64 707 ASN A O 1
ATOM 5432 N N . LYS A 1 728 ? 23.545 -17.527 -22.430 1.00 11.89 708 LYS A N 1
ATOM 5433 C CA . LYS A 1 728 ? 22.604 -17.449 -23.544 1.00 12.90 708 LYS A CA 1
ATOM 5434 C C . LYS A 1 728 ? 21.835 -16.123 -23.602 1.00 11.51 708 LYS A C 1
ATOM 5435 O O . LYS A 1 728 ? 21.239 -15.688 -22.625 1.00 12.23 708 LYS A O 1
ATOM 5441 N N . LEU A 1 729 ? 21.821 -15.542 -24.802 1.00 11.68 709 LEU A N 1
ATOM 5442 C CA . LEU A 1 729 ? 21.063 -14.347 -25.144 1.00 13.64 709 LEU A CA 1
ATOM 5443 C C . LEU A 1 729 ? 20.100 -14.799 -26.247 1.00 15.13 709 LEU A C 1
ATOM 5444 O O . LEU A 1 729 ? 20.521 -15.044 -27.366 1.00 19.23 709 LEU A O 1
ATOM 5449 N N . ASP A 1 730 ? 18.820 -14.928 -25.919 1.00 13.53 710 ASP A N 1
ATOM 5450 C CA . ASP A 1 730 ? 17.843 -15.565 -26.797 1.00 14.08 710 ASP A CA 1
ATOM 5451 C C . ASP A 1 730 ? 16.954 -14.546 -27.502 1.00 13.26 710 ASP A C 1
ATOM 5452 O O . ASP A 1 730 ? 15.977 -14.072 -26.927 1.00 13.41 710 ASP A O 1
ATOM 5457 N N . PHE A 1 731 ? 17.271 -14.244 -28.763 1.00 13.74 711 PHE A N 1
ATOM 5458 C CA . PHE A 1 731 ? 16.512 -13.262 -29.515 1.00 14.05 711 PHE A CA 1
ATOM 5459 C C . PHE A 1 731 ? 15.264 -13.847 -30.195 1.00 14.49 711 PHE A C 1
ATOM 5460 O O . PHE A 1 731 ? 14.610 -13.153 -30.973 1.00 17.98 711 PHE A O 1
ATOM 5468 N N . THR A 1 732 ? 14.924 -15.098 -29.879 1.00 14.14 712 THR A N 1
ATOM 5469 C CA . THR A 1 732 ? 13.579 -15.623 -30.145 1.00 14.76 712 THR A CA 1
ATOM 5470 C C . THR A 1 732 ? 12.607 -15.220 -29.037 1.00 14.88 712 THR A C 1
ATOM 5471 O O . THR A 1 732 ? 11.397 -15.340 -29.201 1.00 16.38 712 THR A O 1
ATOM 5475 N N . TYR A 1 733 ? 13.146 -14.803 -27.889 1.00 14.23 713 TYR A N 1
ATOM 5476 C CA . TYR A 1 733 ? 12.350 -14.357 -26.747 1.00 12.21 713 TYR A CA 1
ATOM 5477 C C . TYR A 1 733 ? 11.548 -15.495 -26.097 1.00 12.42 713 TYR A C 1
ATOM 5478 O O . TYR A 1 733 ? 10.660 -15.243 -25.294 1.00 14.44 713 TYR A O 1
ATOM 5487 N N . GLU A 1 734 ? 11.867 -16.745 -26.429 1.00 14.51 714 GLU A N 1
ATOM 5488 C CA . GLU A 1 734 ? 11.124 -17.874 -25.876 1.00 15.13 714 GLU A CA 1
ATOM 5489 C C . GLU A 1 734 ? 11.569 -18.201 -24.444 1.00 13.45 714 GLU A C 1
ATOM 5490 O O . GLU A 1 734 ? 10.793 -18.743 -23.649 1.00 18.07 714 GLU A O 1
ATOM 5496 N N . THR A 1 735 ? 12.821 -17.867 -24.129 1.00 12.70 715 THR A N 1
ATOM 5497 C CA . THR A 1 735 ? 13.403 -18.143 -22.815 1.00 13.38 715 THR A CA 1
ATOM 5498 C C . THR A 1 735 ? 14.251 -16.963 -22.382 1.00 12.83 715 THR A C 1
ATOM 5499 O O . THR A 1 735 ? 14.734 -16.218 -23.223 1.00 13.82 715 THR A O 1
ATOM 5503 N N . ASN A 1 736 ? 14.486 -16.841 -21.073 1.00 12.34 716 ASN A N 1
ATOM 5504 C CA . ASN A 1 736 ? 15.467 -15.871 -20.551 1.00 10.62 716 ASN A CA 1
ATOM 5505 C C . ASN A 1 736 ? 16.701 -16.510 -19.892 1.00 11.67 716 ASN A C 1
ATOM 5506 O O . ASN A 1 736 ? 17.567 -15.802 -19.412 1.00 11.81 716 ASN A O 1
ATOM 5511 N N . ASN A 1 737 ? 16.746 -17.836 -19.873 1.00 10.71 717 ASN A N 1
ATOM 5512 C CA . ASN A 1 737 ? 17.863 -18.628 -19.350 1.00 11.51 717 ASN A CA 1
ATOM 5513 C C . ASN A 1 737 ? 17.870 -18.759 -17.827 1.00 13.36 717 ASN A C 1
ATOM 5514 O O . ASN A 1 737 ? 18.871 -19.172 -17.253 1.00 12.93 717 ASN A O 1
ATOM 5519 N N . TRP A 1 738 ? 16.740 -18.438 -17.197 1.00 11.94 718 TRP A N 1
ATOM 5520 C CA . TRP A 1 738 ? 16.494 -18.786 -15.809 1.00 12.62 718 TRP A CA 1
ATOM 5521 C C . TRP A 1 738 ? 16.183 -20.281 -15.693 1.00 12.74 718 TRP A C 1
ATOM 5522 O O . TRP A 1 738 ? 15.420 -20.826 -16.492 1.00 15.62 718 TRP A O 1
ATOM 5533 N N . GLY A 1 739 ? 16.777 -20.930 -14.698 1.00 13.38 719 GLY A N 1
ATOM 5534 C CA . GLY A 1 739 ? 16.447 -22.317 -14.391 1.00 13.47 719 GLY A CA 1
ATOM 5535 C C . GLY A 1 739 ? 17.143 -23.335 -15.264 1.00 12.90 719 GLY A C 1
ATOM 5536 O O . GLY A 1 739 ? 16.530 -24.330 -15.644 1.00 16.70 719 GLY A O 1
ATOM 5537 N N . VAL A 1 740 ? 18.418 -23.096 -15.569 1.00 12.46 720 VAL A N 1
ATOM 5538 C CA . VAL A 1 740 ? 19.207 -23.994 -16.412 1.00 12.57 720 VAL A CA 1
ATOM 5539 C C . VAL A 1 740 ? 20.347 -24.658 -15.630 1.00 13.53 720 VAL A C 1
ATOM 5540 O O . VAL A 1 740 ? 21.373 -25.035 -16.204 1.00 13.81 720 VAL A O 1
ATOM 5544 N N . GLY A 1 741 ? 20.123 -24.829 -14.323 1.00 12.45 721 GLY A N 1
ATOM 5545 C CA . GLY A 1 741 ? 21.087 -25.434 -13.423 1.00 13.73 721 GLY A CA 1
ATOM 5546 C C . GLY A 1 741 ? 21.717 -24.430 -12.479 1.00 13.54 721 GLY A C 1
ATOM 5547 O O . GLY A 1 741 ? 21.779 -23.234 -12.762 1.00 14.01 721 GLY A O 1
ATOM 5548 N N . LEU A 1 742 ? 22.211 -24.927 -11.355 1.00 13.37 722 LEU A N 1
ATOM 5549 C CA . LEU A 1 742 ? 23.063 -24.116 -10.484 1.00 12.93 722 LEU A CA 1
ATOM 5550 C C . LEU A 1 742 ? 24.289 -23.658 -11.282 1.00 13.77 722 LEU A C 1
ATOM 5551 O O . LEU A 1 742 ? 24.842 -24.420 -12.074 1.00 11.85 722 LEU A O 1
ATOM 5556 N N . PRO A 1 743 ? 24.714 -22.400 -11.096 1.00 13.99 723 PRO A N 1
ATOM 5557 C CA . PRO A 1 743 ? 25.846 -21.913 -11.868 1.00 13.13 723 PRO A CA 1
ATOM 5558 C C . PRO A 1 743 ? 27.195 -22.430 -11.353 1.00 13.22 723 PRO A C 1
ATOM 5559 O O . PRO A 1 743 ? 27.258 -23.008 -10.258 1.00 12.97 723 PRO A O 1
ATOM 5563 N N . PRO A 1 744 ? 28.269 -22.254 -12.136 1.00 12.68 724 PRO A N 1
ATOM 5564 C CA . PRO A 1 744 ? 29.538 -22.915 -11.833 1.00 14.53 724 PRO A CA 1
ATOM 5565 C C . PRO A 1 744 ? 30.061 -22.748 -10.401 1.00 14.62 724 PRO A C 1
ATOM 5566 O O . PRO A 1 744 ? 30.036 -21.654 -9.835 1.00 14.19 724 PRO A O 1
ATOM 5570 N N . SER A 1 745 ? 30.529 -23.856 -9.837 1.00 15.33 725 SER A N 1
ATOM 5571 C CA . SER A 1 745 ? 30.854 -23.937 -8.415 1.00 15.22 725 SER A CA 1
ATOM 5572 C C . SER A 1 745 ? 31.954 -22.984 -7.983 1.00 14.85 725 SER A C 1
ATOM 5573 O O . SER A 1 745 ? 31.904 -22.463 -6.863 1.00 17.00 725 SER A O 1
ATOM 5576 N N . GLU A 1 746 ? 32.949 -22.755 -8.842 1.00 15.60 726 GLU A N 1
ATOM 5577 C CA . GLU A 1 746 ? 34.129 -21.956 -8.443 1.00 16.06 726 GLU A CA 1
ATOM 5578 C C . GLU A 1 746 ? 33.731 -20.598 -7.847 1.00 16.79 726 GLU A C 1
ATOM 5579 O O . GLU A 1 746 ? 34.221 -20.213 -6.782 1.00 20.78 726 GLU A O 1
ATOM 5585 N N . LYS A 1 747 ? 32.816 -19.896 -8.515 1.00 14.79 727 LYS A N 1
ATOM 5586 C CA . LYS A 1 747 ? 32.405 -18.554 -8.085 1.00 14.56 727 LYS A CA 1
ATOM 5587 C C . LYS A 1 747 ? 31.092 -18.515 -7.306 1.00 14.89 727 LYS A C 1
ATOM 5588 O O . LYS A 1 747 ? 30.791 -17.503 -6.678 1.00 19.70 727 LYS A O 1
ATOM 5594 N N . ASN A 1 748 ? 30.320 -19.603 -7.341 1.00 13.07 728 ASN A N 1
ATOM 5595 C CA . ASN A 1 748 ? 28.949 -19.593 -6.839 1.00 12.41 728 ASN A CA 1
ATOM 5596 C C . ASN A 1 748 ? 28.555 -20.592 -5.756 1.00 15.28 728 ASN A C 1
ATOM 5597 O O . ASN A 1 748 ? 27.491 -20.435 -5.167 1.00 16.23 728 ASN A O 1
ATOM 5602 N N . GLU A 1 749 ? 29.374 -21.616 -5.505 1.00 14.25 729 GLU A N 1
ATOM 5603 C CA . GLU A 1 749 ? 28.948 -22.741 -4.659 1.00 16.57 729 GLU A CA 1
ATOM 5604 C C . GLU A 1 749 ? 28.499 -22.309 -3.259 1.00 16.90 729 GLU A C 1
ATOM 5605 O O . GLU A 1 749 ? 27.542 -22.864 -2.724 1.00 18.52 729 GLU A O 1
ATOM 5611 N N . ASP A 1 750 ? 29.166 -21.303 -2.690 1.00 18.71 730 ASP A N 1
ATOM 5612 C CA . ASP A 1 750 ? 28.793 -20.783 -1.365 1.00 21.79 730 ASP A CA 1
ATOM 5613 C C . ASP A 1 750 ? 27.350 -20.278 -1.317 1.00 19.35 730 ASP A C 1
ATOM 5614 O O . ASP A 1 750 ? 26.727 -20.284 -0.259 1.00 21.52 730 ASP A O 1
ATOM 5619 N N . ASN A 1 751 ? 26.823 -19.840 -2.462 1.00 16.11 731 ASN A N 1
ATOM 5620 C CA . ASN A 1 751 ? 25.455 -19.336 -2.528 1.00 16.22 731 ASN A CA 1
ATOM 5621 C C . ASN A 1 751 ? 24.431 -20.291 -3.122 1.00 15.14 731 ASN A C 1
ATOM 5622 O O . ASN A 1 751 ? 23.269 -19.924 -3.266 1.00 17.29 731 ASN A O 1
ATOM 5627 N N . TRP A 1 752 ? 24.844 -21.524 -3.428 1.00 14.99 732 TRP A N 1
ATOM 5628 C CA . TRP A 1 752 ? 23.933 -22.486 -4.036 1.00 16.08 732 TRP A CA 1
ATOM 5629 C C . TRP A 1 752 ? 22.672 -22.733 -3.205 1.00 16.32 732 TRP A C 1
ATOM 5630 O O . TRP A 1 752 ? 21.602 -22.900 -3.777 1.00 17.06 732 TRP A O 1
ATOM 5641 N N . PRO A 1 753 ? 22.787 -22.767 -1.858 1.00 18.88 733 PRO A N 1
ATOM 5642 C CA . PRO A 1 753 ? 21.582 -23.007 -1.058 1.00 17.52 733 PRO A CA 1
ATOM 5643 C C . PRO A 1 753 ? 20.499 -21.947 -1.233 1.00 17.70 733 PRO A C 1
ATOM 5644 O O . PRO A 1 753 ? 19.313 -22.278 -1.199 1.00 21.18 733 PRO A O 1
ATOM 5648 N N . LEU A 1 754 ? 20.882 -20.693 -1.467 1.00 17.09 734 LEU A N 1
ATOM 5649 C CA . LEU A 1 754 ? 19.863 -19.681 -1.733 1.00 17.87 734 LEU A CA 1
ATOM 5650 C C . LEU A 1 754 ? 19.367 -19.774 -3.188 1.00 15.70 734 LEU A C 1
ATOM 5651 O O . LEU A 1 754 ? 18.201 -19.491 -3.451 1.00 18.81 734 LEU A O 1
ATOM 5656 N N . MET A 1 755 ? 20.235 -20.191 -4.113 1.00 14.04 735 MET A N 1
ATOM 5657 C CA . MET A 1 755 ? 19.872 -20.267 -5.539 1.00 14.27 735 MET A CA 1
ATOM 5658 C C . MET A 1 755 ? 18.947 -21.429 -5.851 1.00 15.34 735 MET A C 1
ATOM 5659 O O . MET A 1 755 ? 17.989 -21.270 -6.605 1.00 16.44 735 MET A O 1
ATOM 5664 N N . LYS A 1 756 ? 19.221 -22.591 -5.261 1.00 14.96 736 LYS A N 1
ATOM 5665 C CA . LYS A 1 756 ? 18.514 -23.825 -5.634 1.00 15.98 736 LYS A CA 1
ATOM 5666 C C . LYS A 1 756 ? 16.982 -23.726 -5.555 1.00 15.99 736 LYS A C 1
ATOM 5667 O O . LYS A 1 756 ? 16.318 -24.021 -6.537 1.00 16.64 736 LYS A O 1
ATOM 5673 N N . PRO A 1 757 ? 16.412 -23.299 -4.403 1.00 17.41 737 PRO A N 1
ATOM 5674 C CA . PRO A 1 757 ? 14.942 -23.258 -4.358 1.00 20.10 737 PRO A CA 1
ATOM 5675 C C . PRO A 1 757 ? 14.327 -22.261 -5.337 1.00 18.72 737 PRO A C 1
ATOM 5676 O O . PRO A 1 757 ? 13.215 -22.477 -5.817 1.00 22.61 737 PRO A O 1
ATOM 5680 N N . ARG A 1 758 ? 15.052 -21.186 -5.634 1.00 16.70 738 ARG A N 1
ATOM 5681 C CA . ARG A 1 758 ? 14.576 -20.172 -6.564 1.00 14.84 738 ARG A CA 1
ATOM 5682 C C . ARG A 1 758 ? 14.603 -20.695 -8.015 1.00 14.64 738 ARG A C 1
ATOM 5683 O O . ARG A 1 758 ? 13.628 -20.562 -8.750 1.00 15.44 738 ARG A O 1
ATOM 5691 N N . LEU A 1 759 ? 15.716 -21.307 -8.409 1.00 15.52 739 LEU A N 1
ATOM 5692 C CA . LEU A 1 759 ? 15.837 -21.895 -9.743 1.00 15.74 739 LEU A CA 1
ATOM 5693 C C . LEU A 1 759 ? 14.814 -23.003 -9.983 1.00 16.20 739 LEU A C 1
ATOM 5694 O O . LEU A 1 759 ? 14.345 -23.182 -11.108 1.00 18.68 739 LEU A O 1
ATOM 5699 N N . GLU A 1 760 ? 14.473 -23.742 -8.927 1.00 17.61 740 GLU A N 1
ATOM 5700 C CA . GLU A 1 760 ? 13.537 -24.874 -9.019 1.00 20.20 740 GLU A CA 1
ATOM 5701 C C . GLU A 1 760 ? 12.074 -24.477 -9.037 1.00 19.34 740 GLU A C 1
ATOM 5702 O O . GLU A 1 760 ? 11.212 -25.297 -9.356 1.00 23.49 740 GLU A O 1
ATOM 5708 N N . ASN A 1 761 ? 11.800 -23.238 -8.644 1.00 20.34 741 ASN A N 1
ATOM 5709 C CA . ASN A 1 761 ? 10.445 -22.773 -8.478 1.00 19.91 741 ASN A CA 1
ATOM 5710 C C . ASN A 1 761 ? 9.896 -22.307 -9.820 1.00 19.38 741 ASN A C 1
ATOM 5711 O O . ASN A 1 761 ? 10.373 -21.310 -10.356 1.00 18.68 741 ASN A O 1
ATOM 5716 N N . PRO A 1 762 ? 8.881 -23.013 -10.361 1.00 21.63 742 PRO A N 1
ATOM 5717 C CA . PRO A 1 762 ? 8.367 -22.615 -11.670 1.00 22.07 742 PRO A CA 1
ATOM 5718 C C . PRO A 1 762 ? 7.828 -21.191 -11.710 1.00 20.53 742 PRO A C 1
ATOM 5719 O O . PRO A 1 762 ? 7.823 -20.590 -12.770 1.00 20.05 742 PRO A O 1
ATOM 5723 N N . SER A 1 763 ? 7.404 -20.662 -10.562 1.00 19.14 743 SER A N 1
ATOM 5724 C CA A SER A 1 763 ? 6.811 -19.325 -10.503 0.50 19.28 743 SER A CA 1
ATOM 5725 C CA B SER A 1 763 ? 6.819 -19.323 -10.478 0.50 19.00 743 SER A CA 1
ATOM 5726 C C . SER A 1 763 ? 7.845 -18.219 -10.701 1.00 17.13 743 SER A C 1
ATOM 5727 O O . SER A 1 763 ? 7.482 -17.067 -10.867 1.00 17.08 743 SER A O 1
ATOM 5732 N N . PHE A 1 764 ? 9.131 -18.564 -10.671 1.00 15.41 744 PHE A N 1
ATOM 5733 C CA . PHE A 1 764 ? 10.203 -17.559 -10.883 1.00 13.94 744 PHE A CA 1
ATOM 5734 C C . PHE A 1 764 ? 10.532 -17.324 -12.365 1.00 13.78 744 PHE A C 1
ATOM 5735 O O . PHE A 1 764 ? 11.206 -16.347 -12.713 1.00 14.16 744 PHE A O 1
ATOM 5743 N N . LYS A 1 765 ? 10.102 -18.238 -13.234 1.00 14.43 745 LYS A N 1
ATOM 5744 C CA . LYS A 1 765 ? 10.562 -18.256 -14.619 1.00 14.42 745 LYS A CA 1
ATOM 5745 C C . LYS A 1 765 ? 9.572 -17.504 -15.509 1.00 13.38 745 LYS A C 1
ATOM 5746 O O . LYS A 1 765 ? 8.401 -17.852 -15.547 1.00 16.04 745 LYS A O 1
ATOM 5752 N N . PRO A 1 766 ? 10.039 -16.465 -16.226 1.00 14.21 746 PRO A N 1
ATOM 5753 C CA . PRO A 1 766 ? 9.148 -15.752 -17.137 1.00 13.83 746 PRO A CA 1
ATOM 5754 C C . PRO A 1 766 ? 8.934 -16.513 -18.441 1.00 15.89 746 PRO A C 1
ATOM 5755 O O . PRO A 1 766 ? 9.763 -17.328 -18.837 1.00 18.28 746 PRO A O 1
ATOM 5759 N N . ALA A 1 767 ? 7.796 -16.254 -19.065 1.00 15.10 747 ALA A N 1
ATOM 5760 C CA . ALA A 1 767 ? 7.449 -16.785 -20.375 1.00 17.14 747 ALA A CA 1
ATOM 5761 C C . ALA A 1 767 ? 7.676 -15.722 -21.439 1.00 16.31 747 ALA A C 1
ATOM 5762 O O . ALA A 1 767 ? 7.991 -14.574 -21.135 1.00 12.92 747 ALA A O 1
ATOM 5764 N N . LYS A 1 768 ? 7.496 -16.112 -22.697 1.00 16.61 748 LYS A N 1
ATOM 5765 C CA . LYS A 1 768 ? 7.667 -15.197 -23.823 1.00 14.17 748 LYS A CA 1
ATOM 5766 C C . LYS A 1 768 ? 6.884 -13.895 -23.652 1.00 11.93 748 LYS A C 1
ATOM 5767 O O . LYS A 1 768 ? 7.402 -12.826 -23.941 1.00 13.49 748 LYS A O 1
ATOM 5773 N N . GLY A 1 769 ? 5.640 -13.981 -23.196 1.00 13.36 749 GLY A N 1
ATOM 5774 C CA . GLY A 1 769 ? 4.838 -12.786 -22.985 1.00 12.32 749 GLY A CA 1
ATOM 5775 C C . GLY A 1 769 ? 5.483 -11.761 -22.065 1.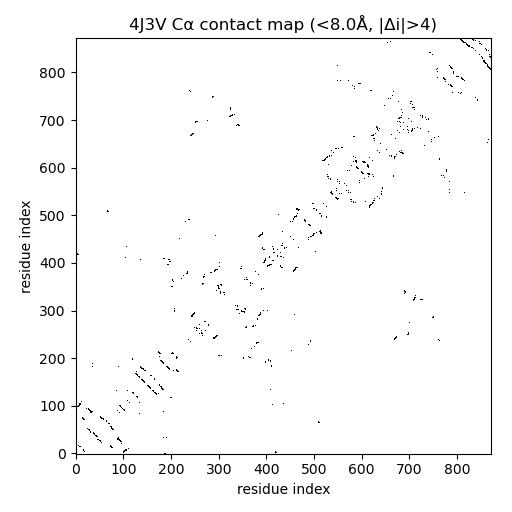00 13.05 749 GLY A C 1
ATOM 5776 O O . GLY A 1 769 ? 5.449 -10.556 -22.334 1.00 13.86 749 GLY A O 1
ATOM 5777 N N . HIS A 1 770 ? 6.078 -12.239 -20.977 1.00 13.32 750 HIS A N 1
ATOM 5778 C CA . HIS A 1 770 ? 6.759 -11.337 -20.039 1.00 11.46 750 HIS A CA 1
ATOM 5779 C C . HIS A 1 770 ? 7.988 -10.709 -20.689 1.00 10.47 750 HIS A C 1
ATOM 5780 O O . HIS A 1 770 ? 8.292 -9.540 -20.480 1.00 11.19 750 HIS A O 1
ATOM 5787 N N . ILE A 1 771 ? 8.731 -11.518 -21.433 1.00 11.96 751 ILE A N 1
ATOM 5788 C CA . ILE A 1 771 ? 9.952 -11.059 -22.092 1.00 11.40 751 ILE A CA 1
ATOM 5789 C C . ILE A 1 771 ? 9.622 -9.955 -23.117 1.00 11.47 751 ILE A C 1
ATOM 5790 O O . ILE A 1 771 ? 10.253 -8.889 -23.131 1.00 12.26 751 ILE A O 1
ATOM 5795 N N . LEU A 1 772 ? 8.600 -10.191 -23.936 1.00 12.17 752 LEU A N 1
ATOM 5796 C CA . LEU A 1 772 ? 8.189 -9.215 -24.946 1.00 12.42 752 LEU A CA 1
ATOM 5797 C C . LEU A 1 772 ? 7.636 -7.952 -24.309 1.00 12.21 752 LEU A C 1
ATOM 5798 O O . LEU A 1 772 ? 7.882 -6.850 -24.807 1.00 12.59 752 LEU A O 1
ATOM 5803 N N . ALA A 1 773 ? 6.932 -8.097 -23.190 1.00 12.17 753 ALA A N 1
ATOM 5804 C CA . ALA A 1 773 ? 6.416 -6.924 -22.473 1.00 12.81 753 ALA A CA 1
ATOM 5805 C C . ALA A 1 773 ? 7.557 -6.102 -21.865 1.00 12.44 753 ALA A C 1
ATOM 5806 O O . ALA A 1 773 ? 7.501 -4.863 -21.861 1.00 12.80 753 ALA A O 1
ATOM 5808 N N . ALA A 1 774 ? 8.595 -6.783 -21.367 1.00 11.00 754 ALA A N 1
ATOM 5809 C CA . ALA A 1 774 ? 9.785 -6.089 -20.842 1.00 10.66 754 ALA A CA 1
ATOM 5810 C C . ALA A 1 774 ? 10.465 -5.263 -21.949 1.00 10.81 754 ALA A C 1
ATOM 5811 O O . ALA A 1 774 ? 10.857 -4.103 -21.750 1.00 10.62 754 ALA A O 1
ATOM 5813 N N . LEU A 1 775 ? 10.573 -5.854 -23.132 1.00 9.69 755 LEU A N 1
ATOM 5814 C CA . LEU A 1 775 ? 11.176 -5.174 -24.283 1.00 9.45 755 LEU A CA 1
ATOM 5815 C C . LEU A 1 775 ? 10.350 -3.954 -24.712 1.00 10.63 755 LEU A C 1
ATOM 5816 O O . LEU A 1 775 ? 10.906 -2.886 -24.995 1.00 10.18 755 LEU A O 1
ATOM 5821 N N . ASP A 1 776 ? 9.028 -4.110 -24.750 1.00 11.78 756 ASP A N 1
ATOM 5822 C CA . ASP A 1 776 ? 8.156 -2.983 -25.078 1.00 11.71 756 ASP A CA 1
ATOM 5823 C C . ASP A 1 776 ? 8.299 -1.828 -24.073 1.00 10.90 756 ASP A C 1
ATOM 5824 O O . ASP A 1 776 ? 8.349 -0.667 -24.471 1.00 11.85 756 ASP A O 1
ATOM 5829 N N A SER A 1 777 ? 8.360 -2.127 -22.779 0.63 11.41 757 SER A N 1
ATOM 5830 N N B SER A 1 777 ? 8.343 -2.172 -22.785 0.37 9.38 757 SER A N 1
ATOM 5831 C CA A SER A 1 777 ? 8.478 -1.053 -21.797 0.63 12.19 757 SER A CA 1
ATOM 5832 C CA B SER A 1 777 ? 8.522 -1.202 -21.709 0.37 7.87 757 SER A CA 1
ATOM 5833 C C A SER A 1 777 ? 9.874 -0.414 -21.862 0.63 9.91 757 SER A C 1
ATOM 5834 C C B SER A 1 777 ? 9.846 -0.452 -21.870 0.37 8.30 757 SER A C 1
ATOM 5835 O O A SER A 1 777 ? 10.017 0.785 -21.622 0.63 11.02 757 SER A O 1
ATOM 5836 O O B SER A 1 777 ? 9.911 0.765 -21.701 0.37 9.09 757 SER A O 1
ATOM 5841 N N . PHE A 1 778 ? 10.895 -1.197 -22.200 1.00 9.83 758 PHE A N 1
ATOM 5842 C CA . PHE A 1 778 ? 12.247 -0.658 -22.350 1.00 9.95 758 PHE A CA 1
ATOM 5843 C C . PHE A 1 778 ? 12.352 0.289 -23.545 1.00 9.38 758 PHE A C 1
ATOM 5844 O O . PHE A 1 778 ? 12.902 1.376 -23.447 1.00 9.82 758 PHE A O 1
ATOM 5852 N N . VAL A 1 779 ? 11.785 -0.127 -24.678 1.00 10.32 759 VAL A N 1
ATOM 5853 C CA . VAL A 1 779 ? 11.715 0.737 -25.837 1.00 11.59 759 VAL A CA 1
ATOM 5854 C C . VAL A 1 779 ? 11.007 2.043 -25.476 1.00 9.93 759 VAL A C 1
ATOM 5855 O O . VAL A 1 779 ? 11.445 3.129 -25.887 1.00 10.58 759 VAL A O 1
ATOM 5859 N N . ASP A 1 780 ? 9.917 1.952 -24.721 1.00 9.17 760 ASP A N 1
ATOM 5860 C CA . ASP A 1 780 ? 9.133 3.159 -24.424 1.00 10.16 760 ASP A CA 1
ATOM 5861 C C . ASP A 1 780 ? 9.883 4.121 -23.503 1.00 9.79 760 ASP A C 1
ATOM 5862 O O . ASP A 1 780 ? 9.816 5.340 -23.677 1.00 9.92 760 ASP A O 1
ATOM 5867 N N . ILE A 1 781 ? 10.606 3.587 -22.519 1.00 10.69 761 ILE A N 1
ATOM 5868 C CA . ILE A 1 781 ? 11.355 4.459 -21.605 1.00 10.03 761 ILE A CA 1
ATOM 5869 C C . ILE A 1 781 ? 12.512 5.149 -22.339 1.00 9.56 761 ILE A C 1
ATOM 5870 O O . ILE A 1 781 ? 12.796 6.322 -22.064 1.00 9.52 761 ILE A O 1
ATOM 5875 N N . LEU A 1 782 ? 13.132 4.478 -23.310 1.00 9.26 762 LEU A N 1
ATOM 5876 C CA . LEU A 1 782 ? 14.108 5.146 -24.171 1.00 9.48 762 LEU A CA 1
ATOM 5877 C C . LEU A 1 782 ? 13.450 6.241 -24.999 1.00 9.68 762 LEU A C 1
ATOM 5878 O O . LEU A 1 782 ? 13.998 7.329 -25.129 1.00 10.58 762 LEU A O 1
ATOM 5883 N N . LYS A 1 783 ? 12.289 5.953 -25.564 1.00 9.40 763 LYS A N 1
ATOM 5884 C CA . LYS A 1 783 ? 11.576 6.968 -26.336 1.00 10.25 763 LYS A CA 1
ATOM 5885 C C . LYS A 1 783 ? 11.329 8.184 -25.429 1.00 9.19 763 LYS A C 1
ATOM 5886 O O . LYS A 1 783 ? 11.473 9.335 -25.857 1.00 11.04 763 LYS A O 1
ATOM 5892 N N . ILE A 1 784 ? 10.933 7.937 -24.186 1.00 9.33 764 ILE A N 1
ATOM 5893 C CA . ILE A 1 784 ? 10.686 9.054 -23.262 1.00 9.86 764 ILE A CA 1
ATOM 5894 C C . ILE A 1 784 ? 11.966 9.880 -23.026 1.00 9.81 764 ILE A C 1
ATOM 5895 O O . ILE A 1 784 ? 11.941 11.106 -23.113 1.00 9.93 764 ILE A O 1
ATOM 5900 N N . ARG A 1 785 ? 13.088 9.224 -22.754 1.00 8.71 765 ARG A N 1
ATOM 5901 C CA . ARG A 1 785 ? 14.342 9.960 -22.561 1.00 8.80 765 ARG A CA 1
ATOM 5902 C C . ARG A 1 785 ? 14.634 10.873 -23.743 1.00 9.17 765 ARG A C 1
ATOM 5903 O O . ARG A 1 785 ? 15.034 12.023 -23.573 1.00 10.71 765 ARG A O 1
ATOM 5911 N N . TYR A 1 786 ? 14.436 10.346 -24.944 1.00 8.62 766 TYR A N 1
ATOM 5912 C CA . TYR A 1 786 ? 14.798 11.090 -26.144 1.00 9.70 766 TYR A CA 1
ATOM 5913 C C . TYR A 1 786 ? 13.684 12.022 -26.649 1.00 10.14 766 TYR A C 1
ATOM 5914 O O . TYR A 1 786 ? 13.904 12.786 -27.604 1.00 13.36 766 TYR A O 1
ATOM 5923 N N . SER A 1 787 ? 12.543 12.025 -25.952 1.00 9.76 767 SER A N 1
ATOM 5924 C CA . SER A 1 787 ? 11.452 12.962 -26.234 1.00 11.02 767 SER A CA 1
ATOM 5925 C C . SER A 1 787 ? 11.685 14.371 -25.693 1.00 11.26 767 SER A C 1
ATOM 5926 O O . SER A 1 787 ? 10.993 15.295 -26.103 1.00 13.83 767 SER A O 1
ATOM 5929 N N . SER A 1 788 ? 12.601 14.528 -24.735 1.00 11.87 768 SER A N 1
ATOM 5930 C CA . SER A 1 788 ? 12.851 15.830 -24.109 1.00 12.77 768 SER A CA 1
ATOM 5931 C C . SER A 1 788 ? 14.326 16.038 -23.806 1.00 12.81 768 SER A C 1
ATOM 5932 O O . SER A 1 788 ? 14.934 15.213 -23.129 1.00 12.85 768 SER A O 1
ATOM 5935 N N . PRO A 1 789 ? 14.899 17.167 -24.250 1.00 12.63 769 PRO A N 1
ATOM 5936 C CA . PRO A 1 789 ? 16.284 17.467 -23.870 1.00 13.27 769 PRO A CA 1
ATOM 5937 C C . PRO A 1 789 ? 16.483 17.663 -22.352 1.00 11.11 769 PRO A C 1
ATOM 5938 O O . PRO A 1 789 ? 17.620 17.703 -21.875 1.00 10.87 769 PRO A O 1
ATOM 5942 N N . LEU A 1 790 ? 15.394 17.805 -21.605 1.00 10.65 770 LEU A N 1
ATOM 5943 C CA . LEU A 1 790 ? 15.470 18.040 -20.161 1.00 10.72 770 LEU A CA 1
ATOM 5944 C C . LEU A 1 790 ? 16.030 16.839 -19.403 1.00 9.26 770 LEU A C 1
ATOM 5945 O O . LEU A 1 790 ? 16.574 16.997 -18.313 1.00 10.11 770 LEU A O 1
ATOM 5950 N N . PHE A 1 791 ? 15.907 15.641 -19.964 1.00 10.11 771 PHE A N 1
ATOM 5951 C CA . PHE A 1 791 ? 16.480 14.451 -19.338 1.00 9.84 771 PHE A CA 1
ATOM 5952 C C . PHE A 1 791 ? 17.994 14.342 -19.519 1.00 9.22 771 PHE A C 1
ATOM 5953 O O . PHE A 1 791 ? 18.628 13.487 -18.881 1.00 10.13 771 PHE A O 1
ATOM 5961 N N . ARG A 1 792 ? 18.570 15.180 -20.387 1.00 10.00 772 ARG A N 1
ATOM 5962 C CA . ARG A 1 792 ? 19.953 15.044 -20.849 1.00 10.82 772 ARG A CA 1
ATOM 5963 C C . ARG A 1 792 ? 20.689 16.378 -20.779 1.00 9.99 772 ARG A C 1
ATOM 5964 O O . ARG A 1 792 ? 21.354 16.783 -21.727 1.00 13.16 772 ARG A O 1
ATOM 5972 N N . LEU A 1 793 ? 20.562 17.054 -19.642 1.00 9.93 773 LEU A N 1
ATOM 5973 C CA . LEU A 1 793 ? 21.150 18.384 -19.461 1.00 9.93 773 LEU A CA 1
ATOM 5974 C C . LEU A 1 793 ? 22.669 18.311 -19.537 1.00 9.80 773 LEU A C 1
ATOM 5975 O O . LEU A 1 793 ? 23.287 17.342 -19.083 1.00 13.03 773 LEU A O 1
ATOM 5980 N N . SER A 1 794 ? 23.286 19.327 -20.122 1.00 13.12 774 SER A N 1
ATOM 5981 C CA . SER A 1 794 ? 24.691 19.176 -20.488 1.00 15.02 774 SER A CA 1
ATOM 5982 C C . SER A 1 794 ? 25.713 19.595 -19.456 1.00 13.13 774 SER A C 1
ATOM 5983 O O . SER A 1 794 ? 26.858 19.202 -19.574 1.00 14.47 774 SER A O 1
ATOM 5986 N N . THR A 1 795 ? 25.310 20.378 -18.461 1.00 11.80 775 THR A N 1
ATOM 5987 C CA . THR A 1 795 ? 26.264 20.905 -17.490 1.00 12.14 775 THR A CA 1
ATOM 5988 C C . THR A 1 795 ? 25.722 20.803 -16.078 1.00 12.40 775 THR A C 1
ATOM 5989 O O . THR A 1 795 ? 24.503 20.720 -15.847 1.00 12.40 775 THR A O 1
ATOM 5993 N N . ALA A 1 796 ? 26.650 20.816 -15.128 1.00 12.44 776 ALA A N 1
ATOM 5994 C CA . ALA A 1 796 ? 26.286 20.842 -13.716 1.00 12.74 776 ALA A CA 1
ATOM 5995 C C . ALA A 1 796 ? 25.412 22.047 -13.389 1.00 11.51 776 ALA A C 1
ATOM 5996 O O . ALA A 1 796 ? 24.456 21.923 -12.626 1.00 11.98 776 ALA A O 1
ATOM 5998 N N . ASN A 1 797 ? 25.732 23.211 -13.962 1.00 11.67 777 ASN A N 1
ATOM 5999 C CA . ASN A 1 797 ? 24.939 24.407 -13.679 1.00 12.58 777 ASN A CA 1
ATOM 6000 C C . ASN A 1 797 ? 23.456 24.215 -14.078 1.00 11.91 777 ASN A C 1
ATOM 6001 O O . ASN A 1 797 ? 22.554 24.622 -13.346 1.00 12.75 777 ASN A O 1
ATOM 6006 N N . ASP A 1 798 ? 23.223 23.595 -15.232 1.00 11.64 778 ASP A N 1
ATOM 6007 C CA . ASP A 1 798 ? 21.857 23.346 -15.700 1.00 11.18 778 ASP A CA 1
ATOM 6008 C C . ASP A 1 798 ? 21.094 22.418 -14.736 1.00 10.60 778 ASP A C 1
ATOM 6009 O O . ASP A 1 798 ? 19.909 22.643 -14.427 1.00 11.23 778 ASP A O 1
ATOM 6014 N N . ILE A 1 799 ? 21.782 21.380 -14.260 1.00 10.59 779 ILE A N 1
ATOM 6015 C CA . ILE A 1 799 ? 21.163 20.423 -13.360 1.00 10.48 779 ILE A CA 1
ATOM 6016 C C . ILE A 1 799 ? 20.830 21.108 -12.026 1.00 9.94 779 ILE A C 1
ATOM 6017 O O . ILE A 1 799 ? 19.737 20.945 -11.495 1.00 10.80 779 ILE A O 1
ATOM 6022 N N . LYS A 1 800 ? 21.766 21.893 -11.502 1.00 11.91 780 LYS A N 1
ATOM 6023 C CA . LYS A 1 800 ? 21.525 22.591 -10.250 1.00 12.96 780 LYS A CA 1
ATOM 6024 C C . LYS A 1 800 ? 20.368 23.584 -10.373 1.00 12.79 780 LYS A C 1
ATOM 6025 O O . LYS A 1 800 ? 19.598 23.761 -9.426 1.00 14.04 780 LYS A O 1
ATOM 6031 N N . GLN A 1 801 ? 20.240 24.229 -11.531 1.00 12.42 781 GLN A N 1
ATOM 6032 C CA . GLN A 1 801 ? 19.146 25.183 -11.741 1.00 13.45 781 GLN A CA 1
ATOM 6033 C C . GLN A 1 801 ? 17.777 24.509 -11.953 1.00 11.99 781 GLN A C 1
ATOM 6034 O O . GLN A 1 801 ? 16.745 25.048 -11.569 1.00 16.72 781 GLN A O 1
ATOM 6040 N N . ARG A 1 802 ? 17.777 23.341 -12.592 1.00 11.41 782 ARG A N 1
ATOM 6041 C CA . ARG A 1 802 ? 16.547 22.780 -13.164 1.00 10.84 782 ARG A CA 1
ATOM 6042 C C . ARG A 1 802 ? 15.976 21.530 -12.505 1.00 10.49 782 ARG A C 1
ATOM 6043 O O . ARG A 1 802 ? 14.780 21.270 -12.660 1.00 10.63 782 ARG A O 1
ATOM 6051 N N . VAL A 1 803 ? 16.816 20.749 -11.812 1.00 10.92 783 VAL A N 1
ATOM 6052 C CA . VAL A 1 803 ? 16.404 19.445 -11.298 1.00 10.49 783 VAL A CA 1
ATOM 6053 C C . VAL A 1 803 ? 16.124 19.554 -9.807 1.00 10.62 783 VAL A C 1
ATOM 6054 O O . VAL A 1 803 ? 17.009 19.925 -9.033 1.00 11.95 783 VAL A O 1
ATOM 6058 N N . ARG A 1 804 ? 14.900 19.224 -9.412 1.00 12.02 784 ARG A N 1
ATOM 6059 C CA . ARG A 1 804 ? 14.470 19.271 -8.016 1.00 13.95 784 ARG A CA 1
ATOM 6060 C C . ARG A 1 804 ? 13.810 17.954 -7.627 1.00 12.80 784 ARG A C 1
ATOM 6061 O O . ARG A 1 804 ? 13.040 17.381 -8.403 1.00 14.48 784 ARG A O 1
ATOM 6069 N N . PHE A 1 805 ? 14.098 17.484 -6.423 1.00 12.00 785 PHE A N 1
ATOM 6070 C CA . PHE A 1 805 ? 13.427 16.328 -5.852 1.00 13.23 785 PHE A CA 1
ATOM 6071 C C . PHE A 1 805 ? 12.418 16.771 -4.798 1.00 13.29 785 PHE A C 1
ATOM 6072 O O . PHE A 1 805 ? 12.684 17.690 -4.015 1.00 16.25 785 PHE A O 1
ATOM 6080 N N . HIS A 1 806 ? 11.254 16.128 -4.793 1.00 14.46 786 HIS A N 1
ATOM 6081 C CA . HIS A 1 806 ? 10.085 16.635 -4.054 1.00 16.26 786 HIS A CA 1
ATOM 6082 C C . HIS A 1 806 ? 9.540 15.755 -2.934 1.00 19.25 786 HIS A C 1
ATOM 6083 O O . HIS A 1 806 ? 8.589 16.149 -2.258 1.00 27.54 786 HIS A O 1
ATOM 6090 N N . ASN A 1 807 ? 10.113 14.570 -2.740 1.00 14.59 787 ASN A N 1
ATOM 6091 C CA . ASN A 1 807 ? 9.729 13.720 -1.627 1.00 13.68 787 ASN A CA 1
ATOM 6092 C C . ASN A 1 807 ? 10.963 13.448 -0.783 1.00 13.42 787 ASN A C 1
ATOM 6093 O O . ASN A 1 807 ? 11.684 12.473 -1.005 1.00 14.38 787 ASN A O 1
ATOM 6098 N N . THR A 1 808 ? 11.211 14.349 0.169 1.00 15.38 788 THR A N 1
ATOM 6099 C CA . THR A 1 808 ? 12.472 14.387 0.894 1.00 14.72 788 THR A CA 1
ATOM 6100 C C . THR A 1 808 ? 12.243 14.632 2.380 1.00 15.31 788 THR A C 1
ATOM 6101 O O . THR A 1 808 ? 11.146 15.014 2.811 1.00 17.29 788 THR A O 1
ATOM 6105 N N . GLY A 1 809 ? 13.290 14.401 3.159 1.00 15.73 789 GLY A N 1
ATOM 6106 C CA . GLY A 1 809 ? 13.277 14.677 4.604 1.00 16.16 789 GLY A CA 1
ATOM 6107 C C . GLY A 1 809 ? 12.760 13.546 5.484 1.00 16.22 789 GLY A C 1
ATOM 6108 O O . GLY A 1 809 ? 12.403 12.482 4.989 1.00 15.94 789 GLY A O 1
ATOM 6109 N N . PRO A 1 810 ? 12.720 13.769 6.814 1.00 17.65 790 PRO A N 1
ATOM 6110 C CA . PRO A 1 810 ? 12.383 12.672 7.732 1.00 18.75 790 PRO A CA 1
ATOM 6111 C C . PRO A 1 810 ? 10.969 12.128 7.560 1.00 18.67 790 PRO A C 1
ATOM 6112 O O . PRO A 1 810 ? 10.693 10.985 7.914 1.00 18.91 790 PRO A O 1
ATOM 6116 N N . SER A 1 811 ? 10.078 12.945 7.024 1.00 16.92 791 SER A N 1
ATOM 6117 C CA . SER A 1 811 ? 8.694 12.542 6.879 1.00 16.98 791 SER A CA 1
ATOM 6118 C C . SER A 1 811 ? 8.351 12.175 5.436 1.00 16.85 791 SER A C 1
ATOM 6119 O O . SER A 1 811 ? 7.182 12.095 5.076 1.00 17.48 791 SER A O 1
ATOM 6122 N N . LEU A 1 812 ? 9.370 11.929 4.621 1.00 15.43 792 LEU A N 1
ATOM 6123 C CA . LEU A 1 812 ? 9.152 11.491 3.250 1.00 14.10 792 LEU A CA 1
ATOM 6124 C C . LEU A 1 812 ? 8.299 10.218 3.222 1.00 15.17 792 LEU A C 1
ATOM 6125 O O . LEU A 1 812 ? 8.264 9.435 4.181 1.00 14.95 792 LEU A O 1
ATOM 6130 N N . VAL A 1 813 ? 7.609 10.035 2.106 1.00 14.17 793 VAL A N 1
ATOM 6131 C CA . VAL A 1 813 ? 6.800 8.859 1.867 1.00 12.36 793 VAL A CA 1
ATOM 6132 C C . VAL A 1 813 ? 7.750 7.756 1.397 1.00 12.17 793 VAL A C 1
ATOM 6133 O O . VAL A 1 813 ? 8.341 7.878 0.326 1.00 12.92 793 VAL A O 1
ATOM 6137 N N . PRO A 1 814 ? 7.931 6.695 2.204 1.00 11.25 794 PRO A N 1
ATOM 6138 C CA . PRO A 1 814 ? 8.890 5.663 1.815 1.00 10.35 794 PRO A CA 1
ATOM 6139 C C . PRO A 1 814 ? 8.574 5.012 0.469 1.00 10.77 794 PRO A C 1
ATOM 6140 O O . PRO A 1 814 ? 7.407 4.755 0.166 1.00 12.16 794 PRO A O 1
ATOM 6144 N N . GLY A 1 815 ? 9.613 4.771 -0.324 1.00 10.16 795 GLY A N 1
ATOM 6145 C CA . GLY A 1 815 ? 9.462 4.057 -1.585 1.00 10.08 795 GLY A CA 1
ATOM 6146 C C . GLY A 1 815 ? 9.097 4.892 -2.780 1.00 9.37 795 GLY A C 1
ATOM 6147 O O . GLY A 1 815 ? 8.696 4.330 -3.779 1.00 11.00 795 GLY A O 1
ATOM 6148 N N . VAL A 1 816 ? 9.197 6.208 -2.688 1.00 10.82 796 VAL A N 1
ATOM 6149 C CA . VAL A 1 816 ? 8.828 7.067 -3.803 1.00 10.85 796 VAL A CA 1
ATOM 6150 C C . VAL A 1 816 ? 9.914 8.121 -4.012 1.00 11.19 796 VAL A C 1
ATOM 6151 O O . VAL A 1 816 ? 10.337 8.765 -3.061 1.00 11.57 796 VAL A O 1
ATOM 6155 N N . ILE A 1 817 ? 10.353 8.277 -5.257 1.00 10.71 797 ILE A N 1
ATOM 6156 C CA . ILE A 1 817 ? 11.199 9.396 -5.665 1.00 10.30 797 ILE A CA 1
ATOM 6157 C C . ILE A 1 817 ? 10.404 10.251 -6.652 1.00 10.92 797 ILE A C 1
ATOM 6158 O O . ILE A 1 817 ? 9.837 9.735 -7.612 1.00 11.22 797 ILE A O 1
ATOM 6163 N N . VAL A 1 818 ? 10.343 11.555 -6.390 1.00 11.16 798 VAL A N 1
ATOM 6164 C CA . VAL A 1 818 ? 9.675 12.498 -7.285 1.00 12.09 798 VAL A CA 1
ATOM 6165 C C . VAL A 1 818 ? 10.709 13.476 -7.792 1.00 11.66 798 VAL A C 1
ATOM 6166 O O . VAL A 1 818 ? 11.300 14.221 -7.006 1.00 11.92 798 VAL A O 1
ATOM 6170 N N . MET A 1 819 ? 10.922 13.470 -9.100 1.00 11.14 799 MET A N 1
ATOM 6171 C CA . MET A 1 819 ? 11.963 14.256 -9.745 1.00 10.40 799 MET A CA 1
ATOM 6172 C C . MET A 1 819 ? 11.349 15.214 -10.751 1.00 11.41 799 MET A C 1
ATOM 6173 O O . MET A 1 819 ? 10.752 14.790 -11.733 1.00 12.62 799 MET A O 1
ATOM 6178 N N . GLY A 1 820 ? 11.504 16.510 -10.504 1.00 10.99 800 GLY A N 1
ATOM 6179 C CA . GLY A 1 820 ? 11.030 17.530 -11.433 1.00 10.17 800 GLY A CA 1
ATOM 6180 C C . GLY A 1 820 ? 12.164 18.151 -12.211 1.00 10.71 800 GLY A C 1
ATOM 6181 O O . GLY A 1 820 ? 13.250 18.373 -11.658 1.00 11.36 800 GLY A O 1
ATOM 6182 N N . ILE A 1 821 ? 11.916 18.457 -13.487 1.00 10.10 801 ILE A N 1
ATOM 6183 C CA . ILE A 1 821 ? 12.878 19.154 -14.321 1.00 10.97 801 ILE A CA 1
ATOM 6184 C C . ILE A 1 821 ? 12.199 20.345 -15.015 1.00 11.56 801 ILE A C 1
ATOM 6185 O O . ILE A 1 821 ? 11.258 20.179 -15.801 1.00 11.38 801 ILE A O 1
ATOM 6190 N N . GLU A 1 822 ? 12.704 21.542 -14.706 1.00 12.55 802 GLU A N 1
ATOM 6191 C CA . GLU A 1 822 ? 12.115 22.802 -15.148 1.00 13.95 802 GLU A CA 1
ATOM 6192 C C . GLU A 1 822 ? 12.731 23.279 -16.457 1.00 12.52 802 GLU A C 1
ATOM 6193 O O . GLU A 1 822 ? 13.922 23.107 -16.686 1.00 12.83 802 GLU A O 1
ATOM 6199 N N . ASP A 1 823 ? 11.903 23.871 -17.322 1.00 12.13 803 ASP A N 1
ATOM 6200 C CA . ASP A 1 823 ? 12.398 24.613 -18.484 1.00 12.92 803 ASP A CA 1
ATOM 6201 C C . ASP A 1 823 ? 11.880 26.055 -18.426 1.00 14.02 803 ASP A C 1
ATOM 6202 O O . ASP A 1 823 ? 11.053 26.400 -17.586 1.00 16.13 803 ASP A O 1
ATOM 6207 N N . ALA A 1 824 ? 12.376 26.894 -19.330 1.00 15.48 804 ALA A N 1
ATOM 6208 C CA . ALA A 1 824 ? 11.896 28.267 -19.450 1.00 17.92 804 ALA A CA 1
ATOM 6209 C C . ALA A 1 824 ? 10.372 28.307 -19.592 1.00 20.52 804 ALA A C 1
ATOM 6210 O O . ALA A 1 824 ? 9.793 27.546 -20.377 1.00 22.98 804 ALA A O 1
ATOM 6212 N N . ARG A 1 825 ? 9.726 29.174 -18.814 1.00 22.63 805 ARG A N 1
ATOM 6213 C CA . ARG A 1 825 ? 8.280 29.366 -18.928 1.00 27.98 805 ARG A CA 1
ATOM 6214 C C . ARG A 1 825 ? 7.864 30.757 -18.441 1.00 36.69 805 ARG A C 1
ATOM 6215 O O . ARG A 1 825 ? 8.602 31.419 -17.700 1.00 33.60 805 ARG A O 1
ATOM 6223 N N . GLY A 1 826 ? 6.687 31.195 -18.888 1.00 39.36 806 GLY A N 1
ATOM 6224 C CA . GLY A 1 826 ? 6.203 32.565 -18.658 1.00 45.24 806 GLY A CA 1
ATOM 6225 C C . GLY A 1 826 ? 6.861 33.531 -19.631 1.00 54.62 806 GLY A C 1
ATOM 6226 O O . GLY A 1 826 ? 7.634 33.110 -20.490 1.00 55.56 806 GLY A O 1
ATOM 6227 N N . GLU A 1 827 ? 6.549 34.823 -19.529 1.00 61.11 807 GLU A N 1
ATOM 6228 C CA . GLU A 1 827 ? 7.312 35.828 -20.283 1.00 60.58 807 GLU A CA 1
ATOM 6229 C C . GLU A 1 827 ? 8.500 36.300 -19.438 1.00 56.72 807 GLU A C 1
ATOM 6230 O O . GLU A 1 827 ? 8.369 36.503 -18.228 1.00 67.65 807 GLU A O 1
ATOM 6236 N N . SER A 1 828 ? 9.655 36.440 -20.088 1.00 61.09 808 SER A N 1
ATOM 6237 C CA . SER A 1 828 ? 10.919 36.821 -19.437 1.00 61.26 808 SER A CA 1
ATOM 6238 C C . SER A 1 828 ? 11.431 35.771 -18.430 1.00 59.50 808 SER A C 1
ATOM 6239 O O . SER A 1 828 ? 11.447 36.022 -17.221 1.00 60.83 808 SER A O 1
ATOM 6242 N N . PRO A 1 829 ? 11.861 34.593 -18.928 1.00 52.99 809 PRO A N 1
ATOM 6243 C CA . PRO A 1 829 ? 12.420 33.571 -18.040 1.00 42.20 809 PRO A CA 1
ATOM 6244 C C . PRO A 1 829 ? 13.922 33.732 -17.787 1.00 42.87 809 PRO A C 1
ATOM 6245 O O . PRO A 1 829 ? 14.645 34.272 -18.628 1.00 46.97 809 PRO A O 1
ATOM 6249 N N . GLU A 1 830 ? 14.372 33.245 -16.632 1.00 42.66 810 GLU A N 1
ATOM 6250 C CA . GLU A 1 830 ? 15.782 33.311 -16.238 1.00 44.60 810 GLU A CA 1
ATOM 6251 C C . GLU A 1 830 ? 16.577 32.054 -16.612 1.00 46.26 810 GLU A C 1
ATOM 6252 O O . GLU A 1 830 ? 17.582 31.735 -15.968 1.00 47.11 810 GLU A O 1
ATOM 6253 N N . MET A 1 831 ? 16.111 31.338 -17.634 1.00 34.36 811 MET A N 1
ATOM 6254 C CA . MET A 1 831 ? 16.868 30.238 -18.231 1.00 27.00 811 MET A CA 1
ATOM 6255 C C . MET A 1 831 ? 16.521 30.093 -19.713 1.00 23.33 811 MET A C 1
ATOM 6256 O O . MET A 1 831 ? 15.458 30.530 -20.170 1.00 23.25 811 MET A O 1
ATOM 6261 N N . ALA A 1 832 ? 17.422 29.475 -20.464 1.00 21.19 812 ALA A N 1
ATOM 6262 C CA . ALA A 1 832 ? 17.159 29.188 -21.869 1.00 21.34 812 ALA A CA 1
ATOM 6263 C C . ALA A 1 832 ? 16.013 28.198 -22.006 1.00 18.40 812 ALA A C 1
ATOM 6264 O O . ALA A 1 832 ? 15.820 27.336 -21.158 1.00 20.12 812 ALA A O 1
ATOM 6266 N N . GLN A 1 833 ? 15.262 28.331 -23.093 1.00 19.51 813 GLN A N 1
ATOM 6267 C CA . GLN A 1 833 ? 14.272 27.330 -23.456 1.00 17.64 813 GLN A CA 1
ATOM 6268 C C . GLN A 1 833 ? 14.992 26.179 -24.160 1.00 17.12 813 GLN A C 1
ATOM 6269 O O . GLN A 1 833 ? 15.522 26.346 -25.253 1.00 18.89 813 GLN A O 1
ATOM 6275 N N . LEU A 1 834 ? 15.026 25.013 -23.522 1.00 16.34 814 LEU A N 1
ATOM 6276 C CA . LEU A 1 834 ? 15.658 23.841 -24.105 1.00 15.73 814 LEU A CA 1
ATOM 6277 C C . LEU A 1 834 ? 14.664 22.953 -24.860 1.00 15.80 814 LEU A C 1
ATOM 6278 O O . LEU A 1 834 ? 15.053 22.226 -25.767 1.00 19.50 814 LEU A O 1
ATOM 6283 N N . ASP A 1 835 ? 13.387 23.019 -24.488 1.00 14.85 815 ASP A N 1
ATOM 6284 C CA . ASP A 1 835 ? 12.398 22.073 -24.961 1.00 15.99 815 ASP A CA 1
ATOM 6285 C C . ASP A 1 835 ? 11.243 22.822 -25.632 1.00 17.12 815 ASP A C 1
ATOM 6286 O O . ASP A 1 835 ? 10.508 23.570 -24.989 1.00 17.67 815 ASP A O 1
ATOM 6291 N N . THR A 1 836 ? 11.072 22.597 -26.928 1.00 18.33 816 THR A N 1
ATOM 6292 C CA . THR A 1 836 ? 10.013 23.278 -27.675 1.00 18.85 816 THR A CA 1
ATOM 6293 C C . THR A 1 836 ? 8.617 22.689 -27.429 1.00 18.95 816 THR A C 1
ATOM 6294 O O . THR A 1 836 ? 7.620 23.307 -27.785 1.00 22.12 816 THR A O 1
ATOM 6298 N N . ASN A 1 837 ? 8.547 21.498 -26.838 1.00 19.45 817 ASN A N 1
ATOM 6299 C CA . ASN A 1 837 ? 7.268 20.802 -26.619 1.00 19.30 817 ASN A CA 1
ATOM 6300 C C . ASN A 1 837 ? 6.732 20.860 -25.189 1.00 18.00 817 ASN A C 1
ATOM 6301 O O . ASN A 1 837 ? 5.513 20.915 -24.987 1.00 19.23 817 ASN A O 1
ATOM 6306 N N . PHE A 1 838 ? 7.644 20.825 -24.217 1.00 18.96 818 PHE A N 1
ATOM 6307 C CA . PHE A 1 838 ? 7.305 20.748 -22.804 1.00 15.60 818 PHE A CA 1
ATOM 6308 C C . PHE A 1 838 ? 8.021 21.842 -22.030 1.00 15.13 818 PHE A C 1
ATOM 6309 O O . PHE A 1 838 ? 9.199 22.112 -22.266 1.00 18.60 818 PHE A O 1
ATOM 6317 N N . SER A 1 839 ? 7.317 22.450 -21.086 1.00 15.46 819 SER A N 1
ATOM 6318 C CA . SER A 1 839 ? 7.925 23.456 -20.228 1.00 16.51 819 SER A CA 1
ATOM 6319 C C . SER A 1 839 ? 8.314 22.890 -18.858 1.00 15.82 819 SER A C 1
ATOM 6320 O O . SER A 1 839 ? 8.923 23.587 -18.048 1.00 15.14 819 SER A O 1
ATOM 6323 N N . TYR A 1 840 ? 7.985 21.625 -18.607 1.00 13.37 820 TYR A N 1
ATOM 6324 C CA . TYR A 1 840 ? 8.259 21.004 -17.303 1.00 10.86 820 TYR A CA 1
ATOM 6325 C C . TYR A 1 840 ? 8.023 19.503 -17.436 1.00 11.02 820 TYR A C 1
ATOM 6326 O O . TYR A 1 840 ? 7.103 19.082 -18.146 1.00 12.61 820 TYR A O 1
ATOM 6335 N N . VAL A 1 841 ? 8.841 18.708 -16.753 1.00 12.80 821 VAL A N 1
ATOM 6336 C CA . VAL A 1 841 ? 8.631 17.262 -16.686 1.00 11.97 821 VAL A CA 1
ATOM 6337 C C . VAL A 1 841 ? 8.751 16.839 -15.222 1.00 12.24 821 VAL A C 1
ATOM 6338 O O . VAL A 1 841 ? 9.636 17.307 -14.509 1.00 15.18 821 VAL A O 1
ATOM 6342 N N . VAL A 1 842 ? 7.843 15.971 -14.784 1.00 12.60 822 VAL A N 1
ATOM 6343 C CA . VAL A 1 842 ? 7.882 15.384 -13.450 1.00 12.35 822 VAL A CA 1
ATOM 6344 C C . VAL A 1 842 ? 7.815 13.869 -13.598 1.00 11.09 822 VAL A C 1
ATOM 6345 O O . VAL A 1 842 ? 6.906 13.342 -14.250 1.00 13.04 822 VAL A O 1
ATOM 6349 N N . THR A 1 843 ? 8.772 13.173 -12.984 1.00 9.36 823 THR A N 1
ATOM 6350 C CA . THR A 1 843 ? 8.821 11.718 -12.997 1.00 9.13 823 THR A CA 1
ATOM 6351 C C . THR A 1 843 ? 8.630 11.213 -11.589 1.00 9.29 823 THR A C 1
ATOM 6352 O O . THR A 1 843 ? 9.276 11.708 -10.662 1.00 11.05 823 THR A O 1
ATOM 6356 N N . VAL A 1 844 ? 7.732 10.252 -11.423 1.00 9.51 824 VAL A N 1
ATOM 6357 C CA . VAL A 1 844 ? 7.532 9.611 -10.133 1.00 8.90 824 VAL A CA 1
ATOM 6358 C C . VAL A 1 844 ? 7.945 8.159 -10.270 1.00 9.40 824 VAL A C 1
ATOM 6359 O O . VAL A 1 844 ? 7.390 7.418 -11.069 1.00 10.87 824 VAL A O 1
ATOM 6363 N N . PHE A 1 845 ? 8.929 7.762 -9.470 1.00 10.40 825 PHE A N 1
ATOM 6364 C CA . PHE A 1 845 ? 9.335 6.370 -9.388 1.00 9.90 825 PHE A CA 1
ATOM 6365 C C . PHE A 1 845 ? 8.702 5.801 -8.121 1.00 9.91 825 PHE A C 1
ATOM 6366 O O . PHE A 1 845 ? 9.112 6.146 -7.013 1.00 11.37 825 PHE A O 1
ATOM 6374 N N . ASN A 1 846 ? 7.707 4.938 -8.276 1.00 9.46 826 ASN A N 1
ATOM 6375 C CA . ASN A 1 846 ? 7.009 4.352 -7.156 1.00 9.60 826 ASN A CA 1
ATOM 6376 C C . ASN A 1 846 ? 7.325 2.872 -7.043 1.00 9.47 826 ASN A C 1
ATOM 6377 O O . ASN A 1 846 ? 6.796 2.053 -7.797 1.00 10.05 826 ASN A O 1
ATOM 6382 N N . VAL A 1 847 ? 8.158 2.520 -6.070 1.00 9.54 827 VAL A N 1
ATOM 6383 C CA . VAL A 1 847 ? 8.493 1.116 -5.834 1.00 9.95 827 VAL A CA 1
ATOM 6384 C C . VAL A 1 847 ? 7.563 0.453 -4.814 1.00 10.21 827 VAL A C 1
ATOM 6385 O O . VAL A 1 847 ? 7.674 -0.750 -4.562 1.00 11.24 827 VAL A O 1
ATOM 6389 N N . CYS A 1 848 ? 6.634 1.200 -4.228 1.00 8.70 828 CYS A N 1
ATOM 6390 C CA . CYS A 1 848 ? 5.683 0.579 -3.335 1.00 9.77 828 CYS A CA 1
ATOM 6391 C C . CYS A 1 848 ? 4.776 -0.382 -4.094 1.00 9.59 828 CYS A C 1
ATOM 6392 O O . CYS A 1 848 ? 4.444 -0.140 -5.259 1.00 10.40 828 CYS A O 1
ATOM 6395 N N . PRO A 1 849 ? 4.329 -1.452 -3.420 1.00 9.71 829 PRO A N 1
ATOM 6396 C CA . PRO A 1 849 ? 3.369 -2.381 -4.016 1.00 10.94 829 PRO A CA 1
ATOM 6397 C C . PRO A 1 849 ? 1.924 -1.922 -3.853 1.00 12.26 829 PRO A C 1
ATOM 6398 O O . PRO A 1 849 ? 1.029 -2.721 -3.561 1.00 16.44 829 PRO A O 1
ATOM 6402 N N . HIS A 1 850 ? 1.698 -0.635 -4.039 1.00 11.29 830 HIS A N 1
ATOM 6403 C CA . HIS A 1 850 ? 0.374 -0.050 -3.949 1.00 10.96 830 HIS A CA 1
ATOM 6404 C C . HIS A 1 850 ? 0.444 1.336 -4.579 1.00 10.80 830 HIS A C 1
ATOM 6405 O O . HIS A 1 850 ? 1.522 1.927 -4.707 1.00 10.68 830 HIS A O 1
ATOM 6412 N N . GLU A 1 851 ? -0.716 1.839 -4.968 1.00 11.11 831 GLU A N 1
ATOM 6413 C CA . GLU A 1 851 ? -0.829 3.182 -5.487 1.00 11.77 831 GLU A CA 1
ATOM 6414 C C . GLU A 1 851 ? -0.389 4.193 -4.438 1.00 10.31 831 GLU A C 1
ATOM 6415 O O . GLU A 1 851 ? -0.582 3.978 -3.237 1.00 11.05 831 GLU A O 1
ATOM 6421 N N . VAL A 1 852 ? 0.207 5.285 -4.898 1.00 12.05 832 VAL A N 1
ATOM 6422 C CA . VAL A 1 852 ? 0.538 6.417 -4.037 1.00 11.90 832 VAL A CA 1
ATOM 6423 C C . VAL A 1 852 ? -0.048 7.684 -4.645 1.00 10.78 832 VAL A C 1
ATOM 6424 O O . VAL A 1 852 ? -0.293 7.760 -5.858 1.00 11.97 832 VAL A O 1
ATOM 6428 N N . SER A 1 853 ? -0.312 8.657 -3.776 1.00 11.93 833 SER A N 1
ATOM 6429 C CA . SER A 1 853 ? -0.743 9.990 -4.184 1.00 12.11 833 SER A CA 1
ATOM 6430 C C . SER A 1 853 ? 0.213 10.980 -3.557 1.00 11.26 833 SER A C 1
ATOM 6431 O O . SER A 1 853 ? 0.231 11.139 -2.327 1.00 14.98 833 SER A O 1
ATOM 6434 N N . MET A 1 854 ? 1.018 11.603 -4.406 1.00 12.66 834 MET A N 1
ATOM 6435 C CA . MET A 1 854 ? 2.073 12.507 -3.978 1.00 12.26 834 MET A CA 1
ATOM 6436 C C . MET A 1 854 ? 1.596 13.921 -4.233 1.00 15.18 834 MET A C 1
ATOM 6437 O O . MET A 1 854 ? 1.412 14.310 -5.386 1.00 14.25 834 MET A O 1
ATOM 6442 N N . ASP A 1 855 ? 1.360 14.672 -3.160 1.00 16.97 835 ASP A N 1
ATOM 6443 C CA . ASP A 1 855 ? 0.935 16.066 -3.273 1.00 19.59 835 ASP A CA 1
ATOM 6444 C C . ASP A 1 855 ? 2.166 16.954 -3.294 1.00 18.27 835 ASP A C 1
ATOM 6445 O O . ASP A 1 855 ? 2.998 16.908 -2.389 1.00 22.99 835 ASP A O 1
ATOM 6450 N N . ILE A 1 856 ? 2.260 17.763 -4.338 1.00 17.75 836 ILE A N 1
ATOM 6451 C CA . ILE A 1 856 ? 3.367 18.678 -4.550 1.00 19.34 836 ILE A CA 1
ATOM 6452 C C . ILE A 1 856 ? 2.750 20.044 -4.807 1.00 15.59 836 ILE A C 1
ATOM 6453 O O . ILE A 1 856 ? 2.536 20.429 -5.954 1.00 15.71 836 ILE A O 1
ATOM 6458 N N . PRO A 1 857 ? 2.403 20.766 -3.733 1.00 15.60 837 PRO A N 1
ATOM 6459 C CA . PRO A 1 857 ? 1.724 22.053 -3.893 1.00 18.28 837 PRO A CA 1
ATOM 6460 C C . PRO A 1 857 ? 2.493 23.036 -4.775 1.00 17.80 837 PRO A C 1
ATOM 6461 O O . PRO A 1 857 ? 1.878 23.907 -5.391 1.00 20.38 837 PRO A O 1
ATOM 6465 N N . ALA A 1 858 ? 3.819 22.906 -4.813 1.00 20.62 838 ALA A N 1
ATOM 6466 C CA . ALA A 1 858 ? 4.664 23.705 -5.706 1.00 23.90 838 ALA A CA 1
ATOM 6467 C C . ALA A 1 858 ? 4.314 23.510 -7.186 1.00 22.86 838 ALA A C 1
ATOM 6468 O O . ALA A 1 858 ? 4.564 24.398 -8.004 1.00 27.81 838 ALA A O 1
ATOM 6470 N N . LEU A 1 859 ? 3.751 22.346 -7.515 1.00 21.13 839 LEU A N 1
ATOM 6471 C CA . LEU A 1 859 ? 3.378 21.998 -8.889 1.00 20.85 839 LEU A CA 1
ATOM 6472 C C . LEU A 1 859 ? 1.861 22.007 -9.117 1.00 17.89 839 LEU A C 1
ATOM 6473 O O . LEU A 1 859 ? 1.380 21.485 -10.119 1.00 18.97 839 LEU A O 1
ATOM 6478 N N . ALA A 1 860 ? 1.115 22.621 -8.200 1.00 17.61 840 ALA A N 1
ATOM 6479 C CA . ALA A 1 860 ? -0.325 22.807 -8.369 1.00 17.61 840 ALA A CA 1
ATOM 6480 C C . ALA A 1 860 ? -0.630 23.832 -9.467 1.00 18.61 840 ALA A C 1
ATOM 6481 O O . ALA A 1 860 ? 0.206 24.674 -9.794 1.00 20.04 840 ALA A O 1
ATOM 6483 N N . SER A 1 861 ? -1.835 23.746 -10.025 1.00 17.93 841 SER A N 1
ATOM 6484 C CA . SER A 1 861 ? -2.327 24.712 -11.023 1.00 20.74 841 SER A CA 1
ATOM 6485 C C . SER A 1 861 ? -1.419 24.814 -12.253 1.00 21.76 841 SER A C 1
ATOM 6486 O O . SER A 1 861 ? -1.207 25.892 -12.810 1.00 24.71 841 SER A O 1
ATOM 6489 N N . MET A 1 862 ? -0.886 23.676 -12.676 1.00 19.27 842 MET A N 1
ATOM 6490 C CA . MET A 1 862 ? -0.056 23.617 -13.863 1.00 19.40 842 MET A CA 1
ATOM 6491 C C . MET A 1 862 ? -0.680 22.668 -14.880 1.00 17.94 842 MET A C 1
ATOM 6492 O O . MET A 1 862 ? -1.684 22.017 -14.606 1.00 19.23 842 MET A O 1
ATOM 6497 N N . GLY A 1 863 ? -0.093 22.597 -16.063 1.00 18.76 843 GLY A N 1
ATOM 6498 C CA . GLY A 1 863 ? -0.738 21.899 -17.171 1.00 19.37 843 GLY A CA 1
ATOM 6499 C C . GLY A 1 863 ? -0.317 20.457 -17.372 1.00 16.59 843 GLY A C 1
ATOM 6500 O O . GLY A 1 863 ? -0.329 19.971 -18.510 1.00 19.56 843 GLY A O 1
ATOM 6501 N N . PHE A 1 864 ? 0.048 19.764 -16.293 1.00 17.04 844 PHE A N 1
ATOM 6502 C CA . PHE A 1 864 ? 0.585 18.410 -16.417 1.00 13.03 844 PHE A CA 1
ATOM 6503 C C . PHE A 1 864 ? -0.412 17.408 -16.972 1.00 15.06 844 PHE A C 1
ATOM 6504 O O . PHE A 1 864 ? -1.587 17.404 -16.602 1.00 17.22 844 PHE A O 1
ATOM 6512 N N . GLU A 1 865 ? 0.108 16.560 -17.851 1.00 14.46 845 GLU A N 1
ATOM 6513 C CA . GLU A 1 865 ? -0.603 15.435 -18.441 1.00 14.74 845 GLU A CA 1
ATOM 6514 C C . GLU A 1 865 ? 0.365 14.269 -18.449 1.00 13.46 845 GLU A C 1
ATOM 6515 O O . GLU A 1 865 ? 1.583 14.469 -18.457 1.00 13.36 845 GLU A O 1
ATOM 6521 N N . LEU A 1 866 ? -0.157 13.052 -18.456 1.00 11.91 846 LEU A N 1
ATOM 6522 C CA . LEU A 1 866 ? 0.695 11.887 -18.628 1.00 11.34 846 LEU A CA 1
ATOM 6523 C C . LEU A 1 866 ? 1.416 11.951 -19.977 1.00 11.11 846 LEU A C 1
ATOM 6524 O O . LEU A 1 866 ? 0.825 12.345 -20.998 1.00 12.36 846 LEU A O 1
ATOM 6529 N N . HIS A 1 867 ? 2.692 11.569 -19.991 1.00 11.77 847 HIS A N 1
ATOM 6530 C CA . HIS A 1 867 ? 3.481 11.568 -21.228 1.00 10.61 847 HIS A CA 1
ATOM 6531 C C . HIS A 1 867 ? 2.743 10.779 -22.325 1.00 11.25 847 HIS A C 1
ATOM 6532 O O . HIS A 1 867 ? 2.197 9.715 -22.058 1.00 11.51 847 HIS A O 1
ATOM 6539 N N . PRO A 1 868 ? 2.708 11.311 -23.557 1.00 12.46 848 PRO A N 1
ATOM 6540 C CA . PRO A 1 868 ? 1.948 10.591 -24.600 1.00 13.75 848 PRO A CA 1
ATOM 6541 C C . PRO A 1 868 ? 2.369 9.127 -24.821 1.00 12.85 848 PRO A C 1
ATOM 6542 O O . PRO A 1 868 ? 1.528 8.288 -25.138 1.00 15.38 848 PRO A O 1
ATOM 6546 N N . VAL A 1 869 ? 3.653 8.821 -24.651 1.00 12.53 849 VAL A N 1
ATOM 6547 C CA . VAL A 1 869 ? 4.126 7.441 -24.770 1.00 12.68 849 VAL A CA 1
ATOM 6548 C C . VAL A 1 869 ? 3.403 6.560 -23.755 1.00 12.35 849 VAL A C 1
ATOM 6549 O O . VAL A 1 869 ? 3.010 5.446 -24.071 1.00 15.21 849 VAL A O 1
ATOM 6553 N N . GLN A 1 870 ? 3.227 7.058 -22.538 1.00 12.55 850 GLN A N 1
ATOM 6554 C CA . GLN A 1 870 ? 2.568 6.270 -21.495 1.00 12.33 850 GLN A CA 1
ATOM 6555 C C . GLN A 1 870 ? 1.041 6.211 -21.651 1.00 13.03 850 GLN A C 1
ATOM 6556 O O . GLN A 1 870 ? 0.414 5.204 -21.320 1.00 14.01 850 GLN A O 1
ATOM 6562 N N . VAL A 1 871 ? 0.452 7.270 -22.195 1.00 13.97 851 VAL A N 1
ATOM 6563 C CA . VAL A 1 871 ? -0.973 7.262 -22.518 1.00 14.51 851 VAL A CA 1
ATOM 6564 C C . VAL A 1 871 ? -1.267 6.121 -23.491 1.00 15.70 851 VAL A C 1
ATOM 6565 O O . VAL A 1 871 ? -2.315 5.473 -23.401 1.00 17.83 851 VAL A O 1
ATOM 6569 N N . ASN A 1 872 ? -0.313 5.866 -24.385 1.00 15.57 852 ASN A N 1
ATOM 6570 C CA . ASN A 1 872 ? -0.454 4.837 -25.408 1.00 17.09 852 ASN A CA 1
ATOM 6571 C C . ASN A 1 872 ? 0.251 3.521 -25.092 1.00 16.57 852 ASN A C 1
ATOM 6572 O O . ASN A 1 872 ? 0.377 2.650 -25.954 1.00 16.75 852 ASN A O 1
ATOM 6577 N N . SER A 1 873 ? 0.653 3.353 -23.837 1.00 16.47 853 SER A N 1
ATOM 6578 C CA . SER A 1 873 ? 1.431 2.197 -23.428 1.00 13.58 853 SER A CA 1
ATOM 6579 C C . SER A 1 873 ? 0.664 0.891 -23.558 1.00 12.27 853 SER A C 1
ATOM 6580 O O . SER A 1 873 ? -0.541 0.832 -23.300 1.00 16.21 853 SER A O 1
ATOM 6583 N N . SER A 1 874 ? 1.387 -0.161 -23.922 1.00 12.99 854 SER A N 1
ATOM 6584 C CA . SER A 1 874 ? 0.865 -1.521 -23.841 1.00 15.13 854 SER A CA 1
ATOM 6585 C C . SER A 1 874 ? 0.684 -1.991 -22.393 1.00 15.72 854 SER A C 1
ATOM 6586 O O . SER A 1 874 ? -0.046 -2.944 -22.142 1.00 17.88 854 SER A O 1
ATOM 6589 N N . ASP A 1 875 ? 1.349 -1.327 -21.451 1.00 15.21 855 ASP A N 1
ATOM 6590 C CA . ASP A 1 875 ? 1.114 -1.566 -20.030 1.00 14.51 855 ASP A CA 1
ATOM 6591 C C . ASP A 1 875 ? -0.170 -0.860 -19.585 1.00 15.49 855 ASP A C 1
ATOM 6592 O O . ASP A 1 875 ? -0.224 0.368 -19.537 1.00 15.59 855 ASP A O 1
ATOM 6597 N N . THR A 1 876 ? -1.194 -1.627 -19.230 1.00 15.76 856 THR A N 1
ATOM 6598 C CA . THR A 1 876 ? -2.470 -1.034 -18.834 1.00 17.55 856 THR A CA 1
ATOM 6599 C C . THR A 1 876 ? -2.345 -0.209 -17.543 1.00 15.17 856 THR A C 1
ATOM 6600 O O . THR A 1 876 ? -3.023 0.806 -17.373 1.00 15.48 856 THR A O 1
ATOM 6604 N N . LEU A 1 877 ? -1.453 -0.620 -16.650 1.00 15.50 857 LEU A N 1
ATOM 6605 C CA . LEU A 1 877 ? -1.385 -0.007 -15.324 1.00 15.15 857 LEU A CA 1
ATOM 6606 C C . LEU A 1 877 ? -0.897 1.446 -15.378 1.00 12.23 857 LEU A C 1
ATOM 6607 O O . LEU A 1 877 ? -1.499 2.329 -14.770 1.00 14.26 857 LEU A O 1
ATOM 6612 N N . VAL A 1 878 ? 0.196 1.703 -16.090 1.00 12.12 858 VAL A N 1
ATOM 6613 C CA . VAL A 1 878 ? 0.740 3.073 -16.139 1.00 12.27 858 VAL A CA 1
ATOM 6614 C C . VAL A 1 878 ? -0.258 4.085 -16.717 1.00 11.50 858 VAL A C 1
ATOM 6615 O O . VAL A 1 878 ? -0.211 5.272 -16.385 1.00 12.62 858 VAL A O 1
ATOM 6619 N N . ARG A 1 879 ? -1.185 3.621 -17.559 1.00 13.48 859 ARG A N 1
ATOM 6620 C CA . ARG A 1 879 ? -2.201 4.506 -18.139 1.00 14.65 859 ARG A CA 1
ATOM 6621 C C . ARG A 1 879 ? -3.111 5.139 -17.077 1.00 15.20 859 ARG A C 1
ATOM 6622 O O . ARG A 1 879 ? -3.773 6.143 -17.346 1.00 17.25 859 ARG A O 1
ATOM 6630 N N . LYS A 1 880 ? -3.156 4.548 -15.884 1.00 15.45 860 LYS A N 1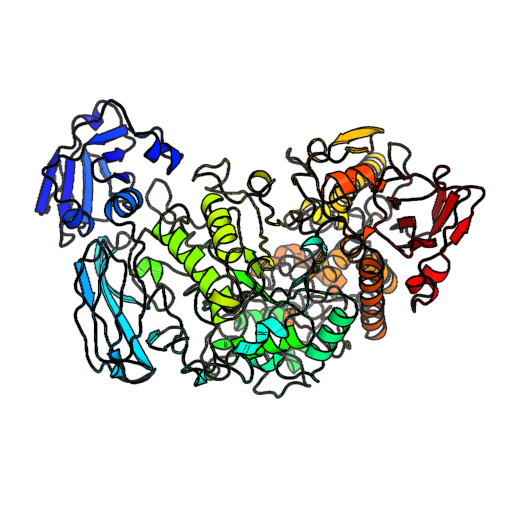
ATOM 6631 C CA . LYS A 1 880 ? -4.056 5.012 -14.826 1.00 18.26 860 LYS A CA 1
ATOM 6632 C C . LYS A 1 880 ? -3.472 6.176 -14.030 1.00 17.58 860 LYS A C 1
ATOM 6633 O O . LYS A 1 880 ? -4.157 6.766 -13.188 1.00 22.09 860 LYS A O 1
ATOM 6639 N N . SER A 1 881 ? -2.221 6.520 -14.322 1.00 14.51 861 SER A N 1
ATOM 6640 C CA . SER A 1 881 ? -1.522 7.593 -13.631 1.00 12.44 861 SER A CA 1
ATOM 6641 C C . SER A 1 881 ? -2.232 8.912 -13.906 1.00 13.35 861 SER A C 1
ATOM 6642 O O . SER A 1 881 ? -2.722 9.124 -15.028 1.00 16.54 861 SER A O 1
ATOM 6645 N N . ALA A 1 882 ? -2.284 9.795 -12.914 1.00 12.49 862 ALA A N 1
ATOM 6646 C CA . ALA A 1 882 ? -3.073 11.020 -13.044 1.00 12.95 862 ALA A CA 1
ATOM 6647 C C . ALA A 1 882 ? -2.526 12.179 -12.224 1.00 10.74 862 ALA A C 1
ATOM 6648 O O . ALA A 1 882 ? -1.855 11.987 -11.206 1.00 12.37 862 ALA A O 1
ATOM 6650 N N . TYR A 1 883 ? -2.867 13.378 -12.690 1.00 13.61 863 TYR A N 1
ATOM 6651 C CA . TYR A 1 883 ? -2.520 14.627 -12.053 1.00 14.73 863 TYR A CA 1
ATOM 6652 C C . TYR A 1 883 ? -3.786 15.403 -11.736 1.00 14.57 863 TYR A C 1
ATOM 6653 O O . TYR A 1 883 ? -4.678 15.523 -12.597 1.00 16.91 863 TYR A O 1
ATOM 6662 N N . GLU A 1 884 ? -3.852 15.952 -10.520 1.00 14.23 864 GLU A N 1
ATOM 6663 C CA . GLU A 1 884 ? -4.951 16.838 -10.131 1.00 15.85 864 GLU A CA 1
ATOM 6664 C C . GLU A 1 884 ? -4.408 18.237 -9.880 1.00 14.88 864 GLU A C 1
ATOM 6665 O O . GLU A 1 884 ? -3.598 18.445 -8.984 1.00 14.44 864 GLU A O 1
ATOM 6671 N N . ALA A 1 885 ? -4.891 19.202 -10.652 1.00 15.09 865 ALA A N 1
ATOM 6672 C CA . ALA A 1 885 ? -4.336 20.555 -10.637 1.00 15.98 865 ALA A CA 1
ATOM 6673 C C . ALA A 1 885 ? -4.530 21.314 -9.333 1.00 16.22 865 ALA A C 1
ATOM 6674 O O . ALA A 1 885 ? -3.642 22.041 -8.926 1.00 16.88 865 ALA A O 1
ATOM 6676 N N . ALA A 1 886 ? -5.678 21.176 -8.684 1.00 17.61 866 ALA A N 1
ATOM 6677 C CA . ALA A 1 886 ? -5.946 22.017 -7.512 1.00 19.57 866 ALA A CA 1
ATOM 6678 C C . ALA A 1 886 ? -4.967 21.752 -6.369 1.00 18.34 866 ALA A C 1
ATOM 6679 O O . ALA A 1 886 ? -4.627 22.658 -5.606 1.00 20.48 866 ALA A O 1
ATOM 6681 N N . THR A 1 887 ? -4.507 20.513 -6.265 1.00 17.10 867 THR A N 1
ATOM 6682 C CA . THR A 1 887 ? -3.647 20.114 -5.156 1.00 16.01 867 THR A CA 1
ATOM 6683 C C . THR A 1 887 ? -2.207 19.851 -5.581 1.00 13.57 867 THR A C 1
ATOM 6684 O O . THR A 1 887 ? -1.329 19.740 -4.746 1.00 17.10 867 THR A O 1
ATOM 6688 N N . GLY A 1 888 ? -1.959 19.734 -6.878 1.00 13.07 868 GLY A N 1
ATOM 6689 C CA . GLY A 1 888 ? -0.670 19.259 -7.363 1.00 12.85 868 GLY A CA 1
ATOM 6690 C C . GLY A 1 888 ? -0.447 17.790 -7.007 1.00 11.43 868 GLY A C 1
ATOM 6691 O O . GLY A 1 888 ? 0.672 17.382 -6.734 1.00 12.04 868 GLY A O 1
ATOM 6692 N N . ARG A 1 889 ? -1.517 16.996 -7.038 1.00 11.67 869 ARG A N 1
ATOM 6693 C CA . ARG A 1 889 ? -1.463 15.584 -6.672 1.00 11.89 869 ARG A CA 1
ATOM 6694 C C . ARG A 1 889 ? -1.156 14.700 -7.878 1.00 11.37 869 ARG A C 1
ATOM 6695 O O . ARG A 1 889 ? -1.877 14.732 -8.890 1.00 12.59 869 ARG A O 1
ATOM 6703 N N . PHE A 1 890 ? -0.092 13.912 -7.768 1.00 11.03 870 PHE A N 1
ATOM 6704 C CA . PHE A 1 890 ? 0.297 12.937 -8.786 1.00 11.01 870 PHE A CA 1
ATOM 6705 C C . PHE A 1 890 ? -0.023 11.553 -8.231 1.00 10.67 870 PHE A C 1
ATOM 6706 O O . PHE A 1 890 ? 0.570 11.133 -7.230 1.00 12.15 870 PHE A O 1
ATOM 6714 N N . THR A 1 891 ? -0.973 10.870 -8.865 1.00 12.13 871 THR A N 1
ATOM 6715 C CA . THR A 1 891 ? -1.415 9.560 -8.429 1.00 10.91 871 THR A CA 1
ATOM 6716 C C . THR A 1 891 ? -0.780 8.518 -9.342 1.00 10.39 871 THR A C 1
ATOM 6717 O O . THR A 1 891 ? -0.919 8.580 -10.568 1.00 12.34 871 THR A O 1
ATOM 6721 N N . VAL A 1 892 ? -0.049 7.584 -8.736 1.00 10.49 872 VAL A N 1
ATOM 6722 C CA . VAL A 1 892 ? 0.832 6.672 -9.454 1.00 10.96 872 VAL A CA 1
ATOM 6723 C C . VAL A 1 892 ? 0.617 5.255 -8.933 1.00 11.11 872 VAL A C 1
ATOM 6724 O O . VAL A 1 892 ? 0.734 5.019 -7.738 1.00 11.41 872 VAL A O 1
ATOM 6728 N N . PRO A 1 893 ? 0.299 4.299 -9.824 1.00 10.31 873 PRO A N 1
ATOM 6729 C CA . PRO A 1 893 ? 0.065 2.927 -9.362 1.00 10.63 873 PRO A CA 1
ATOM 6730 C C . PRO A 1 893 ? 1.307 2.241 -8.819 1.00 10.71 873 PRO A C 1
ATOM 6731 O O . PRO A 1 893 ? 2.421 2.710 -9.019 1.00 10.75 873 PRO A O 1
ATOM 6735 N N . GLY A 1 894 ? 1.093 1.116 -8.146 1.00 11.44 874 GLY A N 1
ATOM 6736 C CA . GLY A 1 894 ? 2.187 0.346 -7.561 1.00 11.21 874 GLY A CA 1
ATOM 6737 C C . GLY A 1 894 ? 3.222 -0.089 -8.587 1.00 10.90 874 GLY A C 1
ATOM 6738 O O . GLY A 1 894 ? 2.893 -0.395 -9.737 1.00 10.99 874 GLY A O 1
ATOM 6739 N N . ARG A 1 895 ? 4.478 -0.104 -8.171 1.00 10.79 875 ARG A N 1
ATOM 6740 C CA . ARG A 1 895 ? 5.601 -0.596 -8.971 1.00 10.54 875 ARG A CA 1
ATOM 6741 C C . ARG A 1 895 ? 5.605 0.011 -10.375 1.00 10.41 875 ARG A C 1
ATOM 6742 O O . ARG A 1 895 ? 5.642 -0.704 -11.387 1.00 10.15 875 ARG A O 1
ATOM 6750 N N . THR A 1 896 ? 5.564 1.338 -10.436 1.00 9.70 876 THR A N 1
ATOM 6751 C CA . THR A 1 896 ? 5.387 2.027 -11.717 1.00 9.63 876 THR A CA 1
ATOM 6752 C C . THR A 1 896 ? 6.209 3.293 -11.759 1.00 9.83 876 THR A C 1
ATOM 6753 O O . THR A 1 896 ? 6.390 3.957 -10.728 1.00 9.77 876 THR A O 1
ATOM 6757 N N . VAL A 1 897 ? 6.740 3.601 -12.937 1.00 9.69 877 VAL A N 1
ATOM 6758 C CA A VAL A 1 897 ? 7.344 4.906 -13.180 0.50 9.65 877 VAL A CA 1
ATOM 6759 C CA B VAL A 1 897 ? 7.358 4.897 -13.211 0.50 10.12 877 VAL A CA 1
ATOM 6760 C C . VAL A 1 897 ? 6.392 5.676 -14.106 1.00 9.08 877 VAL A C 1
ATOM 6761 O O . VAL A 1 897 ? 6.069 5.227 -15.206 1.00 10.46 877 VAL A O 1
ATOM 6768 N N . SER A 1 898 ? 5.938 6.834 -13.631 1.00 9.73 878 SER A N 1
ATOM 6769 C CA . SER A 1 898 ? 5.004 7.691 -14.353 1.00 10.28 878 SER A CA 1
ATOM 6770 C C . SER A 1 898 ? 5.677 9.006 -14.676 1.00 9.20 878 SER A C 1
ATOM 6771 O O . SER A 1 898 ? 6.259 9.650 -13.794 1.00 11.29 878 SER A O 1
ATOM 6774 N N . VAL A 1 899 ? 5.593 9.402 -15.941 1.00 9.71 879 VAL A N 1
ATOM 6775 C CA . VAL A 1 899 ? 6.204 10.626 -16.430 1.00 10.85 879 VAL A CA 1
ATOM 6776 C C . VAL A 1 899 ? 5.109 11.585 -16.853 1.00 10.32 879 VAL A C 1
ATOM 6777 O O . VAL A 1 899 ? 4.285 11.264 -17.695 1.00 11.80 879 VAL A O 1
ATOM 6781 N N . PHE A 1 900 ? 5.116 12.762 -16.246 1.00 10.65 880 PHE A N 1
ATOM 6782 C CA . PHE A 1 900 ? 4.134 13.797 -16.518 1.00 10.67 880 PHE A CA 1
ATOM 6783 C C . PHE A 1 900 ? 4.828 14.966 -17.206 1.00 11.03 880 PHE A C 1
ATOM 6784 O O . PHE A 1 900 ? 5.948 15.347 -16.826 1.00 13.27 880 PHE A O 1
ATOM 6792 N N . VAL A 1 901 ? 4.169 15.523 -18.220 1.00 11.67 881 VAL A N 1
ATOM 6793 C CA . VAL A 1 901 ? 4.721 16.637 -18.969 1.00 12.67 881 VAL A CA 1
ATOM 6794 C C . VAL A 1 901 ? 3.747 17.808 -18.951 1.00 12.82 881 VAL A C 1
ATOM 6795 O O . VAL A 1 901 ? 2.531 17.618 -18.934 1.00 12.64 881 VAL A O 1
ATOM 6799 N N . GLU A 1 902 ? 4.291 19.019 -18.940 1.00 12.88 882 GLU A N 1
ATOM 6800 C CA . GLU A 1 902 ? 3.488 20.213 -19.145 1.00 14.69 882 GLU A CA 1
ATOM 6801 C C . GLU A 1 902 ? 3.667 20.680 -20.595 1.00 15.31 882 GLU A C 1
ATOM 6802 O O . GLU A 1 902 ? 4.739 21.161 -20.958 1.00 15.16 882 GLU A O 1
ATOM 6808 N N . PRO A 1 903 ? 2.627 20.524 -21.438 1.00 16.82 883 PRO A N 1
ATOM 6809 C CA . PRO A 1 903 ? 2.807 20.991 -22.810 1.00 16.39 883 PRO A CA 1
ATOM 6810 C C . PRO A 1 903 ? 2.982 22.501 -22.933 1.00 18.50 883 PRO A C 1
ATOM 6811 O O . PRO A 1 903 ? 2.440 23.259 -22.123 1.00 21.28 883 PRO A O 1
ATOM 6815 N N . ARG A 1 904 ? 3.742 22.919 -23.939 1.00 22.20 884 ARG A N 1
ATOM 6816 C CA . ARG A 1 904 ? 3.777 24.322 -24.349 1.00 26.82 884 ARG A CA 1
ATOM 6817 C C . ARG A 1 904 ? 2.557 24.681 -25.188 1.00 32.78 884 ARG A C 1
ATOM 6818 O O . ARG A 1 904 ? 1.964 25.738 -24.993 1.00 39.21 884 ARG A O 1
#

Foldseek 3Di:
DAFFAQKAPAALWKIWHADDDVLQQQKKKFWDLFLQWDADVHIDDTPDMDGWHWDVVADDPVRCQQFVQRRVTTMTTDDPPDPSLVRLLTFMWMCSVPIHGYQYLNHCCNQQQDDDDAAWDDDPWKIKHKDQFSNFPFKKKFWDAFPDGDTDDIGGFDDDSRMTMDMDTNVCAFIWIWMFTFGQASRVSGGDGFTFEGLPAQAAFWLNQTGTRHDLPDPVLADVCLLVLQVLFFDDPALLLAAEEEDEQQQLFVPFPQADPLQHRALQSLLPCPTLSNVLLLLLLVLRHAAYEYQAFFNFDQATLPCVQADDAPPVVLQPDFLAAAVNQVRLVVCLSRHRFFSGLADQHLNYTYNNRFSHRPPSRSSSSLLSSQSSCRNSRYAYEYEGRLFAHNDADRDDSRHHPCNRHNSHQFDADSRSHGDQVLPGRTGQCSRSVSLVSVLVSLVSCCQSRVHQEYEYEQQQSHAPVSVLVSLVVQCPDDCVVRNYRSVRYAAEYAQDADDCCHPVSSHHTRHLQSCAPVLHAHEQVLLQCQQLADHLPDDLQGGHLLQQQLQAQQPPDDDDSVNSLLSRQLSVVLLQCVLLLLAQAAWALGAARDIDGQQRSADPVGGGSRRHFWSQHYEYENAALAFWHLLLSSLLHHHVPDFLLLSLLSLLLRQLSQLQGEHYYYHYQCSLQSAGLLRDRHCRSQPCLSSHDDSVLQFRNQSSYQGHCVRPVVPSVSSSVSSNDPRSTDGSVSRVLSNLSNSLSSSVSVQFCQSSDTGSVQSNVFKYWAQHYNPGDRQKIKIKGAAADDPPGPHHGRGQWFGMKIKMQGQRQFKDKDFDQVQAQAQKDWDVSQCPGPPPQQVPWDADRHGRITIHGHSDMTMITGTD

Organism: Hordeum vulgare (NCBI:txid4513)

Nearest PDB structures (foldseek):
  4j3x-assembly1_A  TM=1.001E+00  e=0.000E+00  Hordeum vulgare
  4j3t-assembly1_A  TM=1.001E+00  e=0.000E+00  Hordeum vulgare
  4j3u-assembly1_A  TM=9.994E-01  e=0.000E+00  Hordeum vulgare
  4j3u-assembly2_B  TM=9.995E-01  e=0.000E+00  Hordeum vulgare
  2y5e-assembly1_A  TM=1.000E+00  e=0.000E+00  Hordeum vulgare

Sequence (872 aa):
FMPDARAYWVTSDLIAWNVGELEAQSVCLYASRAAAMSSLSGGIQGYDSKVELQPESAGLPETVTQKFPFISSYRAFRVPSSVDVASLVKCQLVVASVDVTGLQLPGVLDDMFAYTGPLGAVFSEDSVSSLHLWAPTAQGVSVCCFFDGPAGPALETTVQLKESSNGVWSSVTGPREWENRYYLYEVDVYHPTKAQVLKCLAGDPYARSLSANGARTWLVDINNETLKPASWDELADEKPKLDSFSDITIYELHIRDFSAHDGTVDSDSRGGFRAFAYQASAGMEHLRKLSDAGLTHVVHLLPSFHFAGVDDIKSNWKFVDECELATFPPGSDMQQAAVVAIQEEDPYNWGYNPVLWGVPKGSYASDPDGPSRIIIEYRQMVQALNRIGLRVVMDVVYNHLDSSGPCGISSVLDKIVPGYYVRRDTNGQIENSAAAMNNTASEHFMVDRLIVDDLLNWAVNYKVDGFRFDLMGHIIMKRTMMRAKSALQSSLTTDAHGVDGSKIYLLYGEGWDFAEVARNQRGIINGSQLNMSGTGIGSFNDRIRDAINGGNPFGNPLQQGFNTGLFLEPNGFYQGNEADTRRSLATYADQIQIGLAGNLRDYVLISHTGEAKKGSEIHTFDGLPVGYTASPIETTTINYVSAHDNETLFDVISVKTPMILSVDERCRINHLASSSMMALSQGIPFFHAGDEILRSKSIDRRDSYNSGDWFNKLDFTYETNNWGVGLPPSEKNEDNWPLMKPRLENPSSFKPAKGHILAALDSSFVDILKIRYSSPLFRLSTANDIKQRVRFHNTGPSLVPGVIVMGIEDARGESPEMAQLDTNFSYVVTVFNVCPHEVSMDIPALASMGFELHPVQVNSSDTLVRKSAYEAATGRFTVPGRTVVSVFVEPR

Radius of gyration: 29.21 Å; Cα contacts (8 Å, |Δi|>4): 2188; chains: 1; bounding box: 89×70×66 Å

Secondary structure (DSSP, 8-state):
------EEEEETTEEEE---TTGGGG-EEEEETT---EE---EES-SEEEE-EEETT-S-HHHHHH-GGGTTSEEEEPPTTS-HHHHTTSEEEEE---EE-EE-HHHHHHHH---S--EEEEETTEEEEEEE-TT-SEEEEEEESSSSSPEEEEEE-EEETTEEEEEEEGGGTT-EEEEEEEEEETTTTEEEEEEE--TT-S-BSGGGSSEE---TT-GGGSPTTGGGHHHHSPP-S-GGG--EEEE-HHHHHTT-TTS-GGGTTSGGGGG-TTSHHHHHHHHHHHHT--EEEEP--EEESSS-S-GGG-----HHHHHTS-TT-SHHHHHHHHTTTSSS------EEEEEEE-GGGSS-SSSTHHHHHHHHHHHHHHHTT-EEEEEE--SB-S--SS-STT--HHHHSTTTSB-B-TTSPBP-TTSSSBB-TTSHHHHHHHHHHHHHHHHHS---EEEETTGGGSBHHHHHHHHHHHHT--HHHHSS-GGG-EEEE-----GGGGGGBTBSB--TTTTTTSS-EEEEHHHHHHHH-S-TTS-TT---TTTTTTTS--SS----HHHHHHHHHHHHHHHHHHHBT-BSS-EEE-TTS-EEEGGGSB-TTSSBS--BSSGGGEEE-S--SSSS-HHHHHHHHS-TTS-HHHHHHHHHHHHHHHHTSBSEEEEETTGGGT---TT-S--TTSHHHHH---TT-S----SS-PPPHHHHGGGHHHHHHHHH-GGG---HHHHHHHHHHHHHHHHHHHH-GGGG--SHHHHHHHEEE-S-STT--TTEEEEEEE---SSS-SS----SSEEEEEEEEE-SSS-EEEE-GGGTTS--EE-HHHHT-S-TTGGG-EEETTTTEEEE-TTEEEEEEEE-

InterPro domains:
  IPR004193 Glycoside hydrolase, family 13, N-terminal [PF02922] (149-217)
  IPR011839 Alpha-1,6-glucosidases, pullulanase-type [TIGR02103] (26-904)
  IPR013780 Glycosyl hydrolase, all-beta [G3DSA:2.60.40.1180] (828-905)
  IPR013783 Immunoglobulin-like fold [G3DSA:2.60.40.10] (143-247)
  IPR014756 Immunoglobulin E-set [SSF81296] (17-143)
  IPR014756 Immunoglobulin E-set [SSF81296] (142-250)
  IPR017853 Glycoside hydrolase superfamily [SSF51445] (246-792)
  IPR024561 Alpha-1,6-glucosidases, pullulanase-type, C-terminal [PF11852] (733-902)
  IPR040671 Pullulanase, N2 domain [PF17967] (27-142)